Protein AF-0000000084867677 (afdb_homodimer)

Solvent-accessible surface area (backbone atoms only — not comparable to full-atom values): 55746 Å² total; per-residue (Å²): 135,81,72,76,77,72,73,73,74,76,65,70,56,72,62,82,64,66,80,57,93,55,81,63,55,71,48,84,54,81,88,60,44,60,48,58,76,38,67,82,60,41,76,49,71,19,89,86,70,27,40,38,41,33,22,48,20,20,84,72,68,43,42,45,59,56,87,93,37,56,34,38,19,19,32,45,32,73,52,94,52,38,32,35,25,36,43,35,35,44,9,71,48,58,34,42,78,30,32,42,30,41,41,36,40,19,65,58,17,22,41,34,63,64,62,51,45,45,24,43,58,38,92,86,55,44,61,40,72,37,93,48,16,58,29,60,63,17,21,35,36,32,42,20,50,52,66,42,5,46,78,1,16,30,45,81,42,57,13,32,90,60,82,76,42,64,32,91,67,79,43,69,42,24,22,35,65,36,55,69,32,74,78,48,24,37,60,70,48,32,31,55,54,48,46,53,51,53,51,45,50,59,52,32,33,59,76,74,37,64,60,43,49,70,87,49,73,34,40,31,31,43,36,21,22,32,35,5,25,40,41,38,56,52,31,50,52,54,48,47,55,52,35,50,32,30,73,74,63,75,41,89,76,82,60,62,36,79,74,49,49,41,18,39,26,15,50,43,43,44,80,73,27,52,74,34,41,53,43,50,41,45,64,34,52,36,73,44,61,32,53,56,66,69,59,47,50,45,20,53,43,41,37,65,37,80,73,19,21,49,48,26,36,52,51,29,67,62,46,86,71,79,46,73,52,40,15,35,44,16,21,46,18,36,42,42,29,45,52,45,34,47,34,48,46,73,65,56,24,62,29,12,88,47,30,74,67,36,45,50,87,47,69,66,79,72,68,40,52,48,61,36,51,54,32,67,67,48,22,31,34,37,39,38,46,55,48,46,55,37,56,25,22,61,58,40,30,34,30,23,47,59,39,10,45,76,47,41,82,51,70,44,66,68,48,62,44,55,31,39,35,51,60,64,28,14,48,51,49,59,65,60,32,47,41,97,56,38,70,60,38,64,68,21,7,36,24,62,20,40,57,95,87,40,73,46,31,36,25,33,28,32,32,86,26,46,43,70,47,59,59,81,15,55,55,52,36,44,66,57,30,26,68,60,38,34,49,52,51,53,20,57,76,66,42,25,34,74,30,68,52,80,43,69,52,45,80,79,38,57,32,54,65,47,82,63,88,75,81,66,50,77,65,62,76,68,84,67,82,79,77,70,67,70,85,63,73,76,65,62,74,86,113,134,80,73,75,78,73,68,74,72,77,67,73,58,71,62,82,66,66,80,54,94,55,84,64,57,71,48,84,54,81,88,60,43,60,49,58,77,39,66,84,60,41,75,49,70,19,89,85,70,27,41,36,40,33,22,48,22,19,83,70,67,44,41,47,59,56,88,93,37,57,34,39,18,20,32,46,32,75,52,94,54,37,32,36,26,36,43,36,36,44,10,72,47,60,34,42,77,31,32,42,30,43,42,38,41,19,64,59,17,22,42,36,76,64,60,54,26,51,23,42,60,38,93,86,55,45,61,40,71,37,93,48,16,57,29,60,62,17,20,35,38,31,43,21,50,51,68,43,5,48,79,2,18,32,44,81,41,57,12,33,89,62,81,76,43,65,30,90,61,80,46,68,42,23,22,36,65,36,55,68,32,73,77,48,23,35,61,69,49,31,30,56,53,49,46,54,51,53,52,47,49,61,51,32,34,58,76,73,37,65,60,43,47,68,87,49,74,34,39,31,32,43,36,21,22,32,35,6,24,42,41,38,54,52,31,50,50,53,49,47,54,51,34,50,34,30,73,72,62,76,42,88,75,82,59,60,34,79,74,49,49,41,18,40,28,20,51,45,41,44,83,71,27,53,74,33,42,52,42,50,41,45,65,34,52,36,72,44,61,32,53,55,67,69,59,48,51,45,19,55,43,41,38,67,36,81,70,19,22,48,48,26,38,51,50,29,65,60,47,86,70,78,46,73,52,41,14,36,46,16,22,48,18,35,43,40,31,46,52,46,34,48,34,47,46,72,64,54,24,62,29,14,90,47,28,72,67,37,44,49,87,46,69,65,79,71,68,40,52,48,61,36,50,53,32,68,68,49,22,30,34,37,40,38,45,53,46,45,54,36,55,24,22,60,58,40,30,34,30,23,46,58,39,10,46,76,47,41,82,50,68,44,67,70,48,61,44,55,30,39,34,56,58,64,27,16,49,51,48,59,65,61,33,47,40,98,55,38,70,60,40,64,68,21,7,36,24,61,20,40,58,96,87,40,75,47,30,36,26,34,27,33,32,86,24,44,42,67,46,59,60,81,15,54,57,52,36,43,63,58,30,26,69,60,39,35,50,53,51,51,21,57,78,66,42,26,34,74,29,68,51,82,43,70,54,47,81,79,38,59,32,53,67,46,81,64,88,75,81,67,50,74,67,61,76,70,84,66,80,81,75,70,67,72,84,67,73,77,66,60,75,86,111

Nearest PDB structures (foldseek):
  4mws-assembly1_B  TM=7.159E-01  e=2.713E-20  Homo sapiens
  4cia-assembly1_A-2  TM=6.837E-01  e=1.536E-20  Homo sapiens
  1ivy-assembly1_B  TM=6.654E-01  e=2.161E-20  Homo sapiens
  1ivy-assembly1_A  TM=6.475E-01  e=1.729E-18  Homo sapiens
  7kdv-assembly1_B  TM=6.127E-01  e=1.229E-18  Mus musculus

Organism: Botryotinia fuckeliana (strain T4) (NCBI:txid999810)

Radius of gyration: 32.73 Å; Cα contacts (8 Å, |Δi|>4): 2475; chains: 2; bounding box: 66×96×82 Å

Structure (mmCIF, N/CA/C/O backbone):
data_AF-0000000084867677-model_v1
#
loop_
_entity.id
_entity.type
_entity.pdbx_description
1 polymer Carboxypeptidase
#
loop_
_atom_site.group_PDB
_atom_site.id
_atom_site.type_symbol
_atom_site.label_atom_id
_atom_site.label_alt_id
_atom_site.label_comp_id
_atom_site.label_asym_id
_atom_site.label_entity_id
_atom_site.label_seq_id
_atom_site.pdbx_PDB_ins_code
_atom_site.Cartn_x
_atom_site.Cartn_y
_atom_site.Cartn_z
_atom_site.occupancy
_atom_site.B_iso_or_equiv
_atom_site.auth_seq_id
_atom_site.auth_comp_id
_atom_site.auth_asym_id
_atom_site.auth_atom_id
_atom_site.pdbx_PDB_model_num
ATOM 1 N N . MET A 1 1 ? 31.766 4.664 31.859 1 22.45 1 MET A N 1
ATOM 2 C CA . MET A 1 1 ? 31.188 3.32 31.906 1 22.45 1 MET A CA 1
ATOM 3 C C . MET A 1 1 ? 29.953 3.215 31.016 1 22.45 1 MET A C 1
ATOM 5 O O . MET A 1 1 ? 28.922 3.812 31.312 1 22.45 1 MET A O 1
ATOM 9 N N . ILE A 1 2 ? 30.109 3.064 29.719 1 23.67 2 ILE A N 1
ATOM 10 C CA . ILE A 1 2 ? 29.234 3.188 28.547 1 23.67 2 ILE A CA 1
ATOM 11 C C . ILE A 1 2 ? 28.219 2.045 28.547 1 23.67 2 ILE A C 1
ATOM 13 O O . ILE A 1 2 ? 28.594 0.874 28.469 1 23.67 2 ILE A O 1
ATOM 17 N N . SER A 1 3 ? 27.266 2.234 29.375 1 25.58 3 SER A N 1
ATOM 18 C CA . SER A 1 3 ? 26.328 1.135 29.594 1 25.58 3 SER A CA 1
ATOM 19 C C . SER A 1 3 ? 25.859 0.535 28.281 1 25.58 3 SER A C 1
ATOM 21 O O . SER A 1 3 ? 25.609 1.26 27.312 1 25.58 3 SER A O 1
ATOM 23 N N . PRO A 1 4 ? 26.172 -0.71 28.094 1 26.02 4 PRO A N 1
ATOM 24 C CA . PRO A 1 4 ? 25.938 -1.479 26.875 1 26.02 4 PRO A CA 1
ATOM 25 C C . PRO A 1 4 ? 24.469 -1.448 26.422 1 26.02 4 PRO A C 1
ATOM 27 O O . PRO A 1 4 ? 23.562 -1.575 27.25 1 26.02 4 PRO A O 1
ATOM 30 N N . ILE A 1 5 ? 24.172 -0.558 25.516 1 24.33 5 ILE A N 1
ATOM 31 C CA . ILE A 1 5 ? 22.844 -0.471 24.906 1 24.33 5 ILE A CA 1
ATOM 32 C C . ILE A 1 5 ? 22.406 -1.854 24.438 1 24.33 5 ILE A C 1
ATOM 34 O O . ILE A 1 5 ? 23.031 -2.443 23.547 1 24.33 5 ILE A O 1
ATOM 38 N N . THR A 1 6 ? 22 -2.672 25.375 1 23.75 6 THR A N 1
ATOM 39 C CA . THR A 1 6 ? 21.391 -3.959 25.062 1 23.75 6 THR A CA 1
ATOM 40 C C . THR A 1 6 ? 20.406 -3.826 23.906 1 23.75 6 THR A C 1
ATOM 42 O O . THR A 1 6 ? 19.469 -3.023 23.953 1 23.75 6 THR A O 1
ATOM 45 N N . ALA A 1 7 ? 20.844 -4.082 22.781 1 25.53 7 ALA A N 1
ATOM 46 C CA . ALA A 1 7 ? 20.141 -4.227 21.516 1 25.53 7 ALA A CA 1
ATOM 47 C C . ALA A 1 7 ? 18.891 -5.098 21.672 1 25.53 7 ALA A C 1
ATOM 49 O O . ALA A 1 7 ? 19 -6.277 22.031 1 25.53 7 ALA A O 1
ATOM 50 N N . GLY A 1 8 ? 17.844 -4.496 22.125 1 23.5 8 GLY A N 1
ATOM 51 C CA . GLY A 1 8 ? 16.578 -5.195 22.219 1 23.5 8 GLY A CA 1
ATOM 52 C C . GLY A 1 8 ? 16.234 -6 20.984 1 23.5 8 GLY A C 1
ATOM 53 O O . GLY A 1 8 ? 16.484 -5.555 19.859 1 23.5 8 GLY A O 1
ATOM 54 N N . LEU A 1 9 ? 16.172 -7.25 21.109 1 24.72 9 LEU A N 1
ATOM 55 C CA . LEU A 1 9 ? 15.758 -8.352 20.25 1 24.72 9 LEU A CA 1
ATOM 56 C C . LEU A 1 9 ? 14.453 -8.023 19.531 1 24.72 9 LEU A C 1
ATOM 58 O O . LEU A 1 9 ? 13.414 -7.84 20.172 1 24.72 9 LEU A O 1
ATOM 62 N N . ALA A 1 10 ? 14.578 -7.293 18.516 1 27.55 10 ALA A N 1
ATOM 63 C CA . ALA A 1 10 ? 13.32 -7.086 17.812 1 27.55 10 ALA A CA 1
ATOM 64 C C . ALA A 1 10 ? 12.719 -8.414 17.359 1 27.55 10 ALA A C 1
ATOM 66 O O . ALA A 1 10 ? 13.258 -9.062 16.453 1 27.55 10 ALA A O 1
ATOM 67 N N . LEU A 1 11 ? 12.242 -9.281 18.219 1 26.19 11 LEU A N 1
ATOM 68 C CA . LEU A 1 11 ? 11.367 -10.398 17.891 1 26.19 11 LEU A CA 1
ATOM 69 C C . LEU A 1 11 ? 10.32 -10 16.859 1 26.19 11 LEU A C 1
ATOM 71 O O . LEU A 1 11 ? 9.586 -9.031 17.062 1 26.19 11 LEU A O 1
ATOM 75 N N . PHE A 1 12 ? 10.633 -10.25 15.703 1 32.5 12 PHE A N 1
ATOM 76 C CA . PHE A 1 12 ? 9.523 -10.234 14.758 1 32.5 12 PHE A CA 1
ATOM 77 C C . PHE A 1 12 ? 8.297 -10.906 15.359 1 32.5 12 PHE A C 1
ATOM 79 O O . PHE A 1 12 ? 8.297 -12.117 15.602 1 32.5 12 PHE A O 1
ATOM 86 N N . THR A 1 13 ? 7.73 -10.344 16.203 1 30.48 13 THR A N 1
ATOM 87 C CA . THR A 1 13 ? 6.438 -10.867 16.625 1 30.48 13 THR A CA 1
ATOM 88 C C . THR A 1 13 ? 5.562 -11.203 15.422 1 30.48 13 THR A C 1
ATOM 90 O O . THR A 1 13 ? 5.297 -10.336 14.586 1 30.48 13 THR A O 1
ATOM 93 N N . VAL A 1 14 ? 5.703 -12.43 14.805 1 34.5 14 VAL A N 1
ATOM 94 C CA . VAL A 1 14 ? 4.617 -12.953 13.984 1 34.5 14 VAL A CA 1
ATOM 95 C C . VAL A 1 14 ? 3.299 -12.289 14.383 1 34.5 14 VAL A C 1
ATOM 97 O O . VAL A 1 14 ? 2.852 -12.422 15.523 1 34.5 14 VAL A O 1
ATOM 100 N N . VAL A 1 15 ? 3.113 -11.219 13.898 1 33.81 15 VAL A N 1
ATOM 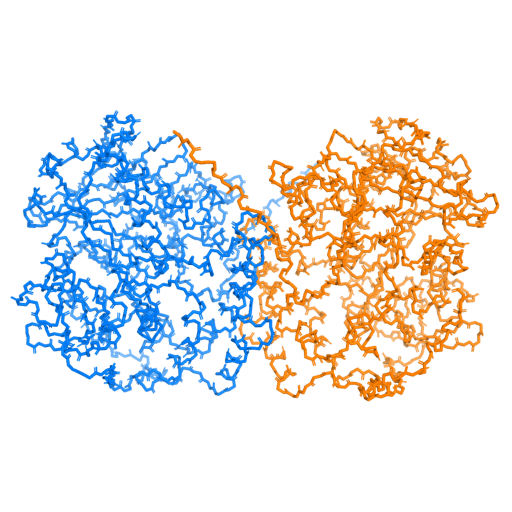101 C CA . VAL A 1 15 ? 1.764 -10.734 14.164 1 33.81 15 VAL A CA 1
ATOM 102 C C . VAL A 1 15 ? 0.749 -11.836 13.867 1 33.81 15 VAL A C 1
ATOM 104 O O . VAL A 1 15 ? 0.463 -12.125 12.703 1 33.81 15 VAL A O 1
ATOM 107 N N . ASN A 1 16 ? 0.725 -12.93 14.539 1 36.28 16 ASN A N 1
ATOM 108 C CA . ASN A 1 16 ? -0.127 -14.117 14.531 1 36.28 16 ASN A CA 1
ATOM 109 C C . ASN A 1 16 ? -1.561 -13.766 14.133 1 36.28 16 ASN A C 1
ATOM 111 O O . ASN A 1 16 ? -2.371 -14.664 13.883 1 36.28 16 ASN A O 1
ATOM 115 N N . GLY A 1 17 ? -1.954 -12.516 13.977 1 36.97 17 GLY A N 1
ATOM 116 C CA . GLY A 1 17 ? -3.381 -12.258 13.844 1 36.97 17 GLY A CA 1
ATOM 117 C C . GLY A 1 17 ? -3.777 -11.789 12.461 1 36.97 17 GLY A C 1
ATOM 118 O O . GLY A 1 17 ? -4.965 -11.633 12.172 1 36.97 17 GLY A O 1
ATOM 119 N N . ALA A 1 18 ? -2.795 -11.352 11.836 1 39.44 18 ALA A N 1
ATOM 120 C CA . ALA A 1 18 ? -3.311 -10.898 10.547 1 39.44 18 ALA A CA 1
ATOM 121 C C . ALA A 1 18 ? -3.635 -12.078 9.641 1 39.44 18 ALA A C 1
ATOM 123 O O . ALA A 1 18 ? -2.748 -12.852 9.281 1 39.44 18 ALA A O 1
ATOM 124 N N . LYS A 1 19 ? -4.824 -12.625 9.742 1 41.31 19 LYS A N 1
ATOM 125 C CA . LYS A 1 19 ? -5.23 -13.719 8.875 1 41.31 19 LYS A CA 1
ATOM 126 C C . LYS A 1 19 ? -4.957 -13.398 7.406 1 41.31 19 LYS A C 1
ATOM 128 O O . LYS A 1 19 ? -5.59 -12.508 6.836 1 41.31 19 LYS A O 1
ATOM 133 N N . ILE A 1 20 ? -3.672 -13.539 7.113 1 42.47 20 ILE A N 1
ATOM 134 C CA . ILE A 1 20 ? -3.316 -13.43 5.703 1 42.47 20 ILE A CA 1
ATOM 135 C C . ILE A 1 20 ? -4.055 -14.492 4.895 1 42.47 20 ILE A C 1
ATOM 137 O O . ILE A 1 20 ? -4.223 -15.625 5.355 1 42.47 20 ILE A O 1
ATOM 141 N N . THR A 1 21 ? -4.84 -14.07 3.934 1 47.28 21 THR A N 1
ATOM 142 C CA . THR A 1 21 ? -5.516 -14.859 2.916 1 47.28 21 THR A CA 1
ATOM 143 C C . THR A 1 21 ? -4.586 -15.938 2.359 1 47.28 21 THR A C 1
ATOM 145 O O . THR A 1 21 ? -5.027 -16.844 1.652 1 47.28 21 THR A O 1
ATOM 148 N N . GLN A 1 22 ? -3.297 -15.703 2.662 1 45.62 22 GLN A N 1
ATOM 149 C CA . GLN A 1 22 ? -2.361 -16.688 2.129 1 45.62 22 GLN A CA 1
ATOM 150 C C . GLN A 1 22 ? -1.714 -17.5 3.248 1 45.62 22 GLN A C 1
ATOM 152 O O . GLN A 1 22 ? -1.268 -16.938 4.25 1 45.62 22 GLN A O 1
ATOM 157 N N . ARG A 1 23 ? -1.901 -18.75 3.15 1 49.53 23 ARG A N 1
ATOM 158 C CA . ARG A 1 23 ? -1.182 -19.609 4.078 1 49.53 23 ARG A CA 1
ATOM 159 C C . ARG A 1 23 ? 0.305 -19.281 4.102 1 49.53 23 ARG A C 1
ATOM 161 O O . ARG A 1 23 ? 0.921 -19.078 3.053 1 49.53 23 ARG A O 1
ATOM 168 N N . ASN A 1 24 ? 0.837 -18.781 5.184 1 50.66 24 ASN A N 1
ATOM 169 C CA . ASN A 1 24 ? 2.27 -18.609 5.402 1 50.66 24 ASN A CA 1
ATOM 170 C C . ASN A 1 24 ? 2.738 -19.359 6.645 1 50.66 24 ASN A C 1
ATOM 172 O O . ASN A 1 24 ? 2.648 -18.844 7.762 1 50.66 24 ASN A O 1
ATOM 176 N N . ILE A 1 25 ? 3.217 -20.656 6.285 1 52.91 25 ILE A N 1
ATOM 177 C CA . ILE A 1 25 ? 3.703 -21.469 7.391 1 52.91 25 ILE A CA 1
ATOM 178 C C . ILE A 1 25 ? 5.195 -21.234 7.598 1 52.91 25 ILE A C 1
ATOM 180 O O . ILE A 1 25 ? 5.992 -21.391 6.668 1 52.91 25 ILE A O 1
ATOM 184 N N . GLN A 1 26 ? 5.578 -20.781 8.828 1 59.66 26 GLN A N 1
ATOM 185 C CA . GLN A 1 26 ? 6.977 -20.578 9.195 1 59.66 26 GLN A CA 1
ATOM 186 C C . GLN A 1 26 ? 7.621 -21.875 9.664 1 59.66 26 GLN A C 1
ATOM 188 O O . GLN A 1 26 ? 7.02 -22.625 10.43 1 59.66 26 GLN A O 1
ATOM 193 N N . ALA A 1 27 ? 8.812 -22.094 9.078 1 74.69 27 ALA A N 1
ATOM 194 C CA . ALA A 1 27 ? 9.555 -23.281 9.5 1 74.69 27 ALA A CA 1
ATOM 195 C C . ALA A 1 27 ? 10.016 -23.156 10.953 1 74.69 27 ALA A C 1
ATOM 197 O O . ALA A 1 27 ? 10.352 -22.062 11.406 1 74.69 27 ALA A O 1
ATOM 198 N N . ASN A 1 28 ? 9.938 -24.297 11.68 1 65.25 28 ASN A N 1
ATOM 199 C CA . ASN A 1 28 ? 10.586 -24.375 12.977 1 65.25 28 ASN A CA 1
ATOM 200 C C . ASN A 1 28 ? 12.078 -24.688 12.844 1 65.25 28 ASN A C 1
ATOM 202 O O . ASN A 1 28 ? 12.445 -25.828 12.547 1 65.25 28 ASN A O 1
ATOM 206 N N . LEU A 1 29 ? 12.945 -23.719 13.078 1 70.06 29 LEU A N 1
ATOM 207 C CA . LEU A 1 29 ? 14.367 -23.906 12.828 1 70.06 29 LEU A CA 1
ATOM 208 C C . LEU A 1 29 ? 15.125 -24.109 14.133 1 70.06 29 LEU A C 1
ATOM 210 O O . LEU A 1 29 ? 16.359 -24.078 14.148 1 70.06 29 LEU A O 1
ATOM 214 N N . GLU A 1 30 ? 14.352 -24.266 15.141 1 64.31 30 GLU A N 1
ATOM 215 C CA . GLU A 1 30 ? 15.023 -24.516 16.406 1 64.31 30 GLU A CA 1
ATOM 216 C C . GLU A 1 30 ? 15.922 -25.75 16.344 1 64.31 30 GLU A C 1
ATOM 218 O O . GLU A 1 30 ? 15.469 -26.828 15.961 1 64.31 30 GLU A O 1
ATOM 223 N N . GLY A 1 31 ? 17.109 -25.547 16.547 1 67.12 31 GLY A N 1
ATOM 224 C CA . GLY A 1 31 ? 18.047 -26.656 16.609 1 67.12 31 GLY A CA 1
ATOM 225 C C . GLY A 1 31 ? 18.656 -27 15.258 1 67.12 31 GLY A C 1
ATOM 226 O O . GLY A 1 31 ? 19.5 -27.891 15.164 1 67.12 31 GLY A O 1
ATOM 227 N N . ARG A 1 32 ? 18.234 -26.375 14.219 1 75.38 32 ARG A N 1
ATOM 228 C CA . ARG A 1 32 ? 18.719 -26.75 12.898 1 75.38 32 ARG A CA 1
ATOM 229 C C . ARG A 1 32 ? 20.047 -26.062 12.586 1 75.38 32 ARG A C 1
ATOM 231 O O . ARG A 1 32 ? 20.891 -26.641 11.891 1 75.38 32 ARG A O 1
ATOM 238 N N . GLY A 1 33 ? 20.312 -24.859 13.047 1 80.69 33 GLY A N 1
ATOM 239 C CA . GLY A 1 33 ? 21.547 -24.125 12.828 1 80.69 33 GLY A CA 1
ATOM 240 C C . GLY A 1 33 ? 21.781 -23.75 11.375 1 80.69 33 GLY A C 1
ATOM 241 O O . GLY A 1 33 ? 20.844 -23.766 10.57 1 80.69 33 GLY A O 1
ATOM 242 N N . VAL A 1 34 ? 22.984 -23.438 11.031 1 88.38 34 VAL A N 1
ATOM 243 C CA . VAL A 1 34 ? 23.406 -23.062 9.688 1 88.38 34 VAL A CA 1
ATOM 244 C C . VAL A 1 34 ? 23.672 -24.312 8.852 1 88.38 34 VAL A C 1
ATOM 246 O O . VAL A 1 34 ? 24.5 -25.141 9.211 1 88.38 34 VAL A O 1
ATOM 249 N N . PRO A 1 35 ? 22.891 -24.469 7.773 1 93.62 35 PRO A N 1
ATOM 250 C CA . PRO A 1 35 ? 23.141 -25.641 6.93 1 93.62 35 PRO A CA 1
ATOM 251 C C . PRO A 1 35 ? 24.578 -25.656 6.383 1 93.62 35 PRO A C 1
ATOM 253 O O . PRO A 1 35 ? 25.125 -24.609 6.031 1 93.62 35 PRO A O 1
ATOM 256 N N . ALA A 1 36 ? 25.125 -26.844 6.309 1 94.12 36 ALA A N 1
ATOM 257 C CA . ALA A 1 36 ? 26.438 -27 5.699 1 94.12 36 ALA A CA 1
ATOM 258 C C . ALA A 1 36 ? 26.375 -26.797 4.191 1 94.12 36 ALA A C 1
ATOM 260 O O . ALA A 1 36 ? 25.328 -26.969 3.578 1 94.12 36 ALA A O 1
ATOM 261 N N . ASN A 1 37 ? 27.547 -26.438 3.668 1 95.56 37 ASN A N 1
ATOM 262 C CA . ASN A 1 37 ? 27.609 -26.453 2.211 1 95.56 37 ASN A CA 1
ATOM 263 C C . ASN A 1 37 ? 27.422 -27.859 1.655 1 95.56 37 ASN A C 1
ATOM 265 O O . ASN A 1 37 ? 27.969 -28.828 2.184 1 95.56 37 ASN A O 1
ATOM 269 N N . ALA A 1 38 ? 26.562 -27.938 0.685 1 97.31 38 ALA A N 1
ATOM 270 C CA . ALA A 1 38 ? 26.328 -29.234 0.065 1 97.31 38 ALA A CA 1
ATOM 271 C C . ALA A 1 38 ? 27.609 -29.797 -0.544 1 97.31 38 ALA A C 1
ATOM 273 O O . ALA A 1 38 ? 28.422 -29.047 -1.107 1 97.31 38 ALA A O 1
ATOM 274 N N . THR A 1 39 ? 27.812 -31.031 -0.474 1 97.62 39 THR A N 1
ATOM 275 C CA . THR A 1 39 ? 28.969 -31.703 -1.064 1 97.62 39 THR A CA 1
ATOM 276 C C . THR A 1 39 ? 28.578 -32.375 -2.387 1 97.62 39 THR A C 1
ATOM 278 O O . THR A 1 39 ? 27.422 -32.75 -2.586 1 97.62 39 THR A O 1
ATOM 281 N N . GLY A 1 40 ? 29.562 -32.5 -3.307 1 97.44 40 GLY A N 1
ATOM 282 C CA . GLY A 1 40 ? 29.328 -33.188 -4.566 1 97.44 40 GLY A CA 1
ATOM 283 C C . GLY A 1 40 ? 28.5 -32.375 -5.547 1 97.44 40 GLY A C 1
ATOM 284 O O . GLY A 1 40 ? 27.859 -32.938 -6.441 1 97.44 40 GLY A O 1
ATOM 285 N N . VAL A 1 41 ? 28.422 -31.125 -5.336 1 98.44 41 VAL A N 1
ATOM 286 C CA . VAL A 1 41 ? 27.688 -30.266 -6.258 1 98.44 41 VAL A CA 1
ATOM 287 C C . VAL A 1 41 ? 28.453 -30.172 -7.582 1 98.44 41 VAL A C 1
ATOM 289 O O . VAL A 1 41 ? 29.656 -29.906 -7.602 1 98.44 41 VAL A O 1
ATOM 292 N N . LYS A 1 42 ? 27.766 -30.438 -8.641 1 98.12 42 LYS A N 1
ATOM 293 C CA . LYS A 1 42 ? 28.344 -30.312 -9.977 1 98.12 42 LYS A CA 1
ATOM 294 C C . LYS A 1 42 ? 28 -28.953 -10.594 1 98.12 42 LYS A C 1
ATOM 296 O O . LYS A 1 42 ? 27.031 -28.312 -10.18 1 98.12 42 LYS A O 1
ATOM 301 N N . THR A 1 43 ? 28.859 -28.578 -11.539 1 97.69 43 THR A N 1
ATOM 302 C CA . THR A 1 43 ? 28.656 -27.297 -12.219 1 97.69 43 THR A CA 1
ATOM 303 C C . THR A 1 43 ? 28.781 -27.469 -13.727 1 97.69 43 THR A C 1
ATOM 305 O O . THR A 1 43 ? 29.609 -28.234 -14.211 1 97.69 43 THR A O 1
ATOM 308 N N . LEU A 1 44 ? 27.969 -26.812 -14.43 1 96.12 44 LEU A N 1
ATOM 309 C CA . LEU A 1 44 ? 28.141 -26.672 -15.867 1 96.12 44 LEU A CA 1
ATOM 310 C C . LEU A 1 44 ? 27.859 -25.25 -16.312 1 96.12 44 LEU A C 1
ATOM 312 O O . LEU A 1 44 ? 27.172 -24.5 -15.625 1 96.12 44 LEU A O 1
ATOM 316 N N . VAL A 1 45 ? 28.469 -24.828 -17.391 1 96.75 45 VAL A N 1
ATOM 317 C CA . VAL A 1 45 ? 28.266 -23.5 -18 1 96.75 45 VAL A CA 1
ATOM 318 C C . VAL A 1 45 ? 27.562 -23.656 -19.344 1 96.75 45 VAL A C 1
ATOM 320 O O . VAL A 1 45 ? 28 -24.406 -20.203 1 96.75 45 VAL A O 1
ATOM 323 N N . THR A 1 46 ? 26.484 -22.969 -19.453 1 94.44 46 THR A N 1
ATOM 324 C CA . THR A 1 46 ? 25.688 -23.047 -20.672 1 94.44 46 THR A CA 1
ATOM 325 C C . THR A 1 46 ? 26.312 -22.203 -21.781 1 94.44 46 THR A C 1
ATOM 327 O O . THR A 1 46 ? 27.219 -21.406 -21.531 1 94.44 46 THR A O 1
ATOM 330 N N . PRO A 1 47 ? 25.875 -22.406 -22.984 1 88.81 47 PRO A N 1
ATOM 331 C CA . PRO A 1 47 ? 26.375 -21.578 -24.094 1 88.81 47 PRO A CA 1
ATOM 332 C C . PRO A 1 47 ? 26.109 -20.094 -23.891 1 88.81 47 PRO A C 1
ATOM 334 O O . PRO A 1 47 ? 26.812 -19.25 -24.453 1 88.81 47 PRO A O 1
ATOM 337 N N . GLN A 1 48 ? 25.141 -19.75 -23.125 1 90.31 48 GLN A N 1
ATOM 338 C CA . GLN A 1 48 ? 24.781 -18.359 -22.828 1 90.31 48 GLN A CA 1
ATOM 339 C C . GLN A 1 48 ? 25.625 -17.812 -21.688 1 90.31 48 GLN A C 1
ATOM 341 O O . GLN A 1 48 ? 25.375 -16.703 -21.203 1 90.31 48 GLN A O 1
ATOM 346 N N . ASN A 1 49 ? 26.562 -18.594 -21.203 1 94.25 49 ASN A N 1
ATOM 347 C CA . ASN A 1 49 ? 27.453 -18.234 -20.109 1 94.25 49 ASN A CA 1
ATOM 348 C C . ASN A 1 49 ? 26.703 -18.125 -18.781 1 94.25 49 ASN A C 1
ATOM 350 O O . ASN A 1 49 ? 26.953 -17.219 -17.984 1 94.25 49 ASN A O 1
ATOM 354 N N . ILE A 1 50 ? 25.75 -19 -18.656 1 96.5 50 ILE A N 1
ATOM 355 C CA . ILE A 1 50 ? 25.016 -19.156 -17.406 1 96.5 50 ILE A CA 1
ATOM 356 C C . ILE A 1 50 ? 25.516 -20.406 -16.672 1 96.5 50 ILE A C 1
ATOM 358 O O . ILE A 1 50 ? 25.734 -21.453 -17.297 1 96.5 50 ILE A O 1
ATOM 362 N N . THR A 1 51 ? 25.734 -20.234 -15.383 1 97.62 51 THR A N 1
ATOM 363 C CA . THR A 1 51 ? 26.203 -21.359 -14.586 1 97.62 51 THR A CA 1
ATOM 364 C C . THR A 1 51 ? 25.047 -22.094 -13.938 1 97.62 51 THR A C 1
ATOM 366 O O . THR A 1 51 ? 24.188 -21.484 -13.312 1 97.62 51 THR A O 1
ATOM 369 N N . LEU A 1 52 ? 25 -23.391 -14.125 1 98.19 52 LEU A N 1
ATOM 370 C CA . LEU A 1 52 ? 24.109 -24.266 -13.367 1 98.19 52 LEU A CA 1
ATOM 371 C C . LEU A 1 52 ? 24.891 -25.047 -12.312 1 98.19 52 LEU A C 1
ATOM 373 O O . LEU A 1 52 ? 25.891 -25.688 -12.625 1 98.19 52 LEU A O 1
ATOM 377 N N . ARG A 1 53 ? 24.516 -24.922 -11.047 1 98.25 53 ARG A N 1
ATOM 378 C CA . ARG A 1 53 ? 24.969 -25.812 -9.977 1 98.25 53 ARG A CA 1
ATOM 379 C C . ARG A 1 53 ? 23.906 -26.859 -9.656 1 98.25 53 ARG A C 1
ATOM 381 O O . ARG A 1 53 ? 22.734 -26.516 -9.469 1 98.25 53 ARG A O 1
ATOM 388 N N . TYR A 1 54 ? 24.359 -28.188 -9.641 1 98.5 54 TYR A N 1
ATOM 389 C CA . TYR A 1 54 ? 23.266 -29.141 -9.5 1 98.5 54 TYR A CA 1
ATOM 390 C C . TYR A 1 54 ? 23.734 -30.406 -8.797 1 98.5 54 TYR A C 1
ATOM 392 O O . TYR A 1 54 ? 24.938 -30.672 -8.719 1 98.5 54 TYR A O 1
ATOM 400 N N . LYS A 1 55 ? 22.781 -31.031 -8.195 1 98.38 55 LYS A N 1
ATOM 401 C CA . LYS A 1 55 ? 22.844 -32.375 -7.656 1 98.38 55 LYS A CA 1
ATOM 402 C C . LYS A 1 55 ? 21.797 -33.281 -8.312 1 98.38 55 LYS A C 1
ATOM 404 O O . LYS A 1 55 ? 21.016 -32.844 -9.156 1 98.38 55 LYS A O 1
ATOM 409 N N . GLU A 1 56 ? 21.891 -34.594 -8.047 1 98 56 GLU A N 1
ATOM 410 C CA . GLU A 1 56 ? 20.922 -35.562 -8.508 1 98 56 GLU A CA 1
ATOM 411 C C . GLU A 1 56 ? 20.219 -36.25 -7.336 1 98 56 GLU A C 1
ATOM 413 O O . GLU A 1 56 ? 20.469 -37.406 -7.039 1 98 56 GLU A O 1
ATOM 418 N N . PRO A 1 57 ? 19.234 -35.594 -6.812 1 97.69 57 PRO A N 1
ATOM 419 C CA . PRO A 1 57 ? 18.625 -36.031 -5.555 1 97.69 57 PRO A CA 1
ATOM 420 C C . PRO A 1 57 ? 18.062 -37.438 -5.648 1 97.69 57 PRO A C 1
ATOM 422 O O . PRO A 1 57 ? 18.125 -38.219 -4.68 1 97.69 57 PRO A O 1
ATOM 425 N N . GLY A 1 58 ? 17.5 -37.781 -6.758 1 97.19 58 GLY A N 1
ATOM 426 C CA . GLY A 1 58 ? 16.938 -39.125 -6.914 1 97.19 58 GLY A CA 1
ATOM 427 C C . GLY A 1 58 ? 17.938 -40.219 -6.641 1 97.19 58 GLY A C 1
ATOM 428 O O . GLY A 1 58 ? 17.578 -41.281 -6.105 1 97.19 58 GLY A O 1
ATOM 429 N N . LYS A 1 59 ? 19.156 -40 -6.957 1 96.5 59 LYS A N 1
ATOM 430 C CA . LYS A 1 59 ? 20.203 -41 -6.777 1 96.5 59 LYS A CA 1
ATOM 431 C C . LYS A 1 59 ? 20.625 -41.125 -5.312 1 96.5 59 LYS A C 1
ATOM 433 O O . LYS A 1 59 ? 21.297 -42.062 -4.918 1 96.5 59 LYS A O 1
ATOM 438 N N . GLU A 1 60 ? 20.156 -40.188 -4.586 1 96.5 60 GLU A N 1
ATOM 439 C CA . GLU A 1 60 ? 20.438 -40.188 -3.152 1 96.5 60 GLU A CA 1
ATOM 440 C C . GLU A 1 60 ? 19.188 -40.531 -2.348 1 96.5 60 GLU A C 1
ATOM 442 O O . GLU A 1 60 ? 19.141 -40.281 -1.141 1 96.5 60 GLU A O 1
ATOM 447 N N . GLY A 1 61 ? 18.156 -40.938 -3.035 1 96.12 61 GLY A N 1
ATOM 448 C CA . GLY A 1 61 ? 16.953 -41.438 -2.375 1 96.12 61 GLY A CA 1
ATOM 449 C C . GLY A 1 61 ? 15.953 -40.344 -2.094 1 96.12 61 GLY A C 1
ATOM 450 O O . GLY A 1 61 ? 15.008 -40.531 -1.33 1 96.12 61 GLY A O 1
ATOM 451 N N . VAL A 1 62 ? 16.125 -39.219 -2.703 1 96.44 62 VAL A N 1
ATOM 452 C CA . VAL A 1 62 ? 15.258 -38.094 -2.406 1 96.44 62 VAL A CA 1
ATOM 453 C C . VAL A 1 62 ? 14.234 -37.906 -3.525 1 96.44 62 VAL A C 1
ATOM 455 O O . VAL A 1 62 ? 14.602 -37.562 -4.66 1 96.44 62 VAL A O 1
ATOM 458 N N . CYS A 1 63 ? 12.945 -38.156 -3.23 1 95.81 63 CYS A N 1
ATOM 459 C CA . CYS A 1 63 ? 11.727 -37.812 -3.975 1 95.81 63 CYS A CA 1
ATOM 460 C C . CYS A 1 63 ? 11.531 -38.781 -5.137 1 95.81 63 CYS A C 1
ATOM 462 O O . CYS A 1 63 ? 10.93 -39.844 -4.965 1 95.81 63 CYS A O 1
ATOM 464 N N . GLU A 1 64 ? 12.172 -38.531 -6.344 1 96.5 64 GLU A N 1
ATOM 465 C CA . GLU A 1 64 ? 11.992 -39.438 -7.488 1 96.5 64 GLU A CA 1
ATOM 466 C C . GLU A 1 64 ? 13.047 -40.531 -7.5 1 96.5 64 GLU A C 1
ATOM 468 O O . GLU A 1 64 ? 14.172 -40.312 -7.961 1 96.5 64 GLU A O 1
ATOM 473 N N . THR A 1 65 ? 12.617 -41.719 -7.121 1 96.19 65 THR A N 1
ATOM 474 C CA . THR A 1 65 ? 13.555 -42.844 -6.98 1 96.19 65 THR A CA 1
ATOM 475 C C . THR A 1 65 ? 13.25 -43.938 -7.992 1 96.19 65 THR A C 1
ATOM 477 O O . THR A 1 65 ? 13.805 -45.031 -7.91 1 96.19 65 THR A O 1
ATOM 480 N N . THR A 1 66 ? 12.352 -43.656 -8.906 1 96.19 66 THR A N 1
ATOM 481 C CA . THR A 1 66 ? 12.062 -44.625 -9.961 1 96.19 66 THR A CA 1
ATOM 482 C C . THR A 1 66 ? 13.328 -44.969 -10.734 1 96.19 66 THR A C 1
ATOM 484 O O . THR A 1 66 ? 14.016 -44.094 -11.242 1 96.19 66 THR A O 1
ATOM 487 N N . PRO A 1 67 ? 13.641 -46.281 -10.844 1 95.25 67 PRO A N 1
ATOM 488 C CA . PRO A 1 67 ? 14.844 -46.656 -11.586 1 95.25 67 PRO A CA 1
ATOM 489 C C . PRO A 1 67 ? 14.844 -46.125 -13.023 1 95.25 67 PRO A C 1
ATOM 491 O O . PRO A 1 67 ? 13.852 -46.281 -13.734 1 95.25 67 PRO A O 1
ATOM 494 N N . GLY A 1 68 ? 15.891 -45.531 -13.391 1 94 68 GLY A N 1
ATOM 495 C CA . GLY A 1 68 ? 16.062 -45.062 -14.75 1 94 68 GLY A CA 1
ATOM 496 C C . GLY A 1 68 ? 15.523 -43.656 -14.961 1 94 68 GLY A C 1
ATOM 497 O O . GLY A 1 68 ? 15.727 -43.031 -16.016 1 94 68 GLY A O 1
ATOM 498 N N . VAL A 1 69 ? 14.789 -43.094 -14.039 1 96.44 69 VAL A N 1
ATOM 499 C CA . VAL A 1 69 ? 14.25 -41.75 -14.125 1 96.44 69 VAL A CA 1
ATOM 500 C C . VAL A 1 69 ? 15.148 -40.781 -13.352 1 96.44 69 VAL A C 1
ATOM 502 O O . VAL A 1 69 ? 15.32 -40.938 -12.141 1 96.44 69 VAL A O 1
ATOM 505 N N . ASN A 1 70 ? 15.711 -39.812 -14.016 1 96.69 70 ASN A N 1
ATOM 506 C CA . ASN A 1 70 ? 16.656 -38.906 -13.383 1 96.69 70 ASN A CA 1
ATOM 507 C C . ASN A 1 70 ? 15.961 -37.625 -12.93 1 96.69 70 ASN A C 1
ATOM 509 O O . ASN A 1 70 ? 14.906 -37.25 -13.445 1 96.69 70 ASN A O 1
ATOM 513 N N . SER A 1 71 ? 16.516 -37 -11.938 1 96.81 71 SER A N 1
ATOM 514 C CA . SER A 1 71 ? 16.109 -35.688 -11.477 1 96.81 71 SER A CA 1
ATOM 515 C C . SER A 1 71 ? 17.328 -34.844 -11.117 1 96.81 71 SER A C 1
ATOM 517 O O . SER A 1 71 ? 18.391 -35.375 -10.781 1 96.81 71 SER A O 1
ATOM 519 N N . TYR A 1 72 ? 17.219 -33.562 -11.211 1 97.69 72 TYR A N 1
ATOM 520 C CA . TYR A 1 72 ? 18.281 -32.594 -10.953 1 97.69 72 TYR A CA 1
ATOM 521 C C . TYR A 1 72 ? 17.766 -31.406 -10.164 1 97.69 72 TYR A C 1
ATOM 523 O O . TYR A 1 72 ? 16.656 -30.922 -10.398 1 97.69 72 TYR A O 1
ATOM 531 N N . SER A 1 73 ? 18.484 -30.984 -9.164 1 97.94 73 SER A N 1
ATOM 532 C CA . SER A 1 73 ? 18.141 -29.797 -8.398 1 97.94 73 SER A CA 1
ATOM 533 C C . SER A 1 73 ? 19.359 -28.938 -8.117 1 97.94 73 SER A C 1
ATOM 535 O O . SER A 1 73 ? 20.484 -29.422 -8.133 1 97.94 73 SER A O 1
ATOM 537 N N . GLY A 1 74 ? 19.109 -27.688 -7.945 1 98.19 74 GLY A N 1
ATOM 538 C CA . GLY A 1 74 ? 20.141 -26.719 -7.617 1 98.19 74 GLY A CA 1
ATOM 539 C C . GLY A 1 74 ? 19.812 -25.297 -8.039 1 98.19 74 GLY A C 1
ATOM 540 O O . GLY A 1 74 ? 18.688 -24.828 -7.809 1 98.19 74 GLY A O 1
ATOM 541 N N . TYR A 1 75 ? 20.828 -24.594 -8.602 1 98.56 75 TYR A N 1
ATOM 542 C CA . TYR A 1 75 ? 20.625 -23.188 -8.875 1 98.56 75 TYR A CA 1
ATOM 543 C C . TYR A 1 75 ? 20.953 -22.844 -10.32 1 98.56 75 TYR A C 1
ATOM 545 O O . TYR A 1 75 ? 21.938 -23.375 -10.875 1 98.56 75 TYR A O 1
ATOM 553 N N . ILE A 1 76 ? 20.188 -22.047 -10.922 1 98.31 76 ILE A N 1
ATOM 554 C CA . ILE A 1 76 ? 20.484 -21.328 -12.141 1 98.31 76 ILE A CA 1
ATOM 555 C C . ILE A 1 76 ? 21.016 -19.938 -11.797 1 98.31 76 ILE A C 1
ATOM 557 O O . ILE A 1 76 ? 20.266 -19.062 -11.359 1 98.31 76 ILE A O 1
ATOM 561 N N . ASP A 1 77 ? 22.297 -19.719 -12.008 1 97.94 77 ASP A N 1
ATOM 562 C CA . ASP A 1 77 ? 22.969 -18.484 -11.648 1 97.94 77 ASP A CA 1
ATOM 563 C C . ASP A 1 77 ? 23.016 -17.516 -12.836 1 97.94 77 ASP A C 1
ATOM 565 O O . ASP A 1 77 ? 23.938 -17.562 -13.648 1 97.94 77 ASP A O 1
ATOM 569 N N . LEU A 1 78 ? 22.094 -16.609 -12.844 1 96.12 78 LEU A N 1
ATOM 570 C CA . LEU A 1 78 ? 22.031 -15.688 -13.969 1 96.12 78 LEU A CA 1
ATOM 571 C C . LEU A 1 78 ? 23.141 -14.641 -13.875 1 96.12 78 LEU A C 1
ATOM 573 O O . LEU A 1 78 ? 23.672 -14.188 -14.898 1 96.12 78 LEU A O 1
ATOM 577 N N . ASP A 1 79 ? 23.422 -14.188 -12.742 1 94.38 79 ASP A N 1
ATOM 578 C CA . ASP A 1 79 ? 24.516 -13.258 -12.445 1 94.38 79 ASP A CA 1
ATOM 579 C C . ASP A 1 79 ? 24.938 -13.359 -10.984 1 94.38 79 ASP A C 1
ATOM 581 O O . ASP A 1 79 ? 24.625 -14.336 -10.305 1 94.38 79 ASP A O 1
ATOM 585 N N . ALA A 1 80 ? 25.703 -12.398 -10.555 1 94.38 80 ALA A N 1
ATOM 586 C CA . ALA A 1 80 ? 26.297 -12.484 -9.227 1 94.38 80 ALA A CA 1
ATOM 587 C C . ALA A 1 80 ? 25.234 -12.359 -8.133 1 94.38 80 ALA A C 1
ATOM 589 O O . ALA A 1 80 ? 25.469 -12.734 -6.984 1 94.38 80 ALA A O 1
ATOM 590 N N . ASN A 1 81 ? 24.031 -11.93 -8.5 1 95.25 81 ASN A N 1
ATOM 591 C CA . ASN A 1 81 ? 23.016 -11.641 -7.484 1 95.25 81 ASN A CA 1
ATOM 592 C C . ASN A 1 81 ? 21.688 -12.305 -7.812 1 95.25 81 ASN A C 1
ATOM 594 O O . ASN A 1 81 ? 20.641 -11.898 -7.297 1 95.25 81 ASN A O 1
ATOM 598 N N . SER A 1 82 ? 21.703 -13.219 -8.703 1 96.81 82 SER A N 1
ATOM 599 C CA . SER A 1 82 ? 20.469 -13.875 -9.125 1 96.81 82 SER A CA 1
ATOM 600 C C . SER A 1 82 ? 20.656 -15.391 -9.219 1 96.81 82 SER A C 1
ATOM 602 O O . SER A 1 82 ? 21.062 -15.898 -10.266 1 96.81 82 SER A O 1
ATOM 604 N N . HIS A 1 83 ? 20.219 -16.094 -8.172 1 98.19 83 HIS A N 1
ATOM 605 C CA . HIS A 1 83 ? 20.328 -17.547 -8.078 1 98.19 83 HIS A CA 1
ATOM 606 C C . HIS A 1 83 ? 18.969 -18.203 -7.883 1 98.19 83 HIS A C 1
ATOM 608 O O . HIS A 1 83 ? 18.453 -18.25 -6.762 1 98.19 83 HIS A O 1
ATOM 614 N N . THR A 1 84 ? 18.391 -18.703 -8.906 1 97.88 84 THR A N 1
ATOM 615 C CA . THR A 1 84 ? 17.062 -19.312 -8.844 1 97.88 84 THR A CA 1
ATOM 616 C C . THR A 1 84 ? 17.172 -20.812 -8.625 1 97.88 84 THR A C 1
ATOM 618 O O . THR A 1 84 ? 17.859 -21.516 -9.375 1 97.88 84 THR A O 1
ATOM 621 N N . PHE A 1 85 ? 16.531 -21.281 -7.578 1 97.75 85 PHE A N 1
ATOM 622 C CA . PHE A 1 85 ? 16.484 -22.703 -7.316 1 97.75 85 PHE A CA 1
ATOM 623 C C . PHE A 1 85 ? 15.555 -23.406 -8.297 1 97.75 85 PHE A C 1
ATOM 625 O O . PHE A 1 85 ? 14.453 -22.938 -8.57 1 97.75 85 PHE A O 1
ATOM 632 N N . PHE A 1 86 ? 16.062 -24.531 -8.852 1 97.38 86 PHE A N 1
ATOM 633 C CA . PHE A 1 86 ? 15.234 -25.344 -9.742 1 97.38 86 PHE A CA 1
ATOM 634 C C . PHE A 1 86 ? 15.234 -26.797 -9.281 1 97.38 86 PHE A C 1
ATOM 636 O O . PHE A 1 86 ? 16.172 -27.25 -8.602 1 97.38 86 PHE A O 1
ATOM 643 N N . TRP A 1 87 ? 14.203 -27.453 -9.547 1 97.12 87 TRP A N 1
ATOM 644 C CA . TRP A 1 87 ? 14.078 -28.906 -9.422 1 97.12 87 TRP A CA 1
ATOM 645 C C . TRP A 1 87 ? 13.43 -29.5 -10.672 1 97.12 87 TRP A C 1
ATOM 647 O O . TRP A 1 87 ? 12.25 -29.25 -10.945 1 97.12 87 TRP A O 1
ATOM 657 N N . PHE A 1 88 ? 14.227 -30.234 -11.438 1 97 88 PHE A N 1
ATOM 658 C CA . PHE A 1 88 ? 13.797 -30.812 -12.703 1 97 88 PHE A CA 1
ATOM 659 C C . PHE A 1 88 ? 13.633 -32.312 -12.586 1 97 88 PHE A C 1
ATOM 661 O O . PHE A 1 88 ? 14.453 -33 -11.953 1 97 88 PHE A O 1
ATOM 668 N N . PHE A 1 89 ? 12.578 -32.844 -13.203 1 96.62 89 PHE A N 1
ATOM 669 C CA . PHE A 1 89 ? 12.305 -34.281 -13.219 1 96.62 89 PHE A CA 1
ATOM 670 C C . PHE A 1 89 ? 12.055 -34.75 -14.641 1 96.62 89 PHE A C 1
ATOM 672 O O . PHE A 1 89 ? 11.227 -34.188 -15.359 1 96.62 89 PHE A O 1
ATOM 679 N N . GLU A 1 90 ? 12.742 -35.844 -15.016 1 96.44 90 GLU A N 1
ATOM 680 C CA . GLU A 1 90 ? 12.414 -36.531 -16.25 1 96.44 90 GLU A CA 1
ATOM 681 C C . GLU A 1 90 ? 11 -37.125 -16.219 1 96.44 90 GLU A C 1
ATOM 683 O O . GLU A 1 90 ? 10.539 -37.562 -15.156 1 96.44 90 GLU A O 1
ATOM 688 N N . ALA A 1 91 ? 10.438 -37.094 -17.391 1 96.5 91 ALA A N 1
ATOM 689 C CA . ALA A 1 91 ? 9.211 -37.875 -17.5 1 96.5 91 ALA A CA 1
ATOM 690 C C . ALA A 1 91 ? 9.484 -39.344 -17.188 1 96.5 91 ALA A C 1
ATOM 692 O O . ALA A 1 91 ? 10.516 -39.875 -17.578 1 96.5 91 ALA A O 1
ATOM 693 N N . ARG A 1 92 ? 8.531 -39.938 -16.484 1 96.38 92 ARG A N 1
ATOM 694 C CA . ARG A 1 92 ? 8.68 -41.344 -16.156 1 96.38 92 ARG A CA 1
ATOM 695 C C . ARG A 1 92 ? 8.578 -42.219 -17.422 1 96.38 92 ARG A C 1
ATOM 697 O O . ARG A 1 92 ? 9.133 -43.312 -17.453 1 96.38 92 ARG A O 1
ATOM 704 N N . ASN A 1 93 ? 7.902 -41.625 -18.375 1 91.94 93 ASN A N 1
ATOM 705 C CA . ASN A 1 93 ? 7.746 -42.344 -19.641 1 91.94 93 ASN A CA 1
ATOM 706 C C . ASN A 1 93 ? 8.328 -41.531 -20.797 1 91.94 93 ASN A C 1
ATOM 708 O O . ASN A 1 93 ? 7.832 -40.469 -21.125 1 91.94 93 ASN A O 1
ATOM 712 N N . ASP A 1 94 ? 9.406 -42.031 -21.5 1 92.44 94 ASP A N 1
ATOM 713 C CA . ASP A 1 94 ? 9.992 -41.5 -22.719 1 92.44 94 ASP A CA 1
ATOM 714 C C . ASP A 1 94 ? 10.43 -40.062 -22.531 1 92.44 94 ASP A C 1
ATOM 716 O O . ASP A 1 94 ? 10.008 -39.156 -23.281 1 92.44 94 ASP A O 1
ATOM 720 N N . PRO A 1 95 ? 11.312 -39.875 -21.562 1 93.75 95 PRO A N 1
ATOM 721 C CA . PRO A 1 95 ? 11.727 -38.469 -21.297 1 93.75 95 PRO A CA 1
ATOM 722 C C . PRO A 1 95 ? 12.32 -37.781 -22.531 1 93.75 95 PRO A C 1
ATOM 724 O O . PRO A 1 95 ? 12.281 -36.562 -22.641 1 93.75 95 PRO A O 1
ATOM 727 N N . ALA A 1 96 ? 12.828 -38.5 -23.484 1 91.19 96 ALA A N 1
ATOM 728 C CA . ALA A 1 96 ? 13.43 -37.938 -24.688 1 91.19 96 ALA A CA 1
ATOM 729 C C . ALA A 1 96 ? 12.398 -37.219 -25.531 1 91.19 96 ALA A C 1
ATOM 731 O O . ALA A 1 96 ? 12.672 -36.125 -26.062 1 91.19 96 ALA A O 1
ATOM 732 N N . ASN A 1 97 ? 11.188 -37.781 -25.625 1 90.88 97 ASN A N 1
ATOM 733 C CA . ASN A 1 97 ? 10.188 -37.219 -26.516 1 90.88 97 ASN A CA 1
ATOM 734 C C . ASN A 1 97 ? 9.062 -36.531 -25.75 1 90.88 97 ASN A C 1
ATOM 736 O O . ASN A 1 97 ? 8.273 -35.781 -26.312 1 90.88 97 ASN A O 1
ATOM 740 N N . ALA A 1 98 ? 9.031 -36.75 -24.438 1 94.88 98 ALA A N 1
ATOM 741 C CA . ALA A 1 98 ? 8.016 -36.062 -23.625 1 94.88 98 ALA A CA 1
ATOM 742 C C . ALA A 1 98 ? 8.219 -34.562 -23.625 1 94.88 98 ALA A C 1
ATOM 744 O O . ALA A 1 98 ? 9.352 -34.062 -23.719 1 94.88 98 ALA A O 1
ATOM 745 N N . PRO A 1 99 ? 7.137 -33.812 -23.609 1 95.5 99 PRO A N 1
ATOM 746 C CA . PRO A 1 99 ? 7.281 -32.344 -23.547 1 95.5 99 PRO A CA 1
ATOM 747 C C . PRO A 1 99 ? 7.941 -31.891 -22.25 1 95.5 99 PRO A C 1
ATOM 749 O O . PRO A 1 99 ? 8.195 -32.688 -21.359 1 95.5 99 PRO A O 1
ATOM 752 N N . VAL A 1 100 ? 8.273 -30.578 -22.203 1 96.19 100 VAL A N 1
ATOM 753 C CA . VAL A 1 100 ? 8.727 -29.922 -20.984 1 96.19 100 VAL A CA 1
ATOM 754 C C . VAL A 1 100 ? 7.617 -29.047 -20.438 1 96.19 100 VAL A C 1
ATOM 756 O O . VAL A 1 100 ? 7.012 -28.266 -21.172 1 96.19 100 VAL A O 1
ATOM 759 N N . THR A 1 101 ? 7.289 -29.203 -19.203 1 96.12 101 THR A N 1
ATOM 760 C CA . THR A 1 101 ? 6.289 -28.391 -18.516 1 96.12 101 THR A CA 1
ATOM 761 C C . THR A 1 101 ? 6.918 -27.625 -17.359 1 96.12 101 THR A C 1
ATOM 763 O O . THR A 1 101 ? 7.594 -28.203 -16.516 1 96.12 101 THR A O 1
ATOM 766 N N . LEU A 1 102 ? 6.734 -26.312 -17.375 1 97 102 LEU A N 1
ATOM 767 C CA . LEU A 1 102 ? 7.039 -25.469 -16.219 1 97 102 LEU A CA 1
ATOM 768 C C . LEU A 1 102 ? 5.832 -25.359 -15.297 1 97 102 LEU A C 1
ATOM 770 O O . LEU A 1 102 ? 4.734 -25.016 -15.75 1 97 102 LEU A O 1
ATOM 774 N N . TRP A 1 103 ? 6.035 -25.719 -14.086 1 95.81 103 TRP A N 1
ATOM 775 C CA . TRP A 1 103 ? 4.988 -25.562 -13.078 1 95.81 103 TRP A CA 1
ATOM 776 C C . TRP A 1 103 ? 5.281 -24.391 -12.156 1 95.81 103 TRP A C 1
ATOM 778 O O . TRP A 1 103 ? 6.371 -24.297 -11.594 1 95.81 103 TRP A O 1
ATOM 788 N N . LEU A 1 104 ? 4.27 -23.531 -11.938 1 94.06 104 LEU A N 1
ATOM 789 C CA . LEU A 1 104 ? 4.387 -22.391 -11.039 1 94.06 104 LEU A CA 1
ATOM 790 C C . LEU A 1 104 ? 3.178 -22.297 -10.117 1 94.06 104 LEU A C 1
ATOM 792 O O . LEU A 1 104 ? 2.041 -22.219 -10.578 1 94.06 104 LEU A O 1
ATOM 796 N N . ASN A 1 105 ? 3.416 -22.281 -8.828 1 89.06 105 ASN A N 1
ATOM 797 C CA . ASN A 1 105 ? 2.361 -21.969 -7.867 1 89.06 105 ASN A CA 1
ATOM 798 C C . ASN A 1 105 ? 2.082 -20.484 -7.801 1 89.06 105 ASN A C 1
ATOM 800 O O . ASN A 1 105 ? 2.41 -19.734 -8.727 1 89.06 105 ASN A O 1
ATOM 804 N N . GLY A 1 106 ? 1.328 -20.156 -6.789 1 87.5 106 GLY A N 1
ATOM 805 C CA . GLY A 1 106 ? 0.874 -18.766 -6.746 1 87.5 106 GLY A CA 1
ATOM 806 C C . GLY A 1 106 ? 1.461 -17.984 -5.59 1 87.5 106 GLY A C 1
ATOM 807 O O . GLY A 1 106 ? 2.676 -18 -5.375 1 87.5 106 GLY A O 1
ATOM 808 N N . GLY A 1 107 ? 0.693 -17.391 -4.953 1 85.75 107 GLY A N 1
ATOM 809 C CA . GLY A 1 107 ? 1.008 -16.453 -3.891 1 85.75 107 GLY A CA 1
ATOM 810 C C . GLY A 1 107 ? 0.442 -15.062 -4.137 1 85.75 107 GLY A C 1
ATOM 811 O O . GLY A 1 107 ? -0.776 -14.875 -4.145 1 85.75 107 GLY A O 1
ATOM 812 N N . PRO A 1 108 ? 1.262 -14.195 -4.594 1 90 108 PRO A N 1
ATOM 813 C CA . PRO A 1 108 ? 2.646 -14.344 -5.047 1 90 108 PRO A CA 1
ATOM 814 C C . PRO A 1 108 ? 3.607 -14.68 -3.908 1 90 108 PRO A C 1
ATOM 816 O O . PRO A 1 108 ? 3.369 -14.297 -2.76 1 90 108 PRO A O 1
ATOM 819 N N . GLY A 1 109 ? 4.539 -15.516 -4.207 1 90.81 109 GLY A N 1
ATOM 820 C CA . GLY A 1 109 ? 5.574 -15.852 -3.242 1 90.81 109 GLY A CA 1
ATOM 821 C C . GLY A 1 109 ? 5.504 -17.297 -2.777 1 90.81 109 GLY A C 1
ATOM 822 O O . GLY A 1 109 ? 6.398 -17.766 -2.076 1 90.81 109 GLY A O 1
ATOM 823 N N . SER A 1 110 ? 4.426 -18 -3.193 1 90.44 110 SER A N 1
ATOM 824 C CA . SER A 1 110 ? 4.32 -19.406 -2.805 1 90.44 110 SER A CA 1
ATOM 825 C C . SER A 1 110 ? 5.293 -20.281 -3.596 1 90.44 110 SER A C 1
ATOM 827 O O . SER A 1 110 ? 5.371 -20.172 -4.82 1 90.44 110 SER A O 1
ATOM 829 N N . ASP A 1 111 ? 5.926 -21.141 -2.875 1 90.69 111 ASP A N 1
ATOM 830 C CA . ASP A 1 111 ? 6.902 -22 -3.529 1 90.69 111 ASP A CA 1
ATOM 831 C C . ASP A 1 111 ? 6.219 -23.141 -4.285 1 90.69 111 ASP A C 1
ATOM 833 O O . ASP A 1 111 ? 5.156 -23.609 -3.871 1 90.69 111 ASP A O 1
ATOM 837 N N . SER A 1 112 ? 6.746 -23.641 -5.438 1 82.69 112 SER A N 1
ATOM 838 C CA . SER A 1 112 ? 6.152 -24.625 -6.344 1 82.69 112 SER A CA 1
ATOM 839 C C . SER A 1 112 ? 6.555 -26.047 -5.965 1 82.69 112 SER A C 1
ATOM 841 O O . SER A 1 112 ? 6.172 -27 -6.637 1 82.69 112 SER A O 1
ATOM 843 N N . MET A 1 113 ? 7.113 -26.469 -5.004 1 72.12 113 MET A N 1
ATOM 844 C CA . MET A 1 113 ? 7.828 -27.734 -4.871 1 72.12 113 MET A CA 1
ATOM 845 C C . MET A 1 113 ? 6.852 -28.891 -4.695 1 72.12 113 MET A C 1
ATOM 847 O O . MET A 1 113 ? 7.086 -29.984 -5.207 1 72.12 113 MET A O 1
ATOM 851 N N . ILE A 1 114 ? 5.703 -28.891 -3.879 1 66.88 114 ILE A N 1
ATOM 852 C CA . ILE A 1 114 ? 5.328 -30.234 -3.471 1 66.88 114 ILE A CA 1
ATOM 853 C C . ILE A 1 114 ? 3.84 -30.453 -3.736 1 66.88 114 ILE A C 1
ATOM 855 O O . ILE A 1 114 ? 3.303 -31.531 -3.434 1 66.88 114 ILE A O 1
ATOM 859 N N . GLU A 1 115 ? 3.23 -29.906 -4.602 1 79.69 115 GLU A N 1
ATOM 860 C CA . GLU A 1 115 ? 1.795 -30.125 -4.762 1 79.69 115 GLU A CA 1
ATOM 861 C C . GLU A 1 115 ? 1.515 -31.25 -5.742 1 79.69 115 GLU A C 1
ATOM 863 O O . GLU A 1 115 ? 0.833 -32.219 -5.398 1 79.69 115 GLU A O 1
ATOM 868 N N . LEU A 1 116 ? 1.929 -31.25 -6.949 1 80.31 116 LEU A N 1
ATOM 869 C CA . LEU A 1 116 ? 1.618 -32.219 -7.992 1 80.31 116 LEU A CA 1
ATOM 870 C C . LEU A 1 116 ? 2.791 -33.156 -8.219 1 80.31 116 LEU A C 1
ATOM 872 O O . LEU A 1 116 ? 2.705 -34.094 -9.039 1 80.31 116 LEU A O 1
ATOM 876 N N . GLY A 1 117 ? 4.105 -33 -7.344 1 74 117 GLY A N 1
ATOM 877 C CA . GLY A 1 117 ? 5.121 -34.031 -7.5 1 74 117 GLY A CA 1
ATOM 878 C C . GLY A 1 117 ? 6.523 -33.469 -7.617 1 74 117 GLY A C 1
ATOM 879 O O . GLY A 1 117 ? 6.746 -32.281 -7.375 1 74 117 GLY A O 1
ATOM 880 N N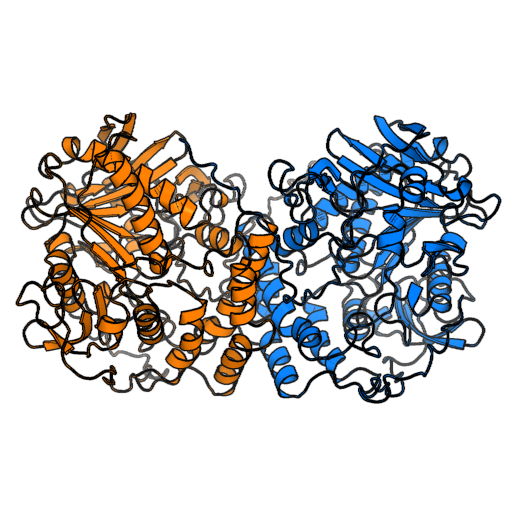 . PRO A 1 118 ? 6.723 -35.219 -7.992 1 91.62 118 PRO A N 1
ATOM 881 C CA . PRO A 1 118 ? 6.703 -36.656 -8.242 1 91.62 118 PRO A CA 1
ATOM 882 C C . PRO A 1 118 ? 6.629 -37.469 -6.961 1 91.62 118 PRO A C 1
ATOM 884 O O . PRO A 1 118 ? 6.426 -38.688 -7.016 1 91.62 118 PRO A O 1
ATOM 887 N N . CYS A 1 119 ? 6.762 -36.688 -5.867 1 94.62 119 CYS A N 1
ATOM 888 C CA . CYS A 1 119 ? 6.688 -37.406 -4.598 1 94.62 119 CYS A CA 1
ATOM 889 C C . CYS A 1 119 ? 5.863 -36.625 -3.582 1 94.62 119 CYS A C 1
ATOM 891 O O . CYS A 1 119 ? 5.527 -35.438 -3.812 1 94.62 119 CYS A O 1
ATOM 893 N N . ASN A 1 120 ? 5.484 -37.281 -2.555 1 93 120 ASN A N 1
ATOM 894 C CA . ASN A 1 120 ? 4.895 -36.688 -1.353 1 93 120 ASN A CA 1
ATOM 895 C C . ASN A 1 120 ? 5.781 -36.906 -0.13 1 93 120 ASN A C 1
ATOM 897 O O . ASN A 1 120 ? 6.512 -37.906 -0.06 1 93 120 ASN A O 1
ATOM 901 N N . VAL A 1 121 ? 5.738 -35.938 0.752 1 93.5 121 VAL A N 1
ATOM 902 C CA . VAL A 1 121 ? 6.48 -36.094 2 1 93.5 121 VAL A CA 1
ATOM 903 C C . VAL A 1 121 ? 5.555 -36.625 3.09 1 93.5 121 VAL A C 1
ATOM 905 O O . VAL A 1 121 ? 4.441 -36.125 3.273 1 93.5 121 VAL A O 1
ATOM 908 N N . THR A 1 122 ? 6.016 -37.594 3.799 1 92.88 122 THR A N 1
ATOM 909 C CA . THR A 1 122 ? 5.211 -38.25 4.836 1 92.88 122 THR A CA 1
ATOM 910 C C . THR A 1 122 ? 5.562 -37.688 6.211 1 92.88 122 THR A C 1
ATOM 912 O O . THR A 1 122 ? 6.504 -36.875 6.344 1 92.88 122 THR A O 1
ATOM 915 N N . ALA A 1 123 ? 4.82 -38.062 7.227 1 92.38 123 ALA A N 1
ATOM 916 C CA . ALA A 1 123 ? 4.953 -37.531 8.586 1 92.38 123 ALA A CA 1
ATOM 917 C C . ALA A 1 123 ? 6.332 -37.844 9.164 1 92.38 123 ALA A C 1
ATOM 919 O O . ALA A 1 123 ? 6.867 -37.094 9.969 1 92.38 123 ALA A O 1
ATOM 920 N N . ASN A 1 124 ? 6.906 -38.969 8.766 1 95.5 124 ASN A N 1
ATOM 921 C CA . ASN A 1 124 ? 8.219 -39.344 9.273 1 95.5 124 ASN A CA 1
ATOM 922 C C . ASN A 1 124 ? 9.344 -38.688 8.469 1 95.5 124 ASN A C 1
ATOM 924 O O . ASN A 1 124 ? 10.5 -39.094 8.578 1 95.5 124 ASN A O 1
ATOM 928 N N . LEU A 1 125 ? 8.992 -37.781 7.57 1 95.38 125 LEU A N 1
ATOM 929 C CA . LEU A 1 125 ? 9.922 -37 6.789 1 95.38 125 LEU A CA 1
ATOM 930 C C . LEU A 1 125 ? 10.703 -37.844 5.809 1 95.38 125 LEU A C 1
ATOM 932 O O . LEU A 1 125 ? 11.93 -37.75 5.719 1 95.38 125 LEU A O 1
ATOM 936 N N . THR A 1 126 ? 9.977 -38.719 5.223 1 94.81 126 THR A N 1
ATOM 937 C CA . THR A 1 126 ? 10.453 -39.438 4.055 1 94.81 126 THR A CA 1
ATOM 938 C C . THR A 1 126 ? 9.562 -39.156 2.844 1 94.81 126 THR A C 1
ATOM 940 O O . THR A 1 126 ? 8.508 -38.531 2.975 1 94.81 126 THR A O 1
ATOM 943 N N . THR A 1 127 ? 10.086 -39.562 1.675 1 95.38 127 THR A N 1
ATOM 944 C CA . THR A 1 127 ? 9.289 -39.344 0.473 1 95.38 127 THR A CA 1
ATOM 945 C C . THR A 1 127 ? 8.719 -40.625 -0.066 1 95.38 127 THR A C 1
ATOM 947 O O . THR A 1 127 ? 9.297 -41.719 0.138 1 95.38 127 THR A O 1
ATOM 950 N N . GLN A 1 128 ? 7.578 -40.469 -0.598 1 94.12 128 GLN A N 1
ATOM 951 C CA . GLN A 1 128 ? 6.938 -41.562 -1.321 1 94.12 128 GLN A CA 1
ATOM 952 C C . GLN A 1 128 ? 6.562 -41.125 -2.738 1 94.12 128 GLN A C 1
ATOM 954 O O . GLN A 1 128 ? 6.133 -40 -2.959 1 94.12 128 GLN A O 1
ATOM 959 N N . LEU A 1 129 ? 6.758 -42.062 -3.693 1 95.31 129 LEU A N 1
ATOM 960 C CA . LEU A 1 129 ? 6.434 -41.781 -5.082 1 95.31 129 LEU A CA 1
ATOM 961 C C . LEU A 1 129 ? 4.953 -41.438 -5.23 1 95.31 129 LEU A C 1
ATOM 963 O O . LEU A 1 129 ? 4.098 -42.094 -4.621 1 95.31 129 LEU A O 1
ATOM 967 N N . ASN A 1 130 ? 4.629 -40.406 -5.953 1 95.62 130 ASN A N 1
ATOM 968 C CA . ASN A 1 130 ? 3.271 -40.031 -6.332 1 95.62 130 ASN A CA 1
ATOM 969 C C . ASN A 1 130 ? 2.879 -40.625 -7.68 1 95.62 130 ASN A C 1
ATOM 971 O O . ASN A 1 130 ? 3.352 -40.188 -8.727 1 95.62 130 ASN A O 1
ATOM 975 N N . PRO A 1 131 ? 2.078 -41.594 -7.637 1 95.38 131 PRO A N 1
ATOM 976 C CA . PRO A 1 131 ? 1.742 -42.25 -8.906 1 95.38 131 PRO A CA 1
ATOM 977 C C . PRO A 1 131 ? 0.9 -41.344 -9.82 1 95.38 131 PRO A C 1
ATOM 979 O O . PRO A 1 131 ? 0.712 -41.688 -10.992 1 95.38 131 PRO A O 1
ATOM 982 N N . TYR A 1 132 ? 0.445 -40.219 -9.367 1 95.5 132 TYR A N 1
ATOM 983 C CA . TYR A 1 132 ? -0.404 -39.344 -10.148 1 95.5 132 TYR A CA 1
ATOM 984 C C . TYR A 1 132 ? 0.322 -38.031 -10.477 1 95.5 132 TYR A C 1
ATOM 986 O O . TYR A 1 132 ? -0.311 -37 -10.656 1 95.5 132 TYR A O 1
ATOM 994 N N . SER A 1 133 ? 1.603 -38.125 -10.508 1 95.31 133 SER A N 1
ATOM 995 C CA . SER A 1 133 ? 2.422 -36.969 -10.836 1 95.31 133 SER A CA 1
ATOM 996 C C . SER A 1 133 ? 2.275 -36.562 -12.297 1 95.31 133 SER A C 1
ATOM 998 O O . SER A 1 133 ? 2.115 -37.438 -13.164 1 95.31 133 SER A O 1
ATOM 1000 N N . PHE A 1 134 ? 2.359 -35.312 -12.578 1 96.19 134 PHE A N 1
ATOM 1001 C CA . PHE A 1 134 ? 2.373 -34.844 -13.961 1 96.19 134 PHE A CA 1
ATOM 1002 C C . PHE A 1 134 ? 3.584 -35.406 -14.711 1 96.19 134 PHE A C 1
ATOM 1004 O O . PHE A 1 134 ? 3.584 -35.469 -15.938 1 96.19 134 PHE A O 1
ATOM 1011 N N . SER A 1 135 ? 4.621 -35.906 -14 1 96.25 135 SER A N 1
ATOM 1012 C CA . SER A 1 135 ? 5.82 -36.469 -14.625 1 96.25 135 SER A CA 1
ATOM 1013 C C . SER A 1 135 ? 5.531 -37.781 -15.328 1 96.25 135 SER A C 1
ATOM 1015 O O . SER A 1 135 ? 6.363 -38.281 -16.094 1 96.25 135 SER A O 1
ATOM 1017 N N . GLU A 1 136 ? 4.352 -38.25 -15.109 1 96.62 136 GLU A N 1
ATOM 1018 C CA . GLU A 1 136 ? 3.93 -39.406 -15.898 1 96.62 136 GLU A CA 1
ATOM 1019 C C . GLU A 1 136 ? 3.893 -39.094 -17.391 1 96.62 136 GLU A C 1
ATOM 1021 O O . GLU A 1 136 ? 4.059 -39.969 -18.219 1 96.62 136 GLU A O 1
ATOM 1026 N N . HIS A 1 137 ? 3.76 -37.781 -17.719 1 96.25 137 HIS A N 1
ATOM 1027 C CA . HIS A 1 137 ? 3.506 -37.469 -19.109 1 96.25 137 HIS A CA 1
ATOM 1028 C C . HIS A 1 137 ? 4.402 -36.312 -19.578 1 96.25 137 HIS A C 1
ATOM 1030 O O . HIS A 1 137 ? 4.402 -35.969 -20.766 1 96.25 137 HIS A O 1
ATOM 1036 N N . SER A 1 138 ? 5.18 -35.781 -18.75 1 96.44 138 SER A N 1
ATOM 1037 C CA . SER A 1 138 ? 5.996 -34.625 -19.125 1 96.44 138 SER A CA 1
ATOM 1038 C C . SER A 1 138 ? 7.277 -34.562 -18.312 1 96.44 138 SER A C 1
ATOM 1040 O O . SER A 1 138 ? 7.32 -35.062 -17.172 1 96.44 138 SER A O 1
ATOM 1042 N N . ASN A 1 139 ? 8.375 -34.094 -18.922 1 96.25 139 ASN A N 1
ATOM 1043 C CA . ASN A 1 139 ? 9.461 -33.531 -18.109 1 96.25 139 ASN A CA 1
ATOM 1044 C C . ASN A 1 139 ? 9.016 -32.312 -17.344 1 96.25 139 ASN A C 1
ATOM 1046 O O . ASN A 1 139 ? 8.352 -31.422 -17.891 1 96.25 139 ASN A O 1
ATOM 1050 N N . LEU A 1 140 ? 9.32 -32.281 -16.062 1 96.12 140 LEU A N 1
ATOM 1051 C CA . LEU A 1 140 ? 8.766 -31.219 -15.227 1 96.12 140 LEU A CA 1
ATOM 1052 C C . LEU A 1 140 ? 9.875 -30.344 -14.656 1 96.12 140 LEU A C 1
ATOM 1054 O O . LEU A 1 140 ? 10.867 -30.844 -14.125 1 96.12 140 LEU A O 1
ATOM 1058 N N . LEU A 1 141 ? 9.688 -29.062 -14.805 1 96.56 141 LEU A N 1
ATOM 1059 C CA . LEU A 1 141 ? 10.57 -28.078 -14.188 1 96.56 141 LEU A CA 1
ATOM 1060 C C . LEU A 1 141 ? 9.828 -27.266 -13.125 1 96.56 141 LEU A C 1
ATOM 1062 O O . LEU A 1 141 ? 8.773 -26.688 -13.406 1 96.56 141 LEU A O 1
ATOM 1066 N N . PHE A 1 142 ? 10.32 -27.297 -11.922 1 96.38 142 PHE A N 1
ATOM 1067 C CA . PHE A 1 142 ? 9.859 -26.438 -10.836 1 96.38 142 PHE A CA 1
ATOM 1068 C C . PHE A 1 142 ? 10.852 -25.312 -10.578 1 96.38 142 PHE A C 1
ATOM 1070 O O . PHE A 1 142 ? 12.062 -25.531 -10.547 1 96.38 142 PHE A O 1
ATOM 1077 N N . LEU A 1 143 ? 10.344 -24.141 -10.406 1 95.94 143 LEU A N 1
ATOM 1078 C CA . LEU A 1 143 ? 11.172 -22.984 -10.086 1 95.94 143 LEU A CA 1
ATOM 1079 C C . LEU A 1 143 ? 10.664 -22.297 -8.82 1 95.94 143 LEU A C 1
ATOM 1081 O O . LEU A 1 143 ? 9.461 -22.109 -8.648 1 95.94 143 LEU A O 1
ATOM 1085 N N . SER A 1 144 ? 11.594 -22.016 -7.93 1 95.25 144 SER A N 1
ATOM 1086 C CA . SER A 1 144 ? 11.266 -21.078 -6.848 1 95.25 144 SER A CA 1
ATOM 1087 C C . SER A 1 144 ? 11.32 -19.641 -7.324 1 95.25 144 SER A C 1
ATOM 1089 O O . SER A 1 144 ? 12.344 -18.969 -7.172 1 95.25 144 SER A O 1
ATOM 1091 N N . GLN A 1 145 ? 10.227 -19.203 -7.84 1 94.12 145 GLN A N 1
ATOM 1092 C CA . GLN A 1 145 ? 10.172 -17.859 -8.438 1 94.12 145 GLN A CA 1
ATOM 1093 C C . GLN A 1 145 ? 9.055 -17.031 -7.82 1 94.12 145 GLN A C 1
ATOM 1095 O O . GLN A 1 145 ? 8.047 -17.578 -7.371 1 94.12 145 GLN A O 1
ATOM 1100 N N . PRO A 1 146 ? 9.312 -15.617 -7.832 1 94.12 146 PRO A N 1
ATOM 1101 C CA . PRO A 1 146 ? 10.516 -14.867 -8.195 1 94.12 146 PRO A CA 1
ATOM 1102 C C . PRO A 1 146 ? 11.625 -14.992 -7.152 1 94.12 146 PRO A C 1
ATOM 1104 O O . PRO A 1 146 ? 11.484 -15.742 -6.184 1 94.12 146 PRO A O 1
ATOM 1107 N N . LEU A 1 147 ? 12.766 -14.352 -7.434 1 94.12 147 LEU A N 1
ATOM 1108 C CA . LEU A 1 147 ? 13.859 -14.398 -6.461 1 94.12 147 LEU A CA 1
ATOM 1109 C C . LEU A 1 147 ? 13.352 -14.062 -5.062 1 94.12 147 LEU A C 1
ATOM 1111 O O . LEU A 1 147 ? 12.57 -13.117 -4.891 1 94.12 147 LEU A O 1
ATOM 1115 N N . GLY A 1 148 ? 13.781 -14.867 -4.098 1 91.88 148 GLY A N 1
ATOM 1116 C CA . GLY A 1 148 ? 13.344 -14.703 -2.723 1 91.88 148 GLY A CA 1
ATOM 1117 C C . GLY A 1 148 ? 12.352 -15.758 -2.279 1 91.88 148 GLY A C 1
ATOM 1118 O O . GLY A 1 148 ? 12.094 -15.914 -1.085 1 91.88 148 GLY A O 1
ATOM 1119 N N . VAL A 1 149 ? 11.844 -16.531 -3.197 1 93.69 149 VAL A N 1
ATOM 1120 C CA . VAL A 1 149 ? 10.93 -17.625 -2.891 1 93.69 149 VAL A CA 1
ATOM 1121 C C . VAL A 1 149 ? 11.711 -18.906 -2.66 1 93.69 149 VAL A C 1
ATOM 1123 O O . VAL A 1 149 ? 12.656 -19.203 -3.396 1 93.69 149 VAL A O 1
ATOM 1126 N N . GLY A 1 150 ? 11.312 -19.609 -1.617 1 93.12 150 GLY A N 1
ATOM 1127 C CA . GLY A 1 150 ? 11.977 -20.859 -1.334 1 93.12 150 GLY A CA 1
ATOM 1128 C C . GLY A 1 150 ? 13.469 -20.719 -1.116 1 93.12 150 GLY A C 1
ATOM 1129 O O . GLY A 1 150 ? 13.906 -19.906 -0.293 1 93.12 150 GLY A O 1
ATOM 1130 N N . PHE A 1 151 ? 14.227 -21.438 -1.938 1 95.56 151 PHE A N 1
ATOM 1131 C CA . PHE A 1 151 ? 15.68 -21.438 -1.799 1 95.56 151 PHE A CA 1
ATOM 1132 C C . PHE A 1 151 ? 16.312 -20.391 -2.715 1 95.56 151 PHE A C 1
ATOM 1134 O O . PHE A 1 151 ? 17.531 -20.234 -2.725 1 95.56 151 PHE A O 1
ATOM 1141 N N . SER A 1 152 ? 15.516 -19.672 -3.549 1 96.38 152 SER A N 1
ATOM 1142 C CA . SER A 1 152 ? 16.078 -18.688 -4.461 1 96.38 152 SER A CA 1
ATOM 1143 C C . SER A 1 152 ? 16.547 -17.453 -3.711 1 96.38 152 SER A C 1
ATOM 1145 O O . SER A 1 152 ? 15.922 -17.016 -2.742 1 96.38 152 SER A O 1
ATOM 1147 N N . TYR A 1 153 ? 17.734 -16.828 -4.207 1 95.75 153 TYR A N 1
ATOM 1148 C CA . TYR A 1 153 ? 18.297 -15.727 -3.432 1 95.75 153 TYR A CA 1
ATOM 1149 C C . TYR A 1 153 ? 19.156 -14.82 -4.316 1 95.75 153 TYR A C 1
ATOM 1151 O O . TYR A 1 153 ? 19.516 -15.188 -5.434 1 95.75 153 TYR A O 1
ATOM 1159 N N . GLY A 1 154 ? 19.25 -13.594 -3.844 1 95.12 154 GLY A N 1
ATOM 1160 C CA . GLY A 1 154 ? 20.266 -12.703 -4.383 1 95.12 154 GLY A CA 1
ATOM 1161 C C . GLY A 1 154 ? 21.625 -12.875 -3.723 1 95.12 154 GLY A C 1
ATOM 1162 O O . GLY A 1 154 ? 22.625 -13.125 -4.398 1 95.12 154 GLY A O 1
ATOM 1163 N N . SER A 1 155 ? 21.562 -12.766 -2.449 1 93.75 155 SER A N 1
ATOM 1164 C CA . SER A 1 155 ? 22.719 -13.086 -1.623 1 93.75 155 SER A CA 1
ATOM 1165 C C . SER A 1 155 ? 22.328 -13.898 -0.397 1 93.75 155 SER A C 1
ATOM 1167 O O . SER A 1 155 ? 21.141 -14.164 -0.183 1 93.75 155 SER A O 1
ATOM 1169 N N . GLU A 1 156 ? 23.375 -14.453 0.27 1 90.75 156 GLU A N 1
ATOM 1170 C CA . GLU A 1 156 ? 23.125 -15.258 1.465 1 90.75 156 GLU A CA 1
ATOM 1171 C C . GLU A 1 156 ? 23.547 -14.508 2.727 1 90.75 156 GLU A C 1
ATOM 1173 O O . GLU A 1 156 ? 24.516 -13.75 2.713 1 90.75 156 GLU A O 1
ATOM 1178 N N . GLY A 1 157 ? 22.719 -14.68 3.727 1 87.88 157 GLY A N 1
ATOM 1179 C CA . GLY A 1 157 ? 23.078 -14.086 5.004 1 87.88 157 GLY A CA 1
ATOM 1180 C C . GLY A 1 157 ? 22.797 -14.992 6.184 1 87.88 157 GLY A C 1
ATOM 1181 O O . GLY A 1 157 ? 21.797 -15.719 6.188 1 87.88 157 GLY A O 1
ATOM 1182 N N . GLU A 1 158 ? 23.719 -14.906 7.148 1 84.75 158 GLU A N 1
ATOM 1183 C CA . GLU A 1 158 ? 23.516 -15.648 8.391 1 84.75 158 GLU A CA 1
ATOM 1184 C C . GLU A 1 158 ? 22.859 -14.773 9.453 1 84.75 158 GLU A C 1
ATOM 1186 O O . GLU A 1 158 ? 23.188 -13.594 9.586 1 84.75 158 GLU A O 1
ATOM 1191 N N . GLY A 1 159 ? 21.812 -15.266 9.961 1 76.19 159 GLY A N 1
ATOM 1192 C CA . GLY A 1 159 ? 21.141 -14.484 10.984 1 76.19 159 GLY A CA 1
ATOM 1193 C C . GLY A 1 159 ? 19.969 -15.219 11.609 1 76.19 159 GLY A C 1
ATOM 1194 O O . GLY A 1 159 ? 19.938 -16.453 11.648 1 76.19 159 GLY A O 1
ATOM 1195 N N . ILE A 1 160 ? 19.188 -14.492 12.398 1 60.69 160 ILE A N 1
ATOM 1196 C CA . ILE A 1 160 ? 18.031 -15.055 13.07 1 60.69 160 ILE A CA 1
ATOM 1197 C C . ILE A 1 160 ? 16.812 -14.992 12.156 1 60.69 160 ILE A C 1
ATOM 1199 O O . ILE A 1 160 ? 16.719 -14.094 11.305 1 60.69 160 ILE A O 1
ATOM 1203 N N . THR A 1 161 ? 15.984 -15.945 12.141 1 54.19 161 THR A N 1
ATOM 1204 C CA . THR A 1 161 ? 14.758 -16.25 11.406 1 54.19 161 THR A CA 1
ATOM 1205 C C . THR A 1 161 ? 13.758 -15.109 11.531 1 54.19 161 THR A C 1
ATOM 1207 O O . THR A 1 161 ? 13.781 -14.352 12.5 1 54.19 161 THR A O 1
ATOM 1210 N N . GLY A 1 162 ? 13.094 -14.516 10.57 1 47.91 162 GLY A N 1
ATOM 1211 C CA . GLY A 1 162 ? 12.117 -13.492 10.227 1 47.91 162 GLY A CA 1
ATOM 1212 C C . GLY A 1 162 ? 12.656 -12.445 9.273 1 47.91 162 GLY A C 1
ATOM 1213 O O . GLY A 1 162 ? 13.648 -12.688 8.586 1 47.91 162 GLY A O 1
ATOM 1214 N N . ALA A 1 163 ? 12.031 -11.273 9.289 1 45.28 163 ALA A N 1
ATOM 1215 C CA . ALA A 1 163 ? 12.711 -10.32 8.406 1 45.28 163 ALA A CA 1
ATOM 1216 C C . ALA A 1 163 ? 14.203 -10.25 8.719 1 45.28 163 ALA A C 1
ATOM 1218 O O . ALA A 1 163 ? 14.594 -10.094 9.883 1 45.28 163 ALA A O 1
ATOM 1219 N N . TYR A 1 164 ? 15.023 -11.094 7.957 1 38.34 164 TYR A N 1
ATOM 1220 C CA . TYR A 1 164 ? 16.469 -11.188 8.18 1 38.34 164 TYR A CA 1
ATOM 1221 C C . TYR A 1 164 ? 16.969 -10.023 9.023 1 38.34 164 TYR A C 1
ATOM 1223 O O . TYR A 1 164 ? 16.859 -8.867 8.617 1 38.34 164 TYR A O 1
ATOM 1231 N N . GLU A 1 165 ? 16.906 -10.117 10.383 1 44.94 165 GLU A N 1
ATOM 1232 C CA . GLU A 1 165 ? 17.734 -9.18 11.141 1 44.94 165 GLU A CA 1
ATOM 1233 C C . GLU A 1 165 ? 19.156 -9.695 11.289 1 44.94 165 GLU A C 1
ATOM 1235 O O . GLU A 1 165 ? 19.375 -10.883 11.555 1 44.94 165 GLU A O 1
ATOM 1240 N N . ASN A 1 166 ? 20.078 -9 10.781 1 42.66 166 ASN A N 1
ATOM 1241 C CA . ASN A 1 166 ? 21.516 -9.289 10.789 1 42.66 166 ASN A CA 1
ATOM 1242 C C . ASN A 1 166 ? 21.953 -9.914 12.109 1 42.66 166 ASN A C 1
ATOM 1244 O O . ASN A 1 166 ? 21.422 -9.578 13.164 1 42.66 166 ASN A O 1
ATOM 1248 N N . ALA A 1 167 ? 22.859 -10.938 12.109 1 45.19 167 ALA A N 1
ATOM 1249 C CA . ALA A 1 167 ? 23.516 -11.758 13.133 1 45.19 167 ALA A CA 1
ATOM 1250 C C . ALA A 1 167 ? 23.906 -10.922 14.344 1 45.19 167 ALA A C 1
ATOM 1252 O O . ALA A 1 167 ? 24 -11.438 15.461 1 45.19 167 ALA A O 1
ATOM 1253 N N . SER A 1 168 ? 24.344 -9.727 14.18 1 44.62 168 SER A N 1
ATOM 1254 C CA . SER A 1 168 ? 24.891 -8.961 15.297 1 44.62 168 SER A CA 1
ATOM 1255 C C . SER A 1 168 ? 23.891 -8.883 16.453 1 44.62 168 SER A C 1
ATOM 1257 O O . SER A 1 168 ? 24.266 -8.578 17.578 1 44.62 168 SER A O 1
ATOM 1259 N N . PHE A 1 169 ? 22.656 -9.164 16.047 1 43.78 169 PHE A N 1
ATOM 1260 C CA . PHE A 1 169 ? 21.688 -8.883 17.125 1 43.78 169 PHE A CA 1
ATOM 1261 C C . PHE A 1 169 ? 21.5 -10.117 18 1 43.78 169 PHE A C 1
ATOM 1263 O O . PHE A 1 169 ? 21.5 -10.016 19.219 1 43.78 169 PHE A O 1
ATOM 1270 N N . ALA A 1 170 ? 20.875 -11.297 17.484 1 48.34 170 ALA A N 1
ATOM 1271 C CA . ALA A 1 170 ? 20.469 -12.344 18.422 1 48.34 170 ALA A CA 1
ATOM 1272 C C . ALA A 1 170 ? 21.172 -13.656 18.109 1 48.34 170 ALA A C 1
ATOM 1274 O O . ALA A 1 170 ? 20.75 -14.727 18.562 1 48.34 170 ALA A O 1
ATOM 1275 N N . GLY A 1 171 ? 22.281 -13.625 17.672 1 58.28 171 GLY A N 1
ATOM 1276 C CA . GLY A 1 171 ? 23.031 -14.844 17.359 1 58.28 171 GLY A CA 1
ATOM 1277 C C . GLY A 1 171 ? 22.562 -15.508 16.078 1 58.28 171 GLY A C 1
ATOM 1278 O O . GLY A 1 171 ? 21.469 -15.227 15.586 1 58.28 171 GLY A O 1
ATOM 1279 N N . VAL A 1 172 ? 23.391 -16.281 15.438 1 62.78 172 VAL A N 1
ATOM 1280 C CA . VAL A 1 172 ? 23.156 -16.891 14.133 1 62.78 172 VAL A CA 1
ATOM 1281 C C . VAL A 1 172 ? 22.297 -18.141 14.297 1 62.78 172 VAL A C 1
ATOM 1283 O O . VAL A 1 172 ? 22.688 -19.078 15.016 1 62.78 172 VAL A O 1
ATOM 1286 N N . GLN A 1 173 ? 21.078 -18.141 13.82 1 73.94 173 GLN A N 1
ATOM 1287 C CA . GLN A 1 173 ? 20.172 -19.281 13.883 1 73.94 173 GLN A CA 1
ATOM 1288 C C . GLN A 1 173 ? 20.109 -20.016 12.547 1 73.94 173 GLN A C 1
ATOM 1290 O O . GLN A 1 173 ? 19.672 -21.156 12.477 1 73.94 173 GLN A O 1
ATOM 1295 N N . GLY A 1 174 ? 20.594 -19.391 11.531 1 87.62 174 GLY A N 1
ATOM 1296 C CA . GLY A 1 174 ? 20.547 -20.031 10.219 1 87.62 174 GLY A CA 1
ATOM 1297 C C . GLY A 1 174 ? 21.094 -19.172 9.109 1 87.62 174 GLY A C 1
ATOM 1298 O O . GLY A 1 174 ? 21.688 -18.109 9.375 1 87.62 174 GLY A O 1
ATOM 1299 N N . ARG A 1 175 ? 21.094 -19.719 7.918 1 91.19 175 ARG A N 1
ATOM 1300 C CA . ARG A 1 175 ? 21.438 -19 6.695 1 91.19 175 ARG A CA 1
ATOM 1301 C C . ARG A 1 175 ? 20.203 -18.781 5.82 1 91.19 175 ARG A C 1
ATOM 1303 O O . ARG A 1 175 ? 19.469 -19.734 5.531 1 91.19 175 ARG A O 1
ATOM 1310 N N . TYR A 1 176 ? 20.062 -17.578 5.441 1 87.81 176 TYR A N 1
ATOM 1311 C CA . TYR A 1 176 ? 18.797 -17.203 4.82 1 87.81 176 TYR A CA 1
ATOM 1312 C C . TYR A 1 176 ? 19.031 -16.484 3.5 1 87.81 176 TYR A C 1
ATOM 1314 O O . TYR A 1 176 ? 20.078 -15.883 3.287 1 87.81 176 TYR A O 1
ATOM 1322 N N . PRO A 1 177 ? 18 -16.625 2.623 1 89.75 177 PRO A N 1
ATOM 1323 C CA . PRO A 1 177 ? 18.078 -15.859 1.375 1 89.75 177 PRO A CA 1
ATOM 1324 C C . PRO A 1 177 ? 17.875 -14.367 1.581 1 89.75 177 PRO A C 1
ATOM 1326 O O . PRO A 1 177 ? 16.984 -13.961 2.33 1 89.75 177 PRO A O 1
ATOM 1329 N N . ILE A 1 178 ? 18.766 -13.57 1.024 1 88.94 178 ILE A N 1
ATOM 1330 C CA . ILE A 1 178 ? 18.594 -12.125 0.959 1 88.94 178 ILE A CA 1
ATOM 1331 C C . ILE A 1 178 ? 18.234 -11.711 -0.464 1 88.94 178 ILE A C 1
ATOM 1333 O O . ILE A 1 178 ? 18.859 -12.156 -1.428 1 88.94 178 ILE A O 1
ATOM 1337 N N . THR A 1 179 ? 17.141 -10.984 -0.548 1 89.31 179 THR A N 1
ATOM 1338 C CA . THR A 1 179 ? 16.703 -10.547 -1.869 1 89.31 179 THR A CA 1
ATOM 1339 C C . THR A 1 179 ? 16.172 -9.125 -1.817 1 89.31 179 THR A C 1
ATOM 1341 O O . THR A 1 179 ? 15.859 -8.609 -0.74 1 89.31 179 THR A O 1
ATOM 1344 N N . ASN A 1 180 ? 16.266 -8.422 -2.957 1 90.38 180 ASN A N 1
ATOM 1345 C CA . ASN A 1 180 ? 15.516 -7.191 -3.18 1 90.38 180 ASN A CA 1
ATOM 1346 C C . ASN A 1 180 ? 14.172 -7.465 -3.861 1 90.38 180 ASN A C 1
ATOM 1348 O O . ASN A 1 180 ? 14.055 -7.32 -5.078 1 90.38 180 ASN A O 1
ATOM 1352 N N . ALA A 1 181 ? 13.195 -7.699 -3.062 1 88.94 181 ALA A N 1
ATOM 1353 C CA . ALA A 1 181 ? 11.914 -8.164 -3.598 1 88.94 181 ALA A CA 1
ATOM 1354 C C . ALA A 1 181 ? 11.258 -7.078 -4.449 1 88.94 181 ALA A C 1
ATOM 1356 O O . ALA A 1 181 ? 10.453 -7.383 -5.336 1 88.94 181 ALA A O 1
ATOM 1357 N N . THR A 1 182 ? 11.609 -5.793 -4.242 1 91.38 182 THR A N 1
ATOM 1358 C CA . THR A 1 182 ? 10.977 -4.703 -4.977 1 91.38 182 THR A CA 1
ATOM 1359 C C . THR A 1 182 ? 11.516 -4.633 -6.406 1 91.38 182 THR A C 1
ATOM 1361 O O . THR A 1 182 ? 10.93 -3.961 -7.258 1 91.38 182 THR A O 1
ATOM 1364 N N . ALA A 1 183 ? 12.562 -5.383 -6.664 1 92.44 183 ALA A N 1
ATOM 1365 C CA . ALA A 1 183 ? 13.117 -5.414 -8.016 1 92.44 183 ALA A CA 1
ATOM 1366 C C . ALA A 1 183 ? 12.273 -6.293 -8.938 1 92.44 183 ALA A C 1
ATOM 1368 O O . ALA A 1 183 ? 12.352 -6.176 -10.156 1 92.44 183 ALA A O 1
ATOM 1369 N N . LEU A 1 184 ? 11.453 -7.203 -8.391 1 95.69 184 LEU A N 1
ATOM 1370 C CA . LEU A 1 184 ? 10.609 -8.133 -9.133 1 95.69 184 LEU A CA 1
ATOM 1371 C C . LEU A 1 184 ? 9.203 -8.18 -8.547 1 95.69 184 LEU A C 1
ATOM 1373 O O . LEU A 1 184 ? 8.672 -9.266 -8.297 1 95.69 184 LEU A O 1
ATOM 1377 N N . ASP A 1 185 ? 8.656 -7.012 -8.336 1 95.81 185 ASP A N 1
ATOM 1378 C CA . ASP A 1 185 ? 7.465 -6.91 -7.504 1 95.81 185 ASP A CA 1
ATOM 1379 C C . ASP A 1 185 ? 6.207 -6.777 -8.359 1 95.81 185 ASP A C 1
ATOM 1381 O O . ASP A 1 185 ? 5.18 -6.289 -7.891 1 95.81 185 ASP A O 1
ATOM 1385 N N . THR A 1 186 ? 6.25 -7.117 -9.656 1 95.81 186 THR A N 1
ATOM 1386 C CA . THR A 1 186 ? 5.086 -7.227 -10.531 1 95.81 186 THR A CA 1
ATOM 1387 C C . THR A 1 186 ? 5.164 -8.492 -11.375 1 95.81 186 THR A C 1
ATOM 1389 O O . THR A 1 186 ? 6.254 -9.008 -11.633 1 95.81 186 THR A O 1
ATOM 1392 N N . THR A 1 187 ? 4.004 -8.93 -11.805 1 96.19 187 THR A N 1
ATOM 1393 C CA . THR A 1 187 ? 3.928 -10.102 -12.664 1 96.19 187 THR A CA 1
ATOM 1394 C C . THR A 1 187 ? 4.746 -9.891 -13.938 1 96.19 187 THR A C 1
ATOM 1396 O O . THR A 1 187 ? 5.441 -10.797 -14.391 1 96.19 187 THR A O 1
ATOM 1399 N N . ASP A 1 188 ? 4.746 -8.695 -14.492 1 94.69 188 ASP A N 1
ATOM 1400 C CA . ASP A 1 188 ? 5.488 -8.406 -15.719 1 94.69 188 ASP A CA 1
ATOM 1401 C C . ASP A 1 188 ? 6.992 -8.516 -15.484 1 94.69 188 ASP A C 1
ATOM 1403 O O . ASP A 1 188 ? 7.715 -9.078 -16.312 1 94.69 188 ASP A O 1
ATOM 1407 N N . LEU A 1 189 ? 7.445 -7.969 -14.414 1 95.69 189 LEU A N 1
ATOM 1408 C CA . LEU A 1 189 ? 8.867 -8.055 -14.102 1 95.69 189 LEU A CA 1
ATOM 1409 C C . LEU A 1 189 ? 9.273 -9.5 -13.828 1 95.69 189 LEU A C 1
ATOM 1411 O O . LEU A 1 189 ? 10.352 -9.93 -14.234 1 95.69 189 LEU A O 1
ATOM 1415 N N . ALA A 1 190 ? 8.414 -10.195 -13.18 1 96.56 190 ALA A N 1
ATOM 1416 C CA . ALA A 1 190 ? 8.68 -11.602 -12.891 1 96.56 190 ALA A CA 1
ATOM 1417 C C . ALA A 1 190 ? 8.719 -12.43 -14.172 1 96.56 190 ALA A C 1
ATOM 1419 O O . ALA A 1 190 ? 9.492 -13.391 -14.281 1 96.56 190 ALA A O 1
ATOM 1420 N N . ALA A 1 191 ? 7.875 -12.07 -15.117 1 96.56 191 ALA A N 1
ATOM 1421 C CA . ALA A 1 191 ? 7.863 -12.766 -16.406 1 96.56 191 ALA A CA 1
ATOM 1422 C C . ALA A 1 191 ? 9.219 -12.656 -17.094 1 96.56 191 ALA A C 1
ATOM 1424 O O . ALA A 1 191 ? 9.742 -13.648 -17.609 1 96.56 191 ALA A O 1
ATOM 1425 N N . VAL A 1 192 ? 9.766 -11.492 -17.062 1 96.94 192 VAL A N 1
ATOM 1426 C CA . VAL A 1 192 ? 11.062 -11.25 -17.688 1 96.94 192 VAL A CA 1
ATOM 1427 C C . VAL A 1 192 ? 12.141 -12.078 -17 1 96.94 192 VAL A C 1
ATOM 1429 O O . VAL A 1 192 ? 12.938 -12.742 -17.656 1 96.94 192 VAL A O 1
ATOM 1432 N N . ALA A 1 193 ? 12.102 -12.047 -15.695 1 96.62 193 ALA A N 1
ATOM 1433 C CA . ALA A 1 193 ? 13.094 -12.797 -14.922 1 96.62 193 ALA A CA 1
ATOM 1434 C C . ALA A 1 193 ? 12.961 -14.297 -15.18 1 96.62 193 ALA A C 1
ATOM 1436 O O . ALA A 1 193 ? 13.961 -14.992 -15.375 1 96.62 193 ALA A O 1
ATOM 1437 N N . ALA A 1 194 ? 11.766 -14.781 -15.195 1 97.38 194 ALA A N 1
ATOM 1438 C CA . ALA A 1 194 ? 11.516 -16.203 -15.383 1 97.38 194 ALA A CA 1
ATOM 1439 C C . ALA A 1 194 ? 11.938 -16.656 -16.781 1 97.38 194 ALA A C 1
ATOM 1441 O O . ALA A 1 194 ? 12.406 -17.781 -16.969 1 97.38 194 ALA A O 1
ATOM 1442 N N . TRP A 1 195 ? 11.758 -15.758 -17.75 1 97.38 195 TRP A N 1
ATOM 1443 C CA . TRP A 1 195 ? 12.195 -16.078 -19.094 1 97.38 195 TRP A CA 1
ATOM 1444 C C . TRP A 1 195 ? 13.695 -16.328 -19.156 1 97.38 195 TRP A C 1
ATOM 1446 O O . TRP A 1 195 ? 14.148 -17.312 -19.734 1 97.38 195 TRP A O 1
ATOM 1456 N N . HIS A 1 196 ? 14.438 -15.5 -18.469 1 96.81 196 HIS A N 1
ATOM 1457 C CA . HIS A 1 196 ? 15.891 -15.656 -18.469 1 96.81 196 HIS A CA 1
ATOM 1458 C C . HIS A 1 196 ? 16.312 -16.922 -17.734 1 96.81 196 HIS A C 1
ATOM 1460 O O . HIS A 1 196 ? 17.25 -17.609 -18.141 1 96.81 196 HIS A O 1
ATOM 1466 N N . VAL A 1 197 ? 15.602 -17.203 -16.719 1 97.44 197 VAL A N 1
ATOM 1467 C CA . VAL A 1 197 ? 15.883 -18.406 -15.953 1 97.44 197 VAL A CA 1
ATOM 1468 C C . VAL A 1 197 ? 15.578 -19.641 -16.812 1 97.44 197 VAL A C 1
ATOM 1470 O O . VAL A 1 197 ? 16.391 -20.562 -16.875 1 97.44 197 VAL A O 1
ATOM 1473 N N . LEU A 1 198 ? 14.422 -19.625 -17.469 1 97.5 198 LEU A N 1
ATOM 1474 C CA . LEU A 1 198 ? 14.016 -20.75 -18.312 1 97.5 198 LEU A CA 1
ATOM 1475 C C . LEU A 1 198 ? 15.008 -20.969 -19.453 1 97.5 198 LEU A C 1
ATOM 1477 O O . LEU A 1 198 ? 15.422 -22.094 -19.703 1 97.5 198 LEU A O 1
ATOM 1481 N N . GLN A 1 199 ? 15.445 -19.906 -20.109 1 96.06 199 GLN A N 1
ATOM 1482 C CA . GLN A 1 199 ? 16.406 -20 -21.203 1 96.06 199 GLN A CA 1
ATOM 1483 C C . GLN A 1 199 ? 17.766 -20.5 -20.719 1 96.06 199 GLN A C 1
ATOM 1485 O O . GLN A 1 199 ? 18.422 -21.281 -21.406 1 96.06 199 GLN A O 1
ATOM 1490 N N . GLY A 1 200 ? 18.141 -20 -19.516 1 95.81 200 GLY A N 1
ATOM 1491 C CA . GLY A 1 200 ? 19.375 -20.5 -18.922 1 95.81 200 GLY A CA 1
ATOM 1492 C C . GLY A 1 200 ? 19.344 -22 -18.641 1 95.81 200 GLY A C 1
ATOM 1493 O O . GLY A 1 200 ? 20.297 -22.719 -18.953 1 95.81 200 GLY A O 1
ATOM 1494 N N . PHE A 1 201 ? 18.312 -22.484 -18.125 1 97.12 201 PHE A N 1
ATOM 1495 C CA . PHE A 1 201 ? 18.141 -23.891 -17.828 1 97.12 201 PHE A CA 1
ATOM 1496 C C . PHE A 1 201 ? 18.172 -24.719 -19.109 1 97.12 201 PHE A C 1
ATOM 1498 O O . PHE A 1 201 ? 18.875 -25.734 -19.188 1 97.12 201 PHE A O 1
ATOM 1505 N N . LEU A 1 202 ? 17.359 -24.281 -20.125 1 95.88 202 LEU A N 1
ATOM 1506 C CA . LEU A 1 202 ? 17.281 -25 -21.391 1 95.88 202 LEU A CA 1
ATOM 1507 C C . LEU A 1 202 ? 18.641 -25.078 -22.078 1 95.88 202 LEU A C 1
ATOM 1509 O O . LEU A 1 202 ? 18.953 -26.078 -22.719 1 95.88 202 LEU A O 1
ATOM 1513 N N . GLY A 1 203 ? 19.391 -24.062 -21.922 1 94 203 GLY A N 1
ATOM 1514 C CA . GLY A 1 203 ? 20.734 -24.062 -22.469 1 94 203 GLY A CA 1
ATOM 1515 C C . GLY A 1 203 ? 21.625 -25.109 -21.859 1 94 203 GLY A C 1
ATOM 1516 O O . GLY A 1 203 ? 22.547 -25.609 -22.516 1 94 203 GLY A O 1
ATOM 1517 N N . GLY A 1 204 ? 21.375 -25.438 -20.625 1 94.88 204 GLY A N 1
ATOM 1518 C CA . GLY A 1 204 ? 22.172 -26.422 -19.922 1 94.88 204 GLY A CA 1
ATOM 1519 C C . GLY A 1 204 ? 21.625 -27.828 -20.016 1 94.88 204 GLY A C 1
ATOM 1520 O O . GLY A 1 204 ? 22.312 -28.797 -19.734 1 94.88 204 GLY A O 1
ATOM 1521 N N . LEU A 1 205 ? 20.422 -27.984 -20.5 1 93.44 205 LEU A N 1
ATOM 1522 C CA . LEU A 1 205 ? 19.688 -29.25 -20.438 1 93.44 205 LEU A CA 1
ATOM 1523 C C . LEU A 1 205 ? 20.391 -30.328 -21.234 1 93.44 205 LEU A C 1
ATOM 1525 O O . LEU A 1 205 ? 20.469 -31.484 -20.797 1 93.44 205 LEU A O 1
ATOM 1529 N N . PRO A 1 206 ? 21.047 -30.031 -22.438 1 91.38 206 PRO A N 1
ATOM 1530 C CA . PRO A 1 206 ? 21.75 -31.078 -23.188 1 91.38 206 PRO A CA 1
ATOM 1531 C C . PRO A 1 206 ? 22.922 -31.688 -22.406 1 91.38 206 PRO A C 1
ATOM 1533 O O . PRO A 1 206 ? 23.219 -32.875 -22.578 1 91.38 206 PRO A O 1
ATOM 1536 N N . GLN A 1 207 ? 23.531 -30.891 -21.594 1 91.19 207 GLN A N 1
ATOM 1537 C CA . GLN A 1 207 ? 24.625 -31.375 -20.781 1 91.19 207 GLN A CA 1
ATOM 1538 C C . GLN A 1 207 ? 24.109 -32.031 -19.5 1 91.19 207 GLN A C 1
ATOM 1540 O O . GLN A 1 207 ? 24.641 -33.031 -19.047 1 91.19 207 GLN A O 1
ATOM 1545 N N . LEU A 1 208 ? 23.078 -31.422 -18.984 1 93.31 208 LEU A N 1
ATOM 1546 C CA . LEU A 1 208 ? 22.5 -31.875 -17.719 1 93.31 208 LEU A CA 1
ATOM 1547 C C . LEU A 1 208 ? 21.844 -33.25 -17.891 1 93.31 208 LEU A C 1
ATOM 1549 O O . LEU A 1 208 ? 22.016 -34.125 -17.062 1 93.31 208 LEU A O 1
ATOM 1553 N N . ASP A 1 209 ? 21.109 -33.375 -18.922 1 92.19 209 ASP A N 1
ATOM 1554 C CA . ASP A 1 209 ? 20.344 -34.594 -19.234 1 92.19 209 ASP A CA 1
ATOM 1555 C C . ASP A 1 209 ? 20.281 -34.812 -20.734 1 92.19 209 ASP A C 1
ATOM 1557 O O . ASP A 1 209 ? 19.281 -34.469 -21.391 1 92.19 209 ASP A O 1
ATOM 1561 N N . PRO A 1 210 ? 21.203 -35.531 -21.25 1 87.62 210 PRO A N 1
ATOM 1562 C CA . PRO A 1 210 ? 21.266 -35.781 -22.688 1 87.62 210 PRO A CA 1
ATOM 1563 C C . PRO A 1 210 ? 20.062 -36.594 -23.203 1 87.62 210 PRO A C 1
ATOM 1565 O O . PRO A 1 210 ? 19.797 -36.594 -24.406 1 87.62 210 PRO A O 1
ATOM 1568 N N . ALA A 1 211 ? 19.391 -37.156 -22.266 1 85.62 211 ALA A N 1
ATOM 1569 C CA . ALA A 1 211 ? 18.234 -37.938 -22.672 1 85.62 211 ALA A CA 1
ATOM 1570 C C . ALA A 1 211 ? 17.094 -37.031 -23.125 1 85.62 211 ALA A C 1
ATOM 1572 O O . ALA A 1 211 ? 16.266 -37.438 -23.953 1 85.62 211 ALA A O 1
ATOM 1573 N N . VAL A 1 212 ? 17.016 -35.875 -22.531 1 84.38 212 VAL A N 1
ATOM 1574 C CA . VAL A 1 212 ? 15.969 -34.938 -22.906 1 84.38 212 VAL A CA 1
ATOM 1575 C C . VAL A 1 212 ? 16.375 -34.188 -24.172 1 84.38 212 VAL A C 1
ATOM 1577 O O . VAL A 1 212 ? 17.281 -33.344 -24.141 1 84.38 212 VAL A O 1
ATOM 1580 N N . ASN A 1 213 ? 15.984 -34.562 -25.219 1 72.75 213 ASN A N 1
ATOM 1581 C CA . ASN A 1 213 ? 16.375 -34.125 -26.547 1 72.75 213 ASN A CA 1
ATOM 1582 C C . ASN A 1 213 ? 15.828 -32.75 -26.875 1 72.75 213 ASN A C 1
ATOM 1584 O O . ASN A 1 213 ? 14.609 -32.562 -26.969 1 72.75 213 ASN A O 1
ATOM 1588 N N . LEU A 1 214 ? 16.703 -31.75 -26.953 1 75.81 214 LEU A N 1
ATOM 1589 C CA . LEU A 1 214 ? 16.297 -30.422 -27.375 1 75.81 214 LEU A CA 1
ATOM 1590 C C . LEU A 1 214 ? 16.594 -30.172 -28.844 1 75.81 214 LEU A C 1
ATOM 1592 O O . LEU A 1 214 ? 16.531 -29.047 -29.312 1 75.81 214 LEU A O 1
ATOM 1596 N N . THR A 1 215 ? 17.094 -31.203 -29.453 1 64.5 215 THR A N 1
ATOM 1597 C CA . THR A 1 215 ? 17.516 -31.062 -30.844 1 64.5 215 THR A CA 1
ATOM 1598 C C . THR A 1 215 ? 16.344 -30.719 -31.75 1 64.5 215 THR A C 1
ATOM 1600 O O . THR A 1 215 ? 16.531 -30.094 -32.812 1 64.5 215 THR A O 1
ATOM 1603 N N . THR A 1 216 ? 15.227 -31.203 -31.391 1 67.06 216 THR A N 1
ATOM 1604 C CA . THR A 1 216 ? 14.008 -30.812 -32.094 1 67.06 216 THR A CA 1
ATOM 1605 C C . THR A 1 216 ? 13.203 -29.828 -31.25 1 67.06 216 THR A C 1
ATOM 1607 O O . THR A 1 216 ? 13.484 -29.641 -30.062 1 67.06 216 THR A O 1
ATOM 1610 N N . LYS A 1 217 ? 12.391 -29.094 -31.953 1 77.5 217 LYS A N 1
ATOM 1611 C CA . LYS A 1 217 ? 11.531 -28.188 -31.219 1 77.5 217 LYS A CA 1
ATOM 1612 C C . LYS A 1 217 ? 10.797 -28.906 -30.078 1 77.5 217 LYS A C 1
ATOM 1614 O O . LYS A 1 217 ? 10.023 -29.828 -30.328 1 77.5 217 LYS A O 1
ATOM 1619 N N . LYS A 1 218 ? 11.281 -28.609 -28.953 1 88.44 218 LYS A N 1
ATOM 1620 C CA . LYS A 1 218 ? 10.688 -29.234 -27.766 1 88.44 218 LYS A CA 1
ATOM 1621 C C . LYS A 1 218 ? 9.352 -28.578 -27.422 1 88.44 218 LYS A C 1
ATOM 1623 O O . LYS A 1 218 ? 9.25 -27.344 -27.359 1 88.44 218 LYS A O 1
ATOM 1628 N N . GLU A 1 219 ? 8.344 -29.484 -27.312 1 94.31 219 GLU A N 1
ATOM 1629 C CA . GLU A 1 219 ? 7.035 -28.984 -26.891 1 94.31 219 GLU A CA 1
ATOM 1630 C C . GLU A 1 219 ? 7.098 -28.422 -25.469 1 94.31 219 GLU A C 1
ATOM 1632 O O . GLU A 1 219 ? 7.699 -29.031 -24.578 1 94.31 219 GLU A O 1
ATOM 1637 N N . PHE A 1 220 ? 6.469 -27.219 -25.312 1 96.12 220 PHE A N 1
ATOM 1638 C CA . PHE A 1 220 ? 6.523 -26.516 -24.031 1 96.12 220 PHE A CA 1
ATOM 1639 C C . PHE A 1 220 ? 5.117 -26.25 -23.5 1 96.12 220 PHE A C 1
ATOM 1641 O O . PHE A 1 220 ? 4.234 -25.844 -24.25 1 96.12 220 PHE A O 1
ATOM 1648 N N . ASN A 1 221 ? 4.93 -26.547 -22.234 1 96.19 221 ASN A N 1
ATOM 1649 C CA . ASN A 1 221 ? 3.695 -26.25 -21.516 1 96.19 221 ASN A CA 1
ATOM 1650 C C . ASN A 1 221 ? 3.965 -25.422 -20.266 1 96.19 221 ASN A C 1
ATOM 1652 O O . ASN A 1 221 ? 4.969 -25.625 -19.578 1 96.19 221 ASN A O 1
ATOM 1656 N N . LEU A 1 222 ? 3.086 -24.453 -19.984 1 96.62 222 LEU A N 1
ATOM 1657 C CA . LEU A 1 222 ? 3.092 -23.703 -18.734 1 96.62 222 LEU A CA 1
ATOM 1658 C C . LEU A 1 222 ? 1.829 -23.984 -17.938 1 96.62 222 LEU A C 1
ATOM 1660 O O . LEU A 1 222 ? 0.718 -23.734 -18.406 1 96.62 222 LEU A O 1
ATOM 1664 N N . TRP A 1 223 ? 1.996 -24.531 -16.812 1 95.25 223 TRP A N 1
ATOM 1665 C CA . TRP A 1 223 ? 0.875 -24.781 -15.922 1 95.25 223 TRP A CA 1
ATOM 1666 C C . TRP A 1 223 ? 1.072 -24.078 -14.586 1 95.25 223 TRP A C 1
ATOM 1668 O O . TRP A 1 223 ? 2.186 -24.031 -14.055 1 95.25 223 TRP A O 1
ATOM 1678 N N . THR A 1 224 ? 0.011 -23.469 -14.109 1 94.31 224 THR A N 1
ATOM 1679 C CA . THR A 1 224 ? 0.081 -22.609 -12.938 1 94.31 224 THR A CA 1
ATOM 1680 C C . THR A 1 224 ? -1.139 -22.812 -12.039 1 94.31 224 THR A C 1
ATOM 1682 O O . THR A 1 224 ? -2.096 -23.484 -12.43 1 94.31 224 THR A O 1
ATOM 1685 N N . GLU A 1 225 ? -1.084 -22.234 -10.828 1 91.19 225 GLU A N 1
ATOM 1686 C CA . GLU A 1 225 ? -2.186 -22.312 -9.875 1 91.19 225 GLU A CA 1
ATOM 1687 C C . GLU A 1 225 ? -2.285 -21.047 -9.039 1 91.19 225 GLU A C 1
ATOM 1689 O O . GLU A 1 225 ? -1.291 -20.344 -8.844 1 91.19 225 GLU A O 1
ATOM 1694 N N . SER A 1 226 ? -3.494 -20.703 -8.555 1 9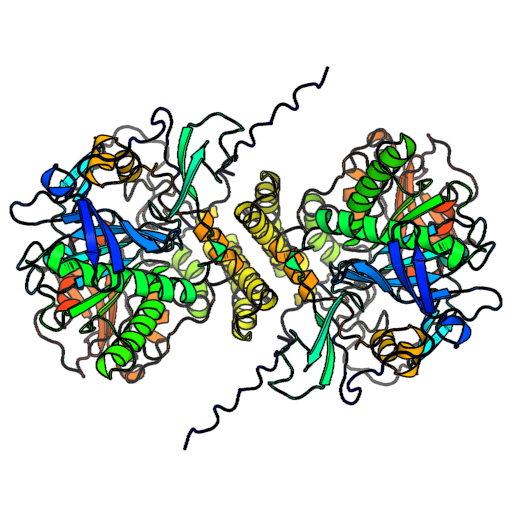1.19 226 SER A N 1
ATOM 1695 C CA . SER A 1 226 ? -3.727 -19.594 -7.641 1 91.19 226 SER A CA 1
ATOM 1696 C C . SER A 1 226 ? -3.303 -18.266 -8.266 1 91.19 226 SER A C 1
ATOM 1698 O O . SER A 1 226 ? -3.758 -17.906 -9.352 1 91.19 226 SER A O 1
ATOM 1700 N N . TYR A 1 227 ? -2.287 -17.547 -7.629 1 91.5 227 TYR A N 1
ATOM 1701 C CA . TYR A 1 227 ? -1.777 -16.328 -8.242 1 91.5 227 TYR A CA 1
ATOM 1702 C C . TYR A 1 227 ? -1.16 -16.609 -9.609 1 91.5 227 TYR A C 1
ATOM 1704 O O . TYR A 1 227 ? -0.91 -15.695 -10.391 1 91.5 227 TYR A O 1
ATOM 1712 N N . GLY A 1 228 ? -1.028 -17.922 -9.852 1 92.5 228 GLY A N 1
ATOM 1713 C CA . GLY A 1 228 ? -0.667 -18.344 -11.188 1 92.5 228 GLY A CA 1
ATOM 1714 C C . GLY A 1 228 ? -1.614 -17.828 -12.258 1 92.5 228 GLY A C 1
ATOM 1715 O O . GLY A 1 228 ? -1.269 -17.797 -13.438 1 92.5 228 GLY A O 1
ATOM 1716 N N . GLY A 1 229 ? -2.775 -17.422 -11.82 1 91.5 229 GLY A N 1
ATOM 1717 C CA . GLY A 1 229 ? -3.682 -16.766 -12.75 1 91.5 229 GLY A CA 1
ATOM 1718 C C . GLY A 1 229 ? -3.129 -15.461 -13.297 1 91.5 229 GLY A C 1
ATOM 1719 O O . GLY A 1 229 ? -3.486 -15.047 -14.398 1 91.5 229 GLY A O 1
ATOM 1720 N N . HIS A 1 230 ? -2.311 -14.852 -12.508 1 92.94 230 HIS A N 1
ATOM 1721 C CA . HIS A 1 230 ? -1.562 -13.703 -13.016 1 92.94 230 HIS A CA 1
ATOM 1722 C C . HIS A 1 230 ? -0.316 -14.156 -13.773 1 92.94 230 HIS A C 1
ATOM 1724 O O . HIS A 1 230 ? -0.062 -13.695 -14.883 1 92.94 230 HIS A O 1
ATOM 1730 N N . TYR A 1 231 ? 0.399 -15.047 -13.227 1 94.25 231 TYR A N 1
ATOM 1731 C CA . TYR A 1 231 ? 1.649 -15.508 -13.82 1 94.25 231 TYR A CA 1
ATOM 1732 C C . TYR A 1 231 ? 1.402 -16.156 -15.18 1 94.25 231 TYR A C 1
ATOM 1734 O O . TYR A 1 231 ? 2.059 -15.82 -16.172 1 94.25 231 TYR A O 1
ATOM 1742 N N . GLY A 1 232 ? 0.482 -17.109 -15.164 1 93.81 232 GLY A N 1
ATOM 1743 C CA . GLY A 1 232 ? 0.275 -17.938 -16.328 1 93.81 232 GLY A CA 1
ATOM 1744 C C . GLY A 1 232 ? 0.118 -17.156 -17.609 1 93.81 232 GLY A C 1
ATOM 1745 O O . GLY A 1 232 ? 0.98 -17.203 -18.5 1 93.81 232 GLY A O 1
ATOM 1746 N N . PRO A 1 233 ? -0.945 -16.375 -17.672 1 92.12 233 PRO A N 1
ATOM 1747 C CA . PRO A 1 233 ? -1.175 -15.617 -18.906 1 92.12 233 PRO A CA 1
ATOM 1748 C C . PRO A 1 233 ? -0.047 -14.641 -19.219 1 92.12 233 PRO A C 1
ATOM 1750 O O . PRO A 1 233 ? 0.39 -14.539 -20.375 1 92.12 233 PRO A O 1
ATOM 1753 N N . ALA A 1 234 ? 0.456 -13.992 -18.234 1 93.5 234 ALA A N 1
ATOM 1754 C CA . ALA A 1 234 ? 1.493 -12.992 -18.469 1 93.5 234 ALA A CA 1
ATOM 1755 C C . ALA A 1 234 ? 2.801 -13.641 -18.906 1 93.5 234 ALA A C 1
ATOM 1757 O O . ALA A 1 234 ? 3.455 -13.172 -19.828 1 93.5 234 ALA A O 1
ATOM 1758 N N . PHE A 1 235 ? 3.141 -14.664 -18.219 1 95.75 235 PHE A N 1
ATOM 1759 C CA . PHE A 1 235 ? 4.371 -15.367 -18.578 1 95.75 235 PHE A CA 1
ATOM 1760 C C . PHE A 1 235 ? 4.258 -16 -19.953 1 95.75 235 PHE A C 1
ATOM 1762 O O . PHE A 1 235 ? 5.164 -15.875 -20.781 1 95.75 235 PHE A O 1
ATOM 1769 N N . TYR A 1 236 ? 3.188 -16.672 -20.156 1 94.88 236 TYR A N 1
ATOM 1770 C CA . TYR A 1 236 ? 3.002 -17.359 -21.422 1 94.88 236 TYR A CA 1
ATOM 1771 C C . TYR A 1 236 ? 3.109 -16.391 -22.594 1 94.88 236 TYR A C 1
ATOM 1773 O O . TYR A 1 236 ? 3.783 -16.672 -23.594 1 94.88 236 TYR A O 1
ATOM 1781 N N . LYS A 1 237 ? 2.439 -15.266 -22.469 1 93.31 237 LYS A N 1
ATOM 1782 C CA . LYS A 1 237 ? 2.49 -14.258 -23.531 1 93.31 237 LYS A CA 1
ATOM 1783 C C . LYS A 1 237 ? 3.908 -13.727 -23.719 1 93.31 237 LYS A C 1
ATOM 1785 O O . LYS A 1 237 ? 4.395 -13.625 -24.844 1 93.31 237 LYS A O 1
ATOM 1790 N N . TYR A 1 238 ? 4.531 -13.375 -22.688 1 95.12 238 TYR A N 1
ATOM 1791 C CA . TYR A 1 238 ? 5.891 -12.852 -22.766 1 95.12 238 TYR A CA 1
ATOM 1792 C C . TYR A 1 238 ? 6.832 -13.875 -23.391 1 95.12 238 TYR A C 1
ATOM 1794 O O . TYR A 1 238 ? 7.621 -13.547 -24.281 1 95.12 238 TYR A O 1
ATOM 1802 N N . PHE A 1 239 ? 6.734 -15.133 -22.922 1 97.12 239 PHE A N 1
ATOM 1803 C CA . PHE A 1 239 ? 7.574 -16.203 -23.438 1 97.12 239 PHE A CA 1
ATOM 1804 C C . PHE A 1 239 ? 7.305 -16.438 -24.922 1 97.12 239 PHE A C 1
ATOM 1806 O O . PHE A 1 239 ? 8.234 -16.641 -25.703 1 97.12 239 PHE A O 1
ATOM 1813 N N . TYR A 1 240 ? 6.082 -16.438 -25.25 1 95.38 240 TYR A N 1
ATOM 1814 C CA . TYR A 1 240 ? 5.695 -16.656 -26.625 1 95.38 240 TYR A CA 1
ATOM 1815 C C . TYR A 1 240 ? 6.258 -15.578 -27.547 1 95.38 240 TYR A C 1
ATOM 1817 O O . TYR A 1 240 ? 6.797 -15.875 -28.609 1 95.38 240 TYR A O 1
ATOM 1825 N N . ASP A 1 241 ? 6.074 -14.336 -27.109 1 95.62 241 ASP A N 1
ATOM 1826 C CA . ASP A 1 241 ? 6.582 -13.219 -27.906 1 95.62 241 ASP A CA 1
ATOM 1827 C C . ASP A 1 241 ? 8.094 -13.32 -28.078 1 95.62 241 ASP A C 1
ATOM 1829 O O . ASP A 1 241 ? 8.609 -13.125 -29.188 1 95.62 241 ASP A O 1
ATOM 1833 N N . ARG A 1 242 ? 8.773 -13.633 -27.062 1 96.75 242 ARG A N 1
ATOM 1834 C CA . ARG A 1 242 ? 10.219 -13.805 -27.156 1 96.75 242 ARG A CA 1
ATOM 1835 C C . ARG A 1 242 ? 10.57 -15 -28.031 1 96.75 242 ARG A C 1
ATOM 1837 O O . ARG A 1 242 ? 11.539 -14.953 -28.797 1 96.75 242 ARG A O 1
ATOM 1844 N N . ASN A 1 243 ? 9.82 -16.047 -27.906 1 95.75 243 ASN A N 1
ATOM 1845 C CA . ASN A 1 243 ? 10 -17.25 -28.719 1 95.75 243 ASN A CA 1
ATOM 1846 C C . ASN A 1 243 ? 9.852 -16.922 -30.203 1 95.75 243 ASN A C 1
ATOM 1848 O O . ASN A 1 243 ? 10.586 -17.469 -31.031 1 95.75 243 ASN A O 1
ATOM 1852 N N . GLN A 1 244 ? 8.898 -16.094 -30.547 1 96.31 244 GLN A N 1
ATOM 1853 C CA . GLN A 1 244 ? 8.727 -15.664 -31.938 1 96.31 244 GLN A CA 1
ATOM 1854 C C . GLN A 1 244 ? 9.922 -14.852 -32.406 1 96.31 244 GLN A C 1
ATOM 1856 O O . GLN A 1 244 ? 10.344 -14.969 -33.562 1 96.31 244 GLN A O 1
ATOM 1861 N N . GLU A 1 245 ? 10.43 -14.07 -31.531 1 97.38 245 GLU A N 1
ATOM 1862 C CA . GLU A 1 245 ? 11.617 -13.289 -31.875 1 97.38 245 GLU A CA 1
ATOM 1863 C C . GLU A 1 245 ? 12.82 -14.203 -32.125 1 97.38 245 GLU A C 1
ATOM 1865 O O . GLU A 1 245 ? 13.664 -13.898 -32.969 1 97.38 245 GLU A O 1
ATOM 1870 N N . ILE A 1 246 ? 12.898 -15.258 -31.406 1 95.69 246 ILE A N 1
ATOM 1871 C CA . ILE A 1 246 ? 13.945 -16.25 -31.656 1 95.69 246 ILE A CA 1
ATOM 1872 C C . ILE A 1 246 ? 13.734 -16.906 -33.031 1 95.69 246 ILE A C 1
ATOM 1874 O O . ILE A 1 246 ? 14.672 -17.031 -33.812 1 95.69 246 ILE A O 1
ATOM 1878 N N . ALA A 1 247 ? 12.555 -17.312 -33.312 1 95.19 247 ALA A N 1
ATOM 1879 C CA . ALA A 1 247 ? 12.203 -18 -34.562 1 95.19 247 ALA A CA 1
ATOM 1880 C C . ALA A 1 247 ? 12.539 -17.141 -35.781 1 95.19 247 ALA A C 1
ATOM 1882 O O . ALA A 1 247 ? 12.961 -17.672 -36.812 1 95.19 247 ALA A O 1
ATOM 1883 N N . ASN A 1 248 ? 12.359 -15.852 -35.688 1 97.06 248 ASN A N 1
ATOM 1884 C CA . ASN A 1 248 ? 12.586 -14.984 -36.812 1 97.06 248 ASN A CA 1
ATOM 1885 C C . ASN A 1 248 ? 14 -14.406 -36.812 1 97.06 248 ASN A C 1
ATOM 1887 O O . ASN A 1 248 ? 14.344 -13.586 -37.688 1 97.06 248 ASN A O 1
ATOM 1891 N N . GLY A 1 249 ? 14.82 -14.719 -35.844 1 96 249 GLY A N 1
ATOM 1892 C CA . GLY A 1 249 ? 16.234 -14.383 -35.844 1 96 249 GLY A CA 1
ATOM 1893 C C . GLY A 1 249 ? 16.531 -13.055 -35.188 1 96 249 GLY A C 1
ATOM 1894 O O . GLY A 1 249 ? 17.672 -12.602 -35.156 1 96 249 GLY A O 1
ATOM 1895 N N . THR A 1 250 ? 15.531 -12.414 -34.562 1 97 250 THR A N 1
ATOM 1896 C CA . THR A 1 250 ? 15.695 -11.117 -33.906 1 97 250 THR A CA 1
ATOM 1897 C C . THR A 1 250 ? 16.578 -11.234 -32.688 1 97 250 THR A C 1
ATOM 1899 O O . THR A 1 250 ? 17.359 -10.328 -32.375 1 97 250 THR A O 1
ATOM 1902 N N . ILE A 1 251 ? 16.359 -12.289 -31.875 1 95.62 251 ILE A N 1
ATOM 1903 C CA . ILE A 1 251 ? 17.188 -12.523 -30.688 1 95.62 251 ILE A CA 1
ATOM 1904 C C . ILE A 1 251 ? 17.688 -13.961 -30.688 1 95.62 251 ILE A C 1
ATOM 1906 O O . ILE A 1 251 ? 17.141 -14.812 -31.406 1 95.62 251 ILE A O 1
ATOM 1910 N N . ALA A 1 252 ? 18.828 -14.18 -29.984 1 94.25 252 ALA A N 1
ATOM 1911 C CA . ALA A 1 252 ? 19.344 -15.539 -29.812 1 94.25 252 ALA A CA 1
ATOM 1912 C C . ALA A 1 252 ? 18.625 -16.25 -28.672 1 94.25 252 ALA A C 1
ATOM 1914 O O . ALA A 1 252 ? 18.125 -15.602 -27.734 1 94.25 252 ALA A O 1
ATOM 1915 N N . GLY A 1 253 ? 18.5 -17.578 -28.812 1 93.56 253 GLY A N 1
ATOM 1916 C CA . GLY A 1 253 ? 17.906 -18.391 -27.75 1 93.56 253 GLY A CA 1
ATOM 1917 C C . GLY A 1 253 ? 17.453 -19.75 -28.219 1 93.56 253 GLY A C 1
ATOM 1918 O O . GLY A 1 253 ? 17.734 -20.156 -29.359 1 93.56 253 GLY A O 1
ATOM 1919 N N . ILE A 1 254 ? 16.844 -20.438 -27.328 1 94.19 254 ILE A N 1
ATOM 1920 C CA . ILE A 1 254 ? 16.312 -21.766 -27.625 1 94.19 254 ILE A CA 1
ATOM 1921 C C . ILE A 1 254 ? 14.8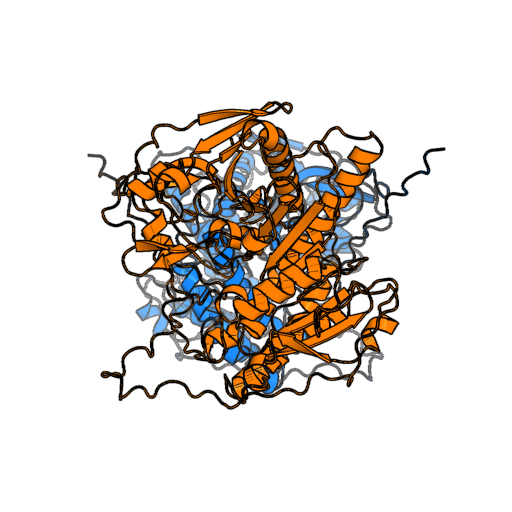28 -21.672 -27.938 1 94.19 254 ILE A C 1
ATOM 1923 O O . ILE A 1 254 ? 14.031 -21.266 -27.094 1 94.19 254 ILE A O 1
ATOM 1927 N N . HIS A 1 255 ? 14.508 -22.047 -29.141 1 94.62 255 HIS A N 1
ATOM 1928 C CA . HIS A 1 255 ? 13.125 -22.016 -29.609 1 94.62 255 HIS A CA 1
ATOM 1929 C C . HIS A 1 255 ? 12.336 -23.188 -29.062 1 94.62 255 HIS A C 1
ATOM 1931 O O . HIS A 1 255 ? 12.828 -24.328 -29.047 1 94.62 255 HIS A O 1
ATOM 1937 N N . LEU A 1 256 ? 11.172 -22.922 -28.562 1 94.81 256 LEU A N 1
ATOM 1938 C CA . LEU A 1 256 ? 10.273 -23.953 -28.047 1 94.81 256 LEU A CA 1
ATOM 1939 C C . LEU A 1 256 ? 8.992 -24.016 -28.875 1 94.81 256 LEU A C 1
ATOM 1941 O O . LEU A 1 256 ? 8.625 -23.047 -29.547 1 94.81 256 LEU A O 1
ATOM 1945 N N . ASP A 1 257 ? 8.391 -25.188 -28.875 1 95.06 257 ASP A N 1
ATOM 1946 C CA . ASP A 1 257 ? 7.07 -25.359 -29.469 1 95.06 257 ASP A CA 1
ATOM 1947 C C . ASP A 1 257 ? 5.969 -25.234 -28.422 1 95.06 257 ASP A C 1
ATOM 1949 O O . ASP A 1 257 ? 5.633 -26.203 -27.75 1 95.06 257 ASP A O 1
ATOM 1953 N N . PHE A 1 258 ? 5.363 -24.062 -28.344 1 95.06 258 PHE A N 1
ATOM 1954 C CA . PHE A 1 258 ? 4.359 -23.797 -27.312 1 95.06 258 PHE A CA 1
ATOM 1955 C C . PHE A 1 258 ? 3.094 -24.594 -27.562 1 95.06 258 PHE A C 1
ATOM 1957 O O . PHE A 1 258 ? 2.566 -24.609 -28.688 1 95.06 258 PHE A O 1
ATOM 1964 N N . ASN A 1 259 ? 2.623 -25.203 -26.516 1 94.25 259 ASN A N 1
ATOM 1965 C CA . ASN A 1 259 ? 1.491 -26.109 -26.672 1 94.25 259 ASN A CA 1
ATOM 1966 C C . ASN A 1 259 ? 0.332 -25.719 -25.75 1 94.25 259 ASN A C 1
ATOM 1968 O O . ASN A 1 259 ? -0.748 -25.359 -26.234 1 94.25 259 ASN A O 1
ATOM 1972 N N . THR A 1 260 ? 0.57 -25.719 -24.391 1 95.12 260 THR A N 1
ATOM 1973 C CA . THR A 1 260 ? -0.596 -25.516 -23.531 1 95.12 260 THR A CA 1
ATOM 1974 C C . THR A 1 260 ? -0.272 -24.547 -22.406 1 95.12 260 THR A C 1
ATOM 1976 O O . THR A 1 260 ? 0.869 -24.484 -21.938 1 95.12 260 THR A O 1
ATOM 1979 N N . LEU A 1 261 ? -1.259 -23.781 -22 1 95 261 LEU A N 1
ATOM 1980 C CA . LEU A 1 261 ? -1.315 -23.016 -20.75 1 95 261 LEU A CA 1
ATOM 1981 C C . LEU A 1 261 ? -2.43 -23.547 -19.859 1 95 261 LEU A C 1
ATOM 1983 O O . LEU A 1 261 ? -3.592 -23.594 -20.266 1 95 261 LEU A O 1
ATOM 1987 N N . GLY A 1 262 ? -2.064 -24.047 -18.719 1 94 262 GLY A N 1
ATOM 1988 C CA . GLY A 1 262 ? -3.023 -24.453 -17.703 1 94 262 GLY A CA 1
ATOM 1989 C C . GLY A 1 262 ? -3.01 -23.562 -16.484 1 94 262 GLY A C 1
ATOM 1990 O O . GLY A 1 262 ? -1.943 -23.234 -15.961 1 94 262 GLY A O 1
ATOM 1991 N N . VAL A 1 263 ? -4.188 -23.109 -16.016 1 93.06 263 VAL A N 1
ATOM 1992 C CA . VAL A 1 263 ? -4.312 -22.281 -14.82 1 93.06 263 VAL A CA 1
ATOM 1993 C C . VAL A 1 263 ? -5.32 -22.922 -13.859 1 93.06 263 VAL A C 1
ATOM 1995 O O . VAL A 1 263 ? -6.52 -22.953 -14.141 1 93.06 263 VAL A O 1
ATOM 1998 N N . GLY A 1 264 ? -4.832 -23.406 -12.781 1 91.56 264 GLY A N 1
ATOM 1999 C CA . GLY A 1 264 ? -5.695 -23.984 -11.766 1 91.56 264 GLY A CA 1
ATOM 2000 C C . GLY A 1 264 ? -6.121 -23 -10.695 1 91.56 264 GLY A C 1
ATOM 2001 O O . GLY A 1 264 ? -5.277 -22.422 -10.008 1 91.56 264 GLY A O 1
ATOM 2002 N N . ASN A 1 265 ? -7.371 -22.828 -10.5 1 90.56 265 ASN A N 1
ATOM 2003 C CA . ASN A 1 265 ? -7.926 -21.953 -9.477 1 90.56 265 ASN A CA 1
ATOM 2004 C C . ASN A 1 265 ? -7.176 -20.625 -9.43 1 90.56 265 ASN A C 1
ATOM 2006 O O . ASN A 1 265 ? -6.75 -20.188 -8.359 1 90.56 265 ASN A O 1
ATOM 2010 N N . GLY A 1 266 ? -7.043 -20.062 -10.586 1 90.75 266 GLY A N 1
ATOM 2011 C CA . GLY A 1 266 ? -6.195 -18.891 -10.758 1 90.75 266 GLY A CA 1
ATOM 2012 C C . GLY A 1 266 ? -6.891 -17.594 -10.391 1 90.75 266 GLY A C 1
ATOM 2013 O O . GLY A 1 266 ? -8.086 -17.422 -10.633 1 90.75 266 GLY A O 1
ATOM 2014 N N . ILE A 1 267 ? -6.164 -16.672 -9.797 1 90.75 267 ILE A N 1
ATOM 2015 C CA . ILE A 1 267 ? -6.578 -15.273 -9.727 1 90.75 267 ILE A CA 1
ATOM 2016 C C . ILE A 1 267 ? -6.172 -14.547 -11 1 90.75 267 ILE A C 1
ATOM 2018 O O . ILE A 1 267 ? -5 -14.203 -11.188 1 90.75 267 ILE A O 1
ATOM 2022 N N . ILE A 1 268 ? -7.164 -14.273 -11.812 1 90.88 268 ILE A N 1
ATOM 2023 C CA . ILE A 1 268 ? -6.848 -13.773 -13.141 1 90.88 268 ILE A CA 1
ATOM 2024 C C . ILE A 1 268 ? -7.262 -12.305 -13.25 1 90.88 268 ILE A C 1
ATOM 2026 O O . ILE A 1 268 ? -6.492 -11.469 -13.742 1 90.88 268 ILE A O 1
ATOM 2030 N N . ASP A 1 269 ? -8.445 -11.992 -12.836 1 92.38 269 ASP A N 1
ATOM 2031 C CA . ASP A 1 269 ? -8.992 -10.641 -12.883 1 92.38 269 ASP A CA 1
ATOM 2032 C C . ASP A 1 269 ? -9.93 -10.391 -11.703 1 92.38 269 ASP A C 1
ATOM 2034 O O . ASP A 1 269 ? -11.078 -10.828 -11.703 1 92.38 269 ASP A O 1
ATOM 2038 N N . GLU A 1 270 ? -9.477 -9.609 -10.852 1 93.81 270 GLU A N 1
ATOM 2039 C CA . GLU A 1 270 ? -10.195 -9.398 -9.602 1 93.81 270 GLU A CA 1
ATOM 2040 C C . GLU A 1 270 ? -11.516 -8.672 -9.836 1 93.81 270 GLU A C 1
ATOM 2042 O O . GLU A 1 270 ? -12.492 -8.891 -9.109 1 93.81 270 GLU A O 1
ATOM 2047 N N . TYR A 1 271 ? -11.586 -7.785 -10.836 1 94.69 271 TYR A N 1
ATOM 2048 C CA . TYR A 1 271 ? -12.836 -7.082 -11.109 1 94.69 271 TYR A CA 1
ATOM 2049 C C . TYR A 1 271 ? -13.945 -8.062 -11.445 1 94.69 271 TYR A C 1
ATOM 2051 O O . TYR A 1 271 ? -15.102 -7.852 -11.062 1 94.69 271 TYR A O 1
ATOM 2059 N N . ILE A 1 272 ? -13.641 -9.125 -12.117 1 93.31 272 ILE A N 1
ATOM 2060 C CA . ILE A 1 272 ? -14.617 -10.133 -12.539 1 93.31 272 ILE A CA 1
ATOM 2061 C C . ILE A 1 272 ? -14.852 -11.133 -11.406 1 93.31 272 ILE A C 1
ATOM 2063 O O . ILE A 1 272 ? -15.977 -11.586 -11.195 1 93.31 272 ILE A O 1
ATOM 2067 N N . GLN A 1 273 ? -13.844 -11.43 -10.633 1 93.31 273 GLN A N 1
ATOM 2068 C CA . GLN A 1 273 ? -13.914 -12.57 -9.727 1 93.31 273 GLN A CA 1
ATOM 2069 C C . GLN A 1 273 ? -14.383 -12.148 -8.336 1 93.31 273 GLN A C 1
ATOM 2071 O O . GLN A 1 273 ? -15.016 -12.922 -7.625 1 93.31 273 GLN A O 1
ATOM 2076 N N . ALA A 1 274 ? -14.18 -10.891 -7.91 1 94.75 274 ALA A N 1
ATOM 2077 C CA . ALA A 1 274 ? -14.477 -10.445 -6.555 1 94.75 274 ALA A CA 1
ATOM 2078 C C . ALA A 1 274 ? -15.953 -10.625 -6.227 1 94.75 274 ALA A C 1
ATOM 2080 O O . ALA A 1 274 ? -16.312 -11.031 -5.117 1 94.75 274 ALA A O 1
ATOM 2081 N N . PRO A 1 275 ? -16.859 -10.383 -7.184 1 96.06 275 PRO A N 1
ATOM 2082 C CA . PRO A 1 275 ? -18.281 -10.531 -6.879 1 96.06 275 PRO A CA 1
ATOM 2083 C C . PRO A 1 275 ? -18.641 -11.953 -6.453 1 96.06 275 PRO A C 1
ATOM 2085 O O . PRO A 1 275 ? -19.688 -12.156 -5.824 1 96.06 275 PRO A O 1
ATOM 2088 N N . PHE A 1 276 ? -17.812 -12.883 -6.707 1 94.12 276 PHE A N 1
ATOM 2089 C CA . PHE A 1 276 ? -18.188 -14.273 -6.477 1 94.12 276 PHE A CA 1
ATOM 2090 C C . PHE A 1 276 ? -17.641 -14.773 -5.141 1 94.12 276 PHE A C 1
ATOM 2092 O O . PHE A 1 276 ? -18.016 -15.852 -4.676 1 94.12 276 PHE A O 1
ATOM 2099 N N . TYR A 1 277 ? -16.766 -13.992 -4.488 1 93.75 277 TYR A N 1
ATOM 2100 C CA . TYR A 1 277 ? -16.25 -14.414 -3.193 1 93.75 277 TYR A CA 1
ATOM 2101 C C . TYR A 1 277 ? -17.359 -14.539 -2.166 1 93.75 277 TYR A C 1
ATOM 2103 O O . TYR A 1 277 ? -17.516 -15.586 -1.529 1 93.75 277 TYR A O 1
ATOM 2111 N N . PRO A 1 278 ? -18.234 -13.492 -2.023 1 95.69 278 PRO A N 1
ATOM 2112 C CA . PRO A 1 278 ? -19.328 -13.68 -1.06 1 95.69 278 PRO A CA 1
ATOM 2113 C C . PRO A 1 278 ? -20.312 -14.758 -1.483 1 95.69 278 PRO A C 1
ATOM 2115 O O . PRO A 1 278 ? -20.859 -15.469 -0.634 1 95.69 278 PRO A O 1
ATOM 2118 N N . GLU A 1 279 ? -20.562 -14.914 -2.779 1 94.25 279 GLU A N 1
ATOM 2119 C CA . GLU A 1 279 ? -21.484 -15.945 -3.27 1 94.25 279 GLU A CA 1
ATOM 2120 C C . GLU A 1 279 ? -20.953 -17.344 -2.963 1 94.25 279 GLU A C 1
ATOM 2122 O O . GLU A 1 279 ? -21.719 -18.219 -2.529 1 94.25 279 GLU A O 1
ATOM 2127 N N . PHE A 1 280 ? -19.688 -17.547 -3.195 1 92.38 280 PHE A N 1
ATOM 2128 C CA . PHE A 1 280 ? -19.094 -18.859 -2.9 1 92.38 280 PHE A CA 1
ATOM 2129 C C . PHE A 1 280 ? -19.141 -19.141 -1.404 1 92.38 280 PHE A C 1
ATOM 2131 O O . PHE A 1 280 ? -19.328 -20.281 -0.991 1 92.38 280 PHE A O 1
ATOM 2138 N N . ALA A 1 281 ? -18.969 -18.109 -0.61 1 92.44 281 ALA A N 1
ATOM 2139 C CA . ALA A 1 281 ? -18.938 -18.281 0.841 1 92.44 281 ALA A CA 1
ATOM 2140 C C . ALA A 1 281 ? -20.297 -18.703 1.369 1 92.44 281 ALA A C 1
ATOM 2142 O O . ALA A 1 281 ? -20.391 -19.438 2.359 1 92.44 281 ALA A O 1
ATOM 2143 N N . VAL A 1 282 ? -21.359 -18.297 0.689 1 93.81 282 VAL A N 1
ATOM 2144 C CA . VAL A 1 282 ? -22.672 -18.5 1.312 1 93.81 282 VAL A CA 1
ATOM 2145 C C . VAL A 1 282 ? -23.562 -19.312 0.386 1 93.81 282 VAL A C 1
ATOM 2147 O O . VAL A 1 282 ? -24.469 -20.016 0.848 1 93.81 282 VAL A O 1
ATOM 2150 N N . ASN A 1 283 ? -23.359 -19.266 -0.911 1 91.44 283 ASN A N 1
ATOM 2151 C CA . ASN A 1 283 ? -24.234 -19.906 -1.88 1 91.44 283 ASN A CA 1
ATOM 2152 C C . ASN A 1 283 ? -23.516 -20.969 -2.689 1 91.44 283 ASN A C 1
ATOM 2154 O O . ASN A 1 283 ? -23.844 -21.203 -3.852 1 91.44 283 ASN A O 1
ATOM 2158 N N . ASN A 1 284 ? -22.469 -21.547 -2.098 1 89.62 284 ASN A N 1
ATOM 2159 C CA . ASN A 1 284 ? -21.734 -22.609 -2.783 1 89.62 284 ASN A CA 1
ATOM 2160 C C . ASN A 1 284 ? -22.625 -23.828 -3.014 1 89.62 284 ASN A C 1
ATOM 2162 O O . ASN A 1 284 ? -23.781 -23.859 -2.6 1 89.62 284 ASN A O 1
ATOM 2166 N N . THR A 1 285 ? -22.047 -24.797 -3.656 1 89.31 285 THR A N 1
ATOM 2167 C CA . THR A 1 285 ? -22.812 -25.969 -4.078 1 89.31 285 THR A CA 1
ATOM 2168 C C . THR A 1 285 ? -22.719 -27.078 -3.039 1 89.31 285 THR A C 1
ATOM 2170 O O . THR A 1 285 ? -23.156 -28.203 -3.287 1 89.31 285 THR A O 1
ATOM 2173 N N . TYR A 1 286 ? -22.047 -26.781 -1.934 1 88.94 286 TYR A N 1
ATOM 2174 C CA . TYR A 1 286 ? -21.922 -27.75 -0.85 1 88.94 286 TYR A CA 1
ATOM 2175 C C . TYR A 1 286 ? -22.969 -27.484 0.234 1 88.94 286 TYR A C 1
ATOM 2177 O O . TYR A 1 286 ? -23.031 -28.219 1.232 1 88.94 286 TYR A O 1
ATOM 2185 N N . GLY A 1 287 ? -23.812 -26.484 0.074 1 89.12 287 GLY A N 1
ATOM 2186 C CA . GLY A 1 287 ? -24.812 -26.109 1.066 1 89.12 287 GLY A CA 1
ATOM 2187 C C . GLY A 1 287 ? -24.219 -25.469 2.299 1 89.12 287 GLY A C 1
ATOM 2188 O O . GLY A 1 287 ? -24.828 -25.469 3.371 1 89.12 287 GLY A O 1
ATOM 2189 N N . ILE A 1 288 ? -23.016 -25.016 2.146 1 90.56 288 ILE A N 1
ATOM 2190 C CA . ILE A 1 288 ? -22.312 -24.406 3.27 1 90.56 288 ILE A CA 1
ATOM 2191 C C . ILE A 1 288 ? -22.578 -22.906 3.285 1 90.56 288 ILE A C 1
ATOM 2193 O O . ILE A 1 288 ? -22.406 -22.219 2.27 1 90.56 288 ILE A O 1
ATOM 2197 N N . LYS A 1 289 ? -23.094 -22.438 4.414 1 94.19 289 LYS A N 1
ATOM 2198 C CA . LYS A 1 289 ? -23.172 -21 4.68 1 94.19 289 LYS A CA 1
ATOM 2199 C C . LYS A 1 289 ? -22.078 -20.562 5.656 1 94.19 289 LYS A C 1
ATOM 2201 O O . LYS A 1 289 ? -22.281 -20.609 6.875 1 94.19 289 LYS A O 1
ATOM 2206 N N . ALA A 1 290 ? -20.984 -20.125 5.109 1 92.31 290 ALA A N 1
ATOM 2207 C CA . ALA A 1 290 ? -19.781 -19.906 5.883 1 92.31 290 ALA A CA 1
ATOM 2208 C C . ALA A 1 290 ? -19.953 -18.75 6.863 1 92.31 290 ALA A C 1
ATOM 2210 O O . ALA A 1 290 ? -19.297 -18.719 7.906 1 92.31 290 ALA A O 1
ATOM 2211 N N . TYR A 1 291 ? -20.75 -17.719 6.586 1 95.19 291 TYR A N 1
ATOM 2212 C CA . TYR A 1 291 ? -21 -16.625 7.516 1 95.19 291 TYR A CA 1
ATOM 2213 C C . TYR A 1 291 ? -22.406 -16.078 7.371 1 95.19 291 TYR A C 1
ATOM 2215 O O . TYR A 1 291 ? -23.109 -16.406 6.402 1 95.19 291 TYR A O 1
ATOM 2223 N N . ASN A 1 292 ? -22.906 -15.328 8.398 1 97.06 292 ASN A N 1
ATOM 2224 C CA . ASN A 1 292 ? -24.281 -14.891 8.484 1 97.06 292 ASN A CA 1
ATOM 2225 C C . ASN A 1 292 ? -24.562 -13.727 7.539 1 97.06 292 ASN A C 1
ATOM 2227 O O . ASN A 1 292 ? -23.672 -13.289 6.809 1 97.06 292 ASN A O 1
ATOM 2231 N N . ASP A 1 293 ? -25.797 -13.266 7.617 1 97.06 293 ASP A N 1
ATOM 2232 C CA . ASP A 1 293 ? -26.266 -12.242 6.684 1 97.06 293 ASP A CA 1
ATOM 2233 C C . ASP A 1 293 ? -25.578 -10.906 6.934 1 97.06 293 ASP A C 1
ATOM 2235 O O . ASP A 1 293 ? -25.359 -10.125 6 1 97.06 293 ASP A O 1
ATOM 2239 N N . THR A 1 294 ? -25.219 -10.609 8.164 1 96.81 294 THR A N 1
ATOM 2240 C CA . THR A 1 294 ? -24.531 -9.367 8.484 1 96.81 294 THR A CA 1
ATOM 2241 C C . THR A 1 294 ? -23.203 -9.281 7.727 1 96.81 294 THR A C 1
ATOM 2243 O O . THR A 1 294 ? -22.922 -8.281 7.062 1 96.81 294 THR A O 1
ATOM 2246 N N . VAL A 1 295 ? -22.453 -10.367 7.785 1 97.69 295 VAL A N 1
ATOM 2247 C CA . VAL A 1 295 ? -21.156 -10.406 7.125 1 97.69 295 VAL A CA 1
ATOM 2248 C C . VAL A 1 295 ? -21.344 -10.438 5.613 1 97.69 295 VAL A C 1
ATOM 2250 O O . VAL A 1 295 ? -20.609 -9.766 4.879 1 97.69 295 VAL A O 1
ATOM 2253 N N . TYR A 1 296 ? -22.359 -11.203 5.133 1 97.81 296 TYR A N 1
ATOM 2254 C CA . TYR A 1 296 ? -22.641 -11.273 3.703 1 97.81 296 TYR A CA 1
ATOM 2255 C C . TYR A 1 296 ? -22.984 -9.891 3.15 1 97.81 296 TYR A C 1
ATOM 2257 O O . TYR A 1 296 ? -22.453 -9.477 2.121 1 97.81 296 TYR A O 1
ATOM 2265 N N . ASN A 1 297 ? -23.859 -9.195 3.861 1 97.81 297 ASN A N 1
ATOM 2266 C CA . ASN A 1 297 ? -24.297 -7.871 3.422 1 97.81 297 ASN A CA 1
ATOM 2267 C C . ASN A 1 297 ? -23.141 -6.863 3.486 1 97.81 297 ASN A C 1
ATOM 2269 O O . ASN A 1 297 ? -23.047 -5.969 2.646 1 97.81 297 ASN A O 1
ATOM 2273 N N . PHE A 1 298 ? -22.328 -7.004 4.473 1 98.19 298 PHE A N 1
ATOM 2274 C CA . PHE A 1 298 ? -21.125 -6.168 4.578 1 98.19 298 PHE A CA 1
ATOM 2275 C C . PHE A 1 298 ? -20.234 -6.34 3.354 1 98.19 298 PHE A C 1
ATOM 2277 O O . PHE A 1 298 ? -19.828 -5.355 2.734 1 98.19 298 PHE A O 1
ATOM 2284 N N . ALA A 1 299 ? -19.922 -7.59 2.982 1 98.12 299 ALA A N 1
ATOM 2285 C CA . ALA A 1 299 ? -19.047 -7.883 1.851 1 98.12 299 ALA A CA 1
ATOM 2286 C C . ALA A 1 299 ? -19.656 -7.375 0.544 1 98.12 299 ALA A C 1
ATOM 2288 O O . ALA A 1 299 ? -18.953 -6.777 -0.279 1 98.12 299 ALA A O 1
ATOM 2289 N N . LYS A 1 300 ? -20.953 -7.582 0.363 1 98.44 300 LYS A N 1
ATOM 2290 C CA . LYS A 1 300 ? -21.641 -7.137 -0.849 1 98.44 300 LYS A CA 1
ATOM 2291 C C . LYS A 1 300 ? -21.641 -5.617 -0.954 1 98.44 300 LYS A C 1
ATOM 2293 O O . LYS A 1 300 ? -21.516 -5.062 -2.049 1 98.44 300 LYS A O 1
ATOM 2298 N N . PHE A 1 301 ? -21.828 -4.973 0.175 1 98.38 301 PHE A N 1
ATOM 2299 C CA . PHE A 1 301 ? -21.797 -3.514 0.184 1 98.38 301 PHE A CA 1
ATOM 2300 C C . PHE A 1 301 ? -20.406 -3 -0.16 1 98.38 301 PHE A C 1
ATOM 2302 O O . PHE A 1 301 ? -20.25 -2.135 -1.023 1 98.38 301 PHE A O 1
ATOM 2309 N N . ALA A 1 302 ? -19.391 -3.525 0.494 1 98.38 302 ALA A N 1
ATOM 2310 C CA . ALA A 1 302 ? -18 -3.117 0.235 1 98.38 302 ALA A CA 1
ATOM 2311 C C . ALA A 1 302 ? -17.641 -3.324 -1.232 1 98.38 302 ALA A C 1
ATOM 2313 O O . ALA A 1 302 ? -16.875 -2.547 -1.801 1 98.38 302 ALA A O 1
ATOM 2314 N N . LEU A 1 303 ? -18.203 -4.363 -1.803 1 98.38 303 LEU A N 1
ATOM 2315 C CA . LEU A 1 303 ? -17.953 -4.707 -3.199 1 98.38 303 LEU A CA 1
ATOM 2316 C C . LEU A 1 303 ? -18.484 -3.625 -4.129 1 98.38 303 LEU A C 1
ATOM 2318 O O . LEU A 1 303 ? -17.812 -3.221 -5.074 1 98.38 303 LEU A O 1
ATOM 2322 N N . ASN A 1 304 ? -19.672 -3.119 -3.791 1 98 304 ASN A N 1
ATOM 2323 C CA . ASN A 1 304 ? -20.438 -2.377 -4.789 1 98 304 ASN A CA 1
ATOM 2324 C C . ASN A 1 304 ? -20.547 -0.9 -4.422 1 98 304 ASN A C 1
ATOM 2326 O O . ASN A 1 304 ? -20.922 -0.077 -5.258 1 98 304 ASN A O 1
ATOM 2330 N N . MET A 1 305 ? -20.25 -0.502 -3.195 1 97.06 305 MET A N 1
ATOM 2331 C CA . MET A 1 305 ? -20.469 0.877 -2.764 1 97.06 305 MET A CA 1
ATOM 2332 C C . MET A 1 305 ? -19.594 1.839 -3.57 1 97.06 305 MET A C 1
ATOM 2334 O O . MET A 1 305 ? -18.656 1.417 -4.246 1 97.06 305 MET A O 1
ATOM 2338 N N . GLY A 1 306 ? -20.094 3.146 -3.541 1 95 306 GLY A N 1
ATOM 2339 C CA . GLY A 1 306 ? -19.203 4.152 -4.102 1 95 306 GLY A CA 1
ATOM 2340 C C . GLY A 1 306 ? -17.812 4.121 -3.506 1 95 306 GLY A C 1
ATOM 2341 O O . GLY A 1 306 ? -17.656 4.051 -2.285 1 95 306 GLY A O 1
ATOM 2342 N N . ASN A 1 307 ? -16.797 4.137 -4.402 1 94.94 307 ASN A N 1
ATOM 2343 C CA . ASN A 1 307 ? -15.398 4.062 -3.994 1 94.94 307 ASN A CA 1
ATOM 2344 C C . ASN A 1 307 ? -15.086 2.742 -3.293 1 94.94 307 ASN A C 1
ATOM 2346 O O . ASN A 1 307 ? -14.148 2.662 -2.504 1 94.94 307 ASN A O 1
ATOM 2350 N N . GLY A 1 308 ? -15.961 1.737 -3.475 1 97.5 308 GLY A N 1
ATOM 2351 C CA . GLY A 1 308 ? -15.695 0.405 -2.955 1 97.5 308 GLY A CA 1
ATOM 2352 C C . GLY A 1 308 ? -14.734 -0.394 -3.816 1 97.5 308 GLY A C 1
ATOM 2353 O O . GLY A 1 308 ? -13.961 0.179 -4.586 1 97.5 308 GLY A O 1
ATOM 2354 N N . CYS A 1 309 ? -14.781 -1.72 -3.646 1 97.88 309 CYS A N 1
ATOM 2355 C CA . CYS A 1 309 ? -13.828 -2.627 -4.281 1 97.88 309 CYS A CA 1
ATOM 2356 C C . CYS A 1 309 ? -13.836 -2.451 -5.797 1 97.88 309 CYS A C 1
ATOM 2358 O O . CYS A 1 309 ? -12.812 -2.119 -6.391 1 97.88 309 CYS A O 1
ATOM 2360 N N . LEU A 1 310 ? -14.961 -2.561 -6.461 1 98.12 310 LEU A N 1
ATOM 2361 C CA . LEU A 1 310 ? -15.023 -2.521 -7.918 1 98.12 310 LEU A CA 1
ATOM 2362 C C . LEU A 1 310 ? -14.688 -1.13 -8.445 1 98.12 310 LEU A C 1
ATOM 2364 O O . LEU A 1 310 ? -13.984 -0.993 -9.445 1 98.12 310 LEU A O 1
ATOM 2368 N N . ASP A 1 311 ? -15.156 -0.059 -7.766 1 96.94 311 ASP A N 1
ATOM 2369 C CA . ASP A 1 311 ? -14.812 1.305 -8.156 1 96.94 311 ASP A CA 1
ATOM 2370 C C . ASP A 1 311 ? -13.305 1.53 -8.109 1 96.94 311 ASP A C 1
ATOM 2372 O O . ASP A 1 311 ? -12.727 2.1 -9.039 1 96.94 311 ASP A O 1
ATOM 2376 N N . GLN A 1 312 ? -12.68 1.117 -7.066 1 96.62 312 GLN A N 1
ATOM 2377 C CA . GLN A 1 312 ? -11.25 1.366 -6.902 1 96.62 312 GLN A CA 1
ATOM 2378 C C . GLN A 1 312 ? -10.43 0.559 -7.902 1 96.62 312 GLN A C 1
ATOM 2380 O O . GLN A 1 312 ? -9.391 1.021 -8.375 1 96.62 312 GLN A O 1
ATOM 2385 N N . ILE A 1 313 ? -10.875 -0.694 -8.188 1 96.88 313 ILE A N 1
ATOM 2386 C CA . ILE A 1 313 ? -10.211 -1.418 -9.273 1 96.88 313 ILE A CA 1
ATOM 2387 C C . ILE A 1 313 ? -10.328 -0.624 -10.57 1 96.88 313 ILE A C 1
ATOM 2389 O O . ILE A 1 313 ? -9.375 -0.548 -11.344 1 96.88 313 ILE A O 1
ATOM 2393 N N . GLY A 1 314 ? -11.539 -0.065 -10.82 1 95.19 314 GLY A N 1
ATOM 2394 C CA . GLY A 1 314 ? -11.703 0.798 -11.977 1 95.19 314 GLY A CA 1
ATOM 2395 C C . GLY A 1 314 ? -10.727 1.957 -12.008 1 95.19 314 GLY A C 1
ATOM 2396 O O . GLY A 1 314 ? -10.172 2.283 -13.055 1 95.19 314 GLY A O 1
ATOM 2397 N N . PHE A 1 315 ? -10.461 2.625 -10.859 1 93.44 315 PHE A N 1
ATOM 2398 C CA . PHE A 1 315 ? -9.5 3.715 -10.766 1 93.44 315 PHE A CA 1
ATOM 2399 C C . PHE A 1 315 ? -8.094 3.23 -11.125 1 93.44 315 PHE A C 1
ATOM 2401 O O . PHE A 1 315 ? -7.359 3.918 -11.836 1 93.44 315 PHE A O 1
ATOM 2408 N N . CYS A 1 316 ? -7.734 2.092 -10.609 1 94.38 316 CYS A N 1
ATOM 2409 C CA . CYS A 1 316 ? -6.438 1.507 -10.938 1 94.38 316 CYS A CA 1
ATOM 2410 C C . CYS A 1 316 ? -6.305 1.275 -12.438 1 94.38 316 CYS A C 1
ATOM 2412 O O . CYS A 1 316 ? -5.301 1.661 -13.039 1 94.38 316 CYS A O 1
ATOM 2414 N N . ARG A 1 317 ? -7.301 0.712 -13.031 1 92.56 317 ARG A N 1
ATOM 2415 C CA . ARG A 1 317 ? -7.273 0.343 -14.445 1 92.56 317 ARG A CA 1
ATOM 2416 C C . ARG A 1 317 ? -7.211 1.581 -15.336 1 92.56 317 ARG A C 1
ATOM 2418 O O . ARG A 1 317 ? -6.816 1.497 -16.5 1 92.56 317 ARG A O 1
ATOM 2425 N N . ALA A 1 318 ? -7.617 2.654 -14.82 1 91 318 ALA A N 1
ATOM 2426 C CA . ALA A 1 318 ? -7.602 3.902 -15.578 1 91 318 ALA A CA 1
ATOM 2427 C C . ALA A 1 318 ? -6.211 4.527 -15.578 1 91 318 ALA A C 1
ATOM 2429 O O . ALA A 1 318 ? -5.953 5.477 -16.328 1 91 318 ALA A O 1
ATOM 2430 N N . THR A 1 319 ? -5.285 3.943 -14.828 1 88.25 319 THR A N 1
ATOM 2431 C CA . THR A 1 319 ? -3.924 4.461 -14.789 1 88.25 319 THR A CA 1
ATOM 2432 C C . THR A 1 319 ? -3.047 3.756 -15.82 1 88.25 319 THR A C 1
ATOM 2434 O O . THR A 1 319 ? -3.5 2.834 -16.5 1 88.25 319 THR A O 1
ATOM 2437 N N . ASN A 1 320 ? -1.691 4.168 -15.898 1 86.31 320 ASN A N 1
ATOM 2438 C CA . ASN A 1 320 ? -0.733 3.504 -16.781 1 86.31 320 ASN A CA 1
ATOM 2439 C C . ASN A 1 320 ? 0.109 2.484 -16.016 1 86.31 320 ASN A C 1
ATOM 2441 O O . ASN A 1 320 ? 0.921 1.775 -16.609 1 86.31 320 ASN A O 1
ATOM 2445 N N . LEU A 1 321 ? -0.017 2.371 -14.758 1 88.44 321 LEU A N 1
ATOM 2446 C CA . LEU A 1 321 ? 0.626 1.385 -13.891 1 88.44 321 LEU A CA 1
ATOM 2447 C C . LEU A 1 321 ? 2.143 1.55 -13.914 1 88.44 321 LEU A C 1
ATOM 2449 O O . LEU A 1 321 ? 2.879 0.575 -13.75 1 88.44 321 LEU A O 1
ATOM 2453 N N . THR A 1 322 ? 2.648 2.795 -14.094 1 86 322 THR A N 1
ATOM 2454 C CA . THR A 1 322 ? 4.078 2.975 -14.328 1 86 322 THR A CA 1
ATOM 2455 C C . THR A 1 322 ? 4.715 3.771 -13.195 1 86 322 THR A C 1
ATOM 2457 O O . THR A 1 322 ? 5.938 3.74 -13.023 1 86 322 THR A O 1
ATOM 2460 N N . THR A 1 323 ? 3.908 4.543 -12.461 1 87.69 323 THR A N 1
ATOM 2461 C CA . THR A 1 323 ? 4.465 5.41 -11.43 1 87.69 323 THR A CA 1
ATOM 2462 C C . THR A 1 323 ? 4.09 4.906 -10.039 1 87.69 323 THR A C 1
ATOM 2464 O O . THR A 1 323 ? 3.156 4.117 -9.891 1 87.69 323 THR A O 1
ATOM 2467 N N . ALA A 1 324 ? 4.824 5.402 -9.07 1 88.38 324 ALA A N 1
ATOM 2468 C CA . ALA A 1 324 ? 4.555 5.043 -7.68 1 88.38 324 ALA A CA 1
ATOM 2469 C C . ALA A 1 324 ? 3.156 5.48 -7.258 1 88.38 324 ALA A C 1
ATOM 2471 O O . ALA A 1 324 ? 2.492 4.797 -6.477 1 88.38 324 ALA A O 1
ATOM 2472 N N . VAL A 1 325 ? 2.676 6.605 -7.762 1 89.62 325 VAL A N 1
ATOM 2473 C CA . VAL A 1 325 ? 1.341 7.109 -7.461 1 89.62 325 VAL A CA 1
ATOM 2474 C C . VAL A 1 325 ? 0.288 6.141 -7.996 1 89.62 325 VAL A C 1
ATOM 2476 O O . VAL A 1 325 ? -0.657 5.789 -7.285 1 89.62 325 VAL A O 1
ATOM 2479 N N . GLU A 1 326 ? 0.485 5.738 -9.195 1 91.56 326 GLU A N 1
ATOM 2480 C CA . GLU A 1 326 ? -0.46 4.824 -9.828 1 91.56 326 GLU A CA 1
ATOM 2481 C C . GLU A 1 326 ? -0.479 3.471 -9.125 1 91.56 326 GLU A C 1
ATOM 2483 O O . GLU A 1 326 ? -1.542 2.875 -8.945 1 91.56 326 GLU A O 1
ATOM 2488 N N . GLN A 1 327 ? 0.685 3.039 -8.719 1 94.38 327 GLN A N 1
ATOM 2489 C CA . GLN A 1 327 ? 0.769 1.787 -7.973 1 94.38 327 GLN A CA 1
ATOM 2490 C C . GLN A 1 327 ? 0.072 1.903 -6.621 1 94.38 327 GLN A C 1
ATOM 2492 O O . GLN A 1 327 ? -0.58 0.96 -6.168 1 94.38 327 GLN A O 1
ATOM 2497 N N . ALA A 1 328 ? 0.208 3.059 -5.996 1 95 328 ALA A N 1
ATOM 2498 C CA . ALA A 1 328 ? -0.463 3.273 -4.715 1 95 328 ALA A CA 1
ATOM 2499 C C . ALA A 1 328 ? -1.979 3.211 -4.875 1 95 328 ALA A C 1
ATOM 2501 O O . ALA A 1 328 ? -2.682 2.697 -4 1 95 328 ALA A O 1
ATOM 2502 N N . ILE A 1 329 ? -2.49 3.762 -5.98 1 94.81 329 ILE A N 1
ATOM 2503 C CA . ILE A 1 329 ? -3.914 3.699 -6.293 1 94.81 329 ILE A CA 1
ATOM 2504 C C . ILE A 1 329 ? -4.348 2.24 -6.422 1 94.81 329 ILE A C 1
ATOM 2506 O O . ILE A 1 329 ? -5.391 1.848 -5.891 1 94.81 329 ILE A O 1
ATOM 2510 N N . CYS A 1 330 ? -3.531 1.432 -7.039 1 97 330 CYS A N 1
ATOM 2511 C CA . CYS A 1 330 ? -3.844 0.018 -7.223 1 97 330 CYS A CA 1
ATOM 2512 C C . CYS A 1 330 ? -3.727 -0.74 -5.902 1 97 330 CYS A C 1
ATOM 2514 O O . CYS A 1 330 ? -4.496 -1.669 -5.648 1 97 330 CYS A O 1
ATOM 2516 N N . THR A 1 331 ? -2.734 -0.365 -5.062 1 97.62 331 THR A N 1
ATOM 2517 C CA . THR A 1 331 ? -2.586 -0.968 -3.744 1 97.62 331 THR A CA 1
ATOM 2518 C C . THR A 1 331 ? -3.848 -0.763 -2.912 1 97.62 331 THR A C 1
ATOM 2520 O O . THR A 1 331 ? -4.316 -1.688 -2.244 1 97.62 331 THR A O 1
ATOM 2523 N N . GLU A 1 332 ? -4.359 0.454 -2.969 1 97.06 332 GLU A N 1
ATOM 2524 C CA . GLU A 1 332 ? -5.586 0.753 -2.236 1 97.06 332 GLU A CA 1
ATOM 2525 C C . GLU A 1 332 ? -6.742 -0.119 -2.715 1 97.06 332 GLU A C 1
ATOM 2527 O O . GLU A 1 332 ? -7.5 -0.654 -1.904 1 97.06 332 GLU A O 1
ATOM 2532 N N . ALA A 1 333 ? -6.855 -0.3 -4.02 1 97.62 333 ALA A N 1
ATOM 2533 C CA . ALA A 1 333 ? -7.898 -1.136 -4.609 1 97.62 333 ALA A CA 1
ATOM 2534 C C . ALA A 1 333 ? -7.754 -2.588 -4.164 1 97.62 333 ALA A C 1
ATOM 2536 O O . ALA A 1 333 ? -8.734 -3.225 -3.771 1 97.62 333 ALA A O 1
ATOM 2537 N N . GLU A 1 334 ? -6.555 -3.047 -4.215 1 96.75 334 GLU A N 1
ATOM 2538 C CA . GLU A 1 334 ? -6.281 -4.422 -3.801 1 96.75 334 GLU A CA 1
ATOM 2539 C C . GLU A 1 334 ? -6.66 -4.641 -2.34 1 96.75 334 GLU A C 1
ATOM 2541 O O . GLU A 1 334 ? -7.336 -5.617 -2.01 1 96.75 334 GLU A O 1
ATOM 2546 N N . ASN A 1 335 ? -6.254 -3.738 -1.529 1 97.12 335 ASN A N 1
ATOM 2547 C CA . ASN A 1 335 ? -6.414 -3.922 -0.091 1 97.12 335 ASN A CA 1
ATOM 2548 C C . ASN A 1 335 ? -7.883 -3.902 0.316 1 97.12 335 ASN A C 1
ATOM 2550 O O . ASN A 1 335 ? -8.312 -4.711 1.141 1 97.12 335 ASN A O 1
ATOM 2554 N N . ILE A 1 336 ? -8.672 -3.01 -0.229 1 97.56 336 ILE A N 1
ATOM 2555 C CA . ILE A 1 336 ? -10.07 -2.973 0.179 1 97.56 336 ILE A CA 1
ATOM 2556 C C . ILE A 1 336 ? -10.773 -4.25 -0.278 1 97.56 336 ILE A C 1
ATOM 2558 O O . ILE A 1 336 ? -11.617 -4.789 0.44 1 97.56 336 ILE A O 1
ATOM 2562 N N . CYS A 1 337 ? -10.484 -4.738 -1.473 1 97.06 337 CYS A N 1
ATOM 2563 C CA . CYS A 1 337 ? -11.125 -5.949 -1.982 1 97.06 337 CYS A CA 1
ATOM 2564 C C . CYS A 1 337 ? -10.734 -7.164 -1.148 1 97.06 337 CYS A C 1
ATOM 2566 O O . CYS A 1 337 ? -11.602 -7.953 -0.756 1 97.06 337 CYS A O 1
ATOM 2568 N N . ARG A 1 338 ? -9.461 -7.273 -0.86 1 95.31 338 ARG A N 1
ATOM 2569 C CA . ARG A 1 338 ? -8.977 -8.438 -0.127 1 95.31 338 ARG A CA 1
ATOM 2570 C C . ARG A 1 338 ? -9.453 -8.406 1.322 1 95.31 338 ARG A C 1
ATOM 2572 O O . ARG A 1 338 ? -9.789 -9.453 1.892 1 95.31 338 ARG A O 1
ATOM 2579 N N . ASP A 1 339 ? -9.547 -7.262 1.918 1 95.75 339 ASP A N 1
ATOM 2580 C CA . ASP A 1 339 ? -9.867 -7.164 3.338 1 95.75 339 ASP A CA 1
ATOM 2581 C C . ASP A 1 339 ? -11.375 -7.301 3.566 1 95.75 339 ASP A C 1
ATOM 2583 O O . ASP A 1 339 ? -11.805 -7.957 4.52 1 95.75 339 ASP A O 1
ATOM 2587 N N . THR A 1 340 ? -12.18 -6.66 2.664 1 97.62 340 THR A N 1
ATOM 2588 C CA . THR A 1 340 ? -13.578 -6.465 3.039 1 97.62 340 THR A CA 1
ATOM 2589 C C . THR A 1 340 ? -14.492 -7.359 2.209 1 97.62 340 THR A C 1
ATOM 2591 O O . THR A 1 340 ? -15.664 -7.547 2.549 1 97.62 340 THR A O 1
ATOM 2594 N N . VAL A 1 341 ? -13.984 -7.898 1.083 1 97 341 VAL A N 1
ATOM 2595 C CA . VAL A 1 341 ? -14.82 -8.742 0.236 1 97 341 VAL A CA 1
ATOM 2596 C C . VAL A 1 341 ? -14.367 -10.195 0.354 1 97 341 VAL A C 1
ATOM 2598 O O . VAL A 1 341 ? -15.172 -11.078 0.687 1 97 341 VAL A O 1
ATOM 2601 N N . GLU A 1 342 ? -13.109 -10.422 0.241 1 94.25 342 GLU A N 1
ATOM 2602 C CA . GLU A 1 342 ? -12.57 -11.781 0.287 1 94.25 342 GLU A CA 1
ATOM 2603 C C . GLU A 1 342 ? -12.25 -12.195 1.719 1 94.25 342 GLU A C 1
ATOM 2605 O O . GLU A 1 342 ? -12.602 -13.297 2.145 1 94.25 342 GLU A O 1
ATOM 2610 N N . GLY A 1 343 ? -11.617 -11.359 2.455 1 92.81 343 GLY A N 1
ATOM 2611 C CA .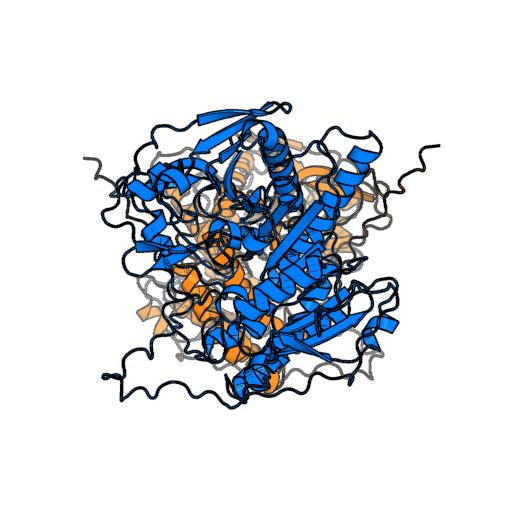 GLY A 1 343 ? -10.992 -11.68 3.727 1 92.81 343 GLY A CA 1
ATOM 2612 C C . GLY A 1 343 ? -11.992 -12.023 4.812 1 92.81 343 GLY A C 1
ATOM 2613 O O . GLY A 1 343 ? -11.656 -12.719 5.777 1 92.81 343 GLY A O 1
ATOM 2614 N N . VAL A 1 344 ? -13.234 -11.602 4.691 1 94.75 344 VAL A N 1
ATOM 2615 C CA . VAL A 1 344 ? -14.219 -11.852 5.734 1 94.75 344 VAL A CA 1
ATOM 2616 C C . VAL A 1 344 ? -14.531 -13.344 5.801 1 94.75 344 VAL A C 1
ATOM 2618 O O . VAL A 1 344 ? -14.945 -13.852 6.848 1 94.75 344 VAL A O 1
ATOM 2621 N N . PHE A 1 345 ? -14.297 -14.109 4.695 1 92.94 345 PHE A N 1
ATOM 2622 C CA . PHE A 1 345 ? -14.43 -15.562 4.723 1 92.94 345 PHE A CA 1
ATOM 2623 C C . PHE A 1 345 ? -13.453 -16.172 5.727 1 92.94 345 PHE A C 1
ATOM 2625 O O . PHE A 1 345 ? -13.82 -17.062 6.496 1 92.94 345 PHE A O 1
ATOM 2632 N N . TYR A 1 346 ? -12.273 -15.68 5.734 1 89.5 346 TYR A N 1
ATOM 2633 C CA . TYR A 1 346 ? -11.234 -16.234 6.602 1 89.5 346 TYR A CA 1
ATOM 2634 C C . TYR A 1 346 ? -11.461 -15.82 8.055 1 89.5 346 TYR A C 1
ATOM 2636 O O . TYR A 1 346 ? -11.094 -16.547 8.977 1 89.5 346 TYR A O 1
ATOM 2644 N N . THR A 1 347 ? -12.07 -14.695 8.234 1 91.25 347 THR A N 1
ATOM 2645 C CA . THR A 1 347 ? -12.297 -14.164 9.578 1 91.25 347 THR A CA 1
ATOM 2646 C C . THR A 1 347 ? -13.508 -14.82 10.227 1 91.25 347 THR A C 1
ATOM 2648 O O . THR A 1 347 ? -13.508 -15.094 11.422 1 91.25 347 THR A O 1
ATOM 2651 N N . TYR A 1 348 ? -14.516 -15.117 9.43 1 93.62 348 TYR A N 1
ATOM 2652 C CA . TYR A 1 348 ? -15.781 -15.508 10.047 1 93.62 348 TYR A CA 1
ATOM 2653 C C . TYR A 1 348 ? -16.234 -16.875 9.547 1 93.62 348 TYR A C 1
ATOM 2655 O O . TYR A 1 348 ? -17.141 -17.484 10.125 1 93.62 348 TYR A O 1
ATOM 2663 N N . GLY A 1 349 ? -15.711 -17.406 8.461 1 90.44 349 GLY A N 1
ATOM 2664 C CA . GLY A 1 349 ? -16.219 -18.609 7.805 1 90.44 349 GLY A CA 1
ATOM 2665 C C . GLY A 1 349 ? -15.961 -19.875 8.586 1 90.44 349 GLY A C 1
ATOM 2666 O O . GLY A 1 349 ? -16.688 -20.859 8.445 1 90.44 349 GLY A O 1
ATOM 2667 N N . GLU A 1 350 ? -14.906 -19.891 9.359 1 89.31 350 GLU A N 1
ATOM 2668 C CA . GLU A 1 350 ? -14.508 -21.031 10.164 1 89.31 350 GLU A CA 1
ATOM 2669 C C . GLU A 1 350 ? -14.219 -22.25 9.281 1 89.31 350 GLU A C 1
ATOM 2671 O O . GLU A 1 350 ? -14.336 -23.391 9.727 1 89.31 350 GLU A O 1
ATOM 2676 N N . ARG A 1 351 ? -14.039 -22.062 7.988 1 89.44 351 ARG A N 1
ATOM 2677 C CA . ARG A 1 351 ? -13.781 -23.109 7.008 1 89.44 351 ARG A CA 1
ATOM 2678 C C . ARG A 1 351 ? -12.359 -23.016 6.465 1 89.44 351 ARG A C 1
ATOM 2680 O O . ARG A 1 351 ? -11.695 -21.984 6.621 1 89.44 351 ARG A O 1
ATOM 2687 N N . GLY A 1 352 ? -11.938 -24.125 5.898 1 86 352 GLY A N 1
ATOM 2688 C CA . GLY A 1 352 ? -10.594 -24.188 5.352 1 86 352 GLY A CA 1
ATOM 2689 C C . GLY A 1 352 ? -10.406 -23.281 4.141 1 86 352 GLY A C 1
ATOM 2690 O O . GLY A 1 352 ? -11.297 -23.188 3.291 1 86 352 GLY A O 1
ATOM 2691 N N . ALA A 1 353 ? -9.289 -22.672 4.109 1 83.69 353 ALA A N 1
ATOM 2692 C CA . ALA A 1 353 ? -8.969 -21.75 3.02 1 83.69 353 ALA A CA 1
ATOM 2693 C C . ALA A 1 353 ? -8.844 -22.5 1.692 1 83.69 353 ALA A C 1
ATOM 2695 O O . ALA A 1 353 ? -9.18 -21.953 0.637 1 83.69 353 ALA A O 1
ATOM 2696 N N . TYR A 1 354 ? -8.398 -23.766 1.743 1 86.06 354 TYR A N 1
ATOM 2697 C CA . TYR A 1 354 ? -8.125 -24.5 0.509 1 86.06 354 TYR A CA 1
ATOM 2698 C C . TYR A 1 354 ? -9.273 -25.438 0.168 1 86.06 354 TYR A C 1
ATOM 2700 O O . TYR A 1 354 ? -9.375 -25.922 -0.96 1 86.06 354 TYR A O 1
ATOM 2708 N N . ASP A 1 355 ? -10.125 -25.656 1.116 1 87.75 355 ASP A N 1
ATOM 2709 C CA . ASP A 1 355 ? -11.32 -26.469 0.896 1 87.75 355 ASP A CA 1
ATOM 2710 C C . ASP A 1 355 ? -12.43 -26.078 1.872 1 87.75 355 ASP A C 1
ATOM 2712 O O . ASP A 1 355 ? -12.352 -26.391 3.062 1 87.75 355 ASP A O 1
ATOM 2716 N N . ILE A 1 356 ? -13.453 -25.438 1.366 1 89.31 356 ILE A N 1
ATOM 2717 C CA . ILE A 1 356 ? -14.539 -24.891 2.18 1 89.31 356 ILE A CA 1
ATOM 2718 C C . ILE A 1 356 ? -15.203 -26.016 2.971 1 89.31 356 ILE A C 1
ATOM 2720 O O . ILE A 1 356 ? -15.859 -25.766 3.984 1 89.31 356 ILE A O 1
ATOM 2724 N N . ARG A 1 357 ? -15.008 -27.312 2.596 1 91.12 357 ARG A N 1
ATOM 2725 C CA . ARG A 1 357 ? -15.602 -28.453 3.289 1 91.12 357 ARG A CA 1
ATOM 2726 C C . ARG A 1 357 ? -14.844 -28.766 4.574 1 91.12 357 ARG A C 1
ATOM 2728 O O . ARG A 1 357 ? -15.336 -29.5 5.43 1 91.12 357 ARG A O 1
ATOM 2735 N N . HIS A 1 358 ? -13.648 -28.188 4.676 1 88.44 358 HIS A N 1
ATOM 2736 C CA . HIS A 1 358 ? -12.773 -28.5 5.805 1 88.44 358 HIS A CA 1
ATOM 2737 C C . HIS A 1 358 ? -12.836 -27.406 6.863 1 88.44 358 HIS A C 1
ATOM 2739 O O . HIS A 1 358 ? -13.305 -26.297 6.59 1 88.44 358 HIS A O 1
ATOM 2745 N N . PRO A 1 359 ? -12.312 -27.828 8.109 1 88.5 359 PRO A N 1
ATOM 2746 C CA . PRO A 1 359 ? -12.266 -26.797 9.156 1 88.5 359 PRO A CA 1
ATOM 2747 C C . PRO A 1 359 ? -11.188 -25.75 8.898 1 88.5 359 PRO A C 1
ATOM 2749 O O . PRO A 1 359 ? -10.336 -25.922 8.023 1 88.5 359 PRO A O 1
ATOM 2752 N N . TYR A 1 360 ? -11.328 -24.703 9.672 1 84.62 360 TYR A N 1
ATOM 2753 C CA . TYR A 1 360 ? -10.375 -23.594 9.555 1 84.62 360 TYR A CA 1
ATOM 2754 C C . TYR A 1 360 ? -8.945 -24.094 9.695 1 84.62 360 TYR A C 1
ATOM 2756 O O . TYR A 1 360 ? -8.07 -23.734 8.906 1 84.62 360 TYR A O 1
ATOM 2764 N N . ASP A 1 361 ? -8.68 -24.859 10.75 1 84.06 361 ASP A N 1
ATOM 2765 C CA . ASP A 1 361 ? -7.371 -25.484 10.922 1 84.06 361 ASP A CA 1
ATOM 2766 C C . ASP A 1 361 ? -7.258 -26.75 10.062 1 84.06 361 ASP A C 1
ATOM 2768 O O . ASP A 1 361 ? -7.168 -27.859 10.594 1 84.06 361 ASP A O 1
ATOM 2772 N N . ASP A 1 362 ? -7.188 -26.562 8.805 1 81.31 362 ASP A N 1
ATOM 2773 C CA . ASP A 1 362 ? -7.195 -27.641 7.832 1 81.31 362 ASP A CA 1
ATOM 2774 C C . ASP A 1 362 ? -5.855 -28.375 7.805 1 81.31 362 ASP A C 1
ATOM 2776 O O . ASP A 1 362 ? -4.828 -27.781 7.473 1 81.31 362 ASP A O 1
ATOM 2780 N N . PRO A 1 363 ? -5.848 -29.562 8.102 1 81.44 363 PRO A N 1
ATOM 2781 C CA . PRO A 1 363 ? -4.59 -30.312 8.094 1 81.44 363 PRO A CA 1
ATOM 2782 C C . PRO A 1 363 ? -4.129 -30.672 6.68 1 81.44 363 PRO A C 1
ATOM 2784 O O . PRO A 1 363 ? -3.035 -31.219 6.5 1 81.44 363 PRO A O 1
ATOM 2787 N N . THR A 1 364 ? -4.953 -30.359 5.73 1 81.88 364 THR A N 1
ATOM 2788 C CA . THR A 1 364 ? -4.633 -30.75 4.359 1 81.88 364 THR A CA 1
ATOM 2789 C C . THR A 1 364 ? -4.469 -29.516 3.473 1 81.88 364 THR A C 1
ATOM 2791 O O . THR A 1 364 ? -5.184 -28.531 3.641 1 81.88 364 THR A O 1
ATOM 2794 N N . PRO A 1 365 ? -3.568 -29.562 2.531 1 84 365 PRO A N 1
ATOM 2795 C CA . PRO A 1 365 ? -2.518 -30.578 2.424 1 84 365 PRO A CA 1
ATOM 2796 C C . PRO A 1 365 ? -1.508 -30.5 3.568 1 84 365 PRO A C 1
ATOM 2798 O O . PRO A 1 365 ? -1.302 -29.438 4.148 1 84 365 PRO A O 1
ATOM 2801 N N . PRO A 1 366 ? -0.895 -31.656 3.912 1 86.69 366 PRO A N 1
ATOM 2802 C CA . PRO A 1 366 ? 0.093 -31.609 4.992 1 86.69 366 PRO A CA 1
ATOM 2803 C C . PRO A 1 366 ? 1.293 -30.719 4.652 1 86.69 366 PRO A C 1
ATOM 2805 O O . PRO A 1 366 ? 1.619 -30.547 3.479 1 86.69 366 PRO A O 1
ATOM 2808 N N . THR A 1 367 ? 1.96 -30.234 5.707 1 87.12 367 THR A N 1
ATOM 2809 C CA . THR A 1 367 ? 3.061 -29.312 5.496 1 87.12 367 THR A CA 1
ATOM 2810 C C . THR A 1 367 ? 4.391 -29.938 5.898 1 87.12 367 THR A C 1
ATOM 2812 O O . THR A 1 367 ? 5.348 -29.234 6.227 1 87.12 367 THR A O 1
ATOM 2815 N N . TYR A 1 368 ? 4.527 -31.219 5.871 1 90.12 368 TYR A N 1
ATOM 2816 C CA . TYR A 1 368 ? 5.719 -31.953 6.285 1 90.12 368 TYR A CA 1
ATOM 2817 C C . TYR A 1 368 ? 6.922 -31.562 5.438 1 90.12 368 TYR A C 1
ATOM 2819 O O . TYR A 1 368 ? 8.062 -31.688 5.883 1 90.12 368 TYR A O 1
ATOM 2827 N N . PHE A 1 369 ? 6.641 -31.141 4.27 1 91.81 369 PHE A N 1
ATOM 2828 C CA . PHE A 1 369 ? 7.727 -30.828 3.348 1 91.81 369 PHE A CA 1
ATOM 2829 C C . PHE A 1 369 ? 8.594 -29.703 3.885 1 91.81 369 PHE A C 1
ATOM 2831 O O . PHE A 1 369 ? 9.789 -29.625 3.576 1 91.81 369 PHE A O 1
ATOM 2838 N N . ILE A 1 370 ? 8.086 -28.812 4.699 1 91.12 370 ILE A N 1
ATOM 2839 C CA . ILE A 1 370 ? 8.844 -27.703 5.258 1 91.12 370 ILE A CA 1
ATOM 2840 C C . ILE A 1 370 ? 9.977 -28.234 6.141 1 91.12 370 ILE A C 1
ATOM 2842 O O . ILE A 1 370 ? 11.125 -27.812 6.008 1 91.12 370 ILE A O 1
ATOM 2846 N N . ASP A 1 371 ? 9.656 -29.172 7.027 1 91.62 371 ASP A N 1
ATOM 2847 C CA . ASP A 1 371 ? 10.664 -29.812 7.867 1 91.62 371 ASP A CA 1
ATOM 2848 C C . ASP A 1 371 ? 11.602 -30.688 7.035 1 91.62 371 ASP A C 1
ATOM 2850 O O . ASP A 1 371 ? 12.812 -30.719 7.285 1 91.62 371 ASP A O 1
ATOM 2854 N N . TYR A 1 372 ? 11.062 -31.391 6.102 1 94.12 372 TYR A N 1
ATOM 2855 C CA . TYR A 1 372 ? 11.828 -32.281 5.242 1 94.12 372 TYR A CA 1
ATOM 2856 C C . TYR A 1 372 ? 12.922 -31.516 4.5 1 94.12 372 TYR A C 1
ATOM 2858 O O . TYR A 1 372 ? 14.055 -31.984 4.402 1 94.12 372 TYR A O 1
ATOM 2866 N N . LEU A 1 373 ? 12.594 -30.328 4.02 1 94.88 373 LEU A N 1
ATOM 2867 C CA . LEU A 1 373 ? 13.523 -29.516 3.236 1 94.88 373 LEU A CA 1
ATOM 2868 C C . LEU A 1 373 ? 14.594 -28.906 4.129 1 94.88 373 LEU A C 1
ATOM 2870 O O . LEU A 1 373 ? 15.594 -28.375 3.631 1 94.88 373 LEU A O 1
ATOM 2874 N N . ASN A 1 374 ? 14.43 -29.047 5.422 1 94.19 374 ASN A N 1
ATOM 2875 C CA . ASN A 1 374 ? 15.422 -28.5 6.348 1 94.19 374 ASN A CA 1
ATOM 2876 C C . ASN A 1 374 ? 16.281 -29.609 6.949 1 94.19 374 ASN A C 1
ATOM 2878 O O . ASN A 1 374 ? 17.125 -29.344 7.812 1 94.19 374 ASN A O 1
ATOM 2882 N N . LEU A 1 375 ? 16.062 -30.812 6.523 1 95.12 375 LEU A N 1
ATOM 2883 C CA . LEU A 1 375 ? 16.984 -31.875 6.906 1 95.12 375 LEU A CA 1
ATOM 2884 C C . LEU A 1 375 ? 18.328 -31.703 6.215 1 95.12 375 LEU A C 1
ATOM 2886 O O . LEU A 1 375 ? 18.391 -31.406 5.02 1 95.12 375 LEU A O 1
ATOM 2890 N N . ALA A 1 376 ? 19.375 -32 6.984 1 95.75 376 ALA A N 1
ATOM 2891 C CA . ALA A 1 376 ? 20.719 -31.859 6.441 1 95.75 376 ALA A CA 1
ATOM 2892 C C . ALA A 1 376 ? 20.922 -32.75 5.23 1 95.75 376 ALA A C 1
ATOM 2894 O O . ALA A 1 376 ? 21.531 -32.344 4.238 1 95.75 376 ALA A O 1
ATOM 2895 N N . SER A 1 377 ? 20.469 -33.938 5.336 1 96.69 377 SER A N 1
ATOM 2896 C CA . SER A 1 377 ? 20.625 -34.906 4.242 1 96.69 377 SER A CA 1
ATOM 2897 C C . SER A 1 377 ? 19.891 -34.438 2.992 1 96.69 377 SER A C 1
ATOM 2899 O O . SER A 1 377 ? 20.406 -34.562 1.88 1 96.69 377 SER A O 1
ATOM 2901 N N . THR A 1 378 ? 18.656 -33.938 3.209 1 96.88 378 THR A N 1
ATOM 2902 C CA . THR A 1 378 ? 17.859 -33.438 2.084 1 96.88 378 THR A CA 1
ATOM 2903 C C . THR A 1 378 ? 18.516 -32.219 1.453 1 96.88 378 THR A C 1
ATOM 2905 O O . THR A 1 378 ? 18.609 -32.125 0.228 1 96.88 378 THR A O 1
ATOM 2908 N N . GLN A 1 379 ? 18.984 -31.297 2.291 1 97.44 379 GLN A N 1
ATOM 2909 C CA . GLN A 1 379 ? 19.656 -30.109 1.791 1 97.44 379 GLN A CA 1
ATOM 2910 C C . GLN A 1 379 ? 20.922 -30.469 1.001 1 97.44 379 GLN A C 1
ATOM 2912 O O . GLN A 1 379 ? 21.172 -29.906 -0.064 1 97.44 379 GLN A O 1
ATOM 2917 N N . ASN A 1 380 ? 21.656 -31.406 1.527 1 98.12 380 ASN A N 1
ATOM 2918 C CA . ASN A 1 380 ? 22.812 -31.875 0.791 1 98.12 380 ASN A CA 1
ATOM 2919 C C . ASN A 1 380 ? 22.422 -32.469 -0.559 1 98.12 380 ASN A C 1
ATOM 2921 O O . ASN A 1 380 ? 23.062 -32.188 -1.575 1 98.12 380 ASN A O 1
ATOM 2925 N N . ALA A 1 381 ? 21.406 -33.25 -0.564 1 98.31 381 ALA A N 1
ATOM 2926 C CA . ALA A 1 381 ? 20.969 -33.938 -1.786 1 98.31 381 ALA A CA 1
ATOM 2927 C C . ALA A 1 381 ? 20.469 -32.906 -2.814 1 98.31 381 ALA A C 1
ATOM 2929 O O . ALA A 1 381 ? 20.625 -33.125 -4.02 1 98.31 381 ALA A O 1
ATOM 2930 N N . LEU A 1 382 ? 19.875 -31.812 -2.354 1 97.94 382 LEU A N 1
ATOM 2931 C CA . LEU A 1 382 ? 19.297 -30.812 -3.234 1 97.94 382 LEU A CA 1
ATOM 2932 C C . LEU A 1 382 ? 20.359 -29.828 -3.715 1 97.94 382 LEU A C 1
ATOM 2934 O O . LEU A 1 382 ? 20.125 -29.062 -4.66 1 97.94 382 LEU A O 1
ATOM 2938 N N . GLY A 1 383 ? 21.5 -29.812 -3.066 1 98.25 383 GLY A N 1
ATOM 2939 C CA . GLY A 1 383 ? 22.562 -28.875 -3.418 1 98.25 383 GLY A CA 1
ATOM 2940 C C . GLY A 1 383 ? 22.344 -27.484 -2.877 1 98.25 383 GLY A C 1
ATOM 2941 O O . GLY A 1 383 ? 22.703 -26.5 -3.525 1 98.25 383 GLY A O 1
ATOM 2942 N N . VAL A 1 384 ? 21.688 -27.391 -1.727 1 97.69 384 VAL A N 1
ATOM 2943 C CA . VAL A 1 384 ? 21.391 -26.078 -1.14 1 97.69 384 VAL A CA 1
ATOM 2944 C C . VAL A 1 384 ? 22.094 -25.953 0.213 1 97.69 384 VAL A C 1
ATOM 2946 O O . VAL A 1 384 ? 22.438 -26.969 0.834 1 97.69 384 VAL A O 1
ATOM 2949 N N . ASN A 1 385 ? 22.375 -24.719 0.638 1 96.06 385 ASN A N 1
ATOM 2950 C CA . ASN A 1 385 ? 22.969 -24.453 1.945 1 96.06 385 ASN A CA 1
ATOM 2951 C C . ASN A 1 385 ? 22.203 -23.375 2.703 1 96.06 385 ASN A C 1
ATOM 2953 O O . ASN A 1 385 ? 22.797 -22.609 3.473 1 96.06 385 ASN A O 1
ATOM 2957 N N . LEU A 1 386 ? 20.969 -23.25 2.346 1 94.38 386 LEU A N 1
ATOM 2958 C CA . LEU A 1 386 ? 20.062 -22.312 2.998 1 94.38 386 LEU A CA 1
ATOM 2959 C C . LEU A 1 386 ? 19 -23.047 3.816 1 94.38 386 LEU A C 1
ATOM 2961 O O . LEU A 1 386 ? 18.609 -24.156 3.469 1 94.38 386 LEU A O 1
ATOM 2965 N N . ASN A 1 387 ? 18.594 -22.375 4.848 1 92.31 387 ASN A N 1
ATOM 2966 C CA . ASN A 1 387 ? 17.391 -22.828 5.531 1 92.31 387 ASN A CA 1
ATOM 2967 C C . ASN A 1 387 ? 16.125 -22.531 4.711 1 92.31 387 ASN A C 1
ATOM 2969 O O . ASN A 1 387 ? 16.031 -21.484 4.074 1 92.31 387 ASN A O 1
ATOM 2973 N N . TYR A 1 388 ? 15.273 -23.531 4.684 1 92 388 TYR A N 1
ATOM 2974 C CA . TYR A 1 388 ? 13.945 -23.297 4.141 1 92 388 TYR A CA 1
ATOM 2975 C C . TYR A 1 388 ? 13.039 -22.625 5.176 1 92 388 TYR A C 1
ATOM 2977 O O . TYR A 1 388 ? 12.539 -23.297 6.082 1 92 388 TYR A O 1
ATOM 2985 N N . THR A 1 389 ? 12.688 -21.406 5.023 1 83.25 389 THR A N 1
ATOM 2986 C CA . THR A 1 389 ? 12.148 -20.594 6.113 1 83.25 389 THR A CA 1
ATOM 2987 C C . THR A 1 389 ? 10.625 -20.578 6.07 1 83.25 389 THR A C 1
ATOM 2989 O O . THR A 1 389 ? 9.969 -20.531 7.117 1 83.25 389 THR A O 1
ATOM 2992 N N . GLU A 1 390 ? 10.07 -20.547 4.906 1 84.81 390 GLU A N 1
ATOM 2993 C CA . GLU A 1 390 ? 8.625 -20.422 4.742 1 84.81 390 GLU A CA 1
ATOM 2994 C C . GLU A 1 390 ? 8.172 -20.984 3.396 1 84.81 390 GLU A C 1
ATOM 2996 O O . GLU A 1 390 ? 8.922 -20.953 2.42 1 84.81 390 GLU A O 1
ATOM 3001 N N . ASP A 1 391 ? 6.938 -21.453 3.416 1 87.06 391 ASP A N 1
ATOM 3002 C CA . ASP A 1 391 ? 6.406 -22.016 2.18 1 87.06 391 ASP A CA 1
ATOM 3003 C C . ASP A 1 391 ? 5.934 -20.922 1.23 1 87.06 391 ASP A C 1
ATOM 3005 O O . ASP A 1 391 ? 5.75 -21.156 0.035 1 87.06 391 ASP A O 1
ATOM 3009 N N . SER A 1 392 ? 5.734 -19.766 1.752 1 89.44 392 SER A N 1
ATOM 3010 C CA . SER A 1 392 ? 5.383 -18.578 0.983 1 89.44 392 SER A CA 1
ATOM 3011 C C . SER A 1 392 ? 6.137 -17.359 1.489 1 89.44 392 SER A C 1
ATOM 3013 O O . SER A 1 392 ? 6.008 -16.984 2.656 1 89.44 392 SER A O 1
ATOM 3015 N N . SER A 1 393 ? 6.867 -16.781 0.596 1 90.56 393 SER A N 1
ATOM 3016 C CA . SER A 1 393 ? 7.707 -15.641 0.975 1 90.56 393 SER A CA 1
ATOM 3017 C C . SER A 1 393 ? 6.867 -14.422 1.319 1 90.56 393 SER A C 1
ATOM 3019 O O . SER A 1 393 ? 6.199 -13.852 0.45 1 90.56 393 SER A O 1
ATOM 3021 N N . ALA A 1 394 ? 6.973 -13.977 2.549 1 88.75 394 ALA A N 1
ATOM 3022 C CA . ALA A 1 394 ? 6.273 -12.766 2.965 1 88.75 394 ALA A CA 1
ATOM 3023 C C . ALA A 1 394 ? 6.824 -11.539 2.242 1 88.75 394 ALA A C 1
ATOM 3025 O O . ALA A 1 394 ? 6.066 -10.641 1.855 1 88.75 394 ALA A O 1
ATOM 3026 N N . GLU A 1 395 ? 8.141 -11.516 2.068 1 90.38 395 GLU A N 1
ATOM 3027 C CA . GLU A 1 395 ? 8.789 -10.383 1.417 1 90.38 395 GLU A CA 1
ATOM 3028 C C . GLU A 1 395 ? 8.273 -10.195 -0.009 1 90.38 395 GLU A C 1
ATOM 3030 O O . GLU A 1 395 ? 7.977 -9.078 -0.429 1 90.38 395 GLU A O 1
ATOM 3035 N N . VAL A 1 396 ? 8.164 -11.305 -0.694 1 93.38 396 VAL A N 1
ATOM 3036 C CA . VAL A 1 396 ? 7.68 -11.25 -2.068 1 93.38 396 VAL A CA 1
ATOM 3037 C C . VAL A 1 396 ? 6.199 -10.875 -2.076 1 93.38 396 VAL A C 1
ATOM 3039 O O . VAL A 1 396 ? 5.766 -10.047 -2.873 1 93.38 396 VAL A O 1
ATOM 3042 N N . TYR A 1 397 ? 5.453 -11.453 -1.187 1 93.69 397 TYR A N 1
ATOM 3043 C CA . TYR A 1 397 ? 4.02 -11.188 -1.107 1 93.69 397 TYR A CA 1
ATOM 3044 C C . TYR A 1 397 ? 3.75 -9.703 -0.919 1 93.69 397 TYR A C 1
ATOM 3046 O O . TYR A 1 397 ? 2.971 -9.109 -1.668 1 93.69 397 TYR A O 1
ATOM 3054 N N . TYR A 1 398 ? 4.391 -9.117 0.024 1 93.75 398 TYR A N 1
ATOM 3055 C CA . TYR A 1 398 ? 4.102 -7.727 0.367 1 93.75 398 TYR A CA 1
ATOM 3056 C C . TYR A 1 398 ? 4.691 -6.773 -0.667 1 93.75 398 TYR A C 1
ATOM 3058 O O . TYR A 1 398 ? 4.152 -5.691 -0.902 1 93.75 398 TYR A O 1
ATOM 3066 N N . ALA A 1 399 ? 5.824 -7.164 -1.274 1 95.25 399 ALA A N 1
ATOM 3067 C CA . ALA A 1 399 ? 6.332 -6.355 -2.381 1 95.25 399 ALA A CA 1
ATOM 3068 C C . ALA A 1 399 ? 5.301 -6.254 -3.502 1 95.25 399 ALA A C 1
ATOM 3070 O O . ALA A 1 399 ? 5.09 -5.176 -4.062 1 95.25 399 ALA A O 1
ATOM 3071 N N . PHE A 1 400 ? 4.637 -7.418 -3.826 1 96 400 PHE A N 1
ATOM 3072 C CA . PHE A 1 400 ? 3.588 -7.418 -4.836 1 96 400 PHE A CA 1
ATOM 3073 C C . PHE A 1 400 ? 2.377 -6.621 -4.359 1 96 400 PHE A C 1
ATOM 3075 O O . PHE A 1 400 ? 1.729 -5.938 -5.152 1 96 400 PHE A O 1
ATOM 3082 N N . GLN A 1 401 ? 2.047 -6.715 -3.111 1 95.25 401 GLN A N 1
ATOM 3083 C CA . GLN A 1 401 ? 0.942 -5.938 -2.562 1 95.25 401 GLN A CA 1
ATOM 3084 C C . GLN A 1 401 ? 1.165 -4.441 -2.775 1 95.25 401 GLN A C 1
ATOM 3086 O O . GLN A 1 401 ? 0.241 -3.719 -3.156 1 95.25 401 GLN A O 1
ATOM 3091 N N . GLN A 1 402 ? 2.4 -4.023 -2.639 1 96.38 402 GLN A N 1
ATOM 3092 C CA . GLN A 1 402 ? 2.717 -2.598 -2.643 1 96.38 402 GLN A CA 1
ATOM 3093 C C . GLN A 1 402 ? 2.691 -2.033 -4.059 1 96.38 402 GLN A C 1
ATOM 3095 O O . GLN A 1 402 ? 2.691 -0.814 -4.25 1 96.38 402 GLN A O 1
ATOM 3100 N N . THR A 1 403 ? 2.613 -2.867 -5.035 1 96.94 403 THR A N 1
ATOM 3101 C CA . THR A 1 403 ? 2.43 -2.385 -6.398 1 96.94 403 THR A CA 1
ATOM 3102 C C . THR A 1 403 ? 0.974 -2.527 -6.832 1 96.94 403 THR A C 1
ATOM 3104 O O . THR A 1 403 ? 0.562 -1.955 -7.844 1 96.94 403 THR A O 1
ATOM 3107 N N . GLY A 1 404 ? 0.228 -3.273 -6.055 1 96.81 404 GLY A N 1
ATOM 3108 C CA . GLY A 1 404 ? -1.164 -3.514 -6.402 1 96.81 404 GLY A CA 1
ATOM 3109 C C . GLY A 1 404 ? -1.33 -4.457 -7.578 1 96.81 404 GLY A C 1
ATOM 3110 O O . GLY A 1 404 ? -2.383 -4.48 -8.219 1 96.81 404 GLY A O 1
ATOM 3111 N N . ASP A 1 405 ? -0.348 -5.277 -7.852 1 96 405 ASP A N 1
ATOM 3112 C CA . ASP A 1 405 ? -0.336 -6.156 -9.016 1 96 405 ASP A CA 1
ATOM 3113 C C . ASP A 1 405 ? -1.56 -7.07 -9.031 1 96 405 ASP A C 1
ATOM 3115 O O . ASP A 1 405 ? -2.078 -7.41 -10.094 1 96 405 ASP A O 1
ATOM 3119 N N . PHE A 1 406 ? -2.094 -7.387 -7.883 1 93.5 406 PHE A N 1
ATOM 3120 C CA . PHE A 1 406 ? -3.211 -8.297 -7.68 1 93.5 406 PHE A CA 1
ATOM 3121 C C . PHE A 1 406 ? -4.422 -7.859 -8.492 1 93.5 406 PHE A C 1
ATOM 3123 O O . PHE A 1 406 ? -5.219 -8.695 -8.93 1 93.5 406 PHE A O 1
ATOM 3130 N N . VAL A 1 407 ? -4.551 -6.555 -8.75 1 96.12 407 VAL A N 1
ATOM 3131 C CA . VAL A 1 407 ? -5.773 -6.086 -9.391 1 96.12 407 VAL A CA 1
ATOM 3132 C C . VAL A 1 407 ? -5.449 -5.547 -10.781 1 96.12 407 VAL A C 1
ATOM 3134 O O . VAL A 1 407 ? -6.285 -4.891 -11.414 1 96.12 407 VAL A O 1
ATOM 3137 N N . TYR A 1 408 ? -4.219 -5.754 -11.273 1 93.69 408 TYR A N 1
ATOM 3138 C CA . TYR A 1 408 ? -3.887 -5.367 -12.641 1 93.69 408 TYR A CA 1
ATOM 3139 C C . TYR A 1 408 ? -4.762 -6.105 -13.648 1 93.69 408 TYR A C 1
ATOM 3141 O O . TYR A 1 408 ? -5.18 -7.238 -13.398 1 93.69 408 TYR A O 1
ATOM 3149 N N . PRO A 1 409 ? -5.125 -5.363 -14.719 1 85.81 409 PRO A N 1
ATOM 3150 C CA . PRO A 1 409 ? -5.957 -6.031 -15.727 1 85.81 409 PRO A CA 1
ATOM 3151 C C . PRO A 1 409 ? -5.188 -7.086 -16.516 1 85.81 409 PRO A C 1
ATOM 3153 O O . PRO A 1 409 ? -4.109 -6.805 -17.047 1 85.81 409 PRO A O 1
ATOM 3156 N N . SER A 1 410 ? -4.871 -8.094 -15.953 1 66.88 410 SER A N 1
ATOM 3157 C CA . SER A 1 410 ? -4.148 -9.125 -16.688 1 66.88 410 SER A CA 1
ATOM 3158 C C . SER A 1 410 ? -4.914 -9.555 -17.938 1 66.88 410 SER A C 1
ATOM 3160 O O . SER A 1 410 ? -6.129 -9.375 -18.016 1 66.88 410 SER A O 1
ATOM 3162 N N . PHE A 1 411 ? -4.145 -10.016 -19.094 1 59.16 411 PHE A N 1
ATOM 3163 C CA . PHE A 1 411 ? -4.402 -10.078 -20.531 1 59.16 411 PHE A CA 1
ATOM 3164 C C . PHE A 1 411 ? -5.5 -11.086 -20.828 1 59.16 411 PHE A C 1
ATOM 3166 O O . PHE A 1 411 ? -5.254 -12.297 -20.844 1 59.16 411 PHE A O 1
ATOM 3173 N N . LEU A 1 412 ? -6.707 -10.719 -20.438 1 58.34 412 LEU A N 1
ATOM 3174 C CA . LEU A 1 412 ? -7.73 -11.562 -21.047 1 58.34 412 LEU A CA 1
ATOM 3175 C C . LEU A 1 412 ? -7.711 -11.43 -22.578 1 58.34 412 LEU A C 1
ATOM 3177 O O . LEU A 1 412 ? -8.477 -12.102 -23.266 1 58.34 412 LEU A O 1
ATOM 3181 N N . GLU A 1 413 ? -6.703 -10.641 -23.031 1 52.25 413 GLU A N 1
ATOM 3182 C CA . GLU A 1 413 ? -6.73 -10.562 -24.484 1 52.25 413 GLU A CA 1
ATOM 3183 C C . GLU A 1 413 ? -5.93 -11.695 -25.109 1 52.25 413 GLU A C 1
ATOM 3185 O O . GLU A 1 413 ? -4.789 -11.953 -24.719 1 52.25 413 GLU A O 1
ATOM 3190 N N . ASP A 1 414 ? -6.492 -12.539 -25.906 1 47.88 414 ASP A N 1
ATOM 3191 C CA . ASP A 1 414 ? -5.973 -13.562 -26.797 1 47.88 414 ASP A CA 1
ATOM 3192 C C . ASP A 1 414 ? -5.586 -14.828 -26.031 1 47.88 414 ASP A C 1
ATOM 3194 O O . ASP A 1 414 ? -4.664 -15.539 -26.422 1 47.88 414 ASP A O 1
ATOM 3198 N N . LEU A 1 415 ? -6.215 -14.945 -24.828 1 49.34 415 LEU A N 1
ATOM 3199 C CA . LEU A 1 415 ? -5.918 -16.172 -24.094 1 49.34 415 LEU A CA 1
ATOM 3200 C C . LEU A 1 415 ? -6.832 -17.312 -24.547 1 49.34 415 LEU A C 1
ATOM 3202 O O . LEU A 1 415 ? -8.055 -17.219 -24.422 1 49.34 415 LEU A O 1
ATOM 3206 N N . GLU A 1 416 ? -6.316 -18.203 -25.344 1 43.88 416 GLU A N 1
ATOM 3207 C CA . GLU A 1 416 ? -7.059 -19.359 -25.812 1 43.88 416 GLU A CA 1
ATOM 3208 C C . GLU A 1 416 ? -7.043 -20.484 -24.766 1 43.88 416 GLU A C 1
ATOM 3210 O O . GLU A 1 416 ? -7.703 -21.516 -24.938 1 43.88 416 GLU A O 1
ATOM 3215 N N . TYR A 1 417 ? -6.277 -20.297 -23.578 1 42.75 417 TYR A N 1
ATOM 3216 C CA . TYR A 1 417 ? -6.188 -21.469 -22.703 1 42.75 417 TYR A CA 1
ATOM 3217 C C . TYR A 1 417 ? -6.234 -21.047 -21.234 1 42.75 417 TYR A C 1
ATOM 3219 O O . TYR A 1 417 ? -5.324 -20.375 -20.75 1 42.75 417 TYR A O 1
ATOM 3227 N N . LEU A 1 418 ? -7.488 -20.891 -20.625 1 45.09 418 LEU A N 1
ATOM 3228 C CA . LEU A 1 418 ? -7.508 -20.438 -19.234 1 45.09 418 LEU A CA 1
ATOM 3229 C C . LEU A 1 418 ? -8.32 -21.375 -18.359 1 45.09 418 LEU A C 1
ATOM 3231 O O . LEU A 1 418 ? -9.383 -21.859 -18.781 1 45.09 418 LEU A O 1
ATOM 3235 N N . LEU A 1 419 ? -7.738 -22.016 -17.156 1 41.47 419 LEU A N 1
ATOM 3236 C CA . LEU A 1 419 ? -8.469 -22.719 -16.109 1 41.47 419 LEU A CA 1
ATOM 3237 C C . LEU A 1 419 ? -8.516 -21.875 -14.828 1 41.47 419 LEU A C 1
ATOM 3239 O O . LEU A 1 419 ? -7.512 -21.281 -14.445 1 41.47 419 LEU A O 1
ATOM 3243 N N . ALA A 1 420 ? -9.672 -21.344 -14.078 1 41.56 420 ALA A N 1
ATOM 3244 C CA . ALA A 1 420 ? -9.805 -20.312 -13.055 1 41.56 420 ALA A CA 1
ATOM 3245 C C . ALA A 1 420 ? -10.148 -20.922 -11.703 1 41.56 420 ALA A C 1
ATOM 3247 O O . ALA A 1 420 ? -10.672 -22.047 -11.633 1 41.56 420 ALA A O 1
ATOM 3248 N N . ASN A 1 421 ? -9.914 -20.375 -10.25 1 47.72 421 ASN A N 1
ATOM 3249 C CA . ASN A 1 421 ? -9.859 -20.656 -8.82 1 47.72 421 ASN A CA 1
ATOM 3250 C C . ASN A 1 421 ? -11.211 -21.141 -8.289 1 47.72 421 ASN A C 1
ATOM 3252 O O . ASN A 1 421 ? -11.312 -22.25 -7.758 1 47.72 421 ASN A O 1
ATOM 3256 N N . ASP A 1 422 ? -12.094 -20.5 -7.559 1 59.66 422 ASP A N 1
ATOM 3257 C CA . ASP A 1 422 ? -13.508 -20.734 -7.305 1 59.66 422 ASP A CA 1
ATOM 3258 C C . ASP A 1 422 ? -14.289 -20.859 -8.609 1 59.66 422 ASP A C 1
ATOM 3260 O O . ASP A 1 422 ? -14.18 -20 -9.484 1 59.66 422 ASP A O 1
ATOM 3264 N N . TRP A 1 423 ? -14.82 -22.125 -8.469 1 78.69 423 TRP A N 1
ATOM 3265 C CA . TRP A 1 423 ? -15.289 -22.422 -9.82 1 78.69 423 TRP A CA 1
ATOM 3266 C C . TRP A 1 423 ? -16.281 -21.359 -10.297 1 78.69 423 TRP A C 1
ATOM 3268 O O . TRP A 1 423 ? -16.391 -21.109 -11.5 1 78.69 423 TRP A O 1
ATOM 3278 N N . PHE A 1 424 ? -16.859 -20.516 -9.258 1 85.25 424 PHE A N 1
ATOM 3279 C CA . PHE A 1 424 ? -17.734 -19.422 -9.695 1 85.25 424 PHE A CA 1
ATOM 3280 C C . PHE A 1 424 ? -16.938 -18.375 -10.453 1 85.25 424 PHE A C 1
ATOM 3282 O O . PHE A 1 424 ? -17.281 -18.047 -11.602 1 85.25 424 PHE A O 1
ATOM 3289 N N . GLY A 1 425 ? -15.906 -17.906 -9.781 1 87.56 425 GLY A N 1
ATOM 3290 C CA . GLY A 1 425 ? -15.055 -16.906 -10.406 1 87.56 425 GLY A CA 1
ATOM 3291 C C . GLY A 1 425 ? -14.344 -17.406 -11.648 1 87.56 425 GLY A C 1
ATOM 3292 O O . GLY A 1 425 ? -14.164 -16.672 -12.617 1 87.56 425 GLY A O 1
ATOM 3293 N N . GLY A 1 426 ? -13.922 -18.703 -11.578 1 88.5 426 GLY A N 1
ATOM 3294 C CA . GLY A 1 426 ? -13.273 -19.297 -12.734 1 88.5 426 GLY A CA 1
ATOM 3295 C C . GLY A 1 426 ? -14.172 -19.359 -13.953 1 88.5 426 GLY A C 1
ATOM 3296 O O . GLY A 1 426 ? -13.742 -19.078 -15.07 1 88.5 426 GLY A O 1
ATOM 3297 N N . GLU A 1 427 ? -15.414 -19.75 -13.695 1 90.44 427 GLU A N 1
ATOM 3298 C CA . GLU A 1 427 ? -16.375 -19.781 -14.797 1 90.44 427 GLU A CA 1
ATOM 3299 C C . GLU A 1 427 ? -16.594 -18.391 -15.375 1 90.44 427 GLU A C 1
ATOM 3301 O O . GLU A 1 427 ? -16.641 -18.219 -16.594 1 90.44 427 GLU A O 1
ATOM 3306 N N . ALA A 1 428 ? -16.766 -17.453 -14.492 1 90.69 428 ALA A N 1
ATOM 3307 C CA . ALA A 1 428 ? -16.969 -16.078 -14.938 1 90.69 428 ALA A CA 1
ATOM 3308 C C . ALA A 1 428 ? -15.812 -15.602 -15.805 1 90.69 428 ALA A C 1
ATOM 3310 O O . ALA A 1 428 ? -16.016 -14.938 -16.812 1 90.69 428 ALA A O 1
ATOM 3311 N N . ILE A 1 429 ? -14.586 -15.891 -15.422 1 90.69 429 ILE A N 1
ATOM 3312 C CA . ILE A 1 429 ? -13.391 -15.531 -16.172 1 90.69 429 ILE A CA 1
ATOM 3313 C C . ILE A 1 429 ? -13.414 -16.219 -17.547 1 90.69 429 ILE A C 1
ATOM 3315 O O . ILE A 1 429 ? -13.102 -15.586 -18.562 1 90.69 429 ILE A O 1
ATOM 3319 N N . SER A 1 430 ? -13.719 -17.5 -17.562 1 91.31 430 SER A N 1
ATOM 3320 C CA . SER A 1 430 ? -13.742 -18.25 -18.812 1 91.31 430 SER A CA 1
ATOM 3321 C C . SER A 1 430 ? -14.727 -17.641 -19.812 1 91.31 430 SER A C 1
ATOM 3323 O O . SER A 1 430 ? -14.453 -17.609 -21.016 1 91.31 430 SER A O 1
ATOM 3325 N N . LEU A 1 431 ? -15.828 -17.156 -19.297 1 91.75 431 LEU A N 1
ATOM 3326 C CA . LEU A 1 431 ? -16.859 -16.578 -20.156 1 91.75 431 LEU A CA 1
ATOM 3327 C C . LEU A 1 431 ? -16.484 -15.148 -20.547 1 91.75 431 LEU A C 1
ATOM 3329 O O . LEU A 1 431 ? -16.969 -14.641 -21.562 1 91.75 431 LEU A O 1
ATOM 3333 N N . ALA A 1 432 ? -15.617 -14.547 -19.766 1 88.81 432 ALA A N 1
ATOM 3334 C CA . ALA A 1 432 ? -15.211 -13.172 -20.031 1 88.81 432 ALA A CA 1
ATOM 3335 C C . ALA A 1 432 ? -14 -13.125 -20.969 1 88.81 432 ALA A C 1
ATOM 3337 O O . ALA A 1 432 ? -13.672 -12.07 -21.5 1 88.81 432 ALA A O 1
ATOM 3338 N N . ALA A 1 433 ? -13.328 -14.258 -21.156 1 86.44 433 ALA A N 1
ATOM 3339 C CA . ALA A 1 433 ? -12.156 -14.289 -22.031 1 86.44 433 ALA A CA 1
ATOM 3340 C C . ALA A 1 433 ? -12.5 -13.758 -23.422 1 86.44 433 ALA A C 1
ATOM 3342 O O . ALA A 1 433 ? -13.523 -14.125 -24 1 86.44 433 ALA A O 1
ATOM 3343 N N . ASN A 1 434 ? -11.688 -12.781 -23.812 1 84 434 ASN A N 1
ATOM 3344 C CA . ASN A 1 434 ? -11.883 -12.195 -25.141 1 84 434 ASN A CA 1
ATOM 3345 C C . ASN A 1 434 ? -10.953 -12.82 -26.172 1 84 434 ASN A C 1
ATOM 3347 O O . ASN A 1 434 ? -9.781 -12.461 -26.25 1 84 434 ASN A O 1
ATOM 3351 N N . TYR A 1 435 ? -11.445 -13.75 -26.906 1 85.62 435 TYR A N 1
ATOM 3352 C CA . TYR A 1 435 ? -10.695 -14.398 -27.969 1 85.62 435 TYR A CA 1
ATOM 3353 C C . TYR A 1 435 ? -11.602 -14.711 -29.156 1 85.62 435 TYR A C 1
ATOM 3355 O O . TYR A 1 435 ? -12.805 -14.43 -29.125 1 85.62 435 TYR A O 1
ATOM 3363 N N . THR A 1 436 ? -11.172 -15.188 -30.25 1 87.38 436 THR A N 1
ATOM 3364 C CA . THR A 1 436 ? -11.828 -15.305 -31.562 1 87.38 436 THR A CA 1
ATOM 3365 C C . THR A 1 436 ? -13.133 -16.078 -31.438 1 87.38 436 THR A C 1
ATOM 3367 O O . THR A 1 436 ? -14.102 -15.797 -32.125 1 87.38 436 THR A O 1
ATOM 3370 N N . HIS A 1 437 ? -13.211 -17.125 -30.516 1 92.38 437 HIS A N 1
ATOM 3371 C CA . HIS A 1 437 ? -14.367 -18.016 -30.469 1 92.38 437 HIS A CA 1
ATOM 3372 C C . HIS A 1 437 ? -15.109 -17.875 -29.141 1 92.38 437 HIS A C 1
ATOM 3374 O O . HIS A 1 437 ? -15.695 -18.844 -28.656 1 92.38 437 HIS A O 1
ATOM 3380 N N . SER A 1 438 ? -15.062 -16.672 -28.594 1 92.25 438 SER A N 1
ATOM 3381 C CA . SER A 1 438 ? -15.688 -16.422 -27.297 1 92.25 438 SER A CA 1
ATOM 3382 C C . SER A 1 438 ? -17.172 -16.75 -27.328 1 92.25 438 SER A C 1
ATOM 3384 O O . SER A 1 438 ? -17.719 -17.312 -26.375 1 92.25 438 SER A O 1
ATOM 3386 N N . ALA A 1 439 ? -17.906 -16.328 -28.406 1 94.69 439 ALA A N 1
ATOM 3387 C CA . ALA A 1 439 ? -19.344 -16.578 -28.516 1 94.69 439 ALA A CA 1
ATOM 3388 C C . ALA A 1 439 ? -19.625 -18.078 -28.609 1 94.69 439 ALA A C 1
ATOM 3390 O O . ALA A 1 439 ? -20.578 -18.562 -27.984 1 94.69 439 ALA A O 1
ATOM 3391 N N . GLU A 1 440 ? -18.844 -18.797 -29.391 1 95.75 440 GLU A N 1
ATOM 3392 C CA . GLU A 1 440 ? -19.016 -20.25 -29.531 1 95.75 440 GLU A CA 1
ATOM 3393 C C . GLU A 1 440 ? -18.734 -20.969 -28.219 1 95.75 440 GLU A C 1
ATOM 3395 O O . GLU A 1 440 ? -19.453 -21.906 -27.859 1 95.75 440 GLU A O 1
ATOM 3400 N N . PHE A 1 441 ? -17.766 -20.531 -27.531 1 94.44 441 PHE A N 1
ATOM 3401 C CA . PHE A 1 441 ? -17.453 -21.125 -26.234 1 94.44 441 PHE A CA 1
ATOM 3402 C C . PHE A 1 441 ? -18.609 -20.922 -25.266 1 94.44 441 PHE A C 1
ATOM 3404 O O . PHE A 1 441 ? -19 -21.859 -24.547 1 94.44 441 PHE A O 1
ATOM 3411 N N . ALA A 1 442 ? -19.125 -19.672 -25.219 1 94.38 442 ALA A N 1
ATOM 3412 C CA . ALA A 1 442 ? -20.219 -19.359 -24.297 1 94.38 442 ALA A CA 1
ATOM 3413 C C . ALA A 1 442 ? -21.453 -20.188 -24.625 1 94.38 442 ALA A C 1
ATOM 3415 O O . ALA A 1 442 ? -22.25 -20.516 -23.734 1 94.38 442 ALA A O 1
ATOM 3416 N N . ALA A 1 443 ? -21.594 -20.578 -25.844 1 96.06 443 ALA A N 1
ATOM 3417 C CA . ALA A 1 443 ? -22.766 -21.328 -26.281 1 96.06 443 ALA A CA 1
ATOM 3418 C C . ALA A 1 443 ? -22.578 -22.828 -26.047 1 96.06 443 ALA A C 1
ATOM 3420 O O . ALA A 1 443 ? -23.531 -23.594 -26.078 1 96.06 443 ALA A O 1
ATOM 3421 N N . ALA A 1 444 ? -21.312 -23.297 -25.859 1 95.88 444 ALA A N 1
ATOM 3422 C CA . ALA A 1 444 ? -21.047 -24.703 -25.594 1 95.88 444 ALA A CA 1
ATOM 3423 C C . ALA A 1 444 ? -21.641 -25.141 -24.266 1 95.88 444 ALA A C 1
ATOM 3425 O O . ALA A 1 444 ? -21.844 -24.312 -23.375 1 95.88 444 ALA A O 1
ATOM 3426 N N . GLY A 1 445 ? -22.047 -26.422 -24.141 1 94.81 445 GLY A N 1
ATOM 3427 C CA . GLY A 1 445 ? -22.609 -26.938 -22.906 1 94.81 445 GLY A CA 1
ATOM 3428 C C . GLY A 1 445 ? -21.578 -27.594 -22.016 1 94.81 445 GLY A C 1
ATOM 3429 O O . GLY A 1 445 ? -20.422 -27.766 -22.391 1 94.81 445 GLY A O 1
ATOM 3430 N N . TYR A 1 446 ? -22 -27.906 -20.781 1 95.25 446 TYR A N 1
ATOM 3431 C CA . TYR A 1 446 ? -21.172 -28.672 -19.859 1 95.25 446 TYR A CA 1
ATOM 3432 C C . TYR A 1 446 ? -21.359 -30.172 -20.062 1 95.25 446 TYR A C 1
ATOM 3434 O O . TYR A 1 446 ? -22.484 -30.672 -20.016 1 95.25 446 TYR A O 1
ATOM 3442 N N . ALA A 1 447 ? -20.266 -30.875 -20.359 1 96.19 447 ALA A N 1
ATOM 3443 C CA . ALA A 1 447 ? -20.25 -32.344 -20.438 1 96.19 447 ALA A CA 1
ATOM 3444 C C . ALA A 1 447 ? -19.594 -32.938 -19.203 1 96.19 447 ALA A C 1
ATOM 3446 O O . ALA A 1 447 ? -18.672 -32.344 -18.625 1 96.19 447 ALA A O 1
ATOM 3447 N N . PRO A 1 448 ? -20.062 -34.125 -18.781 1 96.06 448 PRO A N 1
ATOM 3448 C CA . PRO A 1 448 ? -19.422 -34.781 -17.641 1 96.06 448 PRO A CA 1
ATOM 3449 C C . PRO A 1 448 ? -17.953 -35.094 -17.922 1 96.06 448 PRO A C 1
ATOM 3451 O O . PRO A 1 448 ? -17.609 -35.562 -19.016 1 96.06 448 PRO A O 1
ATOM 3454 N N . PHE A 1 449 ? -17.109 -34.781 -16.984 1 96.5 449 PHE A N 1
ATOM 3455 C CA . PHE A 1 449 ? -15.719 -35.219 -17.016 1 96.5 449 PHE A CA 1
ATOM 3456 C C . PHE A 1 449 ? -15.578 -36.625 -16.406 1 96.5 449 PHE A C 1
ATOM 3458 O O . PHE A 1 449 ? -15.594 -36.781 -15.18 1 96.5 449 PHE A O 1
ATOM 3465 N N . ILE A 1 450 ? -15.375 -37.594 -17.281 1 97.75 450 ILE A N 1
ATOM 3466 C CA . ILE A 1 450 ? -15.398 -39 -16.875 1 97.75 450 ILE A CA 1
ATOM 3467 C C . ILE A 1 450 ? -13.992 -39.594 -16.984 1 97.75 450 ILE A C 1
ATOM 3469 O O . ILE A 1 450 ? -13.352 -39.5 -18.031 1 97.75 450 ILE A O 1
ATOM 3473 N N . VAL A 1 451 ? -13.5 -40.125 -15.906 1 97.56 451 VAL A N 1
ATOM 3474 C CA . VAL A 1 451 ? -12.242 -40.875 -15.859 1 97.56 451 VAL A CA 1
ATOM 3475 C C . VAL A 1 451 ? -12.484 -42.281 -15.383 1 97.56 451 VAL A C 1
ATOM 3477 O O . VAL A 1 451 ? -12.945 -42.5 -14.258 1 97.56 451 VAL A O 1
ATOM 3480 N N . ASP A 1 452 ? -12.211 -43.281 -16.25 1 95.94 452 ASP A N 1
ATOM 3481 C CA . ASP A 1 452 ? -12.391 -44.719 -15.953 1 95.94 452 ASP A CA 1
ATOM 3482 C C . ASP A 1 452 ? -13.797 -44.969 -15.422 1 95.94 452 ASP A C 1
ATOM 3484 O O . ASP A 1 452 ? -13.969 -45.625 -14.391 1 95.94 452 ASP A O 1
ATOM 3488 N N . GLY A 1 453 ? -14.711 -44.375 -15.961 1 96.44 453 GLY A N 1
ATOM 3489 C CA . GLY A 1 453 ? -16.109 -44.625 -15.664 1 96.44 453 GLY A CA 1
ATOM 3490 C C . GLY A 1 453 ? -16.641 -43.781 -14.523 1 96.44 453 GLY A C 1
ATOM 3491 O O . GLY A 1 453 ? -17.844 -43.812 -14.234 1 96.44 453 GLY A O 1
ATOM 3492 N N . THR A 1 454 ? -15.82 -43.062 -13.898 1 97.06 454 THR A N 1
ATOM 3493 C CA . THR A 1 454 ? -16.234 -42.25 -12.766 1 97.06 454 THR A CA 1
ATOM 3494 C C . THR A 1 454 ? -16.297 -40.75 -13.172 1 97.06 454 THR A C 1
ATOM 3496 O O . THR A 1 454 ? -15.375 -40.25 -13.812 1 97.06 454 THR A O 1
ATOM 3499 N N . GLU A 1 455 ? -17.375 -40.062 -12.836 1 95.69 455 GLU A N 1
ATOM 3500 C CA . GLU A 1 455 ? -17.5 -38.625 -13.086 1 95.69 455 GLU A CA 1
ATOM 3501 C C . GLU A 1 455 ? -16.797 -37.812 -12.008 1 95.69 455 GLU A C 1
ATOM 3503 O O . GLU A 1 455 ? -17.125 -37.938 -10.82 1 95.69 455 GLU A O 1
ATOM 3508 N N . TYR A 1 456 ? -15.836 -37.031 -12.445 1 95.31 456 TYR A N 1
ATOM 3509 C CA . TYR A 1 456 ? -15.055 -36.25 -11.508 1 95.31 456 TYR A CA 1
ATOM 3510 C C . TYR A 1 456 ? -15.43 -34.781 -11.602 1 95.31 456 TYR A C 1
ATOM 3512 O O . TYR A 1 456 ? -15.039 -33.969 -10.75 1 95.31 456 TYR A O 1
ATOM 3520 N N . GLY A 1 457 ? -16.188 -34.406 -12.617 1 94.88 457 GLY A N 1
ATOM 3521 C CA . GLY A 1 457 ? -16.531 -33.031 -12.828 1 94.88 457 GLY A CA 1
ATOM 3522 C C . GLY A 1 457 ? -17.312 -32.781 -14.109 1 94.88 457 GLY A C 1
ATOM 3523 O O . GLY A 1 457 ? -17.938 -33.688 -14.641 1 94.88 457 GLY A O 1
ATOM 3524 N N . GLU A 1 458 ? -17.359 -31.516 -14.523 1 94.31 458 GLU A N 1
ATOM 3525 C CA . GLU A 1 458 ? -18 -31.078 -15.766 1 94.31 458 GLU A CA 1
ATOM 3526 C C . GLU A 1 458 ? -17.141 -30.062 -16.516 1 94.31 458 GLU A C 1
ATOM 3528 O O . GLU A 1 458 ? -16.469 -29.234 -15.898 1 94.31 458 GLU A O 1
ATOM 3533 N N . VAL A 1 459 ? -17.188 -30.188 -17.828 1 95.06 459 VAL A N 1
ATOM 3534 C CA . VAL A 1 459 ? -16.297 -29.344 -18.641 1 95.06 459 VAL A CA 1
ATOM 3535 C C . VAL A 1 459 ? -17.094 -28.641 -19.734 1 95.06 459 VAL A C 1
ATOM 3537 O O . VAL A 1 459 ? -18.016 -29.234 -20.312 1 95.06 459 VAL A O 1
ATOM 3540 N N . ARG A 1 460 ? -16.906 -27.344 -19.828 1 94.5 460 ARG A N 1
ATOM 3541 C CA . ARG A 1 460 ? -17.25 -26.578 -21.031 1 94.5 460 ARG A CA 1
ATOM 3542 C C . ARG A 1 460 ? -16.031 -26.406 -21.938 1 94.5 460 ARG A C 1
ATOM 3544 O O . ARG A 1 460 ? -14.992 -25.922 -21.5 1 94.5 460 ARG A O 1
ATOM 3551 N N . GLN A 1 461 ? -16.172 -26.875 -23.219 1 94.88 461 GLN A N 1
ATOM 3552 C CA . GLN A 1 461 ? -15.016 -26.844 -24.109 1 94.88 461 GLN A CA 1
ATOM 3553 C C . GLN A 1 461 ? -15.43 -26.438 -25.516 1 94.88 461 GLN A C 1
ATOM 3555 O O . GLN A 1 461 ? -16.484 -26.859 -26.016 1 94.88 461 GLN A O 1
ATOM 3560 N N . TYR A 1 462 ? -14.711 -25.547 -26.078 1 94.69 462 TYR A N 1
ATOM 3561 C CA . TYR A 1 462 ? -14.758 -25.25 -27.516 1 94.69 462 TYR A CA 1
ATOM 3562 C C . TYR A 1 462 ? -13.359 -25.266 -28.109 1 94.69 462 TYR A C 1
ATOM 3564 O O . TYR A 1 462 ? -12.523 -24.422 -27.766 1 94.69 462 TYR A O 1
ATOM 3572 N N . GLY A 1 463 ? -13.156 -26.219 -29.031 1 93.25 463 GLY A N 1
ATOM 3573 C CA . GLY A 1 463 ? -11.797 -26.391 -29.531 1 93.25 463 GLY A CA 1
ATOM 3574 C C . GLY A 1 463 ? -10.789 -26.672 -28.438 1 93.25 463 GLY A C 1
ATOM 3575 O O . GLY A 1 463 ? -10.992 -27.562 -27.609 1 93.25 463 GLY A O 1
ATOM 3576 N N . ASN A 1 464 ? -9.711 -25.906 -28.453 1 90.75 464 ASN A N 1
ATOM 3577 C CA . ASN A 1 464 ? -8.625 -26.172 -27.516 1 90.75 464 ASN A CA 1
ATOM 3578 C C . ASN A 1 464 ? -8.773 -25.328 -26.234 1 90.75 464 ASN A C 1
ATOM 3580 O O . ASN A 1 464 ? -7.895 -25.344 -25.375 1 90.75 464 ASN A O 1
ATOM 3584 N N . PHE A 1 465 ? -9.891 -24.578 -26.109 1 92.81 465 PHE A N 1
ATOM 3585 C CA . PHE A 1 465 ? -10.172 -23.812 -24.891 1 92.81 465 PHE A CA 1
ATOM 3586 C C . PHE A 1 465 ? -11.211 -24.531 -24.047 1 92.81 465 PHE A C 1
ATOM 3588 O O . PHE A 1 465 ? -12.258 -24.938 -24.547 1 92.81 465 PHE A O 1
ATOM 3595 N N . SER A 1 466 ? -10.883 -24.719 -22.781 1 93.62 466 SER A N 1
ATOM 3596 C CA . SER A 1 466 ? -11.82 -25.422 -21.922 1 93.62 466 SER A CA 1
ATOM 3597 C C . SER A 1 466 ? -11.836 -24.828 -20.516 1 93.62 466 SER A C 1
ATOM 3599 O O . SER A 1 466 ? -10.852 -24.234 -20.078 1 93.62 466 SER A O 1
ATOM 3601 N N . PHE A 1 467 ? -12.977 -24.859 -19.859 1 93.75 467 PHE A N 1
ATOM 3602 C CA . PHE A 1 467 ? -13.172 -24.641 -18.422 1 93.75 467 PHE A CA 1
ATOM 3603 C C . PHE A 1 467 ? -13.688 -25.906 -17.75 1 93.75 467 PHE A C 1
ATOM 3605 O O . PHE A 1 467 ? -14.766 -26.406 -18.078 1 93.75 467 PHE A O 1
ATOM 3612 N N . LEU A 1 468 ? -12.859 -26.391 -16.844 1 94.75 468 LEU A N 1
ATOM 3613 C CA . LEU A 1 468 ? -13.203 -27.641 -16.156 1 94.75 468 LEU A CA 1
ATOM 3614 C C . LEU A 1 468 ? -13.461 -27.391 -14.68 1 94.75 468 LEU A C 1
ATOM 3616 O O . LEU A 1 468 ? -12.602 -26.859 -13.977 1 94.75 468 LEU A O 1
ATOM 3620 N N . ARG A 1 469 ? -14.633 -27.703 -14.25 1 93.06 469 ARG A N 1
ATOM 3621 C CA . ARG A 1 469 ? -14.961 -27.781 -12.828 1 93.06 469 ARG A CA 1
ATOM 3622 C C . ARG A 1 469 ? -14.75 -29.203 -12.297 1 93.06 469 ARG A C 1
ATOM 3624 O O . ARG A 1 469 ? -15.398 -30.141 -12.766 1 93.06 469 ARG A O 1
ATOM 3631 N N . ILE A 1 470 ? -13.836 -29.391 -11.391 1 93.81 470 ILE A N 1
ATOM 3632 C CA . ILE A 1 470 ? -13.617 -30.688 -10.75 1 93.81 470 ILE A CA 1
ATOM 3633 C C . ILE A 1 470 ? -14.227 -30.672 -9.352 1 93.81 470 ILE A C 1
ATOM 3635 O O . ILE A 1 470 ? -13.953 -29.781 -8.555 1 93.81 470 ILE A O 1
ATOM 3639 N N . TYR A 1 471 ? -15.016 -31.688 -9.102 1 90.44 471 TYR A N 1
ATOM 3640 C CA . TYR A 1 471 ? -15.711 -31.781 -7.824 1 90.44 471 TYR A CA 1
ATOM 3641 C C . TYR A 1 471 ? -14.742 -32.094 -6.691 1 90.44 471 TYR A C 1
ATOM 3643 O O . TYR A 1 471 ? -13.758 -32.812 -6.895 1 90.44 471 TYR A O 1
ATOM 3651 N N . GLU A 1 472 ? -15 -31.516 -5.512 1 90 472 GLU A N 1
ATOM 3652 C CA . GLU A 1 472 ? -14.312 -31.844 -4.27 1 90 472 GLU A CA 1
ATOM 3653 C C . GLU A 1 472 ? -12.797 -31.719 -4.418 1 90 472 GLU A C 1
ATOM 3655 O O . GLU A 1 472 ? -12.039 -32.562 -3.926 1 90 472 GLU A O 1
ATOM 3660 N N . ALA A 1 473 ? -12.414 -30.703 -5.164 1 90.31 473 ALA A N 1
ATOM 3661 C CA . ALA A 1 473 ? -11 -30.609 -5.512 1 90.31 473 ALA A CA 1
ATOM 3662 C C . ALA A 1 473 ? -10.305 -29.516 -4.707 1 90.31 473 ALA A C 1
ATOM 3664 O O . ALA A 1 473 ? -9.094 -29.328 -4.824 1 90.31 473 ALA A O 1
ATOM 3665 N N . GLY A 1 474 ? -11.016 -28.812 -3.875 1 88.12 474 GLY A N 1
ATOM 3666 C CA . GLY A 1 474 ? -10.375 -27.734 -3.141 1 88.12 474 GLY A CA 1
ATOM 3667 C C . GLY A 1 474 ? -9.555 -26.812 -4.023 1 88.12 474 GLY A C 1
ATOM 3668 O O . GLY A 1 474 ? -9.852 -26.656 -5.211 1 88.12 474 GLY A O 1
ATOM 3669 N N . HIS A 1 475 ? -8.602 -26.109 -3.383 1 87.75 475 HIS A N 1
ATOM 3670 C CA . HIS A 1 475 ? -7.77 -25.125 -4.082 1 87.75 475 HIS A CA 1
ATOM 3671 C C . HIS A 1 475 ? -6.637 -25.812 -4.836 1 87.75 475 HIS A C 1
ATOM 3673 O O . HIS A 1 475 ? -6.207 -25.344 -5.891 1 87.75 475 HIS A O 1
ATOM 3679 N N . GLU A 1 476 ? -6.148 -26.906 -4.273 1 89.12 476 GLU A N 1
ATOM 3680 C CA . GLU A 1 476 ? -5.031 -27.641 -4.863 1 89.12 476 GLU A CA 1
ATOM 3681 C C . GLU A 1 476 ? -5.5 -28.953 -5.488 1 89.12 476 GLU A C 1
ATOM 3683 O O . GLU A 1 476 ? -5.312 -30.031 -4.906 1 89.12 476 GLU A O 1
ATOM 3688 N N . VAL A 1 477 ? -5.879 -28.922 -6.699 1 91.31 477 VAL A N 1
ATOM 3689 C CA . VAL A 1 477 ? -6.566 -30.016 -7.395 1 91.31 477 VAL A CA 1
ATOM 3690 C C . VAL A 1 477 ? -5.672 -31.25 -7.43 1 91.31 477 VAL A C 1
ATOM 3692 O O . VAL A 1 477 ? -6.125 -32.375 -7.148 1 91.31 477 VAL A O 1
ATOM 3695 N N . PRO A 1 478 ? -4.371 -31.094 -7.703 1 92.62 478 PRO A N 1
ATOM 3696 C CA . PRO A 1 478 ? -3.555 -32.312 -7.77 1 92.62 478 PRO A CA 1
ATOM 3697 C C . PRO A 1 478 ? -3.482 -33.031 -6.434 1 92.62 478 PRO A C 1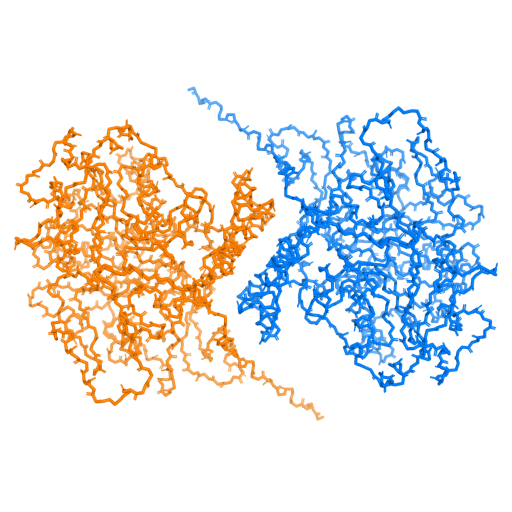
ATOM 3699 O O . PRO A 1 478 ? -3.309 -34.281 -6.41 1 92.62 478 PRO A O 1
ATOM 3702 N N . TYR A 1 479 ? -3.611 -32.281 -5.387 1 89.5 479 TYR A N 1
ATOM 3703 C CA . TYR A 1 479 ? -3.607 -32.938 -4.082 1 89.5 479 TYR A CA 1
ATOM 3704 C C . TYR A 1 479 ? -4.961 -33.594 -3.785 1 89.5 479 TYR A C 1
ATOM 3706 O O . TYR A 1 479 ? -5.031 -34.75 -3.377 1 89.5 479 TYR A O 1
ATOM 3714 N N . TYR A 1 480 ? -6.082 -32.875 -4.012 1 89.5 480 TYR A N 1
ATOM 3715 C CA . TYR A 1 480 ? -7.402 -33.312 -3.555 1 89.5 480 TYR A CA 1
ATOM 3716 C C . TYR A 1 480 ? -8.023 -34.312 -4.527 1 89.5 480 TYR A C 1
ATOM 3718 O O . TYR A 1 480 ? -8.836 -35.156 -4.133 1 89.5 480 TYR A O 1
ATOM 3726 N N . GLN A 1 481 ? -7.707 -34.156 -5.797 1 93.31 481 GLN A N 1
ATOM 3727 C CA . GLN A 1 481 ? -8.203 -35.062 -6.84 1 93.31 481 GLN A CA 1
ATOM 3728 C C . GLN A 1 481 ? -7.086 -35.438 -7.809 1 93.31 481 GLN A C 1
ATOM 3730 O O . GLN A 1 481 ? -7.125 -35.094 -8.984 1 93.31 481 GLN A O 1
ATOM 3735 N N . PRO A 1 482 ? -6.137 -36.281 -7.316 1 94.5 482 PRO A N 1
ATOM 3736 C CA . PRO A 1 482 ? -4.938 -36.562 -8.102 1 94.5 482 PRO A CA 1
ATOM 3737 C C . PRO A 1 482 ? -5.25 -37.312 -9.406 1 94.5 482 PRO A C 1
ATOM 3739 O O . PRO A 1 482 ? -4.645 -37.031 -10.438 1 94.5 482 PRO A O 1
ATOM 3742 N N . VAL A 1 483 ? -6.27 -38.219 -9.359 1 96.75 483 VAL A N 1
ATOM 3743 C CA . VAL A 1 483 ? -6.621 -38.969 -10.555 1 96.75 483 VAL A CA 1
ATOM 3744 C C . VAL A 1 483 ? -7.172 -38.031 -11.625 1 96.75 483 VAL A C 1
ATOM 3746 O O . VAL A 1 483 ? -6.738 -38.094 -12.781 1 96.75 483 VAL A O 1
ATOM 3749 N N . ALA A 1 484 ? -8.117 -37.25 -11.234 1 95.5 484 ALA A N 1
ATOM 3750 C CA . ALA A 1 484 ? -8.742 -36.281 -12.156 1 95.5 484 ALA A CA 1
ATOM 3751 C C . ALA A 1 484 ? -7.719 -35.281 -12.68 1 95.5 484 ALA A C 1
ATOM 3753 O O . ALA A 1 484 ? -7.738 -34.938 -13.859 1 95.5 484 ALA A O 1
ATOM 3754 N N . SER A 1 485 ? -6.867 -34.875 -11.766 1 95.31 485 SER A N 1
ATOM 3755 C CA . SER A 1 485 ? -5.855 -33.875 -12.117 1 95.31 485 SER A CA 1
ATOM 3756 C C . SER A 1 485 ? -4.918 -34.406 -13.195 1 95.31 485 SER A C 1
ATOM 3758 O O . SER A 1 485 ? -4.676 -33.719 -14.203 1 95.31 485 SER A O 1
ATOM 3760 N N . LEU A 1 486 ? -4.328 -35.562 -13.055 1 96.44 486 LEU A N 1
ATOM 3761 C CA . LEU A 1 486 ? -3.393 -36.156 -14.016 1 96.44 486 LEU A CA 1
ATOM 3762 C C . LEU A 1 486 ? -4.07 -36.375 -15.359 1 96.44 486 LEU A C 1
ATOM 3764 O O . LEU A 1 486 ? -3.475 -36.156 -16.406 1 96.44 486 LEU A O 1
ATOM 3768 N N . GLU A 1 487 ? -5.297 -36.875 -15.297 1 97 487 GLU A N 1
ATOM 3769 C CA . GLU A 1 487 ? -6 -37.156 -16.547 1 97 487 GLU A CA 1
ATOM 3770 C C . GLU A 1 487 ? -6.305 -35.844 -17.297 1 97 487 GLU A C 1
ATOM 3772 O O . GLU A 1 487 ? -6.199 -35.812 -18.531 1 97 487 GLU A O 1
ATOM 3777 N N . PHE A 1 488 ? -6.785 -34.844 -16.609 1 96.38 488 PHE A N 1
ATOM 3778 C CA . PHE A 1 488 ? -7.008 -33.531 -17.219 1 96.38 488 PHE A CA 1
ATOM 3779 C C . PHE A 1 488 ? -5.738 -33.031 -17.906 1 96.38 488 PHE A C 1
ATOM 3781 O O . PHE A 1 488 ? -5.789 -32.562 -19.047 1 96.38 488 PHE A O 1
ATOM 3788 N N . PHE A 1 489 ? -4.613 -33.125 -17.219 1 95.81 489 PHE A N 1
ATOM 3789 C CA . PHE A 1 489 ? -3.311 -32.75 -17.75 1 95.81 489 PHE A CA 1
ATOM 3790 C C . PHE A 1 489 ? -2.977 -33.5 -19.016 1 95.81 489 PHE A C 1
ATOM 3792 O O . PHE A 1 489 ? -2.645 -32.906 -20.047 1 95.81 489 PHE A O 1
ATOM 3799 N N . ARG A 1 490 ? -3.08 -34.781 -18.969 1 96.69 490 ARG A N 1
ATOM 3800 C CA . ARG A 1 490 ? -2.766 -35.625 -20.109 1 96.69 490 ARG A CA 1
ATOM 3801 C C . ARG A 1 490 ? -3.629 -35.281 -21.312 1 96.69 490 ARG A C 1
ATOM 3803 O O . ARG A 1 490 ? -3.119 -35.125 -22.422 1 96.69 490 ARG A O 1
ATOM 3810 N N . ARG A 1 491 ? -4.945 -35.188 -21.062 1 97 491 ARG A N 1
ATOM 3811 C CA . ARG A 1 491 ? -5.859 -34.906 -22.156 1 97 491 ARG A CA 1
ATOM 3812 C C . ARG A 1 491 ? -5.566 -33.531 -22.781 1 97 491 ARG A C 1
ATOM 3814 O O . ARG A 1 491 ? -5.684 -33.375 -24 1 97 491 ARG A O 1
ATOM 3821 N N . THR A 1 492 ? -5.262 -32.594 -22 1 95.81 492 THR A N 1
ATOM 3822 C CA . THR A 1 492 ? -4.93 -31.266 -22.5 1 95.81 492 THR A CA 1
ATOM 3823 C C . THR A 1 492 ? -3.658 -31.297 -23.344 1 95.81 492 THR A C 1
ATOM 3825 O O . THR A 1 492 ? -3.607 -30.719 -24.422 1 95.81 492 THR A O 1
ATOM 3828 N N . LEU A 1 493 ? -2.576 -31.984 -22.859 1 95.25 493 LEU A N 1
ATOM 3829 C CA . LEU A 1 493 ? -1.309 -32.062 -23.578 1 95.25 493 LEU A CA 1
ATOM 3830 C C . LEU A 1 493 ? -1.502 -32.688 -24.953 1 95.25 493 LEU A C 1
ATOM 3832 O O . LEU A 1 493 ? -0.847 -32.312 -25.922 1 95.25 493 LEU A O 1
ATOM 3836 N N . LEU A 1 494 ? -2.408 -33.625 -25.016 1 95 494 LEU A N 1
ATOM 3837 C CA . LEU A 1 494 ? -2.566 -34.406 -26.234 1 95 494 LEU A CA 1
ATOM 3838 C C . LEU A 1 494 ? -3.678 -33.844 -27.109 1 95 494 LEU A C 1
ATOM 3840 O O . LEU A 1 494 ? -4.043 -34.438 -28.125 1 95 494 LEU A O 1
ATOM 3844 N N . ASP A 1 495 ? -4.285 -32.781 -26.688 1 94.38 495 ASP A N 1
ATOM 3845 C CA . ASP A 1 495 ? -5.355 -32.094 -27.422 1 94.38 495 ASP A CA 1
ATOM 3846 C C . ASP A 1 495 ? -6.57 -33.031 -27.578 1 94.38 495 ASP A C 1
ATOM 3848 O O . ASP A 1 495 ? -7.141 -33.125 -28.656 1 94.38 495 ASP A O 1
ATOM 3852 N N . LEU A 1 496 ? -6.871 -33.688 -26.516 1 96.38 496 LEU A N 1
ATOM 3853 C CA . LEU A 1 496 ? -8.047 -34.531 -26.5 1 96.38 496 LEU A CA 1
ATOM 3854 C C . LEU A 1 496 ? -9.258 -33.781 -25.938 1 96.38 496 LEU A C 1
ATOM 3856 O O . LEU A 1 496 ? -9.109 -32.75 -25.281 1 96.38 496 LEU A O 1
ATOM 3860 N N . ASP A 1 497 ? -10.469 -34.344 -26.328 1 96 497 ASP A N 1
ATOM 3861 C CA . ASP A 1 497 ? -11.633 -33.844 -25.625 1 96 497 ASP A CA 1
ATOM 3862 C C . ASP A 1 497 ? -11.508 -34.062 -24.125 1 96 497 ASP A C 1
ATOM 3864 O O . ASP A 1 497 ? -11.125 -35.156 -23.688 1 96 497 ASP A O 1
ATOM 3868 N N . ILE A 1 498 ? -11.828 -33.094 -23.344 1 96.81 498 ILE A N 1
ATOM 3869 C CA . ILE A 1 498 ? -11.578 -33.156 -21.906 1 96.81 498 ILE A CA 1
ATOM 3870 C C . ILE A 1 498 ? -12.617 -34.062 -21.234 1 96.81 498 ILE A C 1
ATOM 3872 O O . ILE A 1 498 ? -12.32 -34.719 -20.25 1 96.81 498 ILE A O 1
ATOM 3876 N N . ALA A 1 499 ? -13.82 -34.156 -21.75 1 96.56 499 ALA A N 1
ATOM 3877 C CA . ALA A 1 499 ? -14.93 -34.875 -21.125 1 96.56 499 ALA A CA 1
ATOM 3878 C C . ALA A 1 499 ? -14.633 -36.375 -21.016 1 96.56 499 ALA A C 1
ATOM 3880 O O . ALA A 1 499 ? -14.711 -36.938 -19.922 1 96.56 499 ALA A O 1
ATOM 3881 N N . GLU A 1 500 ? -14.164 -36.969 -22.156 1 96.38 500 GLU A N 1
ATOM 3882 C CA . GLU A 1 500 ? -13.977 -38.406 -22.172 1 96.38 500 GLU A CA 1
ATOM 3883 C C . GLU A 1 500 ? -12.531 -38.781 -22.5 1 96.38 500 GLU A C 1
ATOM 3885 O O . GLU A 1 500 ? -12.094 -39.906 -22.234 1 96.38 500 GLU A O 1
ATOM 3890 N N . GLY A 1 501 ? -11.812 -37.906 -23.125 1 96.44 501 GLY A N 1
ATOM 3891 C CA . GLY A 1 501 ? -10.422 -38.125 -23.453 1 96.44 501 GLY A CA 1
ATOM 3892 C C . GLY A 1 501 ? -10.234 -39.156 -24.562 1 96.44 501 GLY A C 1
ATOM 3893 O O . GLY A 1 501 ? -9.203 -39.844 -24.625 1 96.44 501 GLY A O 1
ATOM 3894 N N . LYS A 1 502 ? -11.156 -39.312 -25.469 1 93.12 502 LYS A N 1
ATOM 3895 C CA . LYS A 1 502 ? -11.125 -40.438 -26.422 1 93.12 502 LYS A CA 1
ATOM 3896 C C . LYS A 1 502 ? -10.703 -39.969 -27.812 1 93.12 502 LYS A C 1
ATOM 3898 O O . LYS A 1 502 ? -10.234 -40.75 -28.625 1 93.12 502 LYS A O 1
ATOM 3903 N N . ALA A 1 503 ? -10.875 -38.719 -28.078 1 93.12 503 ALA A N 1
ATOM 3904 C CA . ALA A 1 503 ? -10.586 -38.25 -29.438 1 93.12 503 ALA A CA 1
ATOM 3905 C C . ALA A 1 503 ? -9.891 -36.875 -29.406 1 93.12 503 ALA A C 1
ATOM 3907 O O . ALA A 1 503 ? -10.148 -36.062 -28.516 1 93.12 503 ALA A O 1
ATOM 3908 N N . ARG A 1 504 ? -9.07 -36.719 -30.375 1 95.06 504 ARG A N 1
ATOM 3909 C CA . ARG A 1 504 ? -8.484 -35.406 -30.562 1 95.06 504 ARG A CA 1
ATOM 3910 C C . ARG A 1 504 ? -9.555 -34.375 -30.938 1 95.06 504 ARG A C 1
ATOM 3912 O O . ARG A 1 504 ? -10.477 -34.688 -31.703 1 95.06 504 ARG A O 1
ATOM 3919 N N . VAL A 1 505 ? -9.391 -33.25 -30.438 1 91.12 505 VAL A N 1
ATOM 3920 C CA . VAL A 1 505 ? -10.43 -32.219 -30.609 1 91.12 505 VAL A CA 1
ATOM 3921 C C . VAL A 1 505 ? -10.242 -31.5 -31.938 1 91.12 505 VAL A C 1
ATOM 3923 O O . VAL A 1 505 ? -9.125 -31.094 -32.281 1 91.12 505 VAL A O 1
ATOM 3926 N N . ALA A 1 506 ? -11.32 -31.438 -32.688 1 90.06 506 ALA A N 1
ATOM 3927 C CA . ALA A 1 506 ? -11.352 -30.547 -33.844 1 90.06 506 ALA A CA 1
ATOM 3928 C C . ALA A 1 506 ? -11.445 -29.078 -33.406 1 90.06 506 ALA A C 1
ATOM 3930 O O . ALA A 1 506 ? -11.859 -28.797 -32.281 1 90.06 506 ALA A O 1
ATOM 3931 N N . SER A 1 507 ? -11.133 -28.234 -34.344 1 90 507 SER A N 1
ATOM 3932 C CA . SER A 1 507 ? -11.117 -26.812 -34.031 1 90 507 SER A CA 1
ATOM 3933 C C . SER A 1 507 ? -12.523 -26.312 -33.719 1 90 507 SER A C 1
ATOM 3935 O O . SER A 1 507 ? -12.688 -25.344 -32.969 1 90 507 SER A O 1
ATOM 3937 N N . ASN A 1 508 ? -13.508 -27 -34.219 1 93.06 508 ASN A N 1
ATOM 3938 C CA . ASN A 1 508 ? -14.875 -26.562 -34 1 93.06 508 ASN A CA 1
ATOM 3939 C C . ASN A 1 508 ? -15.625 -27.5 -33.062 1 93.06 508 ASN A C 1
ATOM 3941 O O . ASN A 1 508 ? -16.859 -27.516 -33.031 1 93.06 508 ASN A O 1
ATOM 3945 N N . TYR A 1 509 ? -14.812 -28.281 -32.406 1 95.06 509 TYR A N 1
ATOM 3946 C CA . TYR A 1 509 ? -15.438 -29.125 -31.375 1 95.06 509 TYR A CA 1
ATOM 3947 C C . TYR A 1 509 ? -16.141 -28.281 -30.328 1 95.06 509 TYR A C 1
ATOM 3949 O O . TYR A 1 509 ? -15.617 -27.266 -29.891 1 95.06 509 TYR A O 1
ATOM 3957 N N . SER A 1 510 ? -17.391 -28.656 -29.953 1 95.75 510 SER A N 1
ATOM 3958 C CA . SER A 1 510 ? -18.188 -28.031 -28.891 1 95.75 510 SER A CA 1
ATOM 3959 C C . SER A 1 510 ? -18.734 -29.078 -27.938 1 95.75 510 SER A C 1
ATOM 3961 O O . SER A 1 510 ? -19.422 -30.016 -28.344 1 95.75 510 SER A O 1
ATOM 3963 N N . SER A 1 511 ? -18.391 -28.922 -26.703 1 95.31 511 SER A N 1
ATOM 3964 C CA . SER A 1 511 ? -18.891 -29.891 -25.734 1 95.31 511 SER A CA 1
ATOM 3965 C C . SER A 1 511 ? -20.406 -29.859 -25.656 1 95.31 511 SER A C 1
ATOM 3967 O O . SER A 1 511 ? -21.016 -28.781 -25.688 1 95.31 511 SER A O 1
ATOM 3969 N N . PRO A 1 512 ? -20.969 -31.047 -25.594 1 93.06 512 PRO A N 1
ATOM 3970 C CA . PRO A 1 512 ? -22.422 -31.094 -25.453 1 93.06 512 PRO A CA 1
ATOM 3971 C C . PRO A 1 512 ? -22.891 -30.859 -24.016 1 93.06 512 PRO A C 1
ATOM 3973 O O . PRO A 1 512 ? -22.062 -30.766 -23.094 1 93.06 512 PRO A O 1
ATOM 3976 N N . GLY A 1 513 ? -24.203 -30.734 -23.875 1 92.19 513 GLY A N 1
ATOM 3977 C CA . GLY A 1 513 ? -24.781 -30.594 -22.547 1 92.19 513 GLY A CA 1
ATOM 3978 C C . GLY A 1 513 ? -25.516 -29.281 -22.375 1 92.19 513 GLY A C 1
ATOM 3979 O O . GLY A 1 513 ? -25.938 -28.656 -23.344 1 92.19 513 GLY A O 1
ATOM 3980 N N . ILE A 1 514 ? -25.75 -28.938 -21.078 1 86.44 514 ILE A N 1
ATOM 3981 C CA . ILE A 1 514 ? -26.531 -27.75 -20.797 1 86.44 514 ILE A CA 1
ATOM 3982 C C . ILE A 1 514 ? -25.609 -26.578 -20.453 1 86.44 514 ILE A C 1
ATOM 3984 O O . ILE A 1 514 ? -24.438 -26.781 -20.141 1 86.44 514 ILE A O 1
ATOM 3988 N N . ALA A 1 515 ? -26.156 -25.438 -20.453 1 84.5 515 ALA A N 1
ATOM 3989 C CA . ALA A 1 515 ? -25.391 -24.203 -20.375 1 84.5 515 ALA A CA 1
ATOM 3990 C C . ALA A 1 515 ? -24.844 -23.969 -18.969 1 84.5 515 ALA A C 1
ATOM 3992 O O . ALA A 1 515 ? -23.828 -23.281 -18.797 1 84.5 515 ALA A O 1
ATOM 3993 N N . SER A 1 516 ? -25.469 -24.578 -17.984 1 84.56 516 SER A N 1
ATOM 3994 C CA . SER A 1 516 ? -25.094 -24.312 -16.609 1 84.56 516 SER A CA 1
ATOM 3995 C C . SER A 1 516 ? -24.531 -25.547 -15.922 1 84.56 516 SER A C 1
ATOM 3997 O O . SER A 1 516 ? -25 -26.656 -16.172 1 84.56 516 SER A O 1
ATOM 3999 N N . ALA A 1 517 ? -23.5 -25.297 -15.164 1 80.62 517 ALA A N 1
ATOM 4000 C CA . ALA A 1 517 ? -23.016 -26.375 -14.289 1 80.62 517 ALA A CA 1
ATOM 4001 C C . ALA A 1 517 ? -23.922 -26.531 -13.07 1 80.62 517 ALA A C 1
ATOM 4003 O O . ALA A 1 517 ? -24.016 -25.641 -12.227 1 80.62 517 ALA A O 1
ATOM 4004 N N . THR A 1 518 ? -24.625 -27.641 -12.867 1 76.56 518 THR A N 1
ATOM 4005 C CA . THR A 1 518 ? -25.703 -27.734 -11.891 1 76.56 518 THR A CA 1
ATOM 4006 C C . THR A 1 518 ? -25.344 -28.719 -10.773 1 76.56 518 THR A C 1
ATOM 4008 O O . THR A 1 518 ? -26.109 -28.891 -9.836 1 76.56 518 THR A O 1
ATOM 4011 N N . HIS A 1 519 ? -24.188 -29.328 -10.883 1 81.38 519 HIS A N 1
ATOM 4012 C CA . HIS A 1 519 ? -23.844 -30.344 -9.898 1 81.38 519 HIS A CA 1
ATOM 4013 C C . HIS A 1 519 ? -23.781 -29.766 -8.5 1 81.38 519 HIS A C 1
ATOM 4015 O O . HIS A 1 519 ? -23.234 -28.672 -8.305 1 81.38 519 HIS A O 1
ATOM 4021 N N . THR A 1 520 ? -24.422 -30.375 -7.539 1 82 520 THR A N 1
ATOM 4022 C CA . THR A 1 520 ? -24.344 -30.031 -6.121 1 82 520 THR A CA 1
ATOM 4023 C C . THR A 1 520 ? -23.797 -31.203 -5.316 1 82 520 THR A C 1
ATOM 4025 O O . THR A 1 520 ? -23.844 -32.344 -5.762 1 82 520 THR A O 1
ATOM 4028 N N . GLU A 1 521 ? -23.109 -30.953 -4.309 1 80.62 521 GLU A N 1
ATOM 4029 C CA . GLU A 1 521 ? -22.609 -31.953 -3.365 1 80.62 521 GLU A CA 1
ATOM 4030 C C . GLU A 1 521 ? -23.359 -31.875 -2.037 1 80.62 521 GLU A C 1
ATOM 4032 O O . GLU A 1 521 ? -23.891 -30.828 -1.678 1 80.62 521 GLU A O 1
ATOM 4037 N N . PRO A 1 522 ? -23.438 -33.031 -1.365 1 72.31 522 PRO A N 1
ATOM 4038 C CA . PRO A 1 522 ? -24.031 -33 -0.031 1 72.31 522 PRO A CA 1
ATOM 4039 C C . PRO A 1 522 ? -23.297 -32.062 0.924 1 72.31 522 PRO A C 1
ATOM 4041 O O . PRO A 1 522 ? -22.078 -31.875 0.796 1 72.31 522 PRO A O 1
ATOM 4044 N N . PHE A 1 523 ? -24.062 -31.578 1.837 1 75.19 523 PHE A N 1
ATOM 4045 C CA . PHE A 1 523 ? -23.531 -30.719 2.877 1 75.19 523 PHE A CA 1
ATOM 4046 C C . PHE A 1 523 ? -22.469 -31.438 3.699 1 75.19 523 PHE A C 1
ATOM 4048 O O . PHE A 1 523 ? -22.656 -32.594 4.07 1 75.19 523 PHE A O 1
ATOM 4055 N N . VAL A 1 524 ? -21.359 -30.922 3.836 1 74.56 524 VAL A N 1
ATOM 4056 C CA . VAL A 1 524 ? -20.312 -31.469 4.684 1 74.56 524 VAL A CA 1
ATOM 4057 C C . VAL A 1 524 ? -20.281 -30.719 6.016 1 74.56 524 VAL A C 1
ATOM 4059 O O . VAL A 1 524 ? -19.844 -29.562 6.078 1 74.56 524 VAL A O 1
ATOM 4062 N N . ALA A 1 525 ? -20.625 -31.312 7.164 1 72.88 525 ALA A N 1
ATOM 4063 C CA . ALA A 1 525 ? -20.625 -30.719 8.5 1 72.88 525 ALA A CA 1
ATOM 4064 C C . ALA A 1 525 ? -19.219 -30.688 9.094 1 72.88 525 ALA A C 1
ATOM 4066 O O . ALA A 1 525 ? -18.406 -31.562 8.812 1 72.88 525 ALA A O 1
ATOM 4067 N N . LEU A 1 526 ? -18.891 -29.641 9.867 1 76.94 526 LEU A N 1
ATOM 4068 C CA . LEU A 1 526 ? -17.641 -29.625 10.609 1 76.94 526 LEU A CA 1
ATOM 4069 C C . LEU A 1 526 ? -17.688 -30.609 11.781 1 76.94 526 LEU A C 1
ATOM 4071 O O . LEU A 1 526 ? -18.766 -30.859 12.336 1 76.94 526 LEU A O 1
ATOM 4075 N N . PRO A 1 527 ? -16.562 -31.234 12.141 1 63.47 527 PRO A N 1
ATOM 4076 C CA . PRO A 1 527 ? -16.562 -32.125 13.305 1 63.47 527 PRO A CA 1
ATOM 4077 C C . PRO A 1 527 ? -16.969 -31.406 14.594 1 63.47 527 PRO A C 1
ATOM 4079 O O . PRO A 1 527 ? -16.672 -30.219 14.758 1 63.47 527 PRO A O 1
ATOM 4082 N N . SER A 1 528 ? -18.125 -31.812 15.414 1 59.25 528 SER A N 1
ATOM 4083 C CA . SER A 1 528 ? -18.531 -31.266 16.703 1 59.25 528 SER A CA 1
ATOM 4084 C C . SER A 1 528 ? -17.359 -31.172 17.672 1 59.25 528 SER A C 1
ATOM 4086 O O . SER A 1 528 ? -16.422 -31.984 17.594 1 59.25 528 SER A O 1
ATOM 4088 N N . SER A 1 529 ? -17.203 -30.094 18.375 1 47.56 529 SER A N 1
ATOM 4089 C CA . SER A 1 529 ? -16.094 -29.875 19.312 1 47.56 529 SER A CA 1
ATOM 4090 C C . SER A 1 529 ? -15.977 -31.031 20.297 1 47.56 529 SER A C 1
ATOM 4092 O O . SER A 1 529 ? -14.961 -31.156 20.984 1 47.56 529 SER A O 1
ATOM 4094 N N . THR A 1 530 ? -17.094 -31.719 20.938 1 39.81 530 THR A N 1
ATOM 4095 C CA . THR A 1 530 ? -16.875 -32.656 22.031 1 39.81 530 THR A CA 1
ATOM 4096 C C . THR A 1 530 ? -15.945 -33.781 21.578 1 39.81 530 THR A C 1
ATOM 4098 O O . THR A 1 530 ? -15.273 -34.406 22.406 1 39.81 530 THR A O 1
ATOM 4101 N N . SER A 1 531 ? -16.438 -34.688 20.656 1 33.38 531 SER A N 1
ATOM 4102 C CA . SER A 1 531 ? -15.773 -35.969 20.406 1 33.38 531 SER A CA 1
ATOM 4103 C C . SER A 1 531 ? -14.367 -35.75 19.844 1 33.38 531 SER A C 1
ATOM 4105 O O . SER A 1 531 ? -14.164 -35.781 18.625 1 33.38 531 SER A O 1
ATOM 4107 N N . ALA A 1 532 ? -13.641 -34.875 20.375 1 35.62 532 ALA A N 1
ATOM 4108 C CA . ALA A 1 532 ? -12.211 -34.812 20.094 1 35.62 532 ALA A CA 1
ATOM 4109 C C . ALA A 1 532 ? -11.57 -36.188 20.25 1 35.62 532 ALA A C 1
ATOM 4111 O O . ALA A 1 532 ? -10.344 -36.312 20.266 1 35.62 532 ALA A O 1
ATOM 4112 N N . SER A 1 533 ? -12.5 -37.156 20.938 1 27.53 533 SER A N 1
ATOM 4113 C CA . SER A 1 533 ? -11.68 -38.375 21.125 1 27.53 533 SER A CA 1
ATOM 4114 C C . SER A 1 533 ? -11.18 -38.906 19.781 1 27.53 533 SER A C 1
ATOM 4116 O O . SER A 1 533 ? -9.969 -39.062 19.594 1 27.53 533 SER A O 1
ATOM 4118 N N . GLY A 1 534 ? -11.375 -40.375 19.656 1 27.8 534 GLY A N 1
ATOM 4119 C CA . GLY A 1 534 ? -10.641 -41.438 19.031 1 27.8 534 GLY A CA 1
ATOM 4120 C C . GLY A 1 534 ? -10.836 -41.5 17.531 1 27.8 534 GLY A C 1
ATOM 4121 O O . GLY A 1 534 ? -10.461 -42.5 16.875 1 27.8 534 GLY A O 1
ATOM 4122 N N . THR A 1 535 ? -11.961 -40.938 17.062 1 26.7 535 THR A N 1
ATOM 4123 C CA . THR A 1 535 ? -12.008 -41.531 15.742 1 26.7 535 THR A CA 1
ATOM 4124 C C . THR A 1 535 ? -10.797 -41.094 14.914 1 26.7 535 THR A C 1
ATOM 4126 O O . THR A 1 535 ? -10.578 -39.906 14.719 1 26.7 535 THR A O 1
ATOM 4129 N N . ALA A 1 536 ? -9.844 -41.938 15 1 28.25 536 ALA A N 1
ATOM 4130 C CA . ALA A 1 536 ? -8.711 -42.062 14.086 1 28.25 536 ALA A CA 1
ATOM 4131 C C . ALA A 1 536 ? -9.094 -41.625 12.672 1 28.25 536 ALA A C 1
ATOM 4133 O O . ALA A 1 536 ? -10.219 -41.906 12.227 1 28.25 536 ALA A O 1
ATOM 4134 N N . ALA A 1 537 ? -8.305 -40.812 12.141 1 27.55 537 ALA A N 1
ATOM 4135 C CA . ALA A 1 537 ? -8.125 -40.438 10.742 1 27.55 537 ALA A CA 1
ATOM 4136 C C . ALA A 1 537 ? -8.57 -41.531 9.797 1 27.55 537 ALA A C 1
ATOM 4138 O O . ALA A 1 537 ? -8.031 -42.656 9.836 1 27.55 537 ALA A O 1
ATOM 4139 N N . ALA A 1 538 ? -9.844 -41.719 9.68 1 28.08 538 ALA A N 1
ATOM 4140 C CA . ALA A 1 538 ? -10 -42.531 8.477 1 28.08 538 ALA A CA 1
ATOM 4141 C C . ALA A 1 538 ? -8.914 -42.219 7.453 1 28.08 538 ALA A C 1
ATOM 4143 O O . ALA A 1 538 ? -8.727 -41.062 7.078 1 28.08 538 ALA A O 1
ATOM 4144 N N . GLY A 1 539 ? -7.891 -43 7.543 1 26.25 539 GLY A N 1
ATOM 4145 C CA . GLY A 1 539 ? -6.707 -43.062 6.703 1 26.25 539 GLY A CA 1
ATOM 4146 C C . GLY A 1 539 ? -6.977 -42.688 5.258 1 26.25 539 GLY A C 1
ATOM 4147 O O . GLY A 1 539 ? -7.863 -43.281 4.621 1 26.25 539 GLY A O 1
ATOM 4148 N N . LEU A 1 540 ? -7.133 -41.406 5.062 1 30.02 540 LEU A N 1
ATOM 4149 C CA . LEU A 1 540 ? -6.961 -41.219 3.629 1 30.02 540 LEU A CA 1
ATOM 4150 C C . LEU A 1 540 ? -6.008 -42.25 3.043 1 30.02 540 LEU A C 1
ATOM 4152 O O . LEU A 1 540 ? -5.027 -42.625 3.686 1 30.02 540 LEU A O 1
ATOM 4156 N N . PRO A 1 541 ? -6.625 -43.156 2.26 1 26.47 541 PRO A N 1
ATOM 4157 C CA . PRO A 1 541 ? -5.656 -44.156 1.821 1 26.47 541 PRO A CA 1
ATOM 4158 C C . PRO A 1 541 ? -4.258 -43.594 1.612 1 26.47 541 PRO A C 1
ATOM 4160 O O . PRO A 1 541 ? -4.117 -42.406 1.302 1 26.47 541 PRO A O 1
ATOM 4163 N N . ASN A 1 542 ? -3.342 -44 2.533 1 26.12 542 ASN A N 1
ATOM 4164 C CA . ASN A 1 542 ? -1.895 -43.875 2.395 1 26.12 542 ASN A CA 1
ATOM 4165 C C . ASN A 1 542 ? -1.466 -43.938 0.931 1 26.12 542 ASN A C 1
ATOM 4167 O O . ASN A 1 542 ? -0.521 -44.625 0.578 1 26.12 542 ASN A O 1
ATOM 4171 N N . TRP A 1 543 ? -2.322 -43.5 -0.024 1 21.92 543 TRP A N 1
ATOM 4172 C CA . TRP A 1 543 ? -1.467 -43.5 -1.206 1 21.92 543 TRP A CA 1
ATOM 4173 C C . TRP A 1 543 ? -0.447 -42.344 -1.119 1 21.92 543 TRP A C 1
ATOM 4175 O O . TRP A 1 543 ? -0.725 -41.312 -0.541 1 21.92 543 TRP A O 1
ATOM 4185 N N . MET B 1 1 ? 10.68 1.988 -43.594 1 21.52 1 MET B N 1
ATOM 4186 C CA . MET B 1 1 ? 9.719 3.033 -43.25 1 21.52 1 MET B CA 1
ATOM 4187 C C . MET B 1 1 ? 9.188 2.848 -41.844 1 21.52 1 MET B C 1
ATOM 4189 O O . MET B 1 1 ? 8.445 1.902 -41.594 1 21.52 1 MET B O 1
ATOM 4193 N N . ILE B 1 2 ? 9.93 3.232 -40.812 1 23.03 2 ILE B N 1
ATOM 4194 C CA . ILE B 1 2 ? 9.859 3.012 -39.375 1 23.03 2 ILE B CA 1
ATOM 4195 C C . ILE B 1 2 ? 8.656 3.75 -38.812 1 23.03 2 ILE B C 1
ATOM 4197 O O . ILE B 1 2 ? 8.578 4.977 -38.875 1 23.03 2 ILE B O 1
ATOM 4201 N N . SER B 1 3 ? 7.547 3.098 -39.062 1 24.86 3 SER B N 1
ATOM 4202 C CA . SER B 1 3 ? 6.328 3.812 -38.688 1 24.86 3 SER B CA 1
ATOM 4203 C C . SER B 1 3 ? 6.441 4.414 -37.281 1 24.86 3 SER B C 1
ATOM 4205 O O . SER B 1 3 ? 7 3.793 -36.375 1 24.86 3 SER B O 1
ATOM 4207 N N . PRO B 1 4 ? 6.344 5.695 -37.25 1 25.25 4 PRO B N 1
ATOM 4208 C CA . PRO B 1 4 ? 6.539 6.516 -36.062 1 25.25 4 PRO B CA 1
ATOM 4209 C C . PRO B 1 4 ? 5.637 6.086 -34.906 1 25.25 4 PRO B C 1
ATOM 4211 O O . PRO B 1 4 ? 4.465 5.773 -35.094 1 25.25 4 PRO B O 1
ATOM 4214 N N . ILE B 1 5 ? 6.188 5.309 -34.031 1 23.77 5 ILE B N 1
ATOM 4215 C CA . ILE B 1 5 ? 5.523 4.902 -32.781 1 23.77 5 ILE B CA 1
ATOM 4216 C C . ILE B 1 5 ? 4.934 6.129 -32.094 1 23.77 5 ILE B C 1
ATOM 4218 O O . ILE B 1 5 ? 5.672 7.027 -31.672 1 23.77 5 ILE B O 1
ATOM 4222 N N . THR B 1 6 ? 3.846 6.609 -32.625 1 24.02 6 THR B N 1
ATOM 4223 C CA . THR B 1 6 ? 3.082 7.699 -32.031 1 24.02 6 THR B CA 1
ATOM 4224 C C . THR B 1 6 ? 2.934 7.488 -30.531 1 24.02 6 THR B C 1
ATOM 4226 O O . THR B 1 6 ? 2.477 6.434 -30.078 1 24.02 6 THR B O 1
ATOM 4229 N N . ALA B 1 7 ? 3.717 8.133 -29.781 1 27.61 7 ALA B N 1
ATOM 4230 C CA . ALA B 1 7 ? 3.725 8.297 -28.328 1 27.61 7 ALA B CA 1
ATOM 4231 C C . ALA B 1 7 ? 2.336 8.656 -27.812 1 27.61 7 ALA B C 1
ATOM 4233 O O . ALA B 1 7 ? 1.796 9.711 -28.141 1 27.61 7 ALA B O 1
ATOM 4234 N N . GLY B 1 8 ? 1.496 7.688 -27.75 1 22.94 8 GLY B N 1
ATOM 4235 C CA . GLY B 1 8 ? 0.208 7.941 -27.125 1 22.94 8 GLY B CA 1
ATOM 4236 C C . GLY B 1 8 ? 0.321 8.703 -25.812 1 22.94 8 GLY B C 1
ATOM 4237 O O . GLY B 1 8 ? 1.221 8.445 -25.016 1 22.94 8 GLY B O 1
ATOM 4238 N N . LEU B 1 9 ? -0.17 9.852 -25.812 1 24.12 9 LEU B N 1
ATOM 4239 C CA . LEU B 1 9 ? -0.393 10.844 -24.766 1 24.12 9 LEU B CA 1
ATOM 4240 C C . LEU B 1 9 ? -0.987 10.203 -23.516 1 24.12 9 LEU B C 1
ATOM 4242 O O . LEU B 1 9 ? -2.092 9.656 -23.562 1 24.12 9 LEU B O 1
ATOM 4246 N N . ALA B 1 10 ? -0.174 9.68 -22.75 1 27.8 10 ALA B N 1
ATOM 4247 C CA . ALA B 1 10 ? -0.785 9.188 -21.531 1 27.8 10 ALA B CA 1
ATOM 4248 C C . ALA B 1 10 ? -1.451 10.32 -20.75 1 27.8 10 ALA B C 1
ATOM 4250 O O . ALA B 1 10 ? -0.77 11.172 -20.172 1 27.8 10 ALA B O 1
ATOM 4251 N N . LEU B 1 11 ? -2.529 10.922 -21.234 1 25.69 11 LEU B N 1
ATOM 4252 C CA . LEU B 1 11 ? -3.408 11.75 -20.422 1 25.69 11 LEU B CA 1
ATOM 4253 C C . LEU B 1 11 ? -3.633 11.125 -19.047 1 25.69 11 LEU B C 1
ATOM 4255 O O . LEU B 1 11 ? -4.094 9.984 -18.953 1 25.69 11 LEU B O 1
ATOM 4259 N N . PHE B 1 12 ? -2.854 11.508 -18.188 1 31.42 12 PHE B N 1
ATOM 4260 C CA . PHE B 1 12 ? -3.291 11.227 -16.828 1 31.42 12 PHE B CA 1
ATOM 4261 C C . PHE B 1 12 ? -4.777 11.523 -16.672 1 31.42 12 PHE B C 1
ATOM 4263 O O . PHE B 1 12 ? -5.195 12.68 -16.734 1 31.42 12 PHE B O 1
ATOM 4270 N N . THR B 1 13 ? -5.543 10.828 -17.188 1 30.05 13 THR B N 1
ATOM 4271 C CA . THR B 1 13 ? -6.949 10.953 -16.812 1 30.05 13 THR B CA 1
ATOM 4272 C C . THR B 1 13 ? -7.094 11.055 -15.297 1 30.05 13 THR B C 1
ATOM 4274 O O . THR B 1 13 ? -6.641 10.18 -14.562 1 30.05 13 THR B O 1
ATOM 4277 N N . VAL B 1 14 ? -6.988 12.289 -14.68 1 34.22 14 VAL B N 1
ATOM 4278 C CA . VAL B 1 14 ? -7.562 12.5 -13.352 1 34.22 14 VAL B CA 1
ATOM 4279 C C . VAL B 1 14 ? -8.633 11.445 -13.086 1 34.22 14 VAL B C 1
ATOM 4281 O O . VAL B 1 14 ? -9.633 11.367 -13.805 1 34.22 14 VAL B O 1
ATOM 4284 N N . VAL B 1 15 ? -8.203 10.438 -12.711 1 33.69 15 VAL B N 1
ATOM 4285 C CA . VAL B 1 15 ? -9.297 9.57 -12.273 1 33.69 15 VAL B CA 1
ATOM 4286 C C . VAL B 1 15 ? -10.258 10.359 -11.383 1 33.69 15 VAL B C 1
ATOM 4288 O O . VAL B 1 15 ? -9.969 10.609 -10.211 1 33.69 15 VAL B O 1
ATOM 4291 N N . ASN B 1 16 ? -10.914 11.391 -11.828 1 36.62 16 ASN B N 1
ATOM 4292 C CA . ASN B 1 16 ? -11.93 12.273 -11.273 1 36.62 16 ASN B CA 1
ATOM 4293 C C . ASN B 1 16 ? -12.766 11.57 -10.211 1 36.62 16 ASN B C 1
ATOM 4295 O O . ASN B 1 16 ? -13.531 12.211 -9.484 1 36.62 16 ASN B O 1
ATOM 4299 N N . GLY B 1 17 ? -12.648 10.266 -10.008 1 36.44 17 GLY B N 1
ATOM 4300 C CA . GLY B 1 17 ? -13.648 9.656 -9.133 1 36.44 17 GLY B CA 1
ATOM 4301 C C . GLY B 1 17 ? -13.086 9.227 -7.793 1 36.44 17 GLY B C 1
ATOM 4302 O O . GLY B 1 17 ? -13.82 8.734 -6.938 1 36.44 17 GLY B O 1
ATOM 4303 N N . ALA B 1 18 ? -11.852 9.164 -7.766 1 38.53 18 ALA B N 1
ATOM 4304 C CA . ALA B 1 18 ? -11.469 8.68 -6.441 1 38.53 18 ALA B CA 1
ATOM 4305 C C . ALA B 1 18 ? -11.594 9.789 -5.395 1 38.53 18 ALA B C 1
ATOM 4307 O O . ALA B 1 18 ? -10.914 10.812 -5.48 1 38.53 18 ALA B O 1
ATOM 4308 N N . LYS B 1 19 ? -12.766 9.938 -4.863 1 42.12 19 LYS B N 1
ATOM 4309 C CA . LYS B 1 19 ? -12.961 10.906 -3.787 1 42.12 19 LYS B CA 1
ATOM 4310 C C . LYS B 1 19 ? -11.883 10.758 -2.717 1 42.12 19 LYS B C 1
ATOM 4312 O O . LYS B 1 19 ? -11.805 9.734 -2.041 1 42.12 19 LYS B O 1
ATOM 4317 N N . ILE B 1 20 ? -10.758 11.32 -3.16 1 42.38 20 ILE B N 1
ATOM 4318 C CA . ILE B 1 20 ? -9.703 11.375 -2.154 1 42.38 20 ILE B CA 1
ATOM 4319 C C . ILE B 1 20 ? -10.156 12.227 -0.976 1 42.38 20 ILE B C 1
ATOM 4321 O O . ILE B 1 20 ? -10.859 13.227 -1.16 1 42.38 20 ILE B O 1
ATOM 4325 N N . THR B 1 21 ? -10.156 11.688 0.193 1 47 21 THR B N 1
ATOM 4326 C CA . THR B 1 21 ? -10.367 12.336 1.481 1 47 21 THR B CA 1
ATOM 4327 C C . THR B 1 21 ? -9.633 13.672 1.542 1 47 21 THR B C 1
ATOM 4329 O O . THR B 1 21 ? -9.883 14.484 2.436 1 47 21 THR B O 1
ATOM 4332 N N . GLN B 1 22 ? -8.688 13.781 0.599 1 46.38 22 GLN B N 1
ATOM 4333 C CA . GLN B 1 22 ? -7.934 15.031 0.636 1 46.38 22 GLN B CA 1
ATOM 4334 C C . GLN B 1 22 ? -8.234 15.891 -0.587 1 46.38 22 GLN B C 1
ATOM 4336 O O . GLN B 1 22 ? -8.227 15.398 -1.717 1 46.38 22 GLN B O 1
ATOM 4341 N N . ARG B 1 23 ? -8.703 17.047 -0.293 1 50.19 23 ARG B N 1
ATOM 4342 C CA . ARG B 1 23 ? -8.867 18 -1.382 1 50.19 23 ARG B CA 1
ATOM 4343 C C . ARG B 1 23 ? -7.598 18.109 -2.217 1 50.19 23 ARG B C 1
ATOM 4345 O O . ARG B 1 23 ? -6.496 18.188 -1.67 1 50.19 23 ARG B O 1
ATOM 4352 N N . ASN B 1 24 ? -7.598 17.719 -3.443 1 51.12 24 ASN B N 1
ATOM 4353 C CA . ASN B 1 24 ? -6.52 17.953 -4.398 1 51.12 24 ASN B CA 1
ATOM 4354 C C . ASN B 1 24 ? -7.023 18.688 -5.637 1 51.12 24 ASN B C 1
ATOM 4356 O O . ASN B 1 24 ? -7.539 18.078 -6.566 1 51.12 24 ASN B O 1
ATOM 4360 N N . ILE B 1 25 ? -6.828 20.094 -5.477 1 53.34 25 ILE B N 1
ATOM 4361 C CA . ILE B 1 25 ? -7.262 20.906 -6.602 1 53.34 25 ILE B CA 1
ATOM 4362 C C . ILE B 1 25 ? -6.109 21.094 -7.582 1 53.34 25 ILE B C 1
ATOM 4364 O O . ILE B 1 25 ? -5.031 21.562 -7.207 1 53.34 25 ILE B O 1
ATOM 4368 N N . GLN B 1 26 ? -6.332 20.672 -8.867 1 60.81 26 GLN B N 1
ATOM 4369 C CA . GLN B 1 26 ? -5.348 20.844 -9.93 1 60.81 26 GLN B CA 1
ATOM 4370 C C . GLN B 1 26 ? -5.457 22.234 -10.562 1 60.81 26 GLN B C 1
ATOM 4372 O O . GLN B 1 26 ? -6.562 22.703 -10.836 1 60.81 26 GLN B O 1
ATOM 4377 N N . ALA B 1 27 ? -4.273 22.844 -10.68 1 74.94 27 ALA B N 1
ATOM 4378 C CA . ALA B 1 27 ? -4.25 24.156 -11.32 1 74.94 27 ALA B CA 1
ATOM 4379 C C . ALA B 1 27 ? -4.605 24.047 -12.805 1 74.94 27 ALA B C 1
ATOM 4381 O O . ALA B 1 27 ? -4.246 23.062 -13.461 1 74.94 27 ALA B O 1
ATOM 4382 N N . ASN B 1 28 ? -5.379 25.031 -13.281 1 66.62 28 ASN B N 1
ATOM 4383 C CA . ASN B 1 28 ? -5.562 25.188 -14.719 1 66.62 28 ASN B CA 1
ATOM 4384 C C . ASN B 1 28 ? -4.395 25.938 -15.352 1 66.62 28 ASN B C 1
ATOM 4386 O O . ASN B 1 28 ? -4.281 27.156 -15.203 1 66.62 28 ASN B O 1
ATOM 4390 N N . LEU B 1 29 ? -3.541 25.266 -16.078 1 70.56 29 LEU B N 1
ATOM 4391 C CA . LEU B 1 29 ? -2.324 25.875 -16.594 1 70.56 29 LEU B CA 1
ATOM 4392 C C . LEU B 1 29 ? -2.453 26.172 -18.094 1 70.56 29 LEU B C 1
ATOM 4394 O O . LEU B 1 29 ? -1.467 26.516 -18.75 1 70.56 29 LEU B O 1
ATOM 4398 N N . GLU B 1 30 ? -3.648 26.016 -18.516 1 65.56 30 GLU B N 1
ATOM 4399 C CA . GLU B 1 30 ? -3.85 26.328 -19.922 1 65.56 30 GLU B CA 1
ATOM 4400 C C . GLU B 1 30 ? -3.455 27.766 -20.234 1 65.56 30 GLU B C 1
ATOM 4402 O O . GLU B 1 30 ? -3.949 28.703 -19.594 1 65.56 30 GLU B O 1
ATOM 4407 N N . GLY B 1 31 ? -2.555 27.891 -21.047 1 68.06 31 GLY B N 1
ATOM 4408 C CA . GLY B 1 31 ? -2.164 29.219 -21.5 1 68.06 31 GLY B CA 1
ATOM 4409 C C . GLY B 1 31 ? -1.085 29.844 -20.656 1 68.06 31 GLY B C 1
ATOM 4410 O O . GLY B 1 31 ? -0.626 30.953 -20.938 1 68.06 31 GLY B O 1
ATOM 4411 N N . ARG B 1 32 ? -0.675 29.203 -19.609 1 76.62 32 ARG B N 1
ATOM 4412 C CA . ARG B 1 32 ? 0.292 29.828 -18.703 1 76.62 32 ARG B CA 1
ATOM 4413 C C . ARG B 1 32 ? 1.718 29.609 -19.203 1 76.62 32 ARG B C 1
ATOM 4415 O O . ARG B 1 32 ? 2.582 30.469 -19.016 1 76.62 32 ARG B O 1
ATOM 4422 N N . GLY B 1 33 ? 2.027 28.484 -19.828 1 80.94 33 GLY B N 1
ATOM 4423 C CA . GLY B 1 33 ? 3.348 28.172 -20.359 1 80.94 33 GLY B CA 1
ATOM 4424 C C . GLY B 1 33 ? 4.402 28.016 -19.297 1 80.94 33 GLY B C 1
ATOM 4425 O O . GLY B 1 33 ? 4.078 27.844 -18.109 1 80.94 33 GLY B O 1
ATOM 4426 N N . VAL B 1 34 ? 5.633 28.078 -19.656 1 88.38 34 VAL B N 1
ATOM 4427 C CA . VAL B 1 34 ? 6.789 27.969 -18.781 1 88.38 34 VAL B CA 1
ATOM 4428 C C . VAL B 1 34 ? 7.066 29.297 -18.094 1 88.38 34 VAL B C 1
ATOM 4430 O O . VAL B 1 34 ? 7.297 30.312 -18.766 1 88.38 34 VAL B O 1
ATOM 4433 N N . PRO B 1 35 ? 6.953 29.328 -16.766 1 93.75 35 PRO B N 1
ATOM 4434 C CA . PRO B 1 35 ? 7.262 30.594 -16.094 1 93.75 35 PRO B CA 1
ATOM 4435 C C . PRO B 1 35 ? 8.68 31.094 -16.375 1 93.75 35 PRO B C 1
ATOM 4437 O O . PRO B 1 35 ? 9.609 30.281 -16.453 1 93.75 35 PRO B O 1
ATOM 4440 N N . ALA B 1 36 ? 8.82 32.375 -16.5 1 94.12 36 ALA B N 1
ATOM 4441 C CA . ALA B 1 36 ? 10.148 32.969 -16.656 1 94.12 36 ALA B CA 1
ATOM 4442 C C . ALA B 1 36 ? 10.945 32.875 -15.359 1 94.12 36 ALA B C 1
ATOM 4444 O O . ALA B 1 36 ? 10.375 32.812 -14.273 1 94.12 36 ALA B O 1
ATOM 4445 N N . ASN B 1 37 ? 12.266 32.938 -15.555 1 95.62 37 ASN B N 1
ATOM 4446 C CA . ASN B 1 37 ? 13.078 33.094 -14.352 1 95.62 37 ASN B CA 1
ATOM 4447 C C . ASN B 1 37 ? 12.805 34.406 -13.664 1 95.62 37 ASN B C 1
ATOM 4449 O O . ASN B 1 37 ? 12.695 35.438 -14.32 1 95.62 37 ASN B O 1
ATOM 4453 N N . ALA B 1 38 ? 12.609 34.312 -12.391 1 97.38 38 ALA B N 1
ATOM 4454 C CA . ALA B 1 38 ? 12.367 35.562 -11.633 1 97.38 38 ALA B CA 1
ATOM 4455 C C . ALA B 1 38 ? 13.555 36.5 -11.742 1 97.38 38 ALA B C 1
ATOM 4457 O O . ALA B 1 38 ? 14.711 36.062 -11.758 1 97.38 38 ALA B O 1
ATOM 4458 N N . THR B 1 39 ? 13.312 37.75 -11.805 1 97.56 39 THR B N 1
ATOM 4459 C CA . THR B 1 39 ? 14.344 38.781 -11.852 1 97.56 39 THR B CA 1
ATOM 4460 C C . THR B 1 39 ? 14.539 39.406 -10.477 1 97.56 39 THR B C 1
ATOM 4462 O O . THR B 1 39 ? 13.617 39.438 -9.664 1 97.56 39 THR B O 1
ATOM 4465 N N . GLY B 1 40 ? 15.766 39.906 -10.203 1 97.44 40 GLY B N 1
ATOM 4466 C CA . GLY B 1 40 ? 16.047 40.625 -8.953 1 97.44 40 GLY B CA 1
ATOM 4467 C C . GLY B 1 40 ? 16.125 39.688 -7.758 1 97.44 40 GLY B C 1
ATOM 4468 O O . GLY B 1 40 ? 15.93 40.125 -6.617 1 97.44 40 GLY B O 1
ATOM 4469 N N . VAL B 1 41 ? 16.328 38.438 -7.992 1 98.44 41 VAL B N 1
ATOM 4470 C CA . VAL B 1 41 ? 16.484 37.5 -6.906 1 98.44 41 VAL B CA 1
ATOM 4471 C C . VAL B 1 41 ? 17.812 37.75 -6.188 1 98.44 41 VAL B C 1
ATOM 4473 O O . VAL B 1 41 ? 18.859 37.844 -6.828 1 98.44 41 VAL B O 1
ATOM 4476 N N . LYS B 1 42 ? 17.75 37.875 -4.906 1 98.19 42 LYS B N 1
ATOM 4477 C CA . LYS B 1 42 ? 18.938 38.031 -4.086 1 98.19 42 LYS B CA 1
ATOM 4478 C C . LYS B 1 42 ? 19.391 36.719 -3.498 1 98.19 42 LYS B C 1
ATOM 4480 O O . LYS B 1 42 ? 18.594 35.781 -3.398 1 98.19 42 LYS B O 1
ATOM 4485 N N . THR B 1 43 ? 20.688 36.688 -3.178 1 97.69 43 THR B N 1
ATOM 4486 C CA . THR B 1 43 ? 21.25 35.469 -2.607 1 97.69 43 THR B CA 1
ATOM 4487 C C . THR B 1 43 ? 22.094 35.781 -1.377 1 97.69 43 THR B C 1
ATOM 4489 O O . THR B 1 43 ? 22.781 36.812 -1.333 1 97.69 43 THR B O 1
ATOM 4492 N N . LEU B 1 44 ? 22.016 35 -0.418 1 96.25 44 LEU B N 1
ATOM 4493 C CA . LEU B 1 44 ? 22.938 35.031 0.707 1 96.25 44 LEU B CA 1
ATOM 4494 C C . LEU B 1 44 ? 23.375 33.625 1.114 1 96.25 44 LEU B C 1
ATOM 4496 O O . LEU B 1 44 ? 22.672 32.656 0.815 1 96.25 44 LEU B O 1
ATOM 4500 N N . VAL B 1 45 ? 24.531 33.5 1.676 1 96.75 45 VAL B N 1
ATOM 4501 C CA . VAL B 1 45 ? 25.078 32.25 2.174 1 96.75 45 VAL B CA 1
ATOM 4502 C C . VAL B 1 45 ? 25.172 32.281 3.697 1 96.75 45 VAL B C 1
ATOM 4504 O O . VAL B 1 45 ? 25.75 33.219 4.262 1 96.75 45 VAL B O 1
ATOM 4507 N N . THR B 1 46 ? 24.562 31.328 4.301 1 94.5 46 THR B N 1
ATOM 4508 C CA . THR B 1 46 ? 24.547 31.281 5.762 1 94.5 46 THR B CA 1
ATOM 4509 C C . THR B 1 46 ? 25.875 30.766 6.305 1 94.5 46 THR B C 1
ATOM 4511 O O . THR B 1 46 ? 26.703 30.25 5.547 1 94.5 46 THR B O 1
ATOM 4514 N N . PRO B 1 47 ? 26.125 30.922 7.566 1 88.94 47 PRO B N 1
ATOM 4515 C CA . PRO B 1 47 ? 27.344 30.391 8.172 1 88.94 47 PRO B CA 1
ATOM 4516 C C . PRO B 1 47 ? 27.469 28.875 8.008 1 88.94 47 PRO B C 1
ATOM 4518 O O . PRO B 1 47 ? 28.578 28.344 8.047 1 88.94 47 PRO B O 1
ATOM 4521 N N . GLN B 1 48 ? 26.375 28.203 7.836 1 90.56 48 GLN B N 1
ATOM 4522 C CA . GLN B 1 48 ? 26.359 26.75 7.66 1 90.56 48 GLN B CA 1
ATOM 4523 C C . GLN B 1 48 ? 26.594 26.375 6.199 1 90.56 48 GLN B C 1
ATOM 4525 O O . GLN B 1 48 ? 26.469 25.203 5.828 1 90.56 48 GLN B O 1
ATOM 4530 N N . ASN B 1 49 ? 26.844 27.359 5.363 1 94.31 49 ASN B N 1
ATOM 4531 C CA . ASN B 1 49 ? 27.094 27.188 3.936 1 94.31 49 ASN B CA 1
ATOM 4532 C C . ASN B 1 49 ? 25.844 26.75 3.191 1 94.31 49 ASN B C 1
ATOM 4534 O O . ASN B 1 49 ? 25.891 25.891 2.312 1 94.31 49 ASN B O 1
ATOM 4538 N N . ILE B 1 50 ? 24.734 27.297 3.67 1 96.56 50 ILE B N 1
ATOM 4539 C CA . ILE B 1 50 ? 23.453 27.109 3.002 1 96.56 50 ILE B CA 1
ATOM 4540 C C . ILE B 1 50 ? 23.094 28.375 2.225 1 96.56 50 ILE B C 1
ATOM 4542 O O . ILE B 1 50 ? 23.281 29.5 2.719 1 96.56 50 ILE B O 1
ATOM 4546 N N . THR B 1 51 ? 22.656 28.172 1.008 1 97.69 51 THR B N 1
ATOM 4547 C CA . THR B 1 51 ? 22.281 29.312 0.178 1 97.69 51 THR B CA 1
ATOM 4548 C C . THR B 1 51 ? 20.797 29.609 0.303 1 97.69 51 THR B C 1
ATOM 4550 O O . THR B 1 51 ? 19.969 28.719 0.174 1 97.69 51 THR B O 1
ATOM 4553 N N . LEU B 1 52 ? 20.484 30.844 0.591 1 98.19 52 LEU B N 1
ATOM 4554 C CA . LEU B 1 52 ? 19.109 31.344 0.493 1 98.19 52 LEU B CA 1
ATOM 4555 C C . LEU B 1 52 ? 18.953 32.219 -0.736 1 98.19 52 LEU B C 1
ATOM 4557 O O . LEU B 1 52 ? 19.719 33.156 -0.942 1 98.19 52 LEU B O 1
ATOM 4561 N N . ARG B 1 53 ? 18.031 31.891 -1.625 1 98.19 53 ARG B N 1
ATOM 4562 C CA . ARG B 1 53 ? 17.562 32.781 -2.689 1 98.19 53 ARG B CA 1
ATOM 4563 C C . ARG B 1 53 ? 16.234 33.438 -2.312 1 98.19 53 ARG B C 1
ATOM 4565 O O . ARG B 1 53 ? 15.297 32.75 -1.885 1 98.19 53 ARG B O 1
ATOM 4572 N N . TYR B 1 54 ? 16.203 34.812 -2.453 1 98.5 54 TYR B N 1
ATOM 4573 C CA . TYR B 1 54 ? 14.977 35.406 -1.915 1 98.5 54 TYR B CA 1
ATOM 4574 C C . TYR B 1 54 ? 14.609 36.688 -2.652 1 98.5 54 TYR B C 1
ATOM 4576 O O . TYR B 1 54 ? 15.445 37.281 -3.33 1 98.5 54 TYR B O 1
ATOM 4584 N N . LYS B 1 55 ? 13.352 36.969 -2.605 1 98.44 55 LYS B N 1
ATOM 4585 C CA . LYS B 1 55 ? 12.711 38.219 -2.982 1 98.44 55 LYS B CA 1
ATOM 4586 C C . LYS B 1 55 ? 11.961 38.812 -1.804 1 98.44 55 LYS B C 1
ATOM 4588 O O . LYS B 1 55 ? 11.922 38.25 -0.719 1 98.44 55 LYS B O 1
ATOM 4593 N N . GLU B 1 56 ? 11.508 40.062 -1.965 1 98 56 GLU B N 1
ATOM 4594 C CA . GLU B 1 56 ? 10.68 40.781 -0.983 1 98 56 GLU B CA 1
ATOM 4595 C C . GLU B 1 56 ? 9.305 41.094 -1.555 1 98 56 GLU B C 1
ATOM 4597 O O . GLU B 1 56 ? 9.016 42.25 -1.842 1 98 56 GLU B O 1
ATOM 4602 N N . PRO B 1 57 ? 8.445 40.125 -1.535 1 97.69 57 PRO B N 1
ATOM 4603 C CA . PRO B 1 57 ? 7.168 40.281 -2.244 1 97.69 57 PRO B CA 1
ATOM 4604 C C . PRO B 1 57 ? 6.348 41.469 -1.749 1 97.69 57 PRO B C 1
ATOM 4606 O O . PRO B 1 57 ? 5.664 42.125 -2.541 1 97.69 57 PRO B O 1
ATOM 4609 N N . GLY B 1 58 ? 6.387 41.719 -0.495 1 97.19 58 GLY B N 1
ATOM 4610 C CA . GLY B 1 58 ? 5.629 42.844 0.044 1 97.19 58 GLY B CA 1
ATOM 4611 C C . GLY B 1 58 ? 5.957 44.156 -0.623 1 97.19 58 GLY B C 1
ATOM 4612 O O . GLY B 1 58 ? 5.078 45 -0.799 1 97.19 58 GLY B O 1
ATOM 4613 N N . LYS B 1 59 ? 7.16 44.344 -1.005 1 96.5 59 LYS B N 1
ATOM 4614 C CA . LYS B 1 59 ? 7.617 45.562 -1.632 1 96.5 59 LYS B CA 1
ATOM 4615 C C . LYS B 1 59 ? 7.141 45.656 -3.078 1 96.5 59 LYS B C 1
ATOM 4617 O O . LYS B 1 59 ? 7.195 46.75 -3.686 1 96.5 59 LYS B O 1
ATOM 4622 N N . GLU B 1 60 ? 6.656 44.594 -3.533 1 96.56 60 GLU B N 1
ATOM 4623 C CA . GLU B 1 60 ? 6.121 44.562 -4.891 1 96.56 60 GLU B CA 1
ATOM 4624 C C . GLU B 1 60 ? 4.602 44.438 -4.883 1 96.56 60 GLU B C 1
ATOM 4626 O O . GLU B 1 60 ? 3.994 44.094 -5.898 1 96.56 60 GLU B O 1
ATOM 4631 N N . GLY B 1 61 ? 4.027 44.594 -3.732 1 96.19 61 GLY B N 1
ATOM 4632 C CA . GLY B 1 61 ? 2.576 44.656 -3.611 1 96.19 61 GLY B CA 1
ATOM 4633 C C . GLY B 1 61 ? 1.949 43.281 -3.412 1 96.19 61 GLY B C 1
ATOM 4634 O O . GLY B 1 61 ? 0.732 43.125 -3.535 1 96.19 61 GLY B O 1
ATOM 4635 N N . VAL B 1 62 ? 2.725 42.344 -3.076 1 96.44 62 VAL B N 1
ATOM 4636 C CA . VAL B 1 62 ? 2.221 40.969 -2.975 1 96.44 62 VAL B CA 1
ATOM 4637 C C . VAL B 1 62 ? 2.043 40.594 -1.506 1 96.44 62 VAL B C 1
ATOM 4639 O O . VAL B 1 62 ? 3.021 40.5 -0.762 1 96.44 62 VAL B O 1
ATOM 4642 N N . CYS B 1 63 ? 0.776 40.406 -1.052 1 95.88 63 CYS B N 1
ATOM 4643 C CA . CYS B 1 63 ? 0.294 39.812 0.19 1 95.88 63 CYS B CA 1
ATOM 4644 C C . CYS B 1 63 ? 0.459 40.781 1.357 1 95.88 63 CYS B C 1
ATOM 4646 O O . CYS B 1 63 ? -0.417 41.594 1.614 1 95.88 63 CYS B O 1
ATOM 4648 N N . GLU B 1 64 ? 1.681 40.844 2.029 1 96.5 64 GLU B N 1
ATOM 4649 C CA . GLU B 1 64 ? 1.877 41.719 3.166 1 96.5 64 GLU B CA 1
ATOM 4650 C C . GLU B 1 64 ? 2.406 43.094 2.715 1 96.5 64 GLU B C 1
ATOM 4652 O O . GLU B 1 64 ? 3.607 43.25 2.49 1 96.5 64 GLU B O 1
ATOM 4657 N N . THR B 1 65 ? 1.517 44.062 2.725 1 96.31 65 THR B N 1
ATOM 4658 C CA . THR B 1 65 ? 1.863 45.375 2.203 1 96.31 65 THR B CA 1
ATOM 4659 C C . THR B 1 65 ? 1.828 46.438 3.312 1 96.31 65 THR B C 1
ATOM 4661 O O . THR B 1 65 ? 1.916 47.625 3.045 1 96.31 65 THR B O 1
ATOM 4664 N N . THR B 1 66 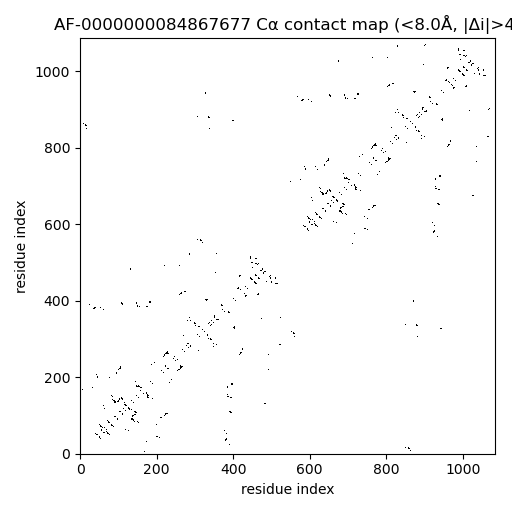? 1.677 45.969 4.539 1 96.25 66 THR B N 1
ATOM 4665 C CA . THR B 1 66 ? 1.708 46.906 5.66 1 96.25 66 THR B CA 1
ATOM 4666 C C . THR B 1 66 ? 3.021 47.688 5.684 1 96.25 66 THR B C 1
ATOM 4668 O O . THR B 1 66 ? 4.102 47.094 5.684 1 96.25 66 THR B O 1
ATOM 4671 N N . PRO B 1 67 ? 2.951 49.031 5.711 1 95.31 67 PRO B N 1
ATOM 4672 C CA . PRO B 1 67 ? 4.191 49.812 5.738 1 95.31 67 PRO B CA 1
ATOM 4673 C C . PRO B 1 67 ? 5.094 49.438 6.91 1 95.31 67 PRO B C 1
ATOM 4675 O O . PRO B 1 67 ? 4.633 49.375 8.055 1 95.31 67 PRO B O 1
ATOM 4678 N N . GLY B 1 68 ? 6.316 49.219 6.625 1 93.94 68 GLY B N 1
ATOM 4679 C CA . GLY B 1 68 ? 7.301 48.906 7.652 1 93.94 68 GLY B CA 1
ATOM 4680 C C . GLY B 1 68 ? 7.395 47.438 7.992 1 93.94 68 GLY B C 1
ATOM 4681 O O . GLY B 1 68 ? 8.289 47.031 8.727 1 93.94 68 GLY B O 1
ATOM 4682 N N . VAL B 1 69 ? 6.488 46.625 7.551 1 96.5 69 VAL B N 1
ATOM 4683 C CA . VAL B 1 69 ? 6.504 45.188 7.789 1 96.5 69 VAL B CA 1
ATOM 4684 C C . VAL B 1 69 ? 7.094 44.469 6.578 1 96.5 69 VAL B C 1
ATOM 4686 O O . VAL B 1 69 ? 6.551 44.531 5.477 1 96.5 69 VAL B O 1
ATOM 4689 N N . ASN B 1 70 ? 8.172 43.781 6.773 1 96.75 70 ASN B N 1
ATOM 4690 C CA . ASN B 1 70 ? 8.859 43.125 5.664 1 96.75 70 ASN B CA 1
ATOM 4691 C C . ASN B 1 70 ? 8.453 41.656 5.535 1 96.75 70 ASN B C 1
ATOM 4693 O O . ASN B 1 70 ? 7.984 41.031 6.504 1 96.75 70 ASN B O 1
ATOM 4697 N N . SER B 1 71 ? 8.547 41.125 4.355 1 96.88 71 SER B N 1
ATOM 4698 C CA . SER B 1 71 ? 8.383 39.719 4.059 1 96.88 71 SER B CA 1
ATOM 4699 C C . SER B 1 71 ? 9.414 39.25 3.045 1 96.88 71 SER B C 1
ATOM 4701 O O . SER B 1 71 ? 9.93 40.031 2.252 1 96.88 71 SER B O 1
ATOM 4703 N N . TYR B 1 72 ? 9.742 38 3.084 1 97.75 72 TYR B N 1
ATOM 4704 C CA . TYR B 1 72 ? 10.742 37.375 2.225 1 97.75 72 TYR B CA 1
ATOM 4705 C C . TYR B 1 72 ? 10.258 36 1.724 1 97.75 72 TYR B C 1
ATOM 4707 O O . TYR B 1 72 ? 9.633 35.25 2.471 1 97.75 72 TYR B O 1
ATOM 4715 N N . SER B 1 73 ? 10.445 35.719 0.463 1 97.94 73 SER B N 1
ATOM 4716 C CA . SER B 1 73 ? 10.109 34.438 -0.099 1 97.94 73 SER B CA 1
ATOM 4717 C C . SER B 1 73 ? 11.188 33.938 -1.056 1 97.94 73 SER B C 1
ATOM 4719 O O . SER B 1 73 ? 11.953 34.75 -1.595 1 97.94 73 SER B O 1
ATOM 4721 N N . GLY B 1 74 ? 11.258 32.688 -1.168 1 98.19 74 GLY B N 1
ATOM 4722 C CA . GLY B 1 74 ? 12.203 32.031 -2.074 1 98.19 74 GLY B CA 1
ATOM 4723 C C . GLY B 1 74 ? 12.57 30.625 -1.651 1 98.19 74 GLY B C 1
ATOM 4724 O O . GLY B 1 74 ? 11.695 29.828 -1.296 1 98.19 74 GLY B O 1
ATOM 4725 N N . TYR B 1 75 ? 13.891 30.297 -1.784 1 98.56 75 TYR B N 1
ATOM 4726 C CA . TYR B 1 75 ? 14.281 28.906 -1.563 1 98.56 75 TYR B CA 1
ATOM 4727 C C . TYR B 1 75 ? 15.414 28.812 -0.544 1 98.56 75 TYR B C 1
ATOM 4729 O O . TYR B 1 75 ? 16.328 29.641 -0.538 1 98.56 75 TYR B O 1
ATOM 4737 N N . ILE B 1 76 ? 15.336 27.875 0.305 1 98.31 76 ILE B N 1
ATOM 4738 C CA . ILE B 1 76 ? 16.438 27.375 1.115 1 98.31 76 ILE B CA 1
ATOM 4739 C C . ILE B 1 76 ? 17.094 26.188 0.421 1 98.31 76 ILE B C 1
ATOM 4741 O O . ILE B 1 76 ? 16.516 25.094 0.367 1 98.31 76 ILE B O 1
ATOM 4745 N N . ASP B 1 77 ? 18.281 26.375 -0.087 1 97.94 77 ASP B N 1
ATOM 4746 C CA . ASP B 1 77 ? 19 25.359 -0.852 1 97.94 77 ASP B CA 1
ATOM 4747 C C . ASP B 1 77 ? 19.938 24.562 0.045 1 97.94 77 ASP B C 1
ATOM 4749 O O . ASP B 1 77 ? 21.094 24.953 0.254 1 97.94 77 ASP B O 1
ATOM 4753 N N . LEU B 1 78 ? 19.484 23.438 0.46 1 96.12 78 LEU B N 1
ATOM 4754 C CA . LEU B 1 78 ? 20.281 22.625 1.371 1 96.12 78 LEU B CA 1
ATOM 4755 C C . LEU B 1 78 ? 21.438 21.953 0.626 1 96.12 78 LEU B C 1
ATOM 4757 O O . LEU B 1 78 ? 22.516 21.766 1.182 1 96.12 78 LEU B O 1
ATOM 4761 N N . ASP B 1 79 ? 21.203 21.5 -0.525 1 94.31 79 ASP B N 1
ATOM 4762 C CA . ASP B 1 79 ? 22.188 20.906 -1.426 1 94.31 79 ASP B CA 1
ATOM 4763 C C . ASP B 1 79 ? 21.719 21 -2.877 1 94.31 79 ASP B C 1
ATOM 4765 O O . ASP B 1 79 ? 20.828 21.781 -3.207 1 94.31 79 ASP B O 1
ATOM 4769 N N . ALA B 1 80 ? 22.391 20.25 -3.715 1 94.38 80 ALA B N 1
ATOM 4770 C CA . ALA B 1 80 ? 22.141 20.406 -5.148 1 94.38 80 ALA B CA 1
ATOM 4771 C C . ALA B 1 80 ? 20.766 19.875 -5.523 1 94.38 80 ALA B C 1
ATOM 4773 O O . ALA B 1 80 ? 20.25 20.188 -6.594 1 94.38 80 ALA B O 1
ATOM 4774 N N . ASN B 1 81 ? 20.094 19.141 -4.613 1 95.12 81 ASN B N 1
ATOM 4775 C CA . ASN B 1 81 ? 18.844 18.484 -4.965 1 95.12 81 ASN B CA 1
ATOM 4776 C C . ASN B 1 81 ? 17.766 18.766 -3.932 1 95.12 81 ASN B C 1
ATOM 4778 O O . ASN B 1 81 ? 16.781 18.016 -3.848 1 95.12 81 ASN B O 1
ATOM 4782 N N . SER B 1 82 ? 17.969 19.719 -3.115 1 96.81 82 SER B N 1
ATOM 4783 C CA . SER B 1 82 ? 17.016 20.016 -2.057 1 96.81 82 SER B CA 1
ATOM 4784 C C . SER B 1 82 ? 16.766 21.516 -1.944 1 96.81 82 SER B C 1
ATOM 4786 O O . SER B 1 82 ? 17.5 22.219 -1.237 1 96.81 82 SER B O 1
ATOM 4788 N N . HIS B 1 83 ? 15.672 21.984 -2.551 1 98.19 83 HIS B N 1
ATOM 4789 C CA . HIS B 1 83 ? 15.289 23.391 -2.574 1 98.19 83 HIS B CA 1
ATOM 4790 C C . HIS B 1 83 ? 13.906 23.594 -1.965 1 98.19 83 HIS B C 1
ATOM 4792 O O . HIS B 1 83 ? 12.891 23.406 -2.639 1 98.19 83 HIS B O 1
ATOM 4798 N N . THR B 1 84 ? 13.836 23.984 -0.746 1 97.88 84 THR B N 1
ATOM 4799 C CA . THR B 1 84 ? 12.57 24.172 -0.049 1 97.88 84 THR B CA 1
ATOM 4800 C C . THR B 1 84 ? 12.094 25.609 -0.164 1 97.88 84 THR B C 1
ATOM 4802 O O . THR B 1 84 ? 12.828 26.547 0.171 1 97.88 84 THR B O 1
ATOM 4805 N N . PHE B 1 85 ? 10.898 25.781 -0.67 1 97.75 85 PHE B N 1
ATOM 4806 C CA . PHE B 1 85 ? 10.297 27.109 -0.751 1 97.75 85 PHE B CA 1
ATOM 4807 C C . PHE B 1 85 ? 9.867 27.578 0.627 1 97.75 85 PHE B C 1
ATOM 4809 O O . PHE B 1 85 ? 9.266 26.828 1.396 1 97.75 85 PHE B O 1
ATOM 4816 N N . PHE B 1 86 ? 10.219 28.844 0.928 1 97.38 86 PHE B N 1
ATOM 4817 C CA . PHE B 1 86 ? 9.789 29.469 2.176 1 97.38 86 PHE B CA 1
ATOM 4818 C C . PHE B 1 86 ? 9.125 30.812 1.912 1 97.38 86 PHE B C 1
ATOM 4820 O O . PHE B 1 86 ? 9.383 31.438 0.885 1 97.38 86 PHE B O 1
ATOM 4827 N N . TRP B 1 87 ? 8.242 31.156 2.73 1 97.12 87 TRP B N 1
ATOM 4828 C CA . TRP B 1 87 ? 7.656 32.469 2.816 1 97.12 87 TRP B CA 1
ATOM 4829 C C . TRP B 1 87 ? 7.613 32.969 4.262 1 97.12 87 TRP B C 1
ATOM 4831 O O . TRP B 1 87 ? 6.891 32.406 5.09 1 97.12 87 TRP B O 1
ATOM 4841 N N . PHE B 1 88 ? 8.445 33.969 4.566 1 97 88 PHE B N 1
ATOM 4842 C CA . PHE B 1 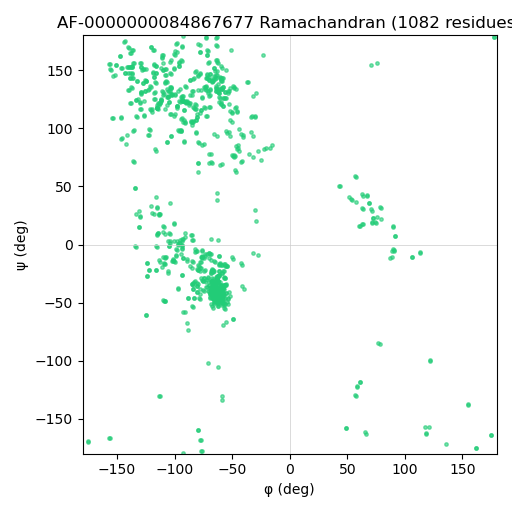88 ? 8.602 34.5 5.914 1 97 88 PHE B CA 1
ATOM 4843 C C . PHE B 1 88 ? 7.969 35.875 6.023 1 97 88 PHE B C 1
ATOM 4845 O O . PHE B 1 88 ? 8.094 36.688 5.113 1 97 88 PHE B O 1
ATOM 4852 N N . PHE B 1 89 ? 7.289 36.125 7.129 1 96.62 89 PHE B N 1
ATOM 4853 C CA . PHE B 1 89 ? 6.656 37.406 7.406 1 96.62 89 PHE B CA 1
ATOM 4854 C C . PHE B 1 89 ? 7.062 37.906 8.781 1 96.62 89 PHE B C 1
ATOM 4856 O O . PHE B 1 89 ? 6.938 37.188 9.781 1 96.62 89 PHE B O 1
ATOM 4863 N N . GLU B 1 90 ? 7.488 39.188 8.844 1 96.44 90 GLU B N 1
ATOM 4864 C CA . GLU B 1 90 ? 7.68 39.875 10.125 1 96.44 90 GLU B CA 1
ATOM 4865 C C . GLU B 1 90 ? 6.355 40 10.875 1 96.44 90 GLU B C 1
ATOM 4867 O O . GLU B 1 90 ? 5.305 40.188 10.266 1 96.44 90 GLU B O 1
ATOM 4872 N N . ALA B 1 91 ? 6.527 39.906 12.156 1 96.56 91 ALA B N 1
ATOM 4873 C CA . ALA B 1 91 ? 5.375 40.312 12.961 1 96.56 91 ALA B CA 1
ATOM 4874 C C . ALA B 1 91 ? 4.996 41.75 12.68 1 96.56 91 ALA B C 1
ATOM 4876 O O . ALA B 1 91 ? 5.867 42.625 12.508 1 96.56 91 ALA B O 1
ATOM 4877 N N . ARG B 1 92 ? 3.701 42 12.641 1 96.44 92 ARG B N 1
ATOM 4878 C CA . ARG B 1 92 ? 3.227 43.375 12.406 1 96.44 92 ARG B CA 1
ATOM 4879 C C . ARG B 1 92 ? 3.549 44.281 13.586 1 96.44 92 ARG B C 1
ATOM 4881 O O . ARG B 1 92 ? 3.688 45.469 13.43 1 96.44 92 ARG B O 1
ATOM 4888 N N . ASN B 1 93 ? 3.678 43.594 14.703 1 91.88 93 ASN B N 1
ATOM 4889 C CA . ASN B 1 93 ? 4.008 44.312 15.914 1 91.88 93 ASN B CA 1
ATOM 4890 C C . ASN B 1 93 ? 5.316 43.844 16.531 1 91.88 93 ASN B C 1
ATOM 4892 O O . ASN B 1 93 ? 5.406 42.688 16.984 1 91.88 93 ASN B O 1
ATOM 4896 N N . ASP B 1 94 ? 6.406 44.688 16.594 1 92.31 94 ASP B N 1
ATOM 4897 C CA . ASP B 1 94 ? 7.672 44.469 17.266 1 92.31 94 ASP B CA 1
ATOM 4898 C C . ASP B 1 94 ? 8.352 43.188 16.766 1 92.31 94 ASP B C 1
ATOM 4900 O O . ASP B 1 94 ? 8.656 42.281 17.547 1 92.31 94 ASP B O 1
ATOM 4904 N N . PRO B 1 95 ? 8.609 43.156 15.461 1 93.75 95 PRO B N 1
ATOM 4905 C CA . PRO B 1 95 ? 9.203 41.938 14.914 1 93.75 95 PRO B CA 1
ATOM 4906 C C . PRO B 1 95 ? 10.523 41.594 15.586 1 93.75 95 PRO B C 1
ATOM 4908 O O . PRO B 1 95 ? 10.906 40.406 15.594 1 93.75 95 PRO B O 1
ATOM 4911 N N . ALA B 1 96 ? 11.219 42.5 16.188 1 91.12 96 ALA B N 1
ATOM 4912 C CA . ALA B 1 96 ? 12.5 42.25 16.844 1 91.12 96 ALA B CA 1
ATOM 4913 C C . ALA B 1 96 ? 12.328 41.312 18.047 1 91.12 96 ALA B C 1
ATOM 4915 O O . ALA B 1 96 ? 13.141 40.406 18.25 1 91.12 96 ALA B O 1
ATOM 4916 N N . ASN B 1 97 ? 11.242 41.5 18.797 1 90.69 97 ASN B N 1
ATOM 4917 C CA . ASN B 1 97 ? 11.078 40.75 20.031 1 90.69 97 ASN B CA 1
ATOM 4918 C C . ASN B 1 97 ? 9.969 39.719 19.906 1 90.69 97 ASN B C 1
ATOM 4920 O O . ASN B 1 97 ? 9.867 38.812 20.75 1 90.69 97 ASN B O 1
ATOM 4924 N N . ALA B 1 98 ? 9.188 39.781 18.844 1 94.88 98 ALA B N 1
ATOM 4925 C CA . ALA B 1 98 ? 8.156 38.781 18.641 1 94.88 98 ALA B CA 1
ATOM 4926 C C . ALA B 1 98 ? 8.766 37.406 18.406 1 94.88 98 ALA B C 1
ATOM 4928 O O . ALA B 1 98 ? 9.859 37.281 17.859 1 94.88 98 ALA B O 1
ATOM 4929 N N . PRO B 1 99 ? 8.117 36.375 18.891 1 95.44 99 PRO B N 1
ATOM 4930 C CA . PRO B 1 99 ? 8.625 35 18.641 1 95.44 99 PRO B CA 1
ATOM 4931 C C . PRO B 1 99 ? 8.609 34.656 17.156 1 95.44 99 PRO B C 1
ATOM 4933 O O . PRO B 1 99 ? 8.109 35.406 16.328 1 95.44 99 PRO B O 1
ATOM 4936 N N . VAL B 1 100 ? 9.227 33.5 16.844 1 96.19 100 VAL B N 1
ATOM 4937 C CA . VAL B 1 100 ? 9.148 32.906 15.516 1 96.19 100 VAL B CA 1
ATOM 4938 C C . VAL B 1 100 ? 8.234 31.688 15.547 1 96.19 100 VAL B C 1
ATOM 4940 O O . VAL B 1 100 ? 8.367 30.828 16.422 1 96.19 100 VAL B O 1
ATOM 4943 N N . THR B 1 101 ? 7.277 31.641 14.695 1 96.19 101 THR B N 1
ATOM 4944 C CA . THR B 1 101 ? 6.363 30.516 14.578 1 96.19 101 THR B CA 1
ATOM 4945 C C . THR B 1 101 ? 6.484 29.859 13.203 1 96.19 101 THR B C 1
ATOM 4947 O O . THR B 1 101 ? 6.406 30.547 12.18 1 96.19 101 THR B O 1
ATOM 4950 N N . LEU B 1 102 ? 6.73 28.562 13.203 1 97 102 LEU B N 1
ATOM 4951 C CA . LEU B 1 102 ? 6.613 27.75 12 1 97 102 LEU B CA 1
ATOM 4952 C C . LEU B 1 102 ? 5.195 27.203 11.844 1 97 102 LEU B C 1
ATOM 4954 O O . LEU B 1 102 ? 4.66 26.594 12.773 1 97 102 LEU B O 1
ATOM 4958 N N . TRP B 1 103 ? 4.613 27.516 10.742 1 95.81 103 TRP B N 1
ATOM 4959 C CA . TRP B 1 103 ? 3.293 26.969 10.43 1 95.81 103 TRP B CA 1
ATOM 4960 C C . TRP B 1 103 ? 3.391 25.859 9.398 1 95.81 103 TRP B C 1
ATOM 4962 O O . TRP B 1 103 ? 3.996 26.031 8.336 1 95.81 103 TRP B O 1
ATOM 4972 N N . LEU B 1 104 ? 2.719 24.719 9.672 1 94.06 104 LEU B N 1
ATOM 4973 C CA . LEU B 1 104 ? 2.676 23.594 8.75 1 94.06 104 LEU B CA 1
ATOM 4974 C C . LEU B 1 104 ? 1.249 23.062 8.594 1 94.06 104 LEU B C 1
ATOM 4976 O O . LEU B 1 104 ? 0.61 22.703 9.586 1 94.06 104 LEU B O 1
ATOM 4980 N N . ASN B 1 105 ? 0.774 23.016 7.371 1 89.12 105 ASN B N 1
ATOM 4981 C CA . ASN B 1 105 ? -0.483 22.328 7.09 1 89.12 105 ASN B CA 1
ATOM 4982 C C . ASN B 1 105 ? -0.301 20.812 7.062 1 89.12 105 ASN B C 1
ATOM 4984 O O . ASN B 1 105 ? 0.656 20.281 7.633 1 89.12 105 ASN B O 1
ATOM 4988 N N . GLY B 1 106 ? -1.335 20.188 6.574 1 87.56 106 GLY B N 1
ATOM 4989 C CA . GLY B 1 106 ? -1.315 18.734 6.66 1 87.56 106 GLY B CA 1
ATOM 4990 C C . GLY B 1 106 ? -1.219 18.062 5.305 1 87.56 106 GLY B C 1
ATOM 4991 O O . GLY B 1 106 ? -0.354 18.406 4.496 1 87.56 106 GLY B O 1
ATOM 4992 N N . GLY B 1 107 ? -1.999 17.219 5.102 1 85.5 107 GLY B N 1
ATOM 4993 C CA . GLY B 1 107 ? -2.025 16.328 3.953 1 85.5 107 GLY B CA 1
ATOM 4994 C C . GLY B 1 107 ? -1.951 14.859 4.332 1 85.5 107 GLY B C 1
ATOM 4995 O O . GLY B 1 107 ? -2.877 14.328 4.949 1 85.5 107 GLY B O 1
ATOM 4996 N N . PRO B 1 108 ? -0.814 14.305 4.234 1 90.12 108 PRO B N 1
ATOM 4997 C CA . PRO B 1 108 ? 0.491 14.883 3.902 1 90.12 108 PRO B CA 1
ATOM 4998 C C . PRO B 1 108 ? 0.562 15.391 2.463 1 90.12 108 PRO B C 1
ATOM 5000 O O . PRO B 1 108 ? -0.119 14.859 1.583 1 90.12 108 PRO B O 1
ATOM 5003 N N . GLY B 1 109 ? 1.222 16.484 2.293 1 90.81 109 GLY B N 1
ATOM 5004 C CA . GLY B 1 109 ? 1.44 17.031 0.963 1 90.81 109 GLY B CA 1
ATOM 5005 C C . GLY B 1 109 ? 0.718 18.344 0.729 1 90.81 109 GLY B C 1
ATOM 5006 O O . GLY B 1 109 ? 0.921 19 -0.297 1 90.81 109 GLY B O 1
ATOM 5007 N N . SER B 1 110 ? -0.127 18.75 1.706 1 90.5 110 SER B N 1
ATOM 5008 C CA . SER B 1 110 ? -0.828 20.016 1.553 1 90.5 110 SER B CA 1
ATOM 5009 C C . SER B 1 110 ? 0.109 21.188 1.788 1 90.5 110 SER B C 1
ATOM 5011 O O . SER B 1 110 ? 0.836 21.234 2.783 1 90.5 110 SER B O 1
ATOM 5013 N N . ASP B 1 111 ? -0.007 22.141 0.92 1 90.62 111 ASP B N 1
ATOM 5014 C CA . ASP B 1 111 ? 0.867 23.297 1.035 1 90.62 111 ASP B CA 1
ATOM 5015 C C . ASP B 1 111 ? 0.379 24.25 2.131 1 90.62 111 ASP B C 1
ATOM 5017 O O . ASP B 1 111 ? -0.824 24.359 2.371 1 90.62 111 ASP B O 1
ATOM 5021 N N . SER B 1 112 ? 1.252 24.984 2.861 1 82.38 112 SER B N 1
ATOM 5022 C CA . SER B 1 112 ? 0.964 25.812 4.027 1 82.38 112 SER B CA 1
ATOM 5023 C C . SER B 1 112 ? 0.646 27.234 3.619 1 82.38 112 SER B C 1
ATOM 5025 O O . SER B 1 112 ? 0.389 28.094 4.473 1 82.38 112 SER B O 1
ATOM 5027 N N . MET B 1 113 ? 0.497 27.75 2.568 1 71.81 113 MET B N 1
ATOM 5028 C CA . MET B 1 113 ? 0.624 29.156 2.195 1 71.81 113 MET B CA 1
ATOM 5029 C C . MET B 1 113 ? -0.605 29.953 2.629 1 71.81 113 MET B C 1
ATOM 5031 O O . MET B 1 113 ? -0.494 31.109 3.018 1 71.81 113 MET B O 1
ATOM 5035 N N . ILE B 1 114 ? -1.932 29.531 2.596 1 66.88 114 ILE B N 1
ATOM 5036 C CA . ILE B 1 114 ? -2.848 30.656 2.545 1 66.88 114 ILE B CA 1
ATOM 5037 C C . ILE B 1 114 ? -3.973 30.469 3.559 1 66.88 114 ILE B C 1
ATOM 5039 O O . ILE B 1 114 ? -4.879 31.297 3.66 1 66.88 114 ILE B O 1
ATOM 5043 N N . GLU B 1 115 ? -3.861 29.812 4.555 1 79.5 115 GLU B N 1
ATOM 5044 C CA . GLU B 1 115 ? -4.992 29.609 5.457 1 79.5 115 GLU B CA 1
ATOM 5045 C C . GLU B 1 115 ? -5.039 30.688 6.535 1 79.5 115 GLU B C 1
ATOM 5047 O O . GLU B 1 115 ? -6.047 31.375 6.684 1 79.5 115 GLU B O 1
ATOM 5052 N N . LEU B 1 116 ? -4.109 30.906 7.328 1 80.69 116 LEU B N 1
ATOM 5053 C CA . LEU B 1 116 ? -4.086 31.844 8.445 1 80.69 116 LEU B CA 1
ATOM 5054 C C . LEU B 1 116 ? -3.271 33.094 8.094 1 80.69 116 LEU B C 1
ATOM 5056 O O . LEU B 1 116 ? -3.012 33.906 8.961 1 80.69 116 LEU B O 1
ATOM 5060 N N . GLY B 1 117 ? -3.35 33.562 6.754 1 56.81 117 GLY B N 1
ATOM 5061 C CA . GLY B 1 117 ? -2.562 34.594 6.059 1 56.81 117 GLY B CA 1
ATOM 5062 C C . GLY B 1 117 ? -1.942 35.594 6.992 1 56.81 117 GLY B C 1
ATOM 5063 O O . GLY B 1 117 ? -0.853 36.125 6.727 1 56.81 117 GLY B O 1
ATOM 5064 N N . PRO B 1 118 ? -0.831 36.25 6.047 1 91.62 118 PRO B N 1
ATOM 5065 C CA . PRO B 1 118 ? -1.133 37.625 6.391 1 91.62 118 PRO B CA 1
ATOM 5066 C C . PRO B 1 118 ? -2.107 38.281 5.414 1 91.62 118 PRO B C 1
ATOM 5068 O O . PRO B 1 118 ? -2.592 39.406 5.664 1 91.62 118 PRO B O 1
ATOM 5071 N N . CYS B 1 119 ? -2.344 37.469 4.32 1 94.69 119 CYS B N 1
ATOM 5072 C CA . CYS B 1 119 ? -3.279 38 3.34 1 94.69 119 CYS B CA 1
ATOM 5073 C C . CYS B 1 119 ? -4.238 36.938 2.846 1 94.69 119 CYS B C 1
ATOM 5075 O O . CYS B 1 119 ? -4.043 35.75 3.123 1 94.69 119 CYS B O 1
ATOM 5077 N N . ASN B 1 120 ? -5.273 37.344 2.223 1 93.12 120 ASN B N 1
ATOM 5078 C CA . ASN B 1 120 ? -6.199 36.531 1.462 1 93.12 120 ASN B CA 1
ATOM 5079 C C . ASN B 1 120 ? -6.195 36.906 -0.019 1 93.12 120 ASN B C 1
ATOM 5081 O O . ASN B 1 120 ? -5.938 38.031 -0.379 1 93.12 120 ASN B O 1
ATOM 5085 N N . VAL B 1 121 ? -6.422 35.875 -0.824 1 93.56 121 VAL B N 1
ATOM 5086 C CA . VAL B 1 121 ? -6.527 36.125 -2.258 1 93.56 121 VAL B CA 1
ATOM 5087 C C . VAL B 1 121 ? -8 36.25 -2.648 1 93.56 121 VAL B C 1
ATOM 5089 O O . VAL B 1 121 ? -8.828 35.438 -2.264 1 93.56 121 VAL B O 1
ATOM 5092 N N . THR B 1 122 ? -8.281 37.281 -3.402 1 92.94 122 THR B N 1
ATOM 5093 C CA . THR B 1 122 ? -9.656 37.531 -3.807 1 92.94 122 THR B CA 1
ATOM 5094 C C . THR B 1 122 ? -9.93 37 -5.199 1 92.94 122 THR B C 1
ATOM 5096 O O . THR B 1 122 ? -9.016 36.5 -5.875 1 92.94 122 THR B O 1
ATOM 5099 N N . ALA B 1 123 ? -11.172 37.031 -5.641 1 92.44 123 ALA B N 1
ATOM 5100 C CA . ALA B 1 123 ? -11.625 36.469 -6.902 1 92.44 123 ALA B CA 1
ATOM 5101 C C . ALA B 1 123 ? -10.922 37.125 -8.094 1 92.44 123 ALA B C 1
ATOM 5103 O O . ALA B 1 123 ? -10.695 36.469 -9.117 1 92.44 123 ALA B O 1
ATOM 5104 N N . ASN B 1 124 ? -10.586 38.375 -7.969 1 95.62 124 ASN B N 1
ATOM 5105 C CA . ASN B 1 124 ? -9.914 39.062 -9.062 1 95.62 124 ASN B CA 1
ATOM 5106 C C . ASN B 1 124 ? -8.406 38.844 -9.016 1 95.62 124 ASN B C 1
ATOM 5108 O O . ASN B 1 124 ? -7.656 39.562 -9.688 1 95.62 124 ASN B O 1
ATOM 5112 N N . LEU B 1 125 ? -7.945 37.969 -8.156 1 95.44 125 LEU B N 1
ATOM 5113 C CA . LEU B 1 125 ? -6.555 37.562 -8.047 1 95.44 125 LEU B CA 1
ATOM 5114 C C . LEU B 1 125 ? -5.676 38.688 -7.555 1 95.44 125 LEU B C 1
ATOM 5116 O O . LEU B 1 125 ? -4.621 38.969 -8.133 1 95.44 125 LEU B O 1
ATOM 5120 N N . THR B 1 126 ? -6.199 39.344 -6.609 1 95 126 THR B N 1
ATOM 5121 C CA . THR B 1 126 ? -5.426 40.281 -5.805 1 95 126 THR B CA 1
ATOM 5122 C C . THR B 1 126 ? -5.406 39.844 -4.34 1 95 126 THR B C 1
ATOM 5124 O O . THR B 1 126 ? -6.137 38.938 -3.945 1 95 126 THR B O 1
ATOM 5127 N N . THR B 1 127 ? -4.5 40.5 -3.59 1 95.44 127 THR B N 1
ATOM 5128 C CA . THR B 1 127 ? -4.43 40.156 -2.178 1 95.44 127 THR B CA 1
ATOM 5129 C C . THR B 1 127 ? -4.988 41.281 -1.309 1 95.44 127 THR B C 1
ATOM 5131 O O . THR B 1 127 ? -4.949 42.438 -1.698 1 95.44 127 THR B O 1
ATOM 5134 N N . GLN B 1 128 ? -5.57 40.812 -0.278 1 94.19 128 GLN B N 1
ATOM 5135 C CA . GLN B 1 128 ? -6.023 41.75 0.763 1 94.19 128 GLN B CA 1
ATOM 5136 C C . GLN B 1 128 ? -5.457 41.344 2.125 1 94.19 128 GLN B C 1
ATOM 5138 O O . GLN B 1 128 ? -5.359 40.156 2.443 1 94.19 128 GLN B O 1
ATOM 5143 N N . LEU B 1 129 ? -5.07 42.375 2.926 1 95.38 129 LEU B N 1
ATOM 5144 C CA . LEU B 1 129 ? -4.512 42.125 4.246 1 95.38 129 LEU B CA 1
ATOM 5145 C C . LEU B 1 129 ? -5.52 41.375 5.121 1 95.38 129 LEU B C 1
ATOM 5147 O O . LEU B 1 129 ? -6.711 41.688 5.102 1 95.38 129 LEU B O 1
ATOM 5151 N N . ASN B 1 130 ? -5.102 40.375 5.816 1 95.75 130 ASN B N 1
ATOM 5152 C CA . ASN B 1 130 ? -5.875 39.656 6.82 1 95.75 130 ASN B CA 1
ATOM 5153 C C . ASN B 1 130 ? -5.656 40.25 8.219 1 95.75 130 ASN B C 1
ATOM 5155 O O . ASN B 1 130 ? -4.602 40.031 8.82 1 95.75 130 ASN B O 1
ATOM 5159 N N . PRO B 1 131 ? -6.598 40.906 8.68 1 95.44 131 PRO B N 1
ATOM 5160 C CA . PRO B 1 131 ? -6.387 41.531 9.984 1 95.44 131 PRO B CA 1
ATOM 5161 C C . PRO B 1 131 ? -6.32 40.531 11.125 1 95.44 131 PRO B C 1
ATOM 5163 O O . PRO B 1 131 ? -5.941 40.875 12.242 1 95.44 131 PRO B O 1
ATOM 5166 N N . TYR B 1 132 ? -6.59 39.281 10.883 1 95.5 132 TYR B N 1
ATOM 5167 C CA . TYR B 1 132 ? -6.598 38.25 11.922 1 95.5 132 TYR B CA 1
ATOM 5168 C C . TYR B 1 132 ? -5.469 37.25 11.703 1 95.5 132 TYR B C 1
ATOM 5170 O O . TYR B 1 132 ? -5.57 36.094 12.102 1 95.5 132 TYR B O 1
ATOM 5178 N N . SER B 1 133 ? -4.453 37.688 11.07 1 95.44 133 SER B N 1
ATOM 5179 C CA . SER B 1 133 ? -3.287 36.875 10.82 1 95.44 133 SER B CA 1
ATOM 5180 C C . SER B 1 133 ? -2.52 36.594 12.109 1 95.44 133 SER B C 1
ATOM 5182 O O . SER B 1 133 ? -2.447 37.438 12.992 1 95.44 133 SER B O 1
ATOM 5184 N N . PHE B 1 134 ? -1.931 35.438 12.188 1 96.25 134 PHE B N 1
ATOM 5185 C CA . PHE B 1 134 ? -1.055 35.094 13.312 1 96.25 134 PHE B CA 1
ATOM 5186 C C . PHE B 1 134 ? 0.142 36.062 13.352 1 96.25 134 PHE B C 1
ATOM 5188 O O . PHE B 1 134 ? 0.772 36.219 14.398 1 96.25 134 PHE B O 1
ATOM 5195 N N . SER B 1 135 ? 0.438 36.812 12.25 1 96.31 135 SER B N 1
ATOM 5196 C CA . SER B 1 135 ? 1.569 37.719 12.195 1 96.31 135 SER B CA 1
ATOM 5197 C C . SER B 1 135 ? 1.317 38.938 13.055 1 96.31 135 SER B C 1
ATOM 5199 O O . SER B 1 135 ? 2.234 39.75 13.305 1 96.31 135 SER B O 1
ATOM 5201 N N . GLU B 1 136 ? 0.126 39.031 13.523 1 96.69 136 GLU B N 1
ATOM 5202 C CA . GLU B 1 136 ? -0.142 40.094 14.508 1 96.69 136 GLU B CA 1
ATOM 5203 C C . GLU B 1 136 ? 0.704 39.906 15.766 1 96.69 136 GLU B C 1
ATOM 5205 O O . GLU B 1 136 ? 1.013 40.875 16.469 1 96.69 136 GLU B O 1
ATOM 5210 N N . HIS B 1 137 ? 1.157 38.656 16.016 1 96.19 137 HIS B N 1
ATOM 5211 C CA . HIS B 1 137 ? 1.782 38.375 17.297 1 96.19 137 HIS B CA 1
ATOM 5212 C C . HIS B 1 137 ? 3.08 37.594 17.141 1 96.19 137 HIS B C 1
ATOM 5214 O O . HIS B 1 137 ? 3.803 37.375 18.109 1 96.19 137 HIS B O 1
ATOM 5220 N N . SER B 1 138 ? 3.436 37.25 15.969 1 96.44 138 SER B N 1
ATOM 5221 C CA . SER B 1 138 ? 4.625 36.406 15.766 1 96.44 138 SER B CA 1
ATOM 5222 C C . SER B 1 138 ? 5.23 36.656 14.391 1 96.44 138 SER B C 1
ATOM 5224 O O . SER B 1 138 ? 4.523 37.031 13.453 1 96.44 138 SER B O 1
ATOM 5226 N N . ASN B 1 139 ? 6.574 36.594 14.289 1 96.25 139 ASN B N 1
ATOM 5227 C CA . ASN B 1 139 ? 7.176 36.312 12.984 1 96.25 139 ASN B CA 1
ATOM 5228 C C . ASN B 1 139 ? 6.77 34.938 12.461 1 96.25 139 ASN B C 1
ATOM 5230 O O . ASN B 1 139 ? 6.77 33.969 13.219 1 96.25 139 ASN B O 1
ATOM 5234 N N . LEU B 1 140 ? 6.363 34.875 11.227 1 96.19 140 LEU B N 1
ATOM 5235 C CA . LEU B 1 140 ? 5.785 33.656 10.719 1 96.19 140 LEU B CA 1
ATOM 5236 C C . LEU B 1 140 ? 6.629 33.094 9.578 1 96.19 140 LEU B C 1
ATOM 5238 O O . LEU B 1 140 ? 6.996 33.812 8.648 1 96.19 140 LEU B O 1
ATOM 5242 N N . LEU B 1 141 ? 6.934 31.812 9.695 1 96.56 141 LEU B N 1
ATOM 5243 C CA . LEU B 1 141 ? 7.609 31.078 8.633 1 96.56 141 LEU B CA 1
ATOM 5244 C C . LEU B 1 141 ? 6.695 30 8.055 1 96.56 141 LEU B C 1
ATOM 5246 O O . LEU B 1 141 ? 6.168 29.172 8.789 1 96.56 141 LEU B O 1
ATOM 5250 N N . PHE B 1 142 ? 6.441 30.078 6.77 1 96.38 142 PHE B N 1
ATOM 5251 C CA . PHE B 1 142 ? 5.758 29.031 6.016 1 96.38 142 PHE B CA 1
ATOM 5252 C C . PHE B 1 142 ? 6.746 28.219 5.184 1 96.38 142 PHE B C 1
ATOM 5254 O O . PHE B 1 142 ? 7.637 28.797 4.543 1 96.38 142 PHE B O 1
ATOM 5261 N N . LEU B 1 143 ? 6.586 26.953 5.211 1 95.94 143 LEU B N 1
ATOM 5262 C CA . LEU B 1 143 ? 7.414 26.062 4.41 1 95.94 143 LEU B CA 1
ATOM 5263 C C . LEU B 1 143 ? 6.555 25.141 3.543 1 95.94 143 LEU B C 1
ATOM 5265 O O . LEU B 1 143 ? 5.551 24.594 4.012 1 95.94 143 LEU B O 1
ATOM 5269 N N . SER B 1 144 ? 6.918 25.062 2.277 1 95.31 144 SER B N 1
ATOM 5270 C CA . SER B 1 144 ? 6.363 23.984 1.458 1 95.31 144 SER B CA 1
ATOM 5271 C C . SER B 1 144 ? 7.086 22.672 1.715 1 95.31 144 SER B C 1
ATOM 5273 O O . SER B 1 144 ? 8.023 22.312 0.996 1 95.31 144 SER B O 1
ATOM 5275 N N . GLN B 1 145 ? 6.602 21.969 2.684 1 94.06 145 GLN B N 1
ATOM 5276 C CA . GLN B 1 145 ? 7.262 20.734 3.107 1 94.06 145 GLN B CA 1
ATOM 5277 C C . GLN B 1 145 ? 6.285 19.562 3.107 1 94.06 145 GLN B C 1
ATOM 5279 O O . GLN B 1 145 ? 5.086 19.75 3.311 1 94.06 145 GLN B O 1
ATOM 5284 N N . PRO B 1 146 ? 6.902 18.297 2.869 1 94.19 146 PRO B N 1
ATOM 5285 C CA . PRO B 1 146 ? 8.281 17.969 2.484 1 94.19 146 PRO B CA 1
ATOM 5286 C C . PRO B 1 146 ? 8.586 18.312 1.03 1 94.19 146 PRO B C 1
ATOM 5288 O O . PRO B 1 146 ? 7.742 18.906 0.342 1 94.19 146 PRO B O 1
ATOM 5291 N N . LEU B 1 147 ? 9.844 18.078 0.62 1 94.19 147 LEU B N 1
ATOM 5292 C CA . LEU B 1 147 ? 10.195 18.344 -0.769 1 94.19 147 LEU B CA 1
ATOM 5293 C C . LEU B 1 147 ? 9.156 17.766 -1.72 1 94.19 147 LEU B C 1
ATOM 5295 O O . LEU B 1 147 ? 8.719 16.625 -1.538 1 94.19 147 LEU B O 1
ATOM 5299 N N . GLY B 1 148 ? 8.75 18.562 -2.699 1 91.88 148 GLY B N 1
ATOM 5300 C CA . GLY B 1 148 ? 7.73 18.156 -3.65 1 91.88 148 GLY B CA 1
ATOM 5301 C C . GLY B 1 148 ? 6.395 18.828 -3.416 1 91.88 148 GLY B C 1
ATOM 5302 O O . GLY B 1 148 ? 5.512 18.797 -4.277 1 91.88 148 GLY B O 1
ATOM 5303 N N . VAL B 1 149 ? 6.242 19.5 -2.314 1 93.81 149 VAL B N 1
ATOM 5304 C CA . VAL B 1 149 ? 5.027 20.25 -2.002 1 93.81 149 VAL B CA 1
ATOM 5305 C C . VAL B 1 149 ? 5.156 21.688 -2.502 1 93.81 149 VAL B C 1
ATOM 5307 O O . VAL B 1 149 ? 6.211 22.297 -2.35 1 93.81 149 VAL B O 1
ATOM 5310 N N . GLY B 1 150 ? 4.086 22.141 -3.109 1 93.12 150 GLY B N 1
ATOM 5311 C CA . GLY B 1 150 ? 4.098 23.516 -3.59 1 93.12 150 GLY B CA 1
ATOM 5312 C C . GLY B 1 150 ? 5.219 23.781 -4.574 1 93.12 150 GLY B C 1
ATOM 5313 O O . GLY B 1 150 ? 5.367 23.078 -5.566 1 93.12 150 GLY B O 1
ATOM 5314 N N . PHE B 1 151 ? 6.051 24.766 -4.215 1 95.56 151 PHE B N 1
ATOM 5315 C CA . PHE B 1 151 ? 7.137 25.188 -5.094 1 95.56 151 PHE B CA 1
ATOM 5316 C C . PHE B 1 151 ? 8.43 24.453 -4.742 1 95.56 151 PHE B C 1
ATOM 5318 O O . PHE B 1 151 ? 9.461 24.672 -5.387 1 95.56 151 PHE B O 1
ATOM 5325 N N . SER B 1 152 ? 8.445 23.609 -3.68 1 96.44 152 SER B N 1
ATOM 5326 C CA . SER B 1 152 ? 9.664 22.906 -3.287 1 96.44 152 SER B CA 1
ATOM 5327 C C . SER B 1 152 ? 10.016 21.812 -4.277 1 96.44 152 SER B C 1
ATOM 5329 O O . SER B 1 152 ? 9.133 21.141 -4.805 1 96.44 152 SER B O 1
ATOM 5331 N N . TYR B 1 153 ? 11.398 21.609 -4.535 1 95.88 153 TYR B N 1
ATOM 5332 C CA . TYR B 1 153 ? 11.766 20.656 -5.582 1 95.88 153 TYR B CA 1
ATOM 5333 C C . TYR B 1 153 ? 13.172 20.125 -5.359 1 95.88 153 TYR B C 1
ATOM 5335 O O . TYR B 1 153 ? 13.938 20.672 -4.574 1 95.88 153 TYR B O 1
ATOM 5343 N N . GLY B 1 154 ? 13.367 18.938 -5.918 1 95.19 154 GLY B N 1
ATOM 5344 C CA . GLY B 1 154 ? 14.727 18.438 -6.07 1 95.19 154 GLY B CA 1
ATOM 5345 C C . GLY B 1 154 ? 15.406 18.938 -7.328 1 95.19 154 GLY B C 1
ATOM 5346 O O . GLY B 1 154 ? 16.5 19.516 -7.266 1 95.19 154 GLY B O 1
ATOM 5347 N N . SER B 1 155 ? 14.719 18.719 -8.383 1 93.81 155 SER B N 1
ATOM 5348 C CA . SER B 1 155 ? 15.117 19.281 -9.672 1 93.81 155 SER B CA 1
ATOM 5349 C C . SER B 1 155 ? 13.914 19.844 -10.43 1 93.81 155 SER B C 1
ATOM 5351 O O . SER B 1 155 ? 12.781 19.734 -9.961 1 93.81 155 SER B O 1
ATOM 5353 N N . GLU B 1 156 ? 14.242 20.609 -11.484 1 90.75 156 GLU B N 1
ATOM 5354 C CA . GLU B 1 156 ? 13.188 21.203 -12.305 1 90.75 156 GLU B CA 1
ATOM 5355 C C . GLU B 1 156 ? 13.078 20.5 -13.656 1 90.75 156 GLU B C 1
ATOM 5357 O O . GLU B 1 156 ? 14.086 20.062 -14.219 1 90.75 156 GLU B O 1
ATOM 5362 N N . GLY B 1 157 ? 11.844 20.328 -14.062 1 87.88 157 GLY B N 1
ATOM 5363 C CA . GLY B 1 157 ? 11.641 19.766 -15.383 1 87.88 157 GLY B CA 1
ATOM 5364 C C . GLY B 1 157 ? 10.523 20.438 -16.156 1 87.88 157 GLY B C 1
ATOM 5365 O O . GLY B 1 157 ? 9.516 20.844 -15.578 1 87.88 157 GLY B O 1
ATOM 5366 N N . GLU B 1 158 ? 10.797 20.547 -17.469 1 84.88 158 GLU B N 1
ATOM 5367 C CA . GLU B 1 158 ? 9.766 21.078 -18.359 1 84.88 158 GLU B CA 1
ATOM 5368 C C . GLU B 1 158 ? 8.938 19.953 -18.984 1 84.88 158 GLU B C 1
ATOM 5370 O O . GLU B 1 158 ? 9.484 18.922 -19.375 1 84.88 158 GLU B O 1
ATOM 5375 N N . GLY B 1 159 ? 7.695 20.062 -18.828 1 76.19 159 GLY B N 1
ATOM 5376 C CA . GLY B 1 159 ? 6.855 19.031 -19.422 1 76.19 159 GLY B CA 1
ATOM 5377 C C . GLY B 1 159 ? 5.371 19.312 -19.266 1 76.19 159 GLY B C 1
ATOM 5378 O O . GLY B 1 159 ? 4.961 20.469 -19.172 1 76.19 159 GLY B O 1
ATOM 5379 N N . ILE B 1 160 ? 4.547 18.328 -19.578 1 60.25 160 ILE B N 1
ATOM 5380 C CA . ILE B 1 160 ? 3.098 18.453 -19.5 1 60.25 160 ILE B CA 1
ATOM 5381 C C . ILE B 1 160 ? 2.629 18.125 -18.094 1 60.25 160 ILE B C 1
ATOM 5383 O O . ILE B 1 160 ? 3.264 17.344 -17.391 1 60.25 160 ILE B O 1
ATOM 5387 N N . THR B 1 161 ? 1.691 18.781 -17.578 1 53.41 161 THR B N 1
ATOM 5388 C CA . THR B 1 161 ? 1.019 18.797 -16.281 1 53.41 161 THR B CA 1
ATOM 5389 C C . THR B 1 161 ? 0.553 17.391 -15.898 1 53.41 161 THR B C 1
ATOM 5391 O O . THR B 1 161 ? 0.32 16.547 -16.766 1 53.41 161 THR B O 1
ATOM 5394 N N . GLY B 1 162 ? 0.696 16.828 -14.75 1 48.03 162 GLY B N 1
ATOM 5395 C CA . GLY B 1 162 ? 0.396 15.609 -14.008 1 48.03 162 GLY B CA 1
ATOM 5396 C C . GLY B 1 162 ? 1.639 14.859 -13.562 1 48.03 162 GLY B C 1
ATOM 5397 O O . GLY B 1 162 ? 2.738 15.414 -13.555 1 48.03 162 GLY B O 1
ATOM 5398 N N . ALA B 1 163 ? 1.473 13.594 -13.336 1 45.34 163 ALA B N 1
ATOM 5399 C CA . ALA B 1 163 ? 2.744 12.945 -13.023 1 45.34 163 ALA B CA 1
ATOM 5400 C C . ALA B 1 163 ? 3.787 13.25 -14.102 1 45.34 163 ALA B C 1
ATOM 5402 O O . ALA B 1 163 ? 3.508 13.133 -15.297 1 45.34 163 ALA B O 1
ATOM 5403 N N . TYR B 1 164 ? 4.637 14.281 -13.812 1 38.81 164 TYR B N 1
ATOM 5404 C CA . TYR B 1 164 ? 5.637 14.758 -14.758 1 38.81 164 TYR B CA 1
ATOM 5405 C C . TYR B 1 164 ? 5.883 13.727 -15.852 1 38.81 164 TYR B C 1
ATOM 5407 O O . TYR B 1 164 ? 6.312 12.602 -15.57 1 38.81 164 TYR B O 1
ATOM 5415 N N . GLU B 1 165 ? 5.062 13.672 -16.922 1 44.94 165 GLU B N 1
ATOM 5416 C CA . GLU B 1 165 ? 5.562 12.953 -18.078 1 44.94 165 GLU B CA 1
ATOM 5417 C C . GLU B 1 165 ? 6.484 13.828 -18.922 1 44.94 165 GLU B C 1
ATOM 5419 O O . GLU B 1 165 ? 6.199 15.008 -19.141 1 44.94 165 GLU B O 1
ATOM 5424 N N . ASN B 1 166 ? 7.672 13.461 -19.016 1 41.5 166 ASN B N 1
ATOM 5425 C CA . ASN B 1 166 ? 8.727 14.133 -19.766 1 41.5 166 ASN B CA 1
ATOM 5426 C C . ASN B 1 166 ? 8.195 14.734 -21.062 1 41.5 166 ASN B C 1
ATOM 5428 O O . ASN B 1 166 ? 7.301 14.164 -21.688 1 41.5 166 ASN B O 1
ATOM 5432 N N . ALA B 1 167 ? 8.641 15.961 -21.469 1 44.38 167 ALA B N 1
ATOM 5433 C CA . ALA B 1 167 ? 8.375 16.844 -22.609 1 44.38 167 ALA B CA 1
ATOM 5434 C C . ALA B 1 167 ? 8.289 16.047 -23.906 1 44.38 167 ALA B C 1
ATOM 5436 O O . ALA B 1 167 ? 7.703 16.516 -24.891 1 44.38 167 ALA B O 1
ATOM 5437 N N . SER B 1 168 ? 9.047 15.031 -24.078 1 44.06 168 SER B N 1
ATOM 5438 C CA . SER B 1 168 ? 9.102 14.398 -25.391 1 44.06 168 SER B CA 1
ATOM 5439 C C . SER B 1 168 ? 7.711 14.008 -25.875 1 44.06 168 SER B C 1
ATOM 5441 O O . SER B 1 168 ? 7.516 13.734 -27.062 1 44.06 168 SER B O 1
ATOM 5443 N N . PHE B 1 169 ? 6.82 13.961 -24.875 1 43 169 PHE B N 1
ATOM 5444 C CA . PHE B 1 169 ? 5.559 13.398 -25.344 1 43 169 PHE B CA 1
ATOM 5445 C C . PHE B 1 169 ? 4.652 14.492 -25.906 1 43 169 PHE B C 1
ATOM 5447 O O . PHE B 1 169 ? 4.082 14.344 -26.984 1 43 169 PHE B O 1
ATOM 5454 N N . ALA B 1 170 ? 3.986 15.422 -25.031 1 47.28 170 ALA B N 1
ATOM 5455 C CA . ALA B 1 170 ? 2.924 16.266 -25.578 1 47.28 170 ALA B CA 1
ATOM 5456 C C . ALA B 1 170 ? 3.314 17.75 -25.516 1 47.28 170 ALA B C 1
ATOM 5458 O O . ALA B 1 170 ? 2.463 18.625 -25.656 1 47.28 170 ALA B O 1
ATOM 5459 N N . GLY B 1 171 ? 4.422 18.047 -25.781 1 57.75 171 GLY B N 1
ATOM 5460 C CA . GLY B 1 171 ? 4.863 19.422 -25.781 1 57.75 171 GLY B CA 1
ATOM 5461 C C . GLY B 1 171 ? 4.957 20.031 -24.391 1 57.75 171 GLY B C 1
ATOM 5462 O O . GLY B 1 171 ? 4.359 19.516 -23.453 1 57.75 171 GLY B O 1
ATOM 5463 N N . VAL B 1 172 ? 5.773 21 -24.219 1 62.94 172 VAL B N 1
ATOM 5464 C CA . VAL B 1 172 ? 6.098 21.609 -22.922 1 62.94 172 VAL B CA 1
ATOM 5465 C C . VAL B 1 172 ? 4.973 22.547 -22.5 1 62.94 172 VAL B C 1
ATOM 5467 O O . VAL B 1 172 ? 4.641 23.484 -23.234 1 62.94 172 VAL B O 1
ATOM 5470 N N . GLN B 1 173 ? 4.238 22.266 -21.469 1 73.69 173 GLN B N 1
ATOM 5471 C CA . GLN B 1 173 ? 3.139 23.078 -20.953 1 73.69 173 GLN B CA 1
ATOM 5472 C C . GLN B 1 173 ? 3.57 23.859 -19.719 1 73.69 173 GLN B C 1
ATOM 5474 O O . GLN B 1 173 ? 2.922 24.844 -19.344 1 73.69 173 GLN B O 1
ATOM 5479 N N . GLY B 1 174 ? 4.664 23.5 -19.172 1 87.69 174 GLY B N 1
ATOM 5480 C CA . GLY B 1 174 ? 5.117 24.203 -17.984 1 87.69 174 GLY B CA 1
ATOM 5481 C C . GLY B 1 174 ? 6.398 23.641 -17.406 1 87.69 174 GLY B C 1
ATOM 5482 O O . GLY B 1 174 ? 7.039 22.781 -18.016 1 87.69 174 GLY B O 1
ATOM 5483 N N . ARG B 1 175 ? 6.852 24.281 -16.344 1 91.19 175 ARG B N 1
ATOM 5484 C CA . ARG B 1 175 ? 7.98 23.812 -15.539 1 91.19 175 ARG B CA 1
ATOM 5485 C C . ARG B 1 175 ? 7.52 23.328 -14.172 1 91.19 175 ARG B C 1
ATOM 5487 O O . ARG B 1 175 ? 6.801 24.031 -13.469 1 91.19 175 ARG B O 1
ATOM 5494 N N . TYR B 1 176 ? 7.957 22.156 -13.883 1 87.81 176 TYR B N 1
ATOM 5495 C CA . TYR B 1 176 ? 7.379 21.484 -12.719 1 87.81 176 TYR B CA 1
ATOM 5496 C C . TYR B 1 176 ? 8.469 20.969 -11.789 1 87.81 176 TYR B C 1
ATOM 5498 O O . TYR B 1 176 ? 9.602 20.734 -12.211 1 87.81 176 TYR B O 1
ATOM 5506 N N . PRO B 1 177 ? 8.07 20.891 -10.484 1 90 177 PRO B N 1
ATOM 5507 C CA . PRO B 1 177 ? 9.023 20.297 -9.539 1 90 177 PRO B CA 1
ATOM 5508 C C . PRO B 1 177 ? 9.188 18.797 -9.734 1 90 177 PRO B C 1
ATOM 5510 O O . PRO B 1 177 ? 8.203 18.078 -9.938 1 90 177 PRO B O 1
ATOM 5513 N N . ILE B 1 178 ? 10.43 18.344 -9.789 1 89.12 178 ILE B N 1
ATOM 5514 C CA . ILE B 1 178 ? 10.758 16.922 -9.766 1 89.12 178 ILE B CA 1
ATOM 5515 C C . ILE B 1 178 ? 11.328 16.547 -8.398 1 89.12 178 ILE B C 1
ATOM 5517 O O . ILE B 1 178 ? 12.203 17.25 -7.875 1 89.12 178 ILE B O 1
ATOM 5521 N N . THR B 1 179 ? 10.727 15.547 -7.82 1 89.5 179 THR B N 1
ATOM 5522 C CA . THR B 1 179 ? 11.195 15.125 -6.508 1 89.5 179 THR B CA 1
ATOM 5523 C C . THR B 1 179 ? 11.156 13.609 -6.383 1 89.5 179 THR B C 1
ATOM 5525 O O . THR B 1 179 ? 10.477 12.93 -7.164 1 89.5 179 THR B O 1
ATOM 5528 N N . ASN B 1 180 ? 12.031 13.062 -5.527 1 90.56 180 ASN B N 1
ATOM 5529 C CA . ASN B 1 180 ? 11.914 11.695 -5.051 1 90.56 180 ASN B CA 1
ATOM 5530 C C . ASN B 1 180 ? 11.117 11.617 -3.748 1 90.56 180 ASN B C 1
ATOM 5532 O O . ASN B 1 180 ? 11.695 11.555 -2.664 1 90.56 180 ASN B O 1
ATOM 5536 N N . ALA B 1 181 ? 9.836 11.5 -3.891 1 89.44 181 ALA B N 1
ATOM 5537 C CA . ALA B 1 181 ? 8.961 11.609 -2.73 1 89.44 181 ALA B CA 1
ATOM 5538 C C . ALA B 1 181 ? 9.195 10.461 -1.754 1 89.44 181 ALA B C 1
ATOM 5540 O O . ALA B 1 181 ? 8.938 10.586 -0.555 1 89.44 181 ALA B O 1
ATOM 5541 N N . THR B 1 182 ? 9.742 9.32 -2.223 1 91.56 182 THR B N 1
ATOM 5542 C CA . THR B 1 182 ? 9.945 8.156 -1.365 1 91.56 182 THR B CA 1
ATOM 5543 C C . THR B 1 182 ? 11.148 8.367 -0.447 1 91.56 182 THR B C 1
ATOM 5545 O O . THR B 1 182 ? 11.328 7.625 0.522 1 91.56 182 THR B O 1
ATOM 5548 N N . ALA B 1 183 ? 11.906 9.406 -0.712 1 92.56 183 ALA B N 1
ATOM 5549 C CA . ALA B 1 183 ? 13.047 9.711 0.147 1 92.56 183 ALA B CA 1
ATOM 5550 C C . ALA B 1 183 ? 12.594 10.375 1.442 1 92.56 183 ALA B C 1
ATOM 5552 O O . ALA B 1 183 ? 13.336 10.398 2.428 1 92.56 183 ALA B O 1
ATOM 5553 N N . LEU B 1 184 ? 11.391 10.961 1.49 1 95.75 184 LEU B N 1
ATOM 5554 C CA . LEU B 1 184 ? 10.836 11.664 2.643 1 95.75 184 LEU B CA 1
ATOM 5555 C C . LEU B 1 184 ? 9.391 11.25 2.889 1 95.75 184 LEU B C 1
ATOM 5557 O O . LEU B 1 184 ? 8.516 12.102 3.057 1 95.75 184 LEU B O 1
ATOM 5561 N N . ASP B 1 185 ? 9.188 9.961 2.895 1 95.88 185 ASP B N 1
ATOM 5562 C CA . ASP B 1 185 ? 7.824 9.445 2.807 1 95.88 185 ASP B CA 1
ATOM 5563 C C . ASP B 1 185 ? 7.305 9.023 4.18 1 95.88 185 ASP B C 1
ATOM 5565 O O . ASP B 1 185 ? 6.375 8.219 4.281 1 95.88 185 ASP B O 1
ATOM 5569 N N . THR B 1 186 ? 7.91 9.477 5.285 1 96 186 THR B N 1
ATOM 5570 C CA . THR B 1 186 ? 7.41 9.312 6.645 1 96 186 THR B CA 1
ATOM 5571 C C . THR B 1 186 ? 7.547 10.609 7.43 1 96 186 THR B C 1
ATOM 5573 O O . THR B 1 186 ? 8.398 11.445 7.113 1 96 186 THR B O 1
ATOM 5576 N N . THR B 1 187 ? 6.723 10.727 8.445 1 96.19 187 THR B N 1
ATOM 5577 C CA . THR B 1 187 ? 6.77 11.891 9.312 1 96.19 187 THR B CA 1
ATOM 5578 C C . THR B 1 187 ? 8.156 12.039 9.945 1 96.19 187 THR B C 1
ATOM 5580 O O . THR B 1 187 ? 8.68 13.148 10.039 1 96.19 187 THR B O 1
ATOM 5583 N N . ASP B 1 188 ? 8.797 10.945 10.305 1 94.69 188 ASP B N 1
ATOM 5584 C CA . ASP B 1 188 ? 10.109 11 10.93 1 94.69 188 ASP B CA 1
ATOM 5585 C C . ASP B 1 188 ? 11.164 11.516 9.945 1 94.69 188 ASP B C 1
ATOM 5587 O O . ASP B 1 188 ? 12.008 12.336 10.32 1 94.69 188 ASP B O 1
ATOM 5591 N N . LEU B 1 189 ? 11.125 11.039 8.758 1 95.88 189 LEU B N 1
ATOM 5592 C CA . LEU B 1 189 ? 12.07 11.508 7.754 1 95.88 189 LEU B CA 1
ATOM 5593 C C . LEU B 1 189 ? 11.828 12.984 7.43 1 95.88 189 LEU B C 1
ATOM 5595 O O . LEU B 1 189 ? 12.781 13.742 7.246 1 95.88 189 LEU B O 1
ATOM 5599 N N . ALA B 1 190 ? 10.586 13.336 7.395 1 96.62 190 ALA B N 1
ATOM 5600 C CA . ALA B 1 190 ? 10.242 14.734 7.129 1 96.62 190 ALA B CA 1
ATOM 5601 C C . ALA B 1 190 ? 10.703 15.641 8.266 1 96.62 190 ALA B C 1
ATOM 5603 O O . ALA B 1 190 ? 11.094 16.781 8.031 1 96.62 190 ALA B O 1
ATOM 5604 N N . ALA B 1 191 ? 10.633 15.141 9.484 1 96.5 191 ALA B N 1
ATOM 5605 C CA . ALA B 1 191 ? 11.094 15.914 10.633 1 96.5 191 ALA B CA 1
ATOM 5606 C C . ALA B 1 191 ? 12.578 16.266 10.5 1 96.5 191 ALA B C 1
ATOM 5608 O O . ALA B 1 191 ? 12.977 17.406 10.758 1 96.5 191 ALA B O 1
ATOM 5609 N N . VAL B 1 192 ? 13.336 15.305 10.086 1 96.94 192 VAL B N 1
ATOM 5610 C CA . VAL B 1 192 ? 14.766 15.508 9.914 1 96.94 192 VAL B CA 1
ATOM 5611 C C . VAL B 1 192 ? 15.016 16.562 8.836 1 96.94 192 VAL B C 1
ATOM 5613 O O . VAL B 1 192 ? 15.812 17.484 9.023 1 96.94 192 VAL B O 1
ATOM 5616 N N . ALA B 1 193 ? 14.32 16.406 7.75 1 96.56 193 ALA B N 1
ATOM 5617 C CA . ALA B 1 193 ? 14.484 17.344 6.641 1 96.56 193 ALA B CA 1
ATOM 5618 C C . ALA B 1 193 ? 14.07 18.75 7.055 1 96.56 193 ALA B C 1
ATOM 5620 O O . ALA B 1 193 ? 14.773 19.719 6.754 1 96.56 193 ALA B O 1
ATOM 5621 N N . ALA B 1 194 ? 12.984 18.859 7.73 1 97.25 194 ALA B N 1
ATOM 5622 C CA . ALA B 1 194 ? 12.469 20.172 8.148 1 97.25 194 ALA B CA 1
ATOM 5623 C C . ALA B 1 194 ? 13.406 20.844 9.148 1 97.25 194 ALA B C 1
ATOM 5625 O O . ALA B 1 194 ? 13.539 22.062 9.148 1 97.25 194 ALA B O 1
ATOM 5626 N N . TRP B 1 195 ? 14.031 20.031 9.977 1 97.38 195 TRP B N 1
ATOM 5627 C CA . TRP B 1 195 ? 14.992 20.578 10.93 1 97.38 195 TRP B CA 1
ATOM 5628 C C . TRP B 1 195 ? 16.141 21.25 10.195 1 97.38 195 TRP B C 1
ATOM 5630 O O . TRP B 1 195 ? 16.531 22.375 10.547 1 97.38 195 TRP B O 1
ATOM 5640 N N . HIS B 1 196 ? 16.641 20.625 9.172 1 96.81 196 HIS B N 1
ATOM 5641 C CA . HIS B 1 196 ? 17.75 21.188 8.422 1 96.81 196 HIS B CA 1
ATOM 5642 C C . HIS B 1 196 ? 17.328 22.453 7.68 1 96.81 196 HIS B C 1
ATOM 5644 O O . HIS B 1 196 ? 18.094 23.422 7.598 1 96.81 196 HIS B O 1
ATOM 5650 N N . VAL B 1 197 ? 16.141 22.422 7.215 1 97.44 197 VAL B N 1
ATOM 5651 C CA . VAL B 1 197 ? 15.617 23.578 6.52 1 97.44 197 VAL B CA 1
ATOM 5652 C C . VAL B 1 197 ? 15.453 24.75 7.504 1 97.44 197 VAL B C 1
ATOM 5654 O O . VAL B 1 197 ? 15.859 25.875 7.211 1 97.44 197 VAL B O 1
ATOM 5657 N N . LEU B 1 198 ? 14.883 24.453 8.672 1 97.44 198 LEU B N 1
ATOM 5658 C CA . LEU B 1 198 ? 14.672 25.469 9.695 1 97.44 198 LEU B CA 1
ATOM 5659 C C . LEU B 1 198 ? 15.992 26.078 10.148 1 97.44 198 LEU B C 1
ATOM 5661 O O . LEU B 1 198 ? 16.125 27.297 10.25 1 97.44 198 LEU B O 1
ATOM 5665 N N . GLN B 1 199 ? 17 25.266 10.391 1 96 199 GLN B N 1
ATOM 5666 C CA . GLN B 1 199 ? 18.312 25.734 10.836 1 96 199 GLN B CA 1
ATOM 5667 C C . GLN B 1 199 ? 19 26.547 9.75 1 96 199 GLN B C 1
ATOM 5669 O O . GLN B 1 199 ? 19.656 27.562 10.047 1 96 199 GLN B O 1
ATOM 5674 N N . GLY B 1 200 ? 18.828 26.078 8.477 1 95.75 200 GLY B N 1
ATOM 5675 C CA . GLY B 1 200 ? 19.344 26.875 7.375 1 95.75 200 GLY B CA 1
ATOM 5676 C C . GLY B 1 200 ? 18.734 28.25 7.285 1 95.75 200 GLY B C 1
ATOM 5677 O O . GLY B 1 200 ? 19.453 29.25 7.102 1 95.75 200 GLY B O 1
ATOM 5678 N N . PHE B 1 201 ? 17.5 28.359 7.422 1 97.06 201 PHE B N 1
ATOM 5679 C CA . PHE B 1 201 ? 16.797 29.641 7.379 1 97.06 201 PHE B CA 1
ATOM 5680 C C . PHE B 1 201 ? 17.25 30.547 8.516 1 97.06 201 PHE B C 1
ATOM 5682 O O . PHE B 1 201 ? 17.547 31.719 8.289 1 97.06 201 PHE B O 1
ATOM 5689 N N . LEU B 1 202 ? 17.266 29.984 9.773 1 95.81 202 LEU B N 1
ATOM 5690 C CA . LEU B 1 202 ? 17.641 30.75 10.945 1 95.81 202 LEU B CA 1
ATOM 5691 C C . LEU B 1 202 ? 19.062 31.297 10.812 1 95.81 202 LEU B C 1
ATOM 5693 O O . LEU B 1 202 ? 19.359 32.406 11.273 1 95.81 202 LEU B O 1
ATOM 5697 N N . GLY B 1 203 ? 19.891 30.516 10.203 1 93.94 203 GLY B N 1
ATOM 5698 C CA . GLY B 1 203 ? 21.25 30.969 9.969 1 93.94 203 GLY B CA 1
ATOM 5699 C C . GLY B 1 203 ? 21.328 32.188 9.062 1 93.94 203 GLY B C 1
ATOM 5700 O O . GLY B 1 203 ? 22.25 33 9.188 1 93.94 203 GLY B O 1
ATOM 5701 N N . GLY B 1 204 ? 20.391 32.312 8.188 1 94.75 204 GLY B N 1
ATOM 5702 C CA . GLY B 1 204 ? 20.375 33.406 7.25 1 94.75 204 GLY B CA 1
ATOM 5703 C C . GLY B 1 204 ? 19.562 34.594 7.738 1 94.75 204 GLY B C 1
ATOM 5704 O O . GLY B 1 204 ? 19.688 35.719 7.203 1 94.75 204 GLY B O 1
ATOM 5705 N N . LEU B 1 205 ? 18.797 34.438 8.797 1 93.31 205 LEU B N 1
ATOM 5706 C CA . LEU B 1 205 ? 17.812 35.406 9.227 1 93.31 205 LEU B CA 1
ATOM 5707 C C . LEU B 1 205 ? 18.469 36.719 9.625 1 93.31 205 LEU B C 1
ATOM 5709 O O . LEU B 1 205 ? 17.969 37.812 9.312 1 93.31 205 LEU B O 1
ATOM 5713 N N . PRO B 1 206 ? 19.719 36.75 10.258 1 91.38 206 PRO B N 1
ATOM 5714 C CA . PRO B 1 206 ? 20.359 38 10.617 1 91.38 206 PRO B CA 1
ATOM 5715 C C . PRO B 1 206 ? 20.703 38.875 9.398 1 91.38 206 PRO B C 1
ATOM 5717 O O . PRO B 1 206 ? 20.703 40.094 9.469 1 91.38 206 PRO B O 1
ATOM 5720 N N . GLN B 1 207 ? 21 38.188 8.328 1 91.06 207 GLN B N 1
ATOM 5721 C CA . GLN B 1 207 ? 21.312 38.906 7.094 1 91.06 207 GLN B CA 1
ATOM 5722 C C . GLN B 1 207 ? 20.031 39.281 6.332 1 91.06 207 GLN B C 1
ATOM 5724 O O . GLN B 1 207 ? 19.922 40.344 5.758 1 91.06 207 GLN B O 1
ATOM 5729 N N . LEU B 1 208 ? 19.125 38.344 6.387 1 93.12 208 LEU B N 1
ATOM 5730 C CA . LEU B 1 208 ? 17.859 38.5 5.664 1 93.12 208 LEU B CA 1
ATOM 5731 C C . LEU B 1 208 ? 17.031 39.625 6.27 1 93.12 208 LEU B C 1
ATOM 5733 O O . LEU B 1 208 ? 16.469 40.438 5.543 1 93.12 208 LEU B O 1
ATOM 5737 N N . ASP B 1 209 ? 16.953 39.625 7.551 1 91.94 209 ASP B N 1
ATOM 5738 C CA . ASP B 1 209 ? 16.141 40.594 8.305 1 91.94 209 ASP B CA 1
ATOM 5739 C C . ASP B 1 209 ? 16.797 40.938 9.641 1 91.94 209 ASP B C 1
ATOM 5741 O O . ASP B 1 209 ? 16.453 40.375 10.672 1 91.94 209 ASP B O 1
ATOM 5745 N N . PRO B 1 210 ? 17.594 41.938 9.633 1 87.5 210 PRO B N 1
ATOM 5746 C CA . PRO B 1 210 ? 18.328 42.281 10.859 1 87.5 210 PRO B CA 1
ATOM 5747 C C . PRO B 1 210 ? 17.391 42.75 11.977 1 87.5 210 PRO B C 1
ATOM 5749 O O . PRO B 1 210 ? 17.812 42.812 13.141 1 87.5 210 PRO B O 1
ATOM 5752 N N . ALA B 1 211 ? 16.203 43.031 11.578 1 85.5 211 ALA B N 1
ATOM 5753 C CA . ALA B 1 211 ? 15.25 43.5 12.594 1 85.5 211 ALA B CA 1
ATOM 5754 C C . ALA B 1 211 ? 14.836 42.344 13.5 1 85.5 211 ALA B C 1
ATOM 5756 O O . ALA B 1 211 ? 14.492 42.562 14.664 1 85.5 211 ALA B O 1
ATOM 5757 N N . VAL B 1 212 ? 14.82 41.156 12.953 1 84.75 212 VAL B N 1
ATOM 5758 C CA . VAL B 1 212 ? 14.461 39.969 13.742 1 84.75 212 VAL B CA 1
ATOM 5759 C C . VAL B 1 212 ? 15.672 39.5 14.547 1 84.75 212 VAL B C 1
ATOM 5761 O O . VAL B 1 212 ? 16.625 38.969 13.984 1 84.75 212 VAL B O 1
ATOM 5764 N N . ASN B 1 213 ? 15.789 39.844 15.664 1 72.81 213 ASN B N 1
ATOM 5765 C CA . ASN B 1 213 ? 16.922 39.656 16.562 1 72.81 213 ASN B CA 1
ATOM 5766 C C . ASN B 1 213 ? 17.062 38.219 17 1 72.81 213 ASN B C 1
ATOM 5768 O O . ASN B 1 213 ? 16.203 37.688 17.703 1 72.81 213 ASN B O 1
ATOM 5772 N N . LEU B 1 214 ? 18.109 37.531 16.547 1 75.56 214 LEU B N 1
ATOM 5773 C CA . LEU B 1 214 ? 18.375 36.156 17 1 75.56 214 LEU B CA 1
ATOM 5774 C C . LEU B 1 214 ? 19.453 36.156 18.062 1 75.56 214 LEU B C 1
ATOM 5776 O O . LEU B 1 214 ? 20 35.094 18.406 1 75.56 214 LEU B O 1
ATOM 5780 N N . THR B 1 215 ? 19.891 37.344 18.406 1 63.72 215 THR B N 1
ATOM 5781 C CA . THR B 1 215 ? 21 37.438 19.344 1 63.72 215 THR B CA 1
ATOM 5782 C C . THR B 1 215 ? 20.641 36.844 20.688 1 63.72 215 THR B C 1
ATOM 5784 O O . THR B 1 215 ? 21.516 36.375 21.422 1 63.72 215 THR B O 1
ATOM 5787 N N . THR B 1 216 ? 19.422 36.938 21.031 1 66.88 216 THR B N 1
ATOM 5788 C CA . THR B 1 216 ? 18.922 36.25 22.219 1 66.88 216 THR B CA 1
ATOM 5789 C C . THR B 1 216 ? 18.141 35 21.844 1 66.88 216 THR B C 1
ATOM 5791 O O . THR B 1 216 ? 17.797 34.812 20.672 1 66.88 216 THR B O 1
ATOM 5794 N N . LYS B 1 217 ? 18.062 34.156 22.797 1 76.94 217 LYS B N 1
ATOM 5795 C CA . LYS B 1 217 ? 17.25 32.969 22.531 1 76.94 217 LYS B CA 1
ATOM 5796 C C . LYS B 1 217 ? 15.867 33.344 22.031 1 76.94 217 LYS B C 1
ATOM 5798 O O . LYS B 1 217 ? 15.094 33.969 22.734 1 76.94 217 LYS B O 1
ATOM 5803 N N . LYS B 1 218 ? 15.75 33.094 20.781 1 88.31 218 LYS B N 1
ATOM 5804 C CA . LYS B 1 218 ? 14.477 33.406 20.141 1 88.31 218 LYS B CA 1
ATOM 5805 C C . LYS B 1 218 ? 13.422 32.375 20.5 1 88.31 218 LYS B C 1
ATOM 5807 O O . LYS B 1 218 ? 13.672 31.172 20.406 1 88.31 218 LYS B O 1
ATOM 5812 N N . GLU B 1 219 ? 12.297 32.938 21.016 1 94.25 219 GLU B N 1
ATOM 5813 C CA . GLU B 1 219 ? 11.18 32.031 21.297 1 94.25 219 GLU B CA 1
ATOM 5814 C C . GLU B 1 219 ? 10.648 31.391 20.031 1 94.25 219 GLU B C 1
ATOM 5816 O O . GLU B 1 219 ? 10.477 32.062 19.016 1 94.25 219 GLU B O 1
ATOM 5821 N N . PHE B 1 220 ? 10.422 30.047 20.125 1 96.06 220 PHE B N 1
ATOM 5822 C CA . PHE B 1 220 ? 10 29.281 18.953 1 96.06 220 PHE B CA 1
ATOM 5823 C C . PHE B 1 220 ? 8.672 28.578 19.234 1 96.06 220 PHE B C 1
ATOM 5825 O O . PHE B 1 220 ? 8.492 27.984 20.297 1 96.06 220 PHE B O 1
ATOM 5832 N N . ASN B 1 221 ? 7.77 28.688 18.281 1 96.06 221 ASN B N 1
ATOM 5833 C CA . ASN B 1 221 ? 6.496 27.969 18.297 1 96.06 221 ASN B CA 1
ATOM 5834 C C . ASN B 1 221 ? 6.293 27.156 17.031 1 96.06 221 ASN B C 1
ATOM 5836 O O . ASN B 1 221 ? 6.676 27.578 15.938 1 96.06 221 ASN B O 1
ATOM 5840 N N . LEU B 1 222 ? 5.738 25.953 17.172 1 96.62 222 LEU B N 1
ATOM 5841 C CA . LEU B 1 222 ? 5.305 25.125 16.047 1 96.62 222 LEU B CA 1
ATOM 5842 C C . LEU B 1 222 ? 3.789 24.953 16.062 1 96.62 222 LEU B C 1
ATOM 5844 O O . LEU B 1 222 ? 3.225 24.438 17.016 1 96.62 222 LEU B O 1
ATOM 5848 N N . TRP B 1 223 ? 3.174 25.438 15.07 1 95.25 223 TRP B N 1
ATOM 5849 C CA . TRP B 1 223 ? 1.731 25.266 14.922 1 95.25 223 TRP B CA 1
ATOM 5850 C C . TRP B 1 223 ? 1.396 24.531 13.633 1 95.25 223 TRP B C 1
ATOM 5852 O O . TRP B 1 223 ? 2.021 24.766 12.594 1 95.25 223 TRP B O 1
ATOM 5862 N N . THR B 1 224 ? 0.483 23.578 13.734 1 94.31 224 THR B N 1
ATOM 5863 C CA . THR B 1 224 ? 0.174 22.688 12.633 1 94.31 224 THR B CA 1
ATOM 5864 C C . THR B 1 224 ? -1.329 22.438 12.539 1 94.31 224 THR B C 1
ATOM 5866 O O . THR B 1 224 ? -2.084 22.828 13.43 1 94.31 224 THR B O 1
ATOM 5869 N N . GLU B 1 225 ? -1.754 21.812 11.438 1 91.25 225 GLU B N 1
ATOM 5870 C CA . GLU B 1 225 ? -3.16 21.484 11.211 1 91.25 225 GLU B CA 1
ATOM 5871 C C . GLU B 1 225 ? -3.311 20.172 10.445 1 91.25 225 GLU B C 1
ATOM 5873 O O . GLU B 1 225 ? -2.414 19.781 9.695 1 91.25 225 GLU B O 1
ATOM 5878 N N . SER B 1 226 ? -4.434 19.453 10.648 1 91.25 226 SER B N 1
ATOM 5879 C CA . SER B 1 226 ? -4.773 18.25 9.898 1 91.25 226 SER B CA 1
ATOM 5880 C C . SER B 1 226 ? -3.721 17.156 10.094 1 91.25 226 SER B C 1
ATOM 5882 O O . SER B 1 226 ? -3.408 16.781 11.219 1 91.25 226 SER B O 1
ATOM 5884 N N . TYR B 1 227 ? -3.031 16.719 8.953 1 91.5 227 TYR B N 1
ATOM 5885 C CA . TYR B 1 227 ? -1.945 15.766 9.094 1 91.5 227 TYR B CA 1
ATOM 5886 C C . TYR B 1 227 ? -0.821 16.328 9.953 1 91.5 227 TYR B C 1
ATOM 5888 O O . TYR B 1 227 ? 0.059 15.602 10.406 1 91.5 227 TYR B O 1
ATOM 5896 N N . GLY B 1 228 ? -0.969 17.625 10.203 1 92.38 228 GLY B N 1
ATOM 5897 C CA . GLY B 1 228 ? -0.1 18.266 11.18 1 92.38 228 GLY B CA 1
ATOM 5898 C C . GLY B 1 228 ? -0.146 17.594 12.539 1 92.38 228 GLY B C 1
ATOM 5899 O O . GLY B 1 228 ? 0.759 17.766 13.359 1 92.38 228 GLY B O 1
ATOM 5900 N N . GLY B 1 229 ? -1.181 16.828 12.75 1 91.38 229 GLY B N 1
ATOM 5901 C CA . GLY B 1 229 ? -1.221 16.016 13.953 1 91.38 229 GLY B CA 1
ATOM 5902 C C . GLY B 1 229 ? -0.106 14.984 14.016 1 91.38 229 GLY B C 1
ATOM 5903 O O . GLY B 1 229 ? 0.314 14.586 15.102 1 91.38 229 GLY B O 1
ATOM 5904 N N . HIS B 1 230 ? 0.302 14.57 12.867 1 92.81 230 HIS B N 1
ATOM 5905 C CA . HIS B 1 230 ? 1.502 13.75 12.805 1 92.81 230 HIS B CA 1
ATOM 5906 C C . HIS B 1 230 ? 2.764 14.602 12.82 1 92.81 230 HIS B C 1
ATOM 5908 O O . HIS B 1 230 ? 3.688 14.336 13.594 1 92.81 230 HIS B O 1
ATOM 5914 N N . TYR B 1 231 ? 2.793 15.609 12.062 1 94.19 231 TYR B N 1
ATOM 5915 C CA . TYR B 1 231 ? 3.969 16.469 11.945 1 94.19 231 TYR B CA 1
ATOM 5916 C C . TYR B 1 231 ? 4.293 17.125 13.281 1 94.19 231 TYR B C 1
ATOM 5918 O O . TYR B 1 231 ? 5.434 17.078 13.742 1 94.19 231 TYR B O 1
ATOM 5926 N N . GLY B 1 232 ? 3.275 17.766 13.828 1 93.75 232 GLY B N 1
ATOM 5927 C CA . GLY B 1 232 ? 3.48 18.609 15 1 93.75 232 GLY B CA 1
ATOM 5928 C C . GLY B 1 232 ? 4.262 17.922 16.109 1 93.75 232 GLY B C 1
ATOM 5929 O O . GLY B 1 232 ? 5.395 18.297 16.406 1 93.75 232 GLY B O 1
ATOM 5930 N N . PRO B 1 233 ? 3.664 16.875 16.656 1 92.06 233 PRO B N 1
ATOM 5931 C CA . PRO B 1 233 ? 4.352 16.203 17.75 1 92.06 233 PRO B CA 1
ATOM 5932 C C . PRO B 1 233 ? 5.703 15.625 17.344 1 92.06 233 PRO B C 1
ATOM 5934 O O . PRO B 1 233 ? 6.684 15.758 18.078 1 92.06 233 PRO B O 1
ATOM 5937 N N . ALA B 1 234 ? 5.781 15.07 16.188 1 93.38 234 ALA B N 1
ATOM 5938 C CA . ALA B 1 234 ? 7.023 14.438 15.75 1 93.38 234 ALA B CA 1
ATOM 5939 C C . ALA B 1 234 ? 8.109 15.477 15.492 1 93.38 234 ALA B C 1
ATOM 5941 O O . ALA B 1 234 ? 9.258 15.297 15.898 1 93.38 234 ALA B O 1
ATOM 5942 N N . PHE B 1 235 ? 7.727 16.484 14.812 1 95.75 235 PHE B N 1
ATOM 5943 C CA . PHE B 1 235 ? 8.688 17.547 14.523 1 95.75 235 PHE B CA 1
ATOM 5944 C C . PHE B 1 235 ? 9.133 18.234 15.805 1 95.75 235 PHE B C 1
ATOM 5946 O O . PHE B 1 235 ? 10.328 18.453 16.016 1 95.75 235 PHE B O 1
ATOM 5953 N N . TYR B 1 236 ? 8.188 18.578 16.609 1 94.69 236 TYR B N 1
ATOM 5954 C CA . TYR B 1 236 ? 8.5 19.281 17.828 1 94.69 236 TYR B CA 1
ATOM 5955 C C . TYR B 1 236 ? 9.484 18.5 18.688 1 94.69 236 TYR B C 1
ATOM 5957 O O . TYR B 1 236 ? 10.453 19.062 19.203 1 94.69 236 TYR B O 1
ATOM 5965 N N . LYS B 1 237 ? 9.211 17.219 18.844 1 93.12 237 LYS B N 1
ATOM 5966 C CA . LYS B 1 237 ? 10.102 16.375 19.625 1 93.12 237 LYS B CA 1
ATOM 5967 C C . LYS B 1 237 ? 11.492 16.297 19 1 93.12 237 LYS B C 1
ATOM 5969 O O . LYS B 1 237 ? 12.5 16.438 19.688 1 93.12 237 LYS B O 1
ATOM 5974 N N . TYR B 1 238 ? 11.555 16.062 17.766 1 94.88 238 TYR B N 1
ATOM 5975 C CA . TYR B 1 238 ? 12.844 15.969 17.078 1 94.88 238 TYR B CA 1
ATOM 5976 C C . TYR B 1 238 ? 13.617 17.281 17.188 1 94.88 238 TYR B C 1
ATOM 5978 O O . TYR B 1 238 ? 14.812 17.266 17.5 1 94.88 238 TYR B O 1
ATOM 5986 N N . PHE B 1 239 ? 12.922 18.406 16.953 1 97.06 239 PHE B N 1
ATOM 5987 C CA . PHE B 1 239 ? 13.547 19.719 17.047 1 97.06 239 PHE B CA 1
ATOM 5988 C C . PHE B 1 239 ? 14.047 19.984 18.453 1 97.06 239 PHE B C 1
ATOM 5990 O O . PHE B 1 239 ? 15.141 20.516 18.641 1 97.06 239 PHE B O 1
ATOM 5997 N N . TYR B 1 240 ? 13.234 19.656 19.375 1 95.19 240 TYR B N 1
ATOM 5998 C CA . TYR B 1 240 ? 13.586 19.875 20.766 1 95.19 240 TYR B CA 1
ATOM 5999 C C . TYR B 1 240 ? 14.828 19.094 21.156 1 95.19 240 TYR B C 1
ATOM 6001 O O . TYR B 1 240 ? 15.734 19.625 21.797 1 95.19 240 TYR B O 1
ATOM 6009 N N . ASP B 1 241 ? 14.828 17.812 20.781 1 95.5 241 ASP B N 1
ATOM 6010 C CA . ASP B 1 241 ? 15.977 16.969 21.094 1 95.5 241 ASP B CA 1
ATOM 6011 C C . ASP B 1 241 ? 17.25 17.531 20.469 1 95.5 241 ASP B C 1
ATOM 6013 O O . ASP B 1 241 ? 18.297 17.578 21.109 1 95.5 241 ASP B O 1
ATOM 6017 N N . ARG B 1 242 ? 17.172 17.938 19.25 1 96.62 242 ARG B N 1
ATOM 6018 C CA . ARG B 1 242 ? 18.328 18.547 18.594 1 96.62 242 ARG B CA 1
ATOM 6019 C C . ARG B 1 242 ? 18.719 19.859 19.266 1 96.62 242 ARG B C 1
ATOM 6021 O O . ARG B 1 242 ? 19.891 20.172 19.406 1 96.62 242 ARG B O 1
ATOM 6028 N N . ASN B 1 243 ? 17.734 20.625 19.625 1 95.69 243 ASN B N 1
ATOM 6029 C CA . ASN B 1 243 ? 17.953 21.891 20.328 1 95.69 243 ASN B CA 1
ATOM 6030 C C . ASN B 1 243 ? 18.703 21.672 21.641 1 95.69 243 ASN B C 1
ATOM 6032 O O . ASN B 1 243 ? 19.562 22.484 22.016 1 95.69 243 ASN B O 1
ATOM 6036 N N . GLN B 1 244 ? 18.375 20.625 22.359 1 96.19 244 GLN B N 1
ATOM 6037 C CA . GLN B 1 244 ? 19.078 20.281 23.594 1 96.19 244 GLN B CA 1
ATOM 6038 C C . GLN B 1 244 ? 20.531 19.906 23.297 1 96.19 244 GLN B C 1
ATOM 6040 O O . GLN B 1 244 ? 21.438 20.234 24.062 1 96.19 244 GLN B O 1
ATOM 6045 N N . GLU B 1 245 ? 20.703 19.219 22.234 1 97.38 245 GLU B N 1
ATOM 6046 C CA . GLU B 1 245 ? 22.062 18.859 21.828 1 97.38 245 GLU B CA 1
ATOM 6047 C C . GLU B 1 245 ? 22.891 20.109 21.484 1 97.38 245 GLU B C 1
ATOM 6049 O O . GLU B 1 245 ? 24.094 20.141 21.75 1 97.38 245 GLU B O 1
ATOM 6054 N N . ILE B 1 246 ? 22.266 21.078 20.922 1 95.69 246 ILE B N 1
ATOM 6055 C CA . ILE B 1 246 ? 22.938 22.344 20.656 1 95.69 246 ILE B CA 1
ATOM 6056 C C . ILE B 1 246 ? 23.297 23.031 21.984 1 95.69 246 ILE B C 1
ATOM 6058 O O . ILE B 1 246 ? 24.422 23.5 22.156 1 95.69 246 ILE B O 1
ATOM 6062 N N . ALA B 1 247 ? 22.375 23.094 22.906 1 95.12 247 ALA B N 1
ATOM 6063 C CA . ALA B 1 247 ? 22.547 23.75 24.188 1 95.12 247 ALA B CA 1
ATOM 6064 C C . ALA B 1 247 ? 23.703 23.141 24.969 1 95.12 247 ALA B C 1
ATOM 6066 O O . ALA B 1 247 ? 24.438 23.859 25.672 1 95.12 247 ALA B O 1
ATOM 6067 N N . ASN B 1 248 ? 23.891 21.859 24.875 1 97 248 ASN B N 1
ATOM 6068 C CA . ASN B 1 248 ? 24.922 21.188 25.656 1 97 248 ASN B CA 1
ATOM 6069 C C . ASN B 1 248 ? 26.219 21.062 24.859 1 97 248 ASN B C 1
ATOM 6071 O O . ASN B 1 248 ? 27.188 20.453 25.328 1 97 248 ASN B O 1
ATOM 6075 N N . GLY B 1 249 ? 26.281 21.5 23.641 1 96 249 GLY B N 1
ATOM 6076 C CA . GLY B 1 249 ? 27.516 21.594 22.859 1 96 249 GLY B CA 1
ATOM 6077 C C . GLY B 1 249 ? 27.797 20.359 22.031 1 96 249 GLY B C 1
ATOM 6078 O O . GLY B 1 249 ? 28.844 20.266 21.391 1 96 249 GLY B O 1
ATOM 6079 N N . THR B 1 250 ? 26.859 19.406 21.969 1 96.94 250 THR B N 1
ATOM 6080 C CA . THR B 1 250 ? 27.031 18.156 21.234 1 96.94 250 THR B CA 1
ATOM 6081 C C . THR B 1 250 ? 27.047 18.422 19.734 1 96.94 250 THR B C 1
ATOM 6083 O O . THR B 1 250 ? 27.781 17.75 19 1 96.94 250 THR B O 1
ATOM 6086 N N . ILE B 1 251 ? 26.156 19.297 19.25 1 95.62 251 ILE B N 1
ATOM 6087 C CA . ILE B 1 251 ? 26.125 19.656 17.844 1 95.62 251 ILE B CA 1
ATOM 6088 C C . ILE B 1 251 ? 26.109 21.172 17.703 1 95.62 251 ILE B C 1
ATOM 6090 O O . ILE B 1 251 ? 25.781 21.891 18.656 1 95.62 251 ILE B O 1
ATOM 6094 N N . ALA B 1 252 ? 26.578 21.672 16.531 1 94.19 252 ALA B N 1
ATOM 6095 C CA . ALA B 1 252 ? 26.5 23.109 16.219 1 94.19 252 ALA B CA 1
ATOM 6096 C C . ALA B 1 252 ? 25.109 23.469 15.695 1 94.19 252 ALA B C 1
ATOM 6098 O O . ALA B 1 252 ? 24.422 22.625 15.125 1 94.19 252 ALA B O 1
ATOM 6099 N N . GLY B 1 253 ? 24.688 24.703 15.969 1 93.56 253 GLY B N 1
ATOM 6100 C CA . GLY B 1 253 ? 23.422 25.203 15.453 1 93.56 253 GLY B CA 1
ATOM 6101 C C . GLY B 1 253 ? 22.906 26.406 16.203 1 93.56 253 GLY B C 1
ATOM 6102 O O . GLY B 1 253 ? 23.609 26.969 17.047 1 93.56 253 GLY B O 1
ATOM 6103 N N . ILE B 1 254 ? 21.75 26.797 15.82 1 94.12 254 ILE B N 1
ATOM 6104 C CA . ILE B 1 254 ? 21.094 27.938 16.469 1 94.12 254 ILE B CA 1
ATOM 6105 C C . ILE B 1 254 ? 20.109 27.438 17.5 1 94.12 254 ILE B C 1
ATOM 6107 O O . ILE B 1 254 ? 19.141 26.75 17.172 1 94.12 254 ILE B O 1
ATOM 6111 N N . HIS B 1 255 ? 20.359 27.812 18.719 1 94.56 255 HIS B N 1
ATOM 6112 C CA . HIS B 1 255 ? 19.516 27.406 19.828 1 94.56 255 HIS B CA 1
ATOM 6113 C C . HIS B 1 255 ? 18.25 28.266 19.891 1 94.56 255 HIS B C 1
ATOM 6115 O O . HIS B 1 255 ? 18.297 29.484 19.734 1 94.56 255 HIS B O 1
ATOM 6121 N N . LEU B 1 256 ? 17.156 27.609 20.047 1 94.75 256 LEU B N 1
ATOM 6122 C CA . LEU B 1 256 ? 15.859 28.281 20.172 1 94.75 256 LEU B CA 1
ATOM 6123 C C . LEU B 1 256 ? 15.25 28.031 21.547 1 94.75 256 LEU B C 1
ATOM 6125 O O . LEU B 1 256 ? 15.594 27.062 22.219 1 94.75 256 LEU B O 1
ATOM 6129 N N . ASP B 1 257 ? 14.422 28.984 21.953 1 94.94 257 ASP B N 1
ATOM 6130 C CA . ASP B 1 257 ? 13.633 28.812 23.172 1 94.94 257 ASP B CA 1
ATOM 6131 C C . ASP B 1 257 ? 12.234 28.281 22.859 1 94.94 257 ASP B C 1
ATOM 6133 O O . ASP B 1 257 ? 11.32 29.047 22.547 1 94.94 257 ASP B O 1
ATOM 6137 N N . PHE B 1 258 ? 12.062 26.969 23.016 1 94.88 258 PHE B N 1
ATOM 6138 C CA . PHE B 1 258 ? 10.805 26.328 22.641 1 94.88 258 PHE B CA 1
ATOM 6139 C C . PHE B 1 258 ? 9.688 26.75 23.594 1 94.88 258 PHE B C 1
ATOM 6141 O O . PHE B 1 258 ? 9.852 26.703 24.812 1 94.88 258 PHE B O 1
ATOM 6148 N N . ASN B 1 259 ? 8.562 27.094 22.984 1 94.06 259 ASN B N 1
ATOM 6149 C CA . ASN B 1 259 ? 7.477 27.641 23.797 1 94.06 259 ASN B CA 1
ATOM 6150 C C . ASN B 1 259 ? 6.188 26.844 23.609 1 94.06 259 ASN B C 1
ATOM 6152 O O . ASN B 1 259 ? 5.688 26.219 24.547 1 94.06 259 ASN B O 1
ATOM 6156 N N . THR B 1 260 ? 5.664 26.797 22.328 1 95 260 THR B N 1
ATOM 6157 C CA . THR B 1 260 ? 4.348 26.188 22.203 1 95 260 THR B CA 1
ATOM 6158 C C . THR B 1 260 ? 4.293 25.266 20.984 1 95 260 THR B C 1
ATOM 6160 O O . THR B 1 260 ? 4.977 25.5 19.984 1 95 260 THR B O 1
ATOM 6163 N N . LEU B 1 261 ? 3.518 24.203 21.109 1 94.94 261 LEU B N 1
ATOM 6164 C CA . LEU B 1 261 ? 3.039 23.359 20.016 1 94.94 261 LEU B CA 1
ATOM 6165 C C . LEU B 1 261 ? 1.522 23.453 19.891 1 94.94 261 LEU B C 1
ATOM 6167 O O . LEU B 1 261 ? 0.793 23.203 20.844 1 94.94 261 LEU B O 1
ATOM 6171 N N . GLY B 1 262 ? 1.068 23.938 18.781 1 94 262 GLY B N 1
ATOM 6172 C CA . GLY B 1 262 ? -0.351 23.969 18.453 1 94 262 GLY B CA 1
ATOM 6173 C C . GLY B 1 262 ? -0.725 23.016 17.344 1 94 262 GLY B C 1
ATOM 6174 O O . GLY B 1 262 ? -0.048 22.953 16.312 1 94 262 GLY B O 1
ATOM 6175 N N . VAL B 1 263 ? -1.776 22.203 17.531 1 93 263 VAL B N 1
ATOM 6176 C CA . VAL B 1 263 ? -2.264 21.281 16.516 1 93 263 VAL B CA 1
ATOM 6177 C C . VAL B 1 263 ? -3.756 21.5 16.281 1 93 263 VAL B C 1
ATOM 6179 O O . VAL B 1 263 ? -4.574 21.219 17.156 1 93 263 VAL B O 1
ATOM 6182 N N . GLY B 1 264 ? -4.078 22 15.148 1 91.56 264 GLY B N 1
ATOM 6183 C CA . GLY B 1 264 ? -5.469 22.219 14.797 1 91.56 264 GLY B CA 1
ATOM 6184 C C . GLY B 1 264 ? -6.078 21.062 14.031 1 91.56 264 GLY B C 1
ATOM 6185 O O . GLY B 1 264 ? -5.598 20.703 12.953 1 91.56 264 GLY B O 1
ATOM 6186 N N . ASN B 1 265 ? -7.137 20.516 14.508 1 90.56 265 ASN B N 1
ATOM 6187 C CA . ASN B 1 265 ? -7.848 19.422 13.859 1 90.56 265 ASN B CA 1
ATOM 6188 C C . ASN B 1 265 ? -6.883 18.375 13.312 1 90.56 265 ASN B C 1
ATOM 6190 O O . ASN B 1 265 ? -6.973 17.984 12.141 1 90.56 265 ASN B O 1
ATOM 6194 N N . GLY B 1 266 ? -6 17.969 14.172 1 90.75 266 GLY B N 1
ATOM 6195 C CA . GLY B 1 266 ? -4.891 17.125 13.773 1 90.75 266 GLY B CA 1
ATOM 6196 C C . GLY B 1 266 ? -5.258 15.648 13.719 1 90.75 266 GLY B C 1
ATOM 6197 O O . GLY B 1 266 ? -6.047 15.164 14.539 1 90.75 266 GLY B O 1
ATOM 6198 N N . ILE B 1 267 ? -4.727 14.953 12.75 1 90.69 267 ILE B N 1
ATOM 6199 C CA . ILE B 1 267 ? -4.684 13.492 12.781 1 90.69 267 ILE B CA 1
ATOM 6200 C C . ILE B 1 267 ? -3.475 13.023 13.586 1 90.69 267 ILE B C 1
ATOM 6202 O O . ILE B 1 267 ? -2.344 13.055 13.102 1 90.69 267 ILE B O 1
ATOM 6206 N N . ILE B 1 268 ? -3.762 12.555 14.773 1 90.75 268 ILE B N 1
ATOM 6207 C CA . ILE B 1 268 ? -2.662 12.273 15.695 1 90.75 268 ILE B CA 1
ATOM 6208 C C . ILE B 1 268 ? -2.506 10.766 15.875 1 90.75 268 ILE B C 1
ATOM 6210 O O . ILE B 1 268 ? -1.395 10.242 15.805 1 90.75 268 ILE B O 1
ATOM 6214 N N . ASP B 1 269 ? -3.584 10.086 16.125 1 92.38 269 ASP B N 1
ATOM 6215 C CA . ASP B 1 269 ? -3.605 8.648 16.328 1 92.38 269 ASP B CA 1
ATOM 6216 C C . ASP B 1 269 ? -4.898 8.031 15.805 1 92.38 269 ASP B C 1
ATOM 6218 O O . ASP B 1 269 ? -5.941 8.109 16.453 1 92.38 269 ASP B O 1
ATOM 6222 N N . GLU B 1 270 ? -4.754 7.336 14.789 1 93.69 270 GLU B N 1
ATOM 6223 C CA . GLU B 1 270 ? -5.922 6.816 14.086 1 93.69 270 GLU B CA 1
ATOM 6224 C C . GLU B 1 270 ? -6.641 5.758 14.922 1 93.69 270 GLU B C 1
ATOM 6226 O O . GLU B 1 270 ? -7.863 5.625 14.844 1 93.69 270 GLU B O 1
ATOM 6231 N N . TYR B 1 271 ? -5.914 4.988 15.719 1 94.62 271 TYR B N 1
ATOM 6232 C CA . TYR B 1 271 ? -6.559 3.979 16.547 1 94.62 271 TYR B CA 1
ATOM 6233 C C . TYR B 1 271 ? -7.566 4.617 17.5 1 94.62 271 TYR B C 1
ATOM 6235 O O . TYR B 1 271 ? -8.625 4.047 17.781 1 94.62 271 TYR B O 1
ATOM 6243 N N . ILE B 1 272 ? -7.281 5.777 18.016 1 93.25 272 ILE B N 1
ATOM 6244 C CA . ILE B 1 272 ? -8.133 6.488 18.953 1 93.25 272 ILE B CA 1
ATOM 6245 C C . ILE B 1 272 ? -9.203 7.273 18.203 1 93.25 272 ILE B C 1
ATOM 6247 O O . ILE B 1 272 ? -10.344 7.371 18.656 1 93.25 272 ILE B O 1
ATOM 6251 N N . GLN B 1 273 ? -8.891 7.789 17.047 1 93.31 273 GLN B N 1
ATOM 6252 C CA . GLN B 1 273 ? -9.758 8.781 16.422 1 93.31 273 GLN B CA 1
ATOM 6253 C C . GLN B 1 273 ? -10.742 8.117 15.453 1 93.31 273 GLN B C 1
ATOM 6255 O O . GLN B 1 273 ? -11.852 8.609 15.25 1 93.31 273 GLN B O 1
ATOM 6260 N N . ALA B 1 274 ? -10.43 6.938 14.875 1 94.75 274 ALA B N 1
ATOM 6261 C CA . ALA B 1 274 ? -11.25 6.309 13.844 1 94.75 274 ALA B CA 1
ATOM 6262 C C . ALA B 1 274 ? -12.656 6.02 14.359 1 94.75 274 ALA B C 1
ATOM 6264 O O . ALA B 1 274 ? -13.641 6.203 13.633 1 94.75 274 ALA B O 1
ATOM 6265 N N . PRO B 1 275 ? -12.805 5.613 15.625 1 96.12 275 PRO B N 1
ATOM 6266 C CA . PRO B 1 275 ? -14.148 5.309 16.125 1 96.12 275 PRO B CA 1
ATOM 6267 C C . PRO B 1 275 ? -15.086 6.516 16.078 1 96.12 275 PRO B C 1
ATOM 6269 O O . PRO B 1 275 ? -16.312 6.355 16.109 1 96.12 275 PRO B O 1
ATOM 6272 N N . PHE B 1 276 ? -14.562 7.668 15.93 1 94.12 276 PHE B N 1
ATOM 6273 C CA . PHE B 1 276 ? -15.391 8.859 16.047 1 94.12 276 PHE B CA 1
ATOM 6274 C C . PHE B 1 276 ? -15.797 9.383 14.68 1 94.12 276 PHE B C 1
ATOM 6276 O O . PHE B 1 276 ? -16.656 10.266 14.57 1 94.12 276 PHE B O 1
ATOM 6283 N N . TYR B 1 277 ? -15.211 8.828 13.602 1 93.75 277 TYR B N 1
ATOM 6284 C CA . TYR B 1 277 ? -15.594 9.273 12.273 1 93.75 277 TYR B CA 1
ATOM 6285 C C . TYR B 1 277 ? -17.062 8.977 12 1 93.75 277 TYR B C 1
ATOM 6287 O O . TYR B 1 277 ? -17.828 9.875 11.625 1 93.75 277 TYR B O 1
ATOM 6295 N N . PRO B 1 278 ? -17.531 7.719 12.25 1 95.69 278 PRO B N 1
ATOM 6296 C CA . PRO B 1 278 ? -18.953 7.488 12.023 1 95.69 278 PRO B CA 1
ATOM 6297 C C . PRO B 1 278 ? -19.844 8.266 12.992 1 95.69 278 PRO B C 1
ATOM 6299 O O . PRO B 1 278 ? -20.938 8.711 12.617 1 95.69 278 PRO B O 1
ATOM 6302 N N . GLU B 1 279 ? -19.406 8.453 14.227 1 94.31 279 GLU B N 1
ATOM 6303 C CA . GLU B 1 279 ? -20.188 9.211 15.211 1 94.31 279 GLU B CA 1
ATOM 6304 C C . GLU B 1 279 ? -20.328 10.672 14.789 1 94.31 279 GLU B C 1
ATOM 6306 O O . GLU B 1 279 ? -21.422 11.242 14.891 1 94.31 279 GLU B O 1
ATOM 6311 N N . PHE B 1 280 ? -19.25 11.258 14.336 1 92.5 280 PHE B N 1
ATOM 6312 C CA . PHE B 1 280 ? -19.328 12.641 13.891 1 92.5 280 PHE B CA 1
ATOM 6313 C C . PHE B 1 280 ? -20.234 12.773 12.672 1 92.5 280 PHE B C 1
ATOM 6315 O O . PHE B 1 280 ? -20.938 13.773 12.516 1 92.5 280 PHE B O 1
ATOM 6322 N N . ALA B 1 281 ? -20.203 11.781 11.82 1 92.5 281 ALA B N 1
ATOM 6323 C CA . ALA B 1 281 ? -21 11.82 10.586 1 92.5 281 ALA B CA 1
ATOM 6324 C C . ALA B 1 281 ? -22.484 11.781 10.898 1 92.5 281 ALA B C 1
ATOM 6326 O O . ALA B 1 281 ? -23.297 12.367 10.164 1 92.5 281 ALA B O 1
ATOM 6327 N N . VAL B 1 282 ? -22.875 11.141 12.008 1 93.88 282 VAL B N 1
ATOM 6328 C CA . VAL B 1 282 ? -24.297 10.891 12.18 1 93.88 282 VAL B CA 1
ATOM 6329 C C . VAL B 1 282 ? -24.766 11.492 13.508 1 93.88 282 VAL B C 1
ATOM 6331 O O . VAL B 1 282 ? -25.938 11.844 13.648 1 93.88 282 VAL B O 1
ATOM 6334 N N . ASN B 1 283 ? -23.906 11.625 14.484 1 91.5 283 ASN B N 1
ATOM 6335 C CA . ASN B 1 283 ? -24.297 12.055 15.82 1 91.5 283 ASN B CA 1
ATOM 6336 C C . ASN B 1 283 ? -23.594 13.359 16.219 1 91.5 283 ASN B C 1
ATOM 6338 O O . ASN B 1 283 ? -23.328 13.594 17.391 1 91.5 283 ASN B O 1
ATOM 6342 N N . ASN B 1 284 ? -23.234 14.156 15.219 1 89.62 284 ASN B N 1
ATOM 6343 C CA . ASN B 1 284 ? -22.609 15.438 15.508 1 89.62 284 ASN B CA 1
ATOM 6344 C C . ASN B 1 284 ? -23.547 16.375 16.266 1 89.62 284 ASN B C 1
ATOM 6346 O O . ASN B 1 284 ? -24.703 16.016 16.531 1 89.62 284 ASN B O 1
ATOM 6350 N N . THR B 1 285 ? -23.062 17.516 16.578 1 89.44 285 THR B N 1
ATOM 6351 C CA . THR B 1 285 ? -23.797 18.438 17.438 1 89.44 285 THR B CA 1
ATOM 6352 C C . THR B 1 285 ? -24.594 19.438 16.594 1 89.44 285 THR B C 1
ATOM 6354 O O . THR B 1 285 ? -25.125 20.406 17.125 1 89.44 285 THR B O 1
ATOM 6357 N N . TYR B 1 286 ? -24.547 19.25 15.289 1 88.94 286 TYR B N 1
ATOM 6358 C CA . TYR B 1 286 ? -25.297 20.109 14.383 1 88.94 286 TYR B CA 1
ATOM 6359 C C . TYR B 1 286 ? -26.609 19.469 13.992 1 88.94 286 TYR B C 1
ATOM 6361 O O . TYR B 1 286 ? -27.391 20.047 13.227 1 88.94 286 TYR B O 1
ATOM 6369 N N . GLY B 1 287 ? -26.906 18.281 14.484 1 89.12 287 GLY B N 1
ATOM 6370 C CA . GLY B 1 287 ? -28.109 17.547 14.141 1 89.12 287 GLY B CA 1
ATOM 6371 C C . GLY B 1 287 ? -28.094 17 12.727 1 89.12 287 GLY B C 1
ATOM 6372 O O . GLY B 1 287 ? -29.141 16.734 12.133 1 89.12 287 GLY B O 1
ATOM 6373 N N . ILE B 1 288 ? -26.922 16.906 12.195 1 90.62 288 ILE B N 1
ATOM 6374 C CA . ILE B 1 288 ? -26.781 16.438 10.828 1 90.62 288 ILE B CA 1
ATOM 6375 C C . ILE B 1 288 ? -26.547 14.922 10.828 1 90.62 288 ILE B C 1
ATOM 6377 O O . ILE B 1 288 ? -25.688 14.422 11.539 1 90.62 288 ILE B O 1
ATOM 6381 N N . LYS B 1 289 ? -27.422 14.234 10.109 1 94.25 289 LYS B N 1
ATOM 6382 C CA . LYS B 1 289 ? -27.203 12.828 9.805 1 94.25 289 LYS B CA 1
ATOM 6383 C C . LYS B 1 289 ? -26.719 12.641 8.367 1 94.25 289 LYS B C 1
ATOM 6385 O O . LYS B 1 289 ? -27.531 12.508 7.449 1 94.25 289 LYS B O 1
ATOM 6390 N N . ALA B 1 290 ? -25.438 12.594 8.211 1 92.31 290 ALA B N 1
ATOM 6391 C CA . ALA B 1 290 ? -24.812 12.68 6.898 1 92.31 290 ALA B CA 1
ATOM 6392 C C . ALA B 1 290 ? -25.125 11.438 6.062 1 92.31 290 ALA B C 1
ATOM 6394 O O . ALA B 1 290 ? -25.141 11.508 4.828 1 92.31 290 ALA B O 1
ATOM 6395 N N . TYR B 1 291 ? -25.312 10.25 6.633 1 95.19 291 TYR B N 1
ATOM 6396 C CA . TYR B 1 291 ? -25.672 9.055 5.875 1 95.19 291 TYR B CA 1
ATOM 6397 C C . TYR B 1 291 ? -26.562 8.141 6.699 1 95.19 291 TYR B C 1
ATOM 6399 O O . TYR B 1 291 ? -26.703 8.312 7.914 1 95.19 291 TYR B O 1
ATOM 6407 N N . ASN B 1 292 ? -27.266 7.188 6.023 1 97.06 292 ASN B N 1
ATOM 6408 C CA . ASN B 1 292 ? -28.297 6.355 6.645 1 97.06 292 ASN B CA 1
ATOM 6409 C C . ASN B 1 292 ? -27.672 5.246 7.492 1 97.06 292 ASN B C 1
ATOM 6411 O O . ASN B 1 292 ? -26.453 5.152 7.605 1 97.06 292 ASN B O 1
ATOM 6415 N N . ASP B 1 293 ? -28.562 4.445 8.039 1 97.12 293 ASP B N 1
ATOM 6416 C CA . ASP B 1 293 ? -28.156 3.42 8.992 1 97.12 293 ASP B CA 1
ATOM 6417 C C . ASP B 1 293 ? -27.344 2.326 8.305 1 97.12 293 ASP B C 1
ATOM 6419 O O . ASP B 1 293 ? -26.453 1.729 8.914 1 97.12 293 ASP B O 1
ATOM 6423 N N . THR B 1 294 ? -27.609 2.045 7.043 1 96.81 294 THR B N 1
ATOM 6424 C CA . THR B 1 294 ? -26.859 1.035 6.305 1 96.81 294 THR B CA 1
ATOM 6425 C C . THR B 1 294 ? -25.375 1.405 6.238 1 96.81 294 THR B C 1
ATOM 6427 O O . THR B 1 294 ? -24.516 0.591 6.566 1 96.81 294 THR B O 1
ATOM 6430 N N . VAL B 1 295 ? -25.141 2.654 5.895 1 97.69 295 VAL B N 1
ATOM 6431 C CA . VAL B 1 295 ? -23.766 3.131 5.77 1 97.69 295 VAL B CA 1
ATOM 6432 C C . VAL B 1 295 ? -23.125 3.23 7.152 1 97.69 295 VAL B C 1
ATOM 6434 O O . VAL B 1 295 ? -21.953 2.871 7.332 1 97.69 295 VAL B O 1
ATOM 6437 N N . TYR B 1 296 ? -23.906 3.713 8.156 1 97.81 296 TYR B N 1
ATOM 6438 C CA . TYR B 1 296 ? -23.406 3.814 9.523 1 97.81 296 TYR B CA 1
ATOM 6439 C C . TYR B 1 296 ? -22.984 2.447 10.055 1 97.81 296 TYR B C 1
ATOM 6441 O O . TYR B 1 296 ? -21.891 2.297 10.609 1 97.81 296 TYR B O 1
ATOM 6449 N N . ASN B 1 297 ? -23.859 1.467 9.852 1 97.88 297 ASN B N 1
ATOM 6450 C CA . ASN B 1 297 ? -23.578 0.119 10.336 1 97.88 297 ASN B CA 1
ATOM 6451 C C . ASN B 1 297 ? -22.391 -0.51 9.594 1 97.88 297 ASN B C 1
ATOM 6453 O O . ASN B 1 297 ? -21.625 -1.268 10.18 1 97.88 297 ASN B O 1
ATOM 6457 N N . PHE B 1 298 ? -22.297 -0.23 8.336 1 98.19 298 PHE B N 1
ATOM 6458 C CA . PHE B 1 298 ? -21.156 -0.682 7.551 1 98.19 298 PHE B CA 1
ATOM 6459 C C . PHE B 1 298 ? -19.859 -0.153 8.133 1 98.19 298 PHE B C 1
ATOM 6461 O O . PHE B 1 298 ? -18.922 -0.918 8.359 1 98.19 298 PHE B O 1
ATOM 6468 N N . ALA B 1 299 ? -19.781 1.162 8.391 1 98.12 299 ALA B N 1
ATOM 6469 C CA . ALA B 1 299 ? -18.562 1.796 8.914 1 98.12 299 ALA B CA 1
ATOM 6470 C C . ALA B 1 299 ? -18.219 1.249 10.289 1 98.12 299 ALA B C 1
ATOM 6472 O O . ALA B 1 299 ? -17.047 0.956 10.57 1 98.12 299 ALA B O 1
ATOM 6473 N N . LYS B 1 300 ? -19.219 1.079 11.148 1 98.44 300 LYS B N 1
ATOM 6474 C CA . LYS B 1 300 ? -19 0.561 12.5 1 98.44 300 LYS B CA 1
ATOM 6475 C C . LYS B 1 300 ? -18.5 -0.88 12.453 1 98.44 300 LYS B C 1
ATOM 6477 O O . LYS B 1 300 ? -17.641 -1.271 13.258 1 98.44 300 LYS B O 1
ATOM 6482 N N . PHE B 1 301 ? -19.047 -1.642 11.539 1 98.38 301 PHE B N 1
ATOM 6483 C CA . PHE B 1 301 ? -18.594 -3.021 11.391 1 98.38 301 PHE B CA 1
ATOM 6484 C C . PHE B 1 301 ? -17.156 -3.072 10.906 1 98.38 301 PHE B C 1
ATOM 6486 O O . PHE B 1 301 ? -16.328 -3.777 11.484 1 98.38 301 PHE B O 1
ATOM 6493 N N . ALA B 1 302 ? -16.844 -2.338 9.867 1 98.44 302 ALA B N 1
ATOM 6494 C CA . ALA B 1 302 ? -15.477 -2.301 9.328 1 98.44 302 ALA B CA 1
ATOM 6495 C C . ALA B 1 302 ? -14.477 -1.869 10.391 1 98.44 302 ALA B C 1
ATOM 6497 O O . ALA B 1 302 ? -13.336 -2.334 10.406 1 98.44 302 ALA B O 1
ATOM 6498 N N . LEU B 1 303 ? -14.93 -0.989 11.25 1 98.38 303 LEU B N 1
ATOM 6499 C CA . LEU B 1 303 ? -14.102 -0.468 12.336 1 98.38 303 LEU B CA 1
ATOM 6500 C C . LEU B 1 303 ? -13.727 -1.575 13.312 1 98.38 303 LEU B C 1
ATOM 6502 O O . LEU B 1 303 ? -12.57 -1.679 13.727 1 98.38 303 LEU B O 1
ATOM 6506 N N . ASN B 1 304 ? -14.703 -2.443 13.609 1 98 304 ASN B N 1
ATOM 6507 C CA . ASN B 1 304 ? -14.57 -3.289 14.789 1 98 304 ASN B CA 1
ATOM 6508 C C . ASN B 1 304 ? -14.43 -4.762 14.406 1 98 304 ASN B C 1
ATOM 6510 O O . ASN B 1 304 ? -14.047 -5.586 15.242 1 98 304 ASN B O 1
ATOM 6514 N N . MET B 1 305 ? -14.703 -5.148 13.18 1 97.12 305 MET B N 1
ATOM 6515 C CA . MET B 1 305 ? -14.695 -6.559 12.805 1 97.12 305 MET B CA 1
ATOM 6516 C C . MET B 1 305 ? -13.305 -7.152 12.953 1 97.12 305 MET B C 1
ATOM 6518 O O . MET B 1 305 ? -12.32 -6.418 13.07 1 97.12 305 MET B O 1
ATOM 6522 N N . GLY B 1 306 ? -13.328 -8.555 13.07 1 95.06 306 GLY B N 1
ATOM 6523 C CA . GLY B 1 306 ? -12.031 -9.203 13 1 95.06 306 GLY B CA 1
ATOM 6524 C C . GLY B 1 306 ? -11.242 -8.812 11.766 1 95.06 306 GLY B C 1
ATOM 6525 O O . GLY B 1 306 ? -11.773 -8.805 10.656 1 95.06 306 GLY B O 1
ATOM 6526 N N . ASN B 1 307 ? -9.961 -8.453 11.977 1 95 307 ASN B N 1
ATOM 6527 C CA . ASN B 1 307 ? -9.086 -8.016 10.898 1 95 307 ASN B CA 1
ATOM 6528 C C . ASN B 1 307 ? -9.586 -6.723 10.258 1 95 307 ASN B C 1
ATOM 6530 O O . ASN B 1 307 ? -9.273 -6.434 9.102 1 95 307 ASN B O 1
ATOM 6534 N N . GLY B 1 308 ? -10.477 -6.004 10.969 1 97.5 308 GLY B N 1
ATOM 6535 C CA . GLY B 1 308 ? -10.93 -4.703 10.508 1 97.5 308 GLY B CA 1
ATOM 6536 C C . GLY B 1 308 ? -9.945 -3.588 10.797 1 97.5 308 GLY B C 1
ATOM 6537 O O . GLY B 1 308 ? -8.758 -3.84 10.992 1 97.5 308 GLY B O 1
ATOM 6538 N N . CYS B 1 309 ? -10.453 -2.352 10.789 1 97.88 309 CYS B N 1
ATOM 6539 C CA . CYS B 1 309 ? -9.633 -1.156 10.914 1 97.88 309 CYS B CA 1
ATOM 6540 C C . CYS B 1 309 ? -8.789 -1.196 12.18 1 97.88 309 CYS B C 1
ATOM 6542 O O . CYS B 1 309 ? -7.559 -1.155 12.117 1 97.88 309 CYS B O 1
ATOM 6544 N N . LEU B 1 310 ? -9.367 -1.359 13.344 1 98.12 310 LEU B N 1
ATOM 6545 C CA . LEU B 1 310 ? -8.641 -1.288 14.609 1 98.12 310 LEU B CA 1
ATOM 6546 C C . LEU B 1 310 ? -7.691 -2.471 14.758 1 98.12 310 LEU B C 1
ATOM 6548 O O . LEU B 1 310 ? -6.566 -2.311 15.234 1 98.12 310 LEU B O 1
ATOM 6552 N N . ASP B 1 311 ? -8.109 -3.688 14.336 1 96.94 311 ASP B N 1
ATOM 6553 C CA . ASP B 1 311 ? -7.234 -4.852 14.375 1 96.94 311 ASP B CA 1
ATOM 6554 C C . ASP B 1 311 ? -5.984 -4.633 13.523 1 96.94 311 ASP B C 1
ATOM 6556 O O . ASP B 1 311 ? -4.871 -4.922 13.961 1 96.94 311 ASP B O 1
ATOM 6560 N N . GLN B 1 312 ? -6.156 -4.148 12.352 1 96.69 312 GLN B N 1
ATOM 6561 C CA . GLN B 1 312 ? -5.031 -3.982 11.438 1 96.69 312 GLN B CA 1
ATOM 6562 C C . GLN B 1 312 ? -4.086 -2.889 11.93 1 96.69 312 GLN B C 1
ATOM 6564 O O . GLN B 1 312 ? -2.869 -2.982 11.742 1 96.69 312 GLN B O 1
ATOM 6569 N N . ILE B 1 313 ? -4.656 -1.8 12.5 1 96.75 313 ILE B N 1
ATOM 6570 C CA . ILE B 1 313 ? -3.773 -0.823 13.125 1 96.75 313 ILE B CA 1
ATOM 6571 C C . ILE B 1 313 ? -2.947 -1.501 14.219 1 96.75 313 ILE B C 1
ATOM 6573 O O . ILE B 1 313 ? -1.754 -1.227 14.359 1 96.75 313 ILE B O 1
ATOM 6577 N N . GLY B 1 314 ? -3.611 -2.361 15.023 1 95.06 314 GLY B N 1
ATOM 6578 C CA . GLY B 1 314 ? -2.881 -3.131 16.016 1 95.06 314 GLY B CA 1
ATOM 6579 C C . GLY B 1 314 ? -1.747 -3.947 15.43 1 95.06 314 GLY B C 1
ATOM 6580 O O . GLY B 1 314 ? -0.655 -4.004 16 1 95.06 314 GLY B O 1
ATOM 6581 N N . PHE B 1 315 ? -1.945 -4.598 14.258 1 93.38 315 PHE B N 1
ATOM 6582 C CA . PHE B 1 315 ? -0.903 -5.359 13.586 1 93.38 315 PHE B CA 1
ATOM 6583 C C . PHE B 1 315 ? 0.261 -4.457 13.195 1 93.38 315 PHE B C 1
ATOM 6585 O O . PHE B 1 315 ? 1.425 -4.836 13.352 1 93.38 315 PHE B O 1
ATOM 6592 N N . CYS B 1 316 ? -0.05 -3.309 12.664 1 94.31 316 CYS B N 1
ATOM 6593 C CA . CYS B 1 316 ? 0.985 -2.344 12.305 1 94.31 316 CYS B CA 1
ATOM 6594 C C . CYS B 1 316 ? 1.812 -1.956 13.523 1 94.31 316 CYS B C 1
ATOM 6596 O O . CYS B 1 316 ? 3.043 -1.978 13.477 1 94.31 316 CYS B O 1
ATOM 6598 N N . ARG B 1 317 ? 1.162 -1.665 14.602 1 92.44 317 ARG B N 1
ATOM 6599 C CA . ARG B 1 317 ? 1.819 -1.182 15.812 1 92.44 317 ARG B CA 1
ATOM 6600 C C . ARG B 1 317 ? 2.695 -2.268 16.438 1 92.44 317 ARG B C 1
ATOM 6602 O O . ARG B 1 317 ? 3.598 -1.971 17.219 1 92.44 317 ARG B O 1
ATOM 6609 N N . ALA B 1 318 ? 2.416 -3.459 16.109 1 90.88 318 ALA B N 1
ATOM 6610 C CA . ALA B 1 318 ? 3.191 -4.578 16.641 1 90.88 318 ALA B CA 1
ATOM 6611 C C . ALA B 1 318 ? 4.484 -4.77 15.852 1 90.88 318 ALA B C 1
ATOM 6613 O O . ALA B 1 318 ? 5.359 -5.535 16.266 1 90.88 318 ALA B O 1
ATOM 6614 N N . THR B 1 319 ? 4.664 -4.016 14.789 1 88.38 319 THR B N 1
ATOM 6615 C CA . THR B 1 319 ? 5.883 -4.113 13.992 1 88.38 319 THR B CA 1
ATOM 6616 C C . THR B 1 319 ? 6.922 -3.104 14.469 1 88.38 319 THR B C 1
ATOM 6618 O O . THR B 1 319 ? 6.656 -2.309 15.375 1 88.38 319 THR B O 1
ATOM 6621 N N . ASN B 1 320 ? 8.164 -3.086 13.773 1 86.31 320 ASN B N 1
ATOM 6622 C CA . ASN B 1 320 ? 9.195 -2.104 14.07 1 86.31 320 ASN B CA 1
ATOM 6623 C C . ASN B 1 320 ? 9.18 -0.948 13.07 1 86.31 320 ASN B C 1
ATOM 6625 O O . ASN B 1 320 ? 9.938 0.013 13.211 1 86.31 320 ASN B O 1
ATOM 6629 N N . LEU B 1 321 ? 8.375 -0.988 12.078 1 88.56 321 LEU B N 1
ATOM 6630 C CA . LEU B 1 321 ? 8.148 0.068 11.102 1 88.56 321 LEU B CA 1
ATOM 6631 C C . LEU B 1 321 ? 9.422 0.352 10.305 1 88.56 321 LEU B C 1
ATOM 6633 O O . LEU B 1 321 ? 9.641 1.482 9.867 1 88.56 321 LEU B O 1
ATOM 6637 N N . THR B 1 322 ? 10.281 -0.664 10.094 1 86.12 322 THR B N 1
ATOM 6638 C CA . THR B 1 322 ? 11.602 -0.4 9.523 1 86.12 322 THR B CA 1
ATOM 6639 C C . THR B 1 322 ? 11.75 -1.07 8.164 1 86.12 322 THR B C 1
ATOM 6641 O O . THR B 1 322 ? 12.625 -0.705 7.375 1 86.12 322 THR B O 1
ATOM 6644 N N . THR B 1 323 ? 10.938 -2.102 7.891 1 87.75 323 THR B N 1
ATOM 6645 C CA . THR B 1 323 ? 11.086 -2.854 6.648 1 87.75 323 THR B CA 1
ATOM 6646 C C . THR B 1 323 ? 9.906 -2.598 5.715 1 87.75 323 THR B C 1
ATOM 6648 O O . THR B 1 323 ? 8.852 -2.131 6.148 1 87.75 323 THR B O 1
ATOM 6651 N N . ALA B 1 324 ? 10.133 -2.939 4.465 1 88.38 324 ALA B N 1
ATOM 6652 C CA . ALA B 1 324 ? 9.078 -2.789 3.465 1 88.38 324 ALA B CA 1
ATOM 6653 C C . ALA B 1 324 ? 7.867 -3.652 3.807 1 88.38 324 ALA B C 1
ATOM 6655 O O . ALA B 1 324 ? 6.727 -3.264 3.551 1 88.38 324 ALA B O 1
ATOM 6656 N N . VAL B 1 325 ? 8.086 -4.816 4.379 1 89.69 325 VAL B N 1
ATOM 6657 C CA . VAL B 1 325 ? 7.008 -5.719 4.781 1 89.69 325 VAL B CA 1
ATOM 6658 C C . VAL B 1 325 ? 6.164 -5.062 5.871 1 89.69 325 VAL B C 1
ATOM 6660 O O . VAL B 1 325 ? 4.934 -5.062 5.801 1 89.69 325 VAL B O 1
ATOM 6663 N N . GLU B 1 326 ? 6.828 -4.512 6.824 1 91.75 326 GLU B N 1
ATOM 6664 C CA . GLU B 1 326 ? 6.141 -3.867 7.938 1 91.75 326 GLU B CA 1
ATOM 6665 C C . GLU B 1 326 ? 5.359 -2.645 7.469 1 91.75 326 GLU B C 1
ATOM 6667 O O . GLU B 1 326 ? 4.238 -2.402 7.926 1 91.75 326 GLU B O 1
ATOM 6672 N N . GLN B 1 327 ? 5.949 -1.928 6.555 1 94.44 327 GLN B N 1
ATOM 6673 C CA . GLN B 1 327 ? 5.258 -0.773 5.988 1 94.44 327 GLN B CA 1
ATOM 6674 C C . GLN B 1 327 ? 4.027 -1.201 5.199 1 94.44 327 GLN B C 1
ATOM 6676 O O . GLN B 1 327 ? 2.992 -0.531 5.242 1 94.44 327 GLN B O 1
ATOM 6681 N N . ALA B 1 328 ? 4.145 -2.312 4.5 1 95 328 ALA B N 1
ATOM 6682 C CA . ALA B 1 328 ? 2.998 -2.82 3.75 1 95 328 ALA B CA 1
ATOM 6683 C C . ALA B 1 328 ? 1.851 -3.191 4.688 1 95 328 ALA B C 1
ATOM 6685 O O . ALA B 1 328 ? 0.68 -2.984 4.355 1 95 328 ALA B O 1
ATOM 6686 N N . ILE B 1 329 ? 2.176 -3.764 5.84 1 94.81 329 ILE B N 1
ATOM 6687 C CA . ILE B 1 329 ? 1.186 -4.094 6.859 1 94.81 329 ILE B CA 1
ATOM 6688 C C . ILE B 1 329 ? 0.479 -2.822 7.324 1 94.81 329 ILE B C 1
ATOM 6690 O O . ILE B 1 329 ? -0.748 -2.799 7.449 1 94.81 329 ILE B O 1
ATOM 6694 N N . CYS B 1 330 ? 1.221 -1.763 7.488 1 97 330 CYS B N 1
ATOM 6695 C CA . CYS B 1 330 ? 0.655 -0.492 7.926 1 97 330 CYS B CA 1
ATOM 6696 C C . CYS B 1 330 ? -0.166 0.153 6.816 1 97 330 CYS B C 1
ATOM 6698 O O . CYS B 1 330 ? -1.186 0.792 7.086 1 97 330 CYS B O 1
ATOM 6700 N N . THR B 1 331 ? 0.299 0.007 5.555 1 97.62 331 THR B N 1
ATOM 6701 C CA . THR B 1 331 ? -0.453 0.51 4.41 1 97.62 331 THR B CA 1
ATOM 6702 C C . THR B 1 331 ? -1.839 -0.126 4.352 1 97.62 331 THR B C 1
ATOM 6704 O O . THR B 1 331 ? -2.834 0.561 4.109 1 97.62 331 THR B O 1
ATOM 6707 N N . GLU B 1 332 ? -1.861 -1.423 4.562 1 97.06 332 GLU B N 1
ATOM 6708 C CA . GLU B 1 332 ? -3.139 -2.131 4.559 1 97.06 332 GLU B CA 1
ATOM 6709 C C . GLU B 1 332 ? -4.066 -1.599 5.645 1 97.06 332 GLU B C 1
ATOM 6711 O O . GLU B 1 332 ? -5.258 -1.385 5.402 1 97.06 332 GLU B O 1
ATOM 6716 N N . ALA B 1 333 ? -3.527 -1.348 6.824 1 97.62 333 ALA B N 1
ATOM 6717 C CA . ALA B 1 333 ? -4.297 -0.807 7.945 1 97.62 333 ALA B CA 1
ATOM 6718 C C . ALA B 1 333 ? -4.84 0.581 7.613 1 97.62 333 ALA B C 1
ATOM 6720 O O . ALA B 1 333 ? -6.016 0.866 7.852 1 97.62 333 ALA B O 1
ATOM 6721 N N . GLU B 1 334 ? -3.99 1.375 7.07 1 96.81 334 GLU B N 1
ATOM 6722 C CA . GLU B 1 334 ? -4.391 2.727 6.695 1 96.81 334 GLU B CA 1
ATOM 6723 C C . GLU B 1 334 ? -5.523 2.703 5.672 1 96.81 334 GLU B C 1
ATOM 6725 O O . GLU B 1 334 ? -6.523 3.408 5.828 1 96.81 334 GLU B O 1
ATOM 6730 N N . ASN B 1 335 ? -5.363 1.891 4.699 1 97.12 335 ASN B N 1
ATOM 6731 C CA . ASN B 1 335 ? -6.301 1.893 3.58 1 97.12 335 ASN B CA 1
ATOM 6732 C C . ASN B 1 335 ? -7.688 1.41 4.008 1 97.12 335 ASN B C 1
ATOM 6734 O O . ASN B 1 335 ? -8.703 1.983 3.604 1 97.12 335 ASN B O 1
ATOM 6738 N N . ILE B 1 336 ? -7.766 0.386 4.805 1 97.56 336 ILE B N 1
ATOM 6739 C CA . ILE B 1 336 ? -9.086 -0.093 5.191 1 97.56 336 ILE B CA 1
ATOM 6740 C C . ILE B 1 336 ? -9.781 0.956 6.059 1 97.56 336 ILE B C 1
ATOM 6742 O O . ILE B 1 336 ? -10.992 1.161 5.941 1 97.56 336 ILE B O 1
ATOM 6746 N N . CYS B 1 337 ? -9.07 1.602 6.957 1 97.06 337 CYS B N 1
ATOM 6747 C CA . CYS B 1 337 ? -9.664 2.611 7.824 1 97.06 337 CYS B CA 1
ATOM 6748 C C . CYS B 1 337 ? -10.148 3.811 7.016 1 97.06 337 CYS B C 1
ATOM 6750 O O . CYS B 1 337 ? -11.273 4.277 7.207 1 97.06 337 CYS B O 1
ATOM 6752 N N . ARG B 1 338 ? -9.312 4.258 6.113 1 95.25 338 ARG B N 1
ATOM 6753 C CA . ARG B 1 338 ? -9.648 5.445 5.336 1 95.25 338 ARG B CA 1
ATOM 6754 C C . ARG B 1 338 ? -10.773 5.156 4.352 1 95.25 338 ARG B C 1
ATOM 6756 O O . ARG B 1 338 ? -11.641 6 4.129 1 95.25 338 ARG B O 1
ATOM 6763 N N . ASP B 1 339 ? -10.828 3.99 3.801 1 95.75 339 ASP B N 1
ATOM 6764 C CA . ASP B 1 339 ? -11.805 3.678 2.762 1 95.75 339 ASP B CA 1
ATOM 6765 C C . ASP B 1 339 ? -13.172 3.35 3.367 1 95.75 339 ASP B C 1
ATOM 6767 O O . ASP B 1 339 ? -14.203 3.766 2.844 1 95.75 339 ASP B O 1
ATOM 6771 N N . THR B 1 340 ? -13.148 2.57 4.504 1 97.62 340 THR B N 1
ATOM 6772 C CA . THR B 1 340 ? -14.398 1.94 4.902 1 97.62 340 THR B CA 1
ATOM 6773 C C . THR B 1 340 ? -14.961 2.596 6.16 1 97.62 340 THR B C 1
ATOM 6775 O O . THR B 1 340 ? -16.125 2.406 6.5 1 97.62 340 THR B O 1
ATOM 6778 N N . VAL B 1 341 ? -14.125 3.354 6.898 1 96.94 341 VAL B N 1
ATOM 6779 C CA . VAL B 1 341 ? -14.594 3.986 8.125 1 96.94 341 VAL B CA 1
ATOM 6780 C C . VAL B 1 341 ? -14.727 5.492 7.91 1 96.94 341 VAL B C 1
ATOM 6782 O O . VAL B 1 341 ? -15.805 6.062 8.117 1 96.94 341 VAL B O 1
ATOM 6785 N N . GLU B 1 342 ? -13.727 6.094 7.363 1 94.25 342 GLU B N 1
ATOM 6786 C CA . GLU B 1 342 ? -13.719 7.539 7.156 1 94.25 342 GLU B CA 1
ATOM 6787 C C . GLU B 1 342 ? -14.336 7.906 5.809 1 94.25 342 GLU B C 1
ATOM 6789 O O . GLU B 1 342 ? -15.156 8.82 5.727 1 94.25 342 GLU B O 1
ATOM 6794 N N . GLY B 1 343 ? -13.969 7.223 4.793 1 92.75 343 GLY B N 1
ATOM 6795 C CA . GLY B 1 343 ? -14.227 7.602 3.412 1 92.75 343 GLY B CA 1
ATOM 6796 C C . GLY B 1 343 ? -15.703 7.547 3.049 1 92.75 343 GLY B C 1
ATOM 6797 O O . GLY B 1 343 ? -16.141 8.227 2.119 1 92.75 343 GLY B O 1
ATOM 6798 N N . VAL B 1 344 ? -16.5 6.785 3.758 1 94.75 344 VAL B N 1
ATOM 6799 C CA . VAL B 1 344 ? -17.906 6.648 3.416 1 94.75 344 VAL B CA 1
ATOM 6800 C C . VAL B 1 344 ? -18.641 7.973 3.65 1 94.75 344 VAL B C 1
ATOM 6802 O O . VAL B 1 344 ? -19.672 8.242 3.033 1 94.75 344 VAL B O 1
ATOM 6805 N N . PHE B 1 345 ? -18.094 8.867 4.527 1 92.94 345 PHE B N 1
ATOM 6806 C CA . PHE B 1 345 ? -18.641 10.203 4.699 1 92.94 345 PHE B CA 1
ATOM 6807 C C . PHE B 1 345 ? -18.578 10.992 3.393 1 92.94 345 PHE B C 1
ATOM 6809 O O . PHE B 1 345 ? -19.531 11.656 3.012 1 92.94 345 PHE B O 1
ATOM 6816 N N . TYR B 1 346 ? -17.484 10.867 2.73 1 89.5 346 TYR B N 1
ATOM 6817 C CA . TYR B 1 346 ? -17.281 11.625 1.501 1 89.5 346 TYR B CA 1
ATOM 6818 C C . TYR B 1 346 ? -18.109 11.039 0.357 1 89.5 346 TYR B C 1
ATOM 6820 O O . TYR B 1 346 ? -18.516 11.766 -0.553 1 89.5 346 TYR B O 1
ATOM 6828 N N . THR B 1 347 ? -18.359 9.773 0.42 1 91.25 347 THR B N 1
ATOM 6829 C CA . THR B 1 347 ? -19.078 9.086 -0.644 1 91.25 347 THR B CA 1
ATOM 6830 C C . THR B 1 347 ? -20.578 9.305 -0.499 1 91.25 347 THR B C 1
ATOM 6832 O O . THR B 1 347 ? -21.297 9.469 -1.494 1 91.25 347 THR B O 1
ATOM 6835 N N . TYR B 1 348 ? -21.047 9.359 0.729 1 93.62 348 TYR B N 1
ATOM 6836 C CA . TYR B 1 348 ? -22.5 9.305 0.911 1 93.62 348 TYR B CA 1
ATOM 6837 C C . TYR B 1 348 ? -23 10.516 1.688 1 93.62 348 TYR B C 1
ATOM 6839 O O . TYR B 1 348 ? -24.203 10.781 1.725 1 93.62 348 TYR B O 1
ATOM 6847 N N . GLY B 1 349 ? -22.172 11.273 2.375 1 90.56 349 GLY B N 1
ATOM 6848 C CA . GLY B 1 349 ? -22.578 12.32 3.299 1 90.56 349 GLY B CA 1
ATOM 6849 C C . GLY B 1 349 ? -23.156 13.539 2.6 1 90.56 349 GLY B C 1
ATOM 6850 O O . GLY B 1 349 ? -23.953 14.281 3.186 1 90.56 349 GLY B O 1
ATOM 6851 N N . GLU B 1 350 ? -22.734 13.781 1.396 1 89.5 350 GLU B N 1
ATOM 6852 C CA . GLU B 1 350 ? -23.172 14.93 0.603 1 89.5 350 GLU B CA 1
ATOM 6853 C C . GLU B 1 350 ? -22.828 16.25 1.301 1 89.5 350 GLU B C 1
ATOM 6855 O O . GLU B 1 350 ? -23.5 17.266 1.079 1 89.5 350 GLU B O 1
ATOM 6860 N N . ARG B 1 351 ? -21.953 16.219 2.279 1 89.44 351 ARG B N 1
ATOM 6861 C CA . ARG B 1 351 ? -21.531 17.375 3.066 1 89.44 351 ARG B CA 1
ATOM 6862 C C . ARG B 1 351 ? -20.094 17.75 2.768 1 89.44 351 ARG B C 1
ATOM 6864 O O . ARG B 1 351 ? -19.344 16.953 2.209 1 89.44 351 ARG B O 1
ATOM 6871 N N . GLY B 1 352 ? -19.781 18.984 3.113 1 86.06 352 GLY B N 1
ATOM 6872 C CA . GLY B 1 352 ? -18.438 19.469 2.871 1 86.06 352 GLY B CA 1
ATOM 6873 C C . GLY B 1 352 ? -17.391 18.781 3.725 1 86.06 352 GLY B C 1
ATOM 6874 O O . GLY B 1 352 ? -17.625 18.5 4.902 1 86.06 352 GLY B O 1
ATOM 6875 N N . ALA B 1 353 ? -16.297 18.531 3.111 1 83.81 353 ALA B N 1
ATOM 6876 C CA . ALA B 1 353 ? -15.195 17.844 3.791 1 83.81 353 ALA B CA 1
ATOM 6877 C C . ALA B 1 353 ? -14.625 18.703 4.918 1 83.81 353 ALA B C 1
ATOM 6879 O O . ALA B 1 353 ? -14.188 18.188 5.941 1 83.81 353 ALA B O 1
ATOM 6880 N N . TYR B 1 354 ? -14.664 20.031 4.75 1 86.19 354 TYR B N 1
ATOM 6881 C CA . TYR B 1 354 ? -14.016 20.922 5.715 1 86.19 354 TYR B CA 1
ATOM 6882 C C . TYR B 1 354 ? -15.031 21.5 6.688 1 86.19 354 TYR B C 1
ATOM 6884 O O . TYR B 1 354 ? -14.656 22.031 7.734 1 86.19 354 TYR B O 1
ATOM 6892 N N . ASP B 1 355 ? -16.266 21.391 6.352 1 87.94 355 ASP B N 1
ATOM 6893 C CA . ASP B 1 355 ? -17.344 21.828 7.234 1 87.94 355 ASP B CA 1
ATOM 6894 C C . ASP B 1 355 ? -18.625 21.047 6.957 1 87.94 355 ASP B C 1
ATOM 6896 O O . ASP B 1 355 ? -19.281 21.281 5.938 1 87.94 355 ASP B O 1
ATOM 6900 N N . ILE B 1 356 ? -19 20.188 7.867 1 89.44 356 ILE B N 1
ATOM 6901 C CA . ILE B 1 356 ? -20.125 19.281 7.699 1 89.44 356 ILE B CA 1
ATOM 6902 C C . ILE B 1 356 ? -21.406 20.078 7.473 1 89.44 356 ILE B C 1
ATOM 6904 O O . ILE B 1 356 ? -22.391 19.562 6.938 1 89.44 356 ILE B O 1
ATOM 6908 N N . ARG B 1 357 ? -21.438 21.391 7.805 1 91.38 357 ARG B N 1
ATOM 6909 C CA . ARG B 1 357 ? -22.609 22.25 7.625 1 91.38 357 ARG B CA 1
ATOM 6910 C C . ARG B 1 357 ? -22.766 22.656 6.164 1 91.38 357 ARG B C 1
ATOM 6912 O O . ARG B 1 357 ? -23.844 23.125 5.766 1 91.38 357 ARG B O 1
ATOM 6919 N N . HIS B 1 358 ? -21.688 22.453 5.395 1 88.56 358 HIS B N 1
ATOM 6920 C CA . HIS B 1 358 ? -21.672 22.906 4.008 1 88.56 358 HIS B CA 1
ATOM 6921 C C . HIS B 1 358 ? -21.969 21.75 3.053 1 88.56 358 HIS B C 1
ATOM 6923 O O . HIS B 1 358 ? -21.859 20.578 3.434 1 88.56 358 HIS B O 1
ATOM 6929 N N . PRO B 1 359 ? -22.328 22.203 1.768 1 88.62 359 PRO B N 1
ATOM 6930 C CA . PRO B 1 359 ? -22.531 21.156 0.77 1 88.62 359 PRO B CA 1
ATOM 6931 C C . PRO B 1 359 ? -21.234 20.484 0.333 1 88.62 359 PRO B C 1
ATOM 6933 O O . PRO B 1 359 ? -20.141 20.984 0.639 1 88.62 359 PRO B O 1
ATOM 6936 N N . TYR B 1 360 ? -21.438 19.375 -0.344 1 84.69 360 TYR B N 1
ATOM 6937 C CA . TYR B 1 360 ? -20.281 18.625 -0.834 1 84.69 360 TYR B CA 1
ATOM 6938 C C . TYR B 1 360 ? -19.359 19.5 -1.664 1 84.69 360 TYR B C 1
ATOM 6940 O O . TYR B 1 360 ? -18.141 19.469 -1.48 1 84.69 360 TYR B O 1
ATOM 6948 N N . ASP B 1 361 ? -19.922 20.219 -2.625 1 83.88 361 ASP B N 1
ATOM 6949 C CA . ASP B 1 361 ? -19.141 21.188 -3.395 1 83.88 361 ASP B CA 1
ATOM 6950 C C . ASP B 1 361 ? -18.969 22.484 -2.621 1 83.88 361 ASP B C 1
ATOM 6952 O O . ASP B 1 361 ? -19.484 23.531 -3.031 1 83.88 361 ASP B O 1
ATOM 6956 N N . ASP B 1 362 ? -18.203 22.422 -1.593 1 81.31 362 ASP B N 1
ATOM 6957 C CA . ASP B 1 362 ? -18.016 23.547 -0.672 1 81.31 362 ASP B CA 1
ATOM 6958 C C . ASP B 1 362 ? -17.141 24.641 -1.299 1 81.31 362 ASP B C 1
ATOM 6960 O O . ASP B 1 362 ? -15.977 24.406 -1.613 1 81.31 362 ASP B O 1
ATOM 6964 N N . PRO B 1 363 ? -17.656 25.75 -1.463 1 81.69 363 PRO B N 1
ATOM 6965 C CA . PRO B 1 363 ? -16.875 26.828 -2.059 1 81.69 363 PRO B CA 1
ATOM 6966 C C . PRO B 1 363 ? -15.859 27.438 -1.082 1 81.69 363 PRO B C 1
ATOM 6968 O O . PRO B 1 363 ? -15.055 28.281 -1.469 1 81.69 363 PRO B O 1
ATOM 6971 N N . THR B 1 364 ? -15.922 26.984 0.136 1 82 364 THR B N 1
ATOM 6972 C CA . THR B 1 364 ? -15.055 27.562 1.154 1 82 364 THR B CA 1
ATOM 6973 C C . THR B 1 364 ? -14.102 26.516 1.722 1 82 364 THR B C 1
ATOM 6975 O O . THR B 1 364 ? -14.469 25.359 1.88 1 82 364 THR B O 1
ATOM 6978 N N . PRO B 1 365 ? -12.898 26.906 2.041 1 84.25 365 PRO B N 1
ATOM 6979 C CA . PRO B 1 365 ? -12.297 28.188 1.659 1 84.25 365 PRO B CA 1
ATOM 6980 C C . PRO B 1 365 ? -12.078 28.312 0.153 1 84.25 365 PRO B C 1
ATOM 6982 O O . PRO B 1 365 ? -11.914 27.297 -0.533 1 84.25 365 PRO B O 1
ATOM 6985 N N . PRO B 1 366 ? -12.102 29.547 -0.365 1 86.81 366 PRO B N 1
ATOM 6986 C CA . PRO B 1 366 ? -11.867 29.688 -1.804 1 86.81 366 PRO B CA 1
ATOM 6987 C C . PRO B 1 366 ? -10.477 29.234 -2.227 1 86.81 366 PRO B C 1
ATOM 6989 O O . PRO B 1 366 ? -9.547 29.25 -1.416 1 86.81 366 PRO B O 1
ATOM 6992 N N . THR B 1 367 ? -10.359 28.891 -3.518 1 87.06 367 THR B N 1
ATOM 6993 C CA . THR B 1 367 ? -9.094 28.328 -4 1 87.06 367 THR B CA 1
ATOM 6994 C C . THR B 1 367 ? -8.43 29.297 -4.98 1 87.06 367 THR B C 1
ATOM 6996 O O . THR B 1 367 ? -7.621 28.875 -5.816 1 87.06 367 THR B O 1
ATOM 6999 N N . TYR B 1 368 ? -8.68 30.562 -4.914 1 90.25 368 TYR B N 1
ATOM 7000 C CA . TYR B 1 368 ? -8.164 31.578 -5.828 1 90.25 368 TYR B CA 1
ATOM 7001 C C . TYR B 1 368 ? -6.641 31.625 -5.777 1 90.25 368 TYR B C 1
ATOM 7003 O O . TYR B 1 368 ? -5.996 32.031 -6.746 1 90.25 368 TYR B O 1
ATOM 7011 N N . PHE B 1 369 ? -6.117 31.234 -4.68 1 91.88 369 PHE B N 1
ATOM 7012 C CA . PHE B 1 369 ? -4.676 31.344 -4.496 1 91.88 369 PHE B CA 1
ATOM 7013 C C . PHE B 1 369 ? -3.934 30.484 -5.504 1 91.88 369 PHE B C 1
ATOM 7015 O O . PHE B 1 369 ? -2.801 30.781 -5.879 1 91.88 369 PHE B O 1
ATOM 7022 N N . ILE B 1 370 ? -4.508 29.422 -6.004 1 91.12 370 ILE B N 1
ATOM 7023 C CA . ILE B 1 370 ? -3.867 28.531 -6.965 1 91.12 370 ILE B CA 1
ATOM 7024 C C . ILE B 1 370 ? -3.592 29.281 -8.266 1 91.12 370 ILE B C 1
ATOM 7026 O O . ILE B 1 370 ? -2.479 29.234 -8.797 1 91.12 370 ILE B O 1
ATOM 7030 N N . ASP B 1 371 ? -4.594 30 -8.766 1 91.69 371 ASP B N 1
ATOM 7031 C CA . ASP B 1 371 ? -4.414 30.828 -9.953 1 91.69 371 ASP B CA 1
ATOM 7032 C C . ASP B 1 371 ? -3.488 32 -9.672 1 91.69 371 ASP B C 1
ATOM 7034 O O . ASP B 1 371 ? -2.666 32.375 -10.516 1 91.69 371 ASP B O 1
ATOM 7038 N N . TYR B 1 372 ? -3.639 32.594 -8.531 1 94.12 372 TYR B N 1
ATOM 7039 C CA . TYR B 1 372 ? -2.834 33.75 -8.133 1 94.12 372 TYR B CA 1
ATOM 7040 C C . TYR B 1 372 ? -1.349 33.406 -8.141 1 94.12 372 TYR B C 1
ATOM 7042 O O . TYR B 1 372 ? -0.526 34.188 -8.617 1 94.12 372 TYR B O 1
ATOM 7050 N N . LEU B 1 373 ? -1.003 32.219 -7.668 1 94.94 373 LEU B N 1
ATOM 7051 C CA . LEU B 1 373 ? 0.387 31.797 -7.559 1 94.94 373 LEU B CA 1
ATOM 7052 C C . LEU B 1 373 ? 0.959 31.469 -8.93 1 94.94 373 LEU B C 1
ATOM 7054 O O . LEU B 1 373 ? 2.172 31.297 -9.078 1 94.94 373 LEU B O 1
ATOM 7058 N N . ASN B 1 374 ? 0.105 31.422 -9.93 1 94.25 374 ASN B N 1
ATOM 7059 C CA . ASN B 1 374 ? 0.572 31.125 -11.281 1 94.25 374 ASN B CA 1
ATOM 7060 C C . ASN B 1 374 ? 0.619 32.375 -12.148 1 94.25 374 ASN B C 1
ATOM 7062 O O . ASN B 1 374 ? 0.914 32.312 -13.344 1 94.25 374 ASN B O 1
ATOM 7066 N N . LEU B 1 375 ? 0.316 33.5 -11.57 1 95.19 375 LEU B N 1
ATOM 7067 C CA . LEU B 1 375 ? 0.539 34.75 -12.289 1 95.19 375 LEU B CA 1
ATOM 7068 C C . LEU B 1 375 ? 2.029 35.031 -12.43 1 95.19 375 LEU B C 1
ATOM 7070 O O . LEU B 1 375 ? 2.791 34.875 -11.477 1 95.19 375 LEU B O 1
ATOM 7074 N N . ALA B 1 376 ? 2.365 35.562 -13.609 1 95.75 376 ALA B N 1
ATOM 7075 C CA . ALA B 1 376 ? 3.771 35.844 -13.867 1 95.75 376 ALA B CA 1
ATOM 7076 C C . ALA B 1 376 ? 4.309 36.875 -12.875 1 95.75 376 ALA B C 1
ATOM 7078 O O . ALA B 1 376 ? 5.438 36.75 -12.391 1 95.75 376 ALA B O 1
ATOM 7079 N N . SER B 1 377 ? 3.541 37.875 -12.625 1 96.75 377 SER B N 1
ATOM 7080 C CA . SER B 1 377 ? 3.955 38.906 -11.695 1 96.75 377 SER B CA 1
ATOM 7081 C C . SER B 1 377 ? 4.16 38.375 -10.289 1 96.75 377 SER B C 1
ATOM 7083 O O . SER B 1 377 ? 5.117 38.719 -9.609 1 96.75 377 SER B O 1
ATOM 7085 N N . THR B 1 378 ? 3.203 37.5 -9.859 1 96.88 378 THR B N 1
ATOM 7086 C CA . THR B 1 378 ? 3.307 36.906 -8.539 1 96.88 378 THR B CA 1
ATOM 7087 C C . THR B 1 378 ? 4.527 35.969 -8.453 1 96.88 378 THR B C 1
ATOM 7089 O O . THR B 1 378 ? 5.27 36.031 -7.469 1 96.88 378 THR B O 1
ATOM 7092 N N . GLN B 1 379 ? 4.723 35.156 -9.484 1 97.44 379 GLN B N 1
ATOM 7093 C CA . GLN B 1 379 ? 5.875 34.281 -9.516 1 97.44 379 GLN B CA 1
ATOM 7094 C C . GLN B 1 379 ? 7.184 35.062 -9.469 1 97.44 379 GLN B C 1
ATOM 7096 O O . GLN B 1 379 ? 8.109 34.688 -8.75 1 97.44 379 GLN B O 1
ATOM 7101 N N . ASN B 1 380 ? 7.227 36.125 -10.227 1 98.12 380 ASN B N 1
ATOM 7102 C CA . ASN B 1 380 ? 8.414 36.969 -10.172 1 98.12 380 ASN B CA 1
ATOM 7103 C C . ASN B 1 380 ? 8.633 37.531 -8.773 1 98.12 380 ASN B C 1
ATOM 7105 O O . ASN B 1 380 ? 9.758 37.531 -8.273 1 98.12 380 ASN B O 1
ATOM 7109 N N . ALA B 1 381 ? 7.586 38 -8.172 1 98.31 381 ALA B N 1
ATOM 7110 C CA . ALA B 1 381 ? 7.68 38.625 -6.852 1 98.31 381 ALA B CA 1
ATOM 7111 C C . ALA B 1 381 ? 8.117 37.594 -5.805 1 98.31 381 ALA B C 1
ATOM 7113 O O . ALA B 1 381 ? 8.805 37.938 -4.844 1 98.31 381 ALA B O 1
ATOM 7114 N N . LEU B 1 382 ? 7.73 36.344 -5.977 1 97.94 382 LEU B N 1
ATOM 7115 C CA . LEU B 1 382 ? 8.016 35.281 -5.008 1 97.94 382 LEU B CA 1
ATOM 7116 C C . LEU B 1 382 ? 9.406 34.688 -5.242 1 97.94 382 LEU B C 1
ATOM 7118 O O . LEU B 1 382 ? 9.938 34 -4.379 1 97.94 382 LEU B O 1
ATOM 7122 N N . GLY B 1 383 ? 10 34.969 -6.395 1 98.31 383 GLY B N 1
ATOM 7123 C CA . GLY B 1 383 ? 11.305 34.438 -6.73 1 98.31 383 GLY B CA 1
ATOM 7124 C C . GLY B 1 383 ? 11.25 32.969 -7.188 1 98.31 383 GLY B C 1
ATOM 7125 O O . GLY B 1 383 ? 12.164 32.188 -6.914 1 98.31 383 GLY B O 1
ATOM 7126 N N . VAL B 1 384 ? 10.148 32.594 -7.832 1 97.75 384 VAL B N 1
ATOM 7127 C CA . VAL B 1 384 ? 9.992 31.219 -8.289 1 97.75 384 VAL B CA 1
ATOM 7128 C C . VAL B 1 384 ? 9.875 31.188 -9.805 1 97.75 384 VAL B C 1
ATOM 7130 O O . VAL B 1 384 ? 9.531 32.188 -10.43 1 97.75 384 VAL B O 1
ATOM 7133 N N . ASN B 1 385 ? 10.234 30.047 -10.422 1 96.06 385 ASN B N 1
ATOM 7134 C CA . ASN B 1 385 ? 10.094 29.859 -11.867 1 96.06 385 ASN B CA 1
ATOM 7135 C C . ASN B 1 385 ? 9.391 28.547 -12.188 1 96.06 385 ASN B C 1
ATOM 7137 O O . ASN B 1 385 ? 9.672 27.922 -13.219 1 96.06 385 ASN B O 1
ATOM 7141 N N . LEU B 1 386 ? 8.633 28.094 -11.234 1 94.44 386 LEU B N 1
ATOM 7142 C CA . LEU B 1 386 ? 7.852 26.875 -11.391 1 94.44 386 LEU B CA 1
ATOM 7143 C C . LEU B 1 386 ? 6.359 27.188 -11.461 1 94.44 386 LEU B C 1
ATOM 7145 O O . LEU B 1 386 ? 5.898 28.156 -10.867 1 94.44 386 LEU B O 1
ATOM 7149 N N . ASN B 1 387 ? 5.684 26.344 -12.172 1 92.38 387 ASN B N 1
ATOM 7150 C CA . ASN B 1 387 ? 4.227 26.359 -12.086 1 92.38 387 ASN B CA 1
ATOM 7151 C C . ASN B 1 387 ? 3.74 25.781 -10.758 1 92.38 387 ASN B C 1
ATOM 7153 O O . ASN B 1 387 ? 4.305 24.812 -10.258 1 92.38 387 ASN B O 1
ATOM 7157 N N . TYR B 1 388 ? 2.779 26.484 -10.195 1 92.06 388 TYR B N 1
ATOM 7158 C CA . TYR B 1 388 ? 2.074 25.922 -9.047 1 92.06 388 TYR B CA 1
ATOM 7159 C C . TYR B 1 388 ? 1.002 24.938 -9.508 1 92.06 388 TYR B C 1
ATOM 7161 O O . TYR B 1 388 ? -0.077 25.344 -9.945 1 92.06 388 TYR B O 1
ATOM 7169 N N . THR B 1 389 ? 1.159 23.672 -9.297 1 83.56 389 THR B N 1
ATOM 7170 C CA . THR B 1 389 ? 0.39 22.656 -10.016 1 83.56 389 THR B CA 1
ATOM 7171 C C . THR B 1 389 ? -0.801 22.203 -9.18 1 83.56 389 THR B C 1
ATOM 7173 O O . THR B 1 389 ? -1.852 21.859 -9.719 1 83.56 389 THR B O 1
ATOM 7176 N N . GLU B 1 390 ? -0.617 22.094 -7.914 1 85.12 390 GLU B N 1
ATOM 7177 C CA . GLU B 1 390 ? -1.644 21.562 -7.023 1 85.12 390 GLU B CA 1
ATOM 7178 C C . GLU B 1 390 ? -1.464 22.078 -5.602 1 85.12 390 GLU B C 1
ATOM 7180 O O . GLU B 1 390 ? -0.341 22.344 -5.168 1 85.12 390 GLU B O 1
ATOM 7185 N N . ASP B 1 391 ? -2.6 22.188 -4.918 1 87.19 391 ASP B N 1
ATOM 7186 C CA . ASP B 1 391 ? -2.543 22.672 -3.547 1 87.19 391 ASP B CA 1
ATOM 7187 C C . ASP B 1 391 ? -2.092 21.578 -2.588 1 87.19 391 ASP B C 1
ATOM 7189 O O . ASP B 1 391 ? -1.674 21.859 -1.463 1 87.19 391 ASP B O 1
ATOM 7193 N N . SER B 1 392 ? -2.195 20.375 -3.02 1 89.5 392 SER B N 1
ATOM 7194 C CA . SER B 1 392 ? -1.72 19.203 -2.285 1 89.5 392 SER B CA 1
ATOM 7195 C C . SER B 1 392 ? -1.027 18.219 -3.215 1 89.5 392 SER B C 1
ATOM 7197 O O . SER B 1 392 ? -1.634 17.719 -4.164 1 89.5 392 SER B O 1
ATOM 7199 N N . SER B 1 393 ? 0.191 17.953 -2.889 1 90.81 393 SER B N 1
ATOM 7200 C CA . SER B 1 393 ? 0.996 17.094 -3.75 1 90.81 393 SER B CA 1
ATOM 7201 C C . SER B 1 393 ? 0.503 15.648 -3.705 1 90.81 393 SER B C 1
ATOM 7203 O O . SER B 1 393 ? 0.587 14.992 -2.668 1 90.81 393 SER B O 1
ATOM 7205 N N . ALA B 1 394 ? 0.078 15.148 -4.84 1 88.81 394 ALA B N 1
ATOM 7206 C CA . ALA B 1 394 ? -0.341 13.75 -4.93 1 88.81 394 ALA B CA 1
ATOM 7207 C C . ALA B 1 394 ? 0.838 12.812 -4.711 1 88.81 394 ALA B C 1
ATOM 7209 O O . ALA B 1 394 ? 0.698 11.773 -4.062 1 88.81 394 ALA B O 1
ATOM 7210 N N . GLU B 1 395 ? 1.987 13.195 -5.258 1 90.44 395 GLU B N 1
ATOM 7211 C CA . GLU B 1 395 ? 3.18 12.359 -5.137 1 90.44 395 GLU B CA 1
ATOM 7212 C C . GLU B 1 395 ? 3.568 12.156 -3.676 1 90.44 395 GLU B C 1
ATOM 7214 O O . GLU B 1 395 ? 3.879 11.039 -3.258 1 90.44 395 GLU B O 1
ATOM 7219 N N . VAL B 1 396 ? 3.518 13.242 -2.947 1 93.5 396 VAL B N 1
ATOM 7220 C CA . VAL B 1 396 ? 3.867 13.164 -1.532 1 93.5 396 VAL B CA 1
ATOM 7221 C C . VAL B 1 396 ? 2.797 12.375 -0.779 1 93.5 396 VAL B C 1
ATOM 7223 O O . VAL B 1 396 ? 3.115 11.523 0.052 1 93.5 396 VAL B O 1
ATOM 7226 N N . TYR B 1 397 ? 1.562 12.633 -1.086 1 93.69 397 TYR B N 1
ATOM 7227 C CA . TYR B 1 397 ? 0.453 11.953 -0.424 1 93.69 397 TYR B CA 1
ATOM 7228 C C . TYR B 1 397 ? 0.575 10.445 -0.569 1 93.69 397 TYR B C 1
ATOM 7230 O O . TYR B 1 397 ? 0.521 9.711 0.422 1 93.69 397 TYR B O 1
ATOM 7238 N N . TYR B 1 398 ? 0.76 9.992 -1.757 1 93.75 398 TYR B N 1
ATOM 7239 C CA . TYR B 1 398 ? 0.753 8.555 -2.012 1 93.75 398 TYR B CA 1
ATOM 7240 C C . TYR B 1 398 ? 2.045 7.91 -1.526 1 93.75 398 TYR B C 1
ATOM 7242 O O . TYR B 1 398 ? 2.053 6.742 -1.136 1 93.75 398 TYR B O 1
ATOM 7250 N N . ALA B 1 399 ? 3.158 8.656 -1.576 1 95.38 399 ALA B N 1
ATOM 7251 C CA . ALA B 1 399 ? 4.379 8.125 -0.974 1 95.38 399 ALA B CA 1
ATOM 7252 C C . ALA B 1 399 ? 4.172 7.824 0.508 1 95.38 399 ALA B C 1
ATOM 7254 O O . ALA B 1 399 ? 4.609 6.781 1.003 1 95.38 399 ALA B O 1
ATOM 7255 N N . PHE B 1 400 ? 3.48 8.773 1.229 1 96.06 400 PHE B N 1
ATOM 7256 C CA . PHE B 1 400 ? 3.17 8.555 2.637 1 96.06 400 PHE B CA 1
ATOM 7257 C C . PHE B 1 400 ? 2.186 7.406 2.801 1 96.06 400 PHE B C 1
ATOM 7259 O O . PHE B 1 400 ? 2.281 6.629 3.754 1 96.06 400 PHE B O 1
ATOM 7266 N N . GLN B 1 401 ? 1.232 7.293 1.927 1 95.31 401 GLN B N 1
ATOM 7267 C CA . GLN B 1 401 ? 0.29 6.18 1.978 1 95.31 401 GLN B CA 1
ATOM 7268 C C . GLN B 1 401 ? 1.017 4.84 1.911 1 95.31 401 GLN B C 1
ATOM 7270 O O . GLN B 1 401 ? 0.688 3.912 2.652 1 95.31 401 GLN B O 1
ATOM 7275 N N . GLN B 1 402 ? 2.053 4.793 1.107 1 96.38 402 GLN B N 1
ATOM 7276 C CA . GLN B 1 402 ? 2.727 3.527 0.822 1 96.38 402 GLN B CA 1
ATOM 7277 C C . GLN B 1 402 ? 3.611 3.102 1.989 1 96.38 402 GLN B C 1
ATOM 7279 O O . GLN B 1 402 ? 4.062 1.955 2.047 1 96.38 402 GLN B O 1
ATOM 7284 N N . THR B 1 403 ? 3.824 3.955 2.926 1 97.06 403 THR B N 1
ATOM 7285 C CA . THR B 1 403 ? 4.535 3.553 4.133 1 97.06 403 THR B CA 1
ATOM 7286 C C . THR B 1 403 ? 3.559 3.305 5.277 1 97.06 403 THR B C 1
ATOM 7288 O O . THR B 1 403 ? 3.93 2.725 6.301 1 97.06 403 THR B O 1
ATOM 7291 N N . GLY B 1 404 ? 2.33 3.73 5.078 1 96.88 404 GLY B N 1
ATOM 7292 C CA . GLY B 1 404 ? 1.333 3.58 6.125 1 96.88 404 GLY B CA 1
ATOM 7293 C C . GLY B 1 404 ? 1.544 4.527 7.293 1 96.88 404 GLY B C 1
ATOM 7294 O O . GLY B 1 404 ? 1.038 4.293 8.391 1 96.88 404 GLY B O 1
ATOM 7295 N N . ASP B 1 405 ? 2.242 5.621 7.074 1 96 405 ASP B N 1
ATOM 7296 C CA . ASP B 1 405 ? 2.607 6.562 8.133 1 96 405 ASP B CA 1
ATOM 7297 C C . ASP B 1 405 ? 1.371 7.074 8.867 1 96 405 ASP B C 1
ATOM 7299 O O . ASP B 1 405 ? 1.42 7.336 10.07 1 96 405 ASP B O 1
ATOM 7303 N N . PHE B 1 406 ? 0.247 7.125 8.203 1 93.31 406 PHE B N 1
ATOM 7304 C CA . PHE B 1 406 ? -1.021 7.648 8.703 1 93.31 406 PHE B CA 1
ATOM 7305 C C . PHE B 1 406 ? -1.434 6.945 9.984 1 93.31 406 PHE B C 1
ATOM 7307 O O . PHE B 1 406 ? -2.08 7.543 10.852 1 93.31 406 PHE B O 1
ATOM 7314 N N . VAL B 1 407 ? -1.021 5.691 10.156 1 96 407 VAL B N 1
ATOM 7315 C CA . VAL B 1 407 ? -1.522 4.941 11.305 1 96 407 VAL B CA 1
ATOM 7316 C C . VAL B 1 407 ? -0.374 4.633 12.258 1 96 407 VAL B C 1
ATOM 7318 O O . VAL B 1 407 ? -0.52 3.818 13.172 1 96 407 VAL B O 1
ATOM 7321 N N . TYR B 1 408 ? 0.801 5.215 12.047 1 93.56 408 TYR B N 1
ATOM 7322 C CA . TYR B 1 408 ? 1.899 5.051 12.992 1 93.56 408 TYR B CA 1
ATOM 7323 C C . TYR B 1 408 ? 1.514 5.57 14.367 1 93.56 408 TYR B C 1
ATOM 7325 O O . TYR B 1 408 ? 0.715 6.504 14.484 1 93.56 408 TYR B O 1
ATOM 7333 N N . PRO B 1 409 ? 1.975 4.836 15.406 1 84.38 409 PRO B N 1
ATOM 7334 C CA . PRO B 1 409 ? 1.626 5.273 16.766 1 84.38 409 PRO B CA 1
ATOM 7335 C C . PRO B 1 409 ? 2.307 6.586 17.156 1 84.38 409 PRO B C 1
ATOM 7337 O O . PRO B 1 409 ? 3.533 6.695 17.078 1 84.38 409 PRO B O 1
ATOM 7340 N N . SER B 1 410 ? 1.899 7.562 16.594 1 66.31 410 SER B N 1
ATOM 7341 C CA . SER B 1 410 ? 2.541 8.828 16.938 1 66.31 410 SER B CA 1
ATOM 7342 C C . SER B 1 410 ? 2.578 9.039 18.438 1 66.31 410 SER B C 1
ATOM 7344 O O . SER B 1 410 ? 1.827 8.398 19.188 1 66.31 410 SER B O 1
ATOM 7346 N N . PHE B 1 411 ? 3.447 10.117 18.891 1 61.03 411 PHE B N 1
ATOM 7347 C CA . PHE B 1 411 ? 4.16 10.352 20.141 1 61.03 411 PHE B CA 1
ATOM 7348 C C . PHE B 1 411 ? 3.223 10.914 21.203 1 61.03 411 PHE B C 1
ATOM 7350 O O . PHE B 1 411 ? 3.033 12.133 21.281 1 61.03 411 PHE B O 1
ATOM 7357 N N . LEU B 1 412 ? 2.227 10.102 21.531 1 60.59 412 LEU B N 1
ATOM 7358 C CA . LEU B 1 412 ? 1.441 10.617 22.656 1 60.59 412 LEU B CA 1
ATOM 7359 C C . LEU B 1 412 ? 2.258 10.602 23.938 1 60.59 412 LEU B C 1
ATOM 7361 O O . LEU B 1 412 ? 1.769 11.016 25 1 60.59 412 LEU B O 1
ATOM 7365 N N . GLU B 1 413 ? 3.545 10.227 23.734 1 54.88 413 GLU B N 1
ATOM 7366 C CA . GLU B 1 413 ? 4.312 10.25 24.984 1 54.88 413 GLU B CA 1
ATOM 7367 C C . GLU B 1 413 ? 4.957 11.617 25.203 1 54.88 413 GLU B C 1
ATOM 7369 O O . GLU B 1 413 ? 5.582 12.172 24.312 1 54.88 413 GLU B O 1
ATOM 7374 N N . ASP B 1 414 ? 4.727 12.297 26.266 1 49.91 414 ASP B N 1
ATOM 7375 C CA . ASP B 1 414 ? 5.332 13.492 26.844 1 49.91 414 ASP B CA 1
ATOM 7376 C C . ASP B 1 414 ? 4.891 14.75 26.094 1 49.91 414 ASP B C 1
ATOM 7378 O O . ASP B 1 414 ? 5.641 15.727 26.031 1 49.91 414 ASP B O 1
ATOM 7382 N N . LEU B 1 415 ? 3.699 14.594 25.438 1 50.31 415 LEU B N 1
ATOM 7383 C CA . LEU B 1 415 ? 3.209 15.805 24.797 1 50.31 415 LEU B CA 1
ATOM 7384 C C . LEU B 1 415 ? 2.42 16.656 25.781 1 50.31 415 LEU B C 1
ATOM 7386 O O . LEU B 1 415 ? 1.414 16.219 26.328 1 50.31 415 LEU B O 1
ATOM 7390 N N . GLU B 1 416 ? 3.002 17.75 26.25 1 45.44 416 GLU B N 1
ATOM 7391 C CA . GLU B 1 416 ? 2.336 18.688 27.156 1 45.44 416 GLU B CA 1
ATOM 7392 C C . GLU B 1 416 ? 1.454 19.656 26.375 1 45.44 416 GLU B C 1
ATOM 7394 O O . GLU B 1 416 ? 0.705 20.438 26.984 1 45.44 416 GLU B O 1
ATOM 7399 N N . TYR B 1 417 ? 1.497 19.641 24.953 1 44.78 417 TYR B N 1
ATOM 7400 C CA . TYR B 1 417 ? 0.724 20.672 24.281 1 44.78 417 TYR B CA 1
ATOM 7401 C C . TYR B 1 417 ? 0.054 20.125 23.016 1 44.78 417 TYR B C 1
ATOM 7403 O O . TYR B 1 417 ? 0.725 19.594 22.141 1 44.78 417 TYR B O 1
ATOM 7411 N N . LEU B 1 418 ? -1.278 19.656 23.109 1 46.53 418 LEU B N 1
ATOM 7412 C CA . LEU B 1 418 ? -1.914 19.141 21.906 1 46.53 418 LEU B CA 1
ATOM 7413 C C . LEU B 1 418 ? -3.297 19.75 21.719 1 46.53 418 LEU B C 1
ATOM 7415 O O . LEU B 1 418 ? -4.051 19.906 22.672 1 46.53 418 LEU B O 1
ATOM 7419 N N . LEU B 1 419 ? -3.637 20.438 20.438 1 41.84 419 LEU B N 1
ATOM 7420 C CA . LEU B 1 419 ? -4.973 20.844 20.016 1 41.84 419 LEU B CA 1
ATOM 7421 C C . LEU B 1 419 ? -5.473 19.953 18.875 1 41.84 419 LEU B C 1
ATOM 7423 O O . LEU B 1 419 ? -4.727 19.656 17.938 1 41.84 419 LEU B O 1
ATOM 7427 N N . ALA B 1 420 ? -6.629 19.031 18.844 1 42.59 420 ALA B N 1
ATOM 7428 C CA . ALA B 1 420 ? -7.012 18 17.875 1 42.59 420 ALA B CA 1
ATOM 7429 C C . ALA B 1 420 ? -8.273 18.406 17.125 1 42.59 420 ALA B C 1
ATOM 7431 O O . ALA B 1 420 ? -9.078 19.188 17.625 1 42.59 420 ALA B O 1
ATOM 7432 N N . ASN B 1 421 ? -8.719 18 15.664 1 46 421 ASN B N 1
ATOM 7433 C CA . ASN B 1 421 ? -9.602 18.312 14.555 1 46 421 ASN B CA 1
ATOM 7434 C C . ASN B 1 421 ? -11.055 17.969 14.883 1 46 421 ASN B C 1
ATOM 7436 O O . ASN B 1 421 ? -11.914 18.859 14.891 1 46 421 ASN B O 1
ATOM 7440 N N . ASP B 1 422 ? -11.719 16.797 14.398 1 59.38 422 ASP B N 1
ATOM 7441 C CA . ASP B 1 422 ? -13.039 16.422 14.906 1 59.38 422 ASP B CA 1
ATOM 7442 C C . ASP B 1 422 ? -13.039 16.375 16.438 1 59.38 422 ASP B C 1
ATOM 7444 O O . ASP B 1 422 ? -12.258 15.633 17.031 1 59.38 422 ASP B O 1
ATOM 7448 N N . TRP B 1 423 ? -13.953 17.469 16.688 1 78.88 423 TRP B N 1
ATOM 7449 C CA . TRP B 1 423 ? -13.711 17.719 18.094 1 78.88 423 TRP B CA 1
ATOM 7450 C C . TRP B 1 423 ? -13.93 16.453 18.922 1 78.88 423 TRP B C 1
ATOM 7452 O O . TRP B 1 423 ? -13.328 16.281 19.984 1 78.88 423 TRP B O 1
ATOM 7462 N N . PHE B 1 424 ? -14.688 15.406 18.25 1 85.69 424 PHE B N 1
ATOM 7463 C CA . PHE B 1 424 ? -14.844 14.148 18.984 1 85.69 424 PHE B CA 1
ATOM 7464 C C . PHE B 1 424 ? -13.508 13.438 19.125 1 85.69 424 PHE B C 1
ATOM 7466 O O . PHE B 1 424 ? -13.078 13.125 20.234 1 85.69 424 PHE B O 1
ATOM 7473 N N . GLY B 1 425 ? -12.891 13.266 17.969 1 87.62 425 GLY B N 1
ATOM 7474 C CA . GLY B 1 425 ? -11.594 12.617 17.969 1 87.62 425 GLY B CA 1
ATOM 7475 C C . GLY B 1 425 ? -10.523 13.414 18.688 1 87.62 425 GLY B C 1
ATOM 7476 O O . GLY B 1 425 ? -9.656 12.836 19.344 1 87.62 425 GLY B O 1
ATOM 7477 N N . GLY B 1 426 ? -10.594 14.758 18.516 1 88.69 426 GLY B N 1
ATOM 7478 C CA . GLY B 1 426 ? -9.641 15.617 19.203 1 88.69 426 GLY B CA 1
ATOM 7479 C C . GLY B 1 426 ? -9.742 15.531 20.703 1 88.69 426 GLY B C 1
ATOM 7480 O O . GLY B 1 426 ? -8.727 15.484 21.406 1 88.69 426 GLY B O 1
ATOM 7481 N N . GLU B 1 427 ? -10.977 15.516 21.172 1 90.56 427 GLU B N 1
ATOM 7482 C CA . GLU B 1 427 ? -11.18 15.359 22.609 1 90.56 427 GLU B CA 1
ATOM 7483 C C . GLU B 1 427 ? -10.648 14.016 23.094 1 90.56 427 GLU B C 1
ATOM 7485 O O . GLU B 1 427 ? -9.992 13.945 24.141 1 90.56 427 GLU B O 1
ATOM 7490 N N . ALA B 1 428 ? -10.969 12.992 22.359 1 90.81 428 ALA B N 1
ATOM 7491 C CA . ALA B 1 428 ? -10.492 11.664 22.734 1 90.81 428 ALA B CA 1
ATOM 7492 C C . ALA B 1 428 ? -8.969 11.625 22.812 1 90.81 428 ALA B C 1
ATOM 7494 O O . ALA B 1 428 ? -8.398 11.016 23.719 1 90.81 428 ALA B O 1
ATOM 7495 N N . ILE B 1 429 ? -8.273 12.227 21.875 1 90.81 429 ILE B N 1
ATOM 7496 C CA . ILE B 1 429 ? -6.82 12.297 21.844 1 90.81 429 ILE B CA 1
ATOM 7497 C C . ILE B 1 429 ? -6.32 13.055 23.078 1 90.81 429 ILE B C 1
ATOM 7499 O O . ILE B 1 429 ? -5.352 12.641 23.719 1 90.81 429 ILE B O 1
ATOM 7503 N N . SER B 1 430 ? -6.938 14.195 23.359 1 91.31 430 SER B N 1
ATOM 7504 C CA . SER B 1 430 ? -6.516 15.016 24.484 1 91.31 430 SER B CA 1
ATOM 7505 C C . SER B 1 430 ? -6.602 14.242 25.797 1 91.31 430 SER B C 1
ATOM 7507 O O . SER B 1 430 ? -5.746 14.391 26.672 1 91.31 430 SER B O 1
ATOM 7509 N N . LEU B 1 431 ? -7.602 13.406 25.906 1 91.75 431 LEU B N 1
ATOM 7510 C CA . LEU B 1 431 ? -7.801 12.633 27.109 1 91.75 431 LEU B CA 1
ATOM 7511 C C . LEU B 1 431 ? -6.871 11.422 27.141 1 91.75 431 LEU B C 1
ATOM 7513 O O . LEU B 1 431 ? -6.578 10.883 28.219 1 91.75 431 LEU B O 1
ATOM 7517 N N . ALA B 1 432 ? -6.414 11.023 25.969 1 88.75 432 ALA B N 1
ATOM 7518 C CA . ALA B 1 432 ? -5.543 9.859 25.875 1 88.75 432 ALA B CA 1
ATOM 7519 C C . ALA B 1 432 ? -4.078 10.25 26.016 1 88.75 432 ALA B C 1
ATOM 7521 O O . ALA B 1 432 ? -3.217 9.391 26.219 1 88.75 432 ALA B O 1
ATOM 7522 N N . ALA B 1 433 ? -3.77 11.539 25.938 1 86.75 433 ALA B N 1
ATOM 7523 C CA . ALA B 1 433 ? -2.389 11.992 26.062 1 86.75 433 ALA B CA 1
ATOM 7524 C C . ALA B 1 433 ? -1.775 11.508 27.375 1 86.75 433 ALA B C 1
ATOM 7526 O O . ALA B 1 433 ? -2.396 11.617 28.438 1 86.75 433 ALA B O 1
ATOM 7527 N N . ASN B 1 434 ? -0.635 10.852 27.188 1 84.06 434 ASN B N 1
ATOM 7528 C CA . ASN B 1 434 ? 0.071 10.352 28.359 1 84.06 434 ASN B CA 1
ATOM 7529 C C . ASN B 1 434 ? 1.172 11.312 28.797 1 84.06 434 ASN B C 1
ATOM 7531 O O . ASN B 1 434 ? 2.252 11.336 28.219 1 84.06 434 ASN B O 1
ATOM 7535 N N . TYR B 1 435 ? 0.896 12.109 29.766 1 85.75 435 TYR B N 1
ATOM 7536 C CA . TYR B 1 435 ? 1.859 13.047 30.344 1 85.75 435 TYR B CA 1
ATOM 7537 C C . TYR B 1 435 ? 1.666 13.172 31.844 1 85.75 435 TYR B C 1
ATOM 7539 O O . TYR B 1 435 ? 0.766 12.555 32.406 1 85.75 435 TYR B O 1
ATOM 7547 N N . THR B 1 436 ? 2.447 13.844 32.594 1 87.44 436 THR B N 1
ATOM 7548 C CA . THR B 1 436 ? 2.57 13.867 34.031 1 87.44 436 THR B CA 1
ATOM 7549 C C . THR B 1 436 ? 1.234 14.219 34.688 1 87.44 436 THR B C 1
ATOM 7551 O O . THR B 1 436 ? 0.913 13.711 35.75 1 87.44 436 THR B O 1
ATOM 7554 N N . HIS B 1 437 ? 0.389 15.102 34.062 1 92.38 437 HIS B N 1
ATOM 7555 C CA . HIS B 1 437 ? -0.824 15.609 34.688 1 92.38 437 HIS B CA 1
ATOM 7556 C C . HIS B 1 437 ? -2.07 15.148 33.938 1 92.38 437 HIS B C 1
ATOM 7558 O O . HIS B 1 437 ? -3.082 15.852 33.906 1 92.38 437 HIS B O 1
ATOM 7564 N N . SER B 1 438 ? -1.971 13.984 33.375 1 92.38 438 SER B N 1
ATOM 7565 C CA . SER B 1 438 ? -3.074 13.445 32.562 1 92.38 438 SER B CA 1
ATOM 7566 C C . SER B 1 438 ? -4.34 13.312 33.406 1 92.38 438 SER B C 1
ATOM 7568 O O . SER B 1 438 ? -5.441 13.609 32.938 1 92.38 438 SER B O 1
ATOM 7570 N N . ALA B 1 439 ? -4.238 12.805 34.656 1 94.75 439 ALA B N 1
ATOM 7571 C CA . ALA B 1 439 ? -5.402 12.633 35.531 1 94.75 439 ALA B CA 1
ATOM 7572 C C . ALA B 1 439 ? -6.035 13.977 35.875 1 94.75 439 ALA B C 1
ATOM 7574 O O . ALA B 1 439 ? -7.262 14.109 35.875 1 94.75 439 ALA B O 1
ATOM 7575 N N . GLU B 1 440 ? -5.211 14.977 36.188 1 95.62 440 GLU B N 1
ATOM 7576 C CA . GLU B 1 440 ? -5.695 16.312 36.5 1 95.62 440 GLU B CA 1
ATOM 7577 C C . GLU B 1 440 ? -6.375 16.953 35.312 1 95.62 440 GLU B C 1
ATOM 7579 O O . GLU B 1 440 ? -7.406 17.625 35.438 1 95.62 440 GLU B O 1
ATOM 7584 N N . PHE B 1 441 ? -5.828 16.781 34.188 1 94.38 441 PHE B N 1
ATOM 7585 C CA . PHE B 1 441 ? -6.43 17.312 32.969 1 94.38 441 PHE B CA 1
ATOM 7586 C C . PHE B 1 441 ? -7.809 16.703 32.75 1 94.38 441 PHE B C 1
ATOM 7588 O O . PHE B 1 441 ? -8.758 17.406 32.406 1 94.38 441 PHE B O 1
ATOM 7595 N N . ALA B 1 442 ? -7.879 15.352 32.875 1 94.5 442 ALA B N 1
ATOM 7596 C CA . ALA B 1 442 ? -9.141 14.656 32.656 1 94.5 442 ALA B CA 1
ATOM 7597 C C . ALA B 1 442 ? -10.203 15.117 33.656 1 94.5 442 ALA B C 1
ATOM 7599 O O . ALA B 1 442 ? -11.398 15.117 33.344 1 94.5 442 ALA B O 1
ATOM 7600 N N . ALA B 1 443 ? -9.789 15.547 34.781 1 96.12 443 ALA B N 1
ATOM 7601 C CA . ALA B 1 443 ? -10.711 15.969 35.812 1 96.12 443 ALA B CA 1
ATOM 7602 C C . ALA B 1 443 ? -11.125 17.422 35.625 1 96.12 443 ALA B C 1
ATOM 7604 O O . ALA B 1 443 ? -12.102 17.875 36.219 1 96.12 443 ALA B O 1
ATOM 7605 N N . ALA B 1 444 ? -10.336 18.219 34.875 1 95.88 444 ALA B N 1
ATOM 7606 C CA . ALA B 1 444 ? -10.68 19.609 34.625 1 95.88 444 ALA B CA 1
ATOM 7607 C C . ALA B 1 444 ? -11.992 19.734 33.844 1 95.88 444 ALA B C 1
ATOM 7609 O O . ALA B 1 444 ? -12.375 18.812 33.125 1 95.88 444 ALA B O 1
ATOM 7610 N N . GLY B 1 445 ? -12.75 20.828 34.062 1 94.81 445 GLY B N 1
ATOM 7611 C CA . GLY B 1 445 ? -14 21.062 33.344 1 94.81 445 GLY B CA 1
ATOM 7612 C C . GLY B 1 445 ? -13.844 21.906 32.094 1 94.81 445 GLY B C 1
ATOM 7613 O O . GLY B 1 445 ? -12.758 22.422 31.828 1 94.81 445 GLY B O 1
ATOM 7614 N N . TYR B 1 446 ? -14.93 21.969 31.328 1 95.31 446 TYR B N 1
ATOM 7615 C CA . TYR B 1 446 ? -14.984 22.844 30.156 1 95.31 446 TYR B CA 1
ATOM 7616 C C . TYR B 1 446 ? -15.461 24.25 30.562 1 95.31 446 TYR B C 1
ATOM 7618 O O . TYR B 1 446 ? -16.547 24.391 31.141 1 95.31 446 TYR B O 1
ATOM 7626 N N . ALA B 1 447 ? -14.641 25.266 30.297 1 96.19 447 ALA B N 1
ATOM 7627 C CA . ALA B 1 447 ? -15.008 26.672 30.469 1 96.19 447 ALA B CA 1
ATOM 7628 C C . ALA B 1 447 ? -15.32 27.328 29.125 1 96.19 447 ALA B C 1
ATOM 7630 O O . ALA B 1 447 ? -14.703 27 28.109 1 96.19 447 ALA B O 1
ATOM 7631 N N . PRO B 1 448 ? -16.25 28.266 29.141 1 96.06 448 PRO B N 1
ATOM 7632 C CA . PRO B 1 448 ? -16.516 28.969 27.875 1 96.06 448 PRO B CA 1
ATOM 7633 C C . PRO B 1 448 ? -15.305 29.75 27.375 1 96.06 448 PRO B C 1
ATOM 7635 O O . PRO B 1 448 ? -14.594 30.359 28.156 1 96.06 448 PRO B O 1
ATOM 7638 N N . PHE B 1 449 ? -15.031 29.609 26.109 1 96.38 449 PHE B N 1
ATOM 7639 C CA . PHE B 1 449 ? -14.039 30.422 25.438 1 96.38 449 PHE B CA 1
ATOM 7640 C C . PHE B 1 449 ? -14.648 31.734 24.969 1 96.38 449 PHE B C 1
ATOM 7642 O O . PHE B 1 449 ? -15.359 31.781 23.953 1 96.38 449 PHE B O 1
ATOM 7649 N N . ILE B 1 450 ? -14.312 32.812 25.688 1 97.69 450 ILE B N 1
ATOM 7650 C CA . ILE B 1 450 ? -14.953 34.094 25.469 1 97.69 450 ILE B CA 1
ATOM 7651 C C . ILE B 1 450 ? -13.953 35.094 24.859 1 97.69 450 ILE B C 1
ATOM 7653 O O . ILE B 1 450 ? -12.859 35.281 25.406 1 97.69 450 ILE B O 1
ATOM 7657 N N . VAL B 1 451 ? -14.289 35.656 23.734 1 97.56 451 VAL B N 1
ATOM 7658 C CA . VAL B 1 451 ? -13.508 36.719 23.094 1 97.56 451 VAL B CA 1
ATOM 7659 C C . VAL B 1 451 ? -14.375 37.969 22.938 1 97.56 451 VAL B C 1
ATOM 7661 O O . VAL B 1 451 ? -15.398 37.938 22.25 1 97.56 451 VAL B O 1
ATOM 7664 N N . ASP B 1 452 ? -13.992 39.062 23.625 1 95.81 452 ASP B N 1
ATOM 7665 C CA . ASP B 1 452 ? -14.711 40.344 23.578 1 95.81 452 ASP B CA 1
ATOM 7666 C C . ASP B 1 452 ? -16.188 40.156 23.891 1 95.81 452 ASP B C 1
ATOM 7668 O O . ASP B 1 452 ? -17.062 40.625 23.156 1 95.81 452 ASP B O 1
ATOM 7672 N N . GLY B 1 453 ? -16.469 39.344 24.781 1 96.31 453 GLY B N 1
ATOM 7673 C CA . GLY B 1 453 ? -17.812 39.188 25.297 1 96.31 453 GLY B CA 1
ATOM 7674 C C . GLY B 1 453 ? -18.594 38.125 24.531 1 96.31 453 GLY B C 1
ATOM 7675 O O . GLY B 1 453 ? -19.703 37.75 24.938 1 96.31 453 GLY B O 1
ATOM 7676 N N . THR B 1 454 ? -18.047 37.594 23.5 1 97 454 THR B N 1
ATOM 7677 C CA . THR B 1 454 ? -18.734 36.594 22.703 1 97 454 THR B CA 1
ATOM 7678 C C . THR B 1 454 ? -18.141 35.219 22.953 1 97 454 THR B C 1
ATOM 7680 O O . THR B 1 454 ? -16.922 35.031 22.969 1 97 454 THR B O 1
ATOM 7683 N N . GLU B 1 455 ? -18.984 34.188 23.172 1 95.75 455 GLU B N 1
ATOM 7684 C CA . GLU B 1 455 ? -18.531 32.812 23.328 1 95.75 455 GLU B CA 1
ATOM 7685 C C . GLU B 1 455 ? -18.297 32.156 21.969 1 95.75 455 GLU B C 1
ATOM 7687 O O . GLU B 1 455 ? -19.203 32.062 21.156 1 95.75 455 GLU B O 1
ATOM 7692 N N . TYR B 1 456 ? -17.062 31.719 21.781 1 95.44 456 TYR B N 1
ATOM 7693 C CA . TYR B 1 456 ? -16.703 31.109 20.516 1 95.44 456 TYR B CA 1
ATOM 7694 C C . TYR B 1 456 ? -16.516 29.609 20.672 1 95.44 456 TYR B C 1
ATOM 7696 O O . TYR B 1 456 ? -16.422 28.891 19.672 1 95.44 456 TYR B O 1
ATOM 7704 N N . GLY B 1 457 ? -16.484 29.141 21.891 1 94.88 457 GLY B N 1
ATOM 7705 C CA . GLY B 1 457 ? -16.234 27.734 22.125 1 94.88 457 GLY B CA 1
ATOM 7706 C C . GLY B 1 457 ? -16.109 27.391 23.609 1 94.88 457 GLY B C 1
ATOM 7707 O O . GLY B 1 457 ? -16.609 28.125 24.469 1 94.88 457 GLY B O 1
ATOM 7708 N N . GLU B 1 458 ? -15.547 26.203 23.891 1 94.38 458 GLU B N 1
ATOM 7709 C CA . GLU B 1 458 ? -15.289 25.703 25.234 1 94.38 458 GLU B CA 1
ATOM 7710 C C . GLU B 1 458 ? -13.906 25.062 25.328 1 94.38 458 GLU B C 1
ATOM 7712 O O . GLU B 1 458 ? -13.461 24.406 24.391 1 94.38 458 GLU B O 1
ATOM 7717 N N . VAL B 1 459 ? -13.289 25.281 26.484 1 95 459 VAL B N 1
ATOM 7718 C CA . VAL B 1 459 ? -11.914 24.812 26.625 1 95 459 VAL B CA 1
ATOM 7719 C C . VAL B 1 459 ? -11.781 24 27.906 1 95 459 VAL B C 1
ATOM 7721 O O . VAL B 1 459 ? -12.367 24.344 28.938 1 95 459 VAL B O 1
ATOM 7724 N N . ARG B 1 460 ? -11.188 22.828 27.781 1 94.44 460 ARG B N 1
ATOM 7725 C CA . ARG B 1 460 ? -10.609 22.109 28.922 1 94.44 460 ARG B CA 1
ATOM 7726 C C . ARG B 1 460 ? -9.117 22.375 29.031 1 94.44 460 ARG B C 1
ATOM 7728 O O . ARG B 1 460 ? -8.367 22.188 28.062 1 94.44 460 ARG B O 1
ATOM 7735 N N . GLN B 1 461 ? -8.688 22.891 30.219 1 94.81 461 GLN B N 1
ATOM 7736 C CA . GLN B 1 461 ? -7.293 23.281 30.375 1 94.81 461 GLN B CA 1
ATOM 7737 C C . GLN B 1 461 ? -6.762 22.891 31.75 1 94.81 461 GLN B C 1
ATOM 7739 O O . GLN B 1 461 ? -7.465 23.031 32.75 1 94.81 461 GLN B O 1
ATOM 7744 N N . TYR B 1 462 ? -5.629 22.312 31.781 1 94.62 462 TYR B N 1
ATOM 7745 C CA . TYR B 1 462 ? -4.828 22.141 33 1 94.62 462 TYR B CA 1
ATOM 7746 C C . TYR B 1 462 ? -3.396 22.609 32.75 1 94.62 462 TYR B C 1
ATOM 7748 O O . TYR B 1 462 ? -2.664 22.031 31.953 1 94.62 462 TYR B O 1
ATOM 7756 N N . GLY B 1 463 ? -3.031 23.656 33.5 1 93.12 463 GLY B N 1
ATOM 7757 C CA . GLY B 1 463 ? -1.734 24.25 33.219 1 93.12 463 GLY B CA 1
ATOM 7758 C C . GLY B 1 463 ? -1.584 24.719 31.797 1 93.12 463 GLY B C 1
ATOM 7759 O O . GLY B 1 463 ? -2.445 25.422 31.266 1 93.12 463 GLY B O 1
ATOM 7760 N N . ASN B 1 464 ? -0.488 24.312 31.188 1 90.62 464 ASN B N 1
ATOM 7761 C CA . ASN B 1 464 ? -0.192 24.797 29.844 1 90.62 464 ASN B CA 1
ATOM 7762 C C . ASN B 1 464 ? -0.729 23.859 28.781 1 90.62 464 ASN B C 1
ATOM 7764 O O . ASN B 1 464 ? -0.472 24.047 27.594 1 90.62 464 ASN B O 1
ATOM 7768 N N . PHE B 1 465 ? -1.464 22.797 29.188 1 92.69 465 PHE B N 1
ATOM 7769 C CA . PHE B 1 465 ? -2.102 21.891 28.234 1 92.69 465 PHE B CA 1
ATOM 7770 C C . PHE B 1 465 ? -3.592 22.188 28.125 1 92.69 465 PHE B C 1
ATOM 7772 O O . PHE B 1 465 ? -4.281 22.312 29.141 1 92.69 465 PHE B O 1
ATOM 7779 N N . SER B 1 466 ? -4.047 22.344 26.906 1 93.69 466 SER B N 1
ATOM 7780 C CA . SER B 1 466 ? -5.457 22.672 26.719 1 93.69 466 SER B CA 1
ATOM 7781 C C . SER B 1 466 ? -6.031 21.984 25.5 1 93.69 466 SER B C 1
ATOM 7783 O O . SER B 1 466 ? -5.301 21.672 24.547 1 93.69 466 SER B O 1
ATOM 7785 N N . PHE B 1 467 ? -7.297 21.625 25.547 1 93.75 467 PHE B N 1
ATOM 7786 C CA . PHE B 1 467 ? -8.141 21.234 24.422 1 93.75 467 PHE B CA 1
ATOM 7787 C C . PHE B 1 467 ? -9.273 22.234 24.234 1 93.75 467 PHE B C 1
ATOM 7789 O O . PHE B 1 467 ? -10.109 22.422 25.125 1 93.75 467 PHE B O 1
ATOM 7796 N N . LEU B 1 468 ? -9.25 22.844 23.062 1 94.75 468 LEU B N 1
ATOM 7797 C CA . LEU B 1 468 ? -10.242 23.875 22.766 1 94.75 468 LEU B CA 1
ATOM 7798 C C . LEU B 1 468 ? -11.156 23.438 21.625 1 94.75 468 LEU B C 1
ATOM 7800 O O . LEU B 1 468 ? -10.68 23.125 20.531 1 94.75 468 LEU B O 1
ATOM 7804 N N . ARG B 1 469 ? -12.406 23.359 21.906 1 93.12 469 ARG B N 1
ATOM 7805 C CA . ARG B 1 469 ? -13.438 23.219 20.875 1 93.12 469 ARG B CA 1
ATOM 7806 C C . ARG B 1 469 ? -13.961 24.578 20.438 1 93.12 469 ARG B C 1
ATOM 7808 O O . ARG B 1 469 ? -14.508 25.328 21.25 1 93.12 469 ARG B O 1
ATOM 7815 N N . ILE B 1 470 ? -13.758 24.938 19.203 1 93.75 470 ILE B N 1
ATOM 7816 C CA . ILE B 1 470 ? -14.297 26.188 18.656 1 93.75 470 ILE B CA 1
ATOM 7817 C C . ILE B 1 470 ? -15.516 25.875 17.781 1 93.75 470 ILE B C 1
ATOM 7819 O O . ILE B 1 470 ? -15.453 25.031 16.891 1 93.75 470 ILE B O 1
ATOM 7823 N N . TYR B 1 471 ? -16.578 26.594 18.078 1 90.56 471 TYR B N 1
ATOM 7824 C CA . TYR B 1 471 ? -17.828 26.359 17.375 1 90.56 471 TYR B CA 1
ATOM 7825 C C . TYR B 1 471 ? -17.75 26.859 15.93 1 90.56 471 TYR B C 1
ATOM 7827 O O . TYR B 1 471 ? -17.062 27.844 15.641 1 90.56 471 TYR B O 1
ATOM 7835 N N . GLU B 1 472 ? -18.391 26.109 15.008 1 90.12 472 GLU B N 1
ATOM 7836 C CA . GLU B 1 472 ? -18.594 26.531 13.625 1 90.12 472 GLU B CA 1
ATOM 7837 C C . GLU B 1 472 ? -17.281 26.844 12.938 1 90.12 472 GLU B C 1
ATOM 7839 O O . GLU B 1 472 ? -17.172 27.828 12.195 1 90.12 472 GLU B O 1
ATOM 7844 N N . ALA B 1 473 ? -16.266 26.062 13.281 1 90.31 473 ALA B N 1
ATOM 7845 C CA . ALA B 1 473 ? -14.93 26.422 12.82 1 90.31 473 ALA B CA 1
ATOM 7846 C C . ALA B 1 473 ? -14.477 25.516 11.688 1 90.31 473 ALA B C 1
ATOM 7848 O O . ALA B 1 473 ? -13.391 25.688 11.125 1 90.31 473 ALA B O 1
ATOM 7849 N N . GLY B 1 474 ? -15.281 24.562 11.305 1 88.12 474 GLY B N 1
ATOM 7850 C CA . GLY B 1 474 ? -14.836 23.656 10.258 1 88.12 474 GLY B CA 1
ATOM 7851 C C . GLY B 1 474 ? -13.453 23.094 10.5 1 88.12 474 GLY B C 1
ATOM 7852 O O . GLY B 1 474 ? -13.023 22.953 11.648 1 88.12 474 GLY B O 1
ATOM 7853 N N . HIS B 1 475 ? -12.82 22.641 9.391 1 87.88 475 HIS B N 1
ATOM 7854 C CA . HIS B 1 475 ? -11.5 22.031 9.469 1 87.88 475 HIS B CA 1
ATOM 7855 C C . HIS B 1 475 ? -10.406 23.078 9.57 1 87.88 475 HIS B C 1
ATOM 7857 O O . HIS B 1 475 ? -9.375 22.844 10.211 1 87.88 475 HIS B O 1
ATOM 7863 N N . GLU B 1 476 ? -10.625 24.203 8.922 1 89.19 476 GLU B N 1
ATOM 7864 C CA . GLU B 1 476 ? -9.641 25.281 8.898 1 89.19 476 GLU B CA 1
ATOM 7865 C C . GLU B 1 476 ? -10.07 26.453 9.781 1 89.19 476 GLU B C 1
ATOM 7867 O O . GLU B 1 476 ? -10.539 27.469 9.281 1 89.19 476 GLU B O 1
ATOM 7872 N N . VAL B 1 477 ? -9.734 26.422 11 1 91.44 477 VAL B N 1
ATOM 7873 C CA . VAL B 1 477 ? -10.234 27.312 12.039 1 91.44 477 VAL B CA 1
ATOM 7874 C C . VAL B 1 477 ? -9.867 28.766 11.703 1 91.44 477 VAL B C 1
ATOM 7876 O O . VAL B 1 477 ? -10.703 29.656 11.805 1 91.44 477 VAL B O 1
ATOM 7879 N N . PRO B 1 478 ? -8.641 29.031 11.242 1 92.81 478 PRO B N 1
ATOM 7880 C CA . PRO B 1 478 ? -8.305 30.422 10.969 1 92.81 478 PRO B CA 1
ATOM 7881 C C . PRO B 1 478 ? -9.164 31.031 9.859 1 92.81 478 PRO B C 1
ATOM 7883 O O . PRO B 1 478 ? -9.398 32.25 9.844 1 92.81 478 PRO B O 1
ATOM 7886 N N . TYR B 1 479 ? -9.594 30.172 8.984 1 89.62 479 TYR B N 1
ATOM 7887 C CA . TYR B 1 479 ? -10.461 30.688 7.93 1 89.62 479 TYR B CA 1
ATOM 7888 C C . TYR B 1 479 ? -11.891 30.875 8.445 1 89.62 479 TYR B C 1
ATOM 7890 O O . TYR B 1 479 ? -12.5 31.922 8.234 1 89.62 479 TYR B O 1
ATOM 7898 N N . TYR B 1 480 ? -12.461 29.906 9.164 1 89.44 480 TYR B N 1
ATOM 7899 C CA . TYR B 1 480 ? -13.875 29.875 9.508 1 89.44 480 TYR B CA 1
ATOM 7900 C C . TYR B 1 480 ? -14.156 30.734 10.742 1 89.44 480 TYR B C 1
ATOM 7902 O O . TYR B 1 480 ? -15.258 31.266 10.906 1 89.44 480 TYR B O 1
ATOM 7910 N N . GLN B 1 481 ? -13.203 30.797 11.641 1 93.38 481 GLN B N 1
ATOM 7911 C CA . GLN B 1 481 ? -13.305 31.594 12.852 1 93.38 481 GLN B CA 1
ATOM 7912 C C . GLN B 1 481 ? -12.023 32.375 13.117 1 93.38 481 GLN B C 1
ATOM 7914 O O . GLN B 1 481 ? -11.328 32.125 14.109 1 93.38 481 GLN B O 1
ATOM 7919 N N . PRO B 1 482 ? -11.773 33.406 12.273 1 94.56 482 PRO B N 1
ATOM 7920 C CA . PRO B 1 482 ? -10.484 34.094 12.336 1 94.56 482 PRO B CA 1
ATOM 7921 C C . PRO B 1 482 ? -10.266 34.844 13.656 1 94.56 482 PRO B C 1
ATOM 7923 O O . PRO B 1 482 ? -9.156 34.812 14.195 1 94.56 482 PRO B O 1
ATOM 7926 N N . VAL B 1 483 ? -11.367 35.375 14.234 1 96.75 483 VAL B N 1
ATOM 7927 C CA . VAL B 1 483 ? -11.242 36.125 15.492 1 96.75 483 VAL B CA 1
ATOM 7928 C C . VAL B 1 483 ? -10.852 35.156 16.609 1 96.75 483 VAL B C 1
ATOM 7930 O O . VAL B 1 483 ? -9.906 35.406 17.359 1 96.75 483 VAL B O 1
ATOM 7933 N N . ALA B 1 484 ? -11.578 34.094 16.719 1 95.44 484 ALA B N 1
ATOM 7934 C CA . ALA B 1 484 ? -11.312 33.062 17.734 1 95.44 484 ALA B CA 1
ATOM 7935 C C . ALA B 1 484 ? -9.922 32.469 17.562 1 95.44 484 ALA B C 1
ATOM 7937 O O . ALA B 1 484 ? -9.219 32.219 18.547 1 95.44 484 ALA B O 1
ATOM 7938 N N . SER B 1 485 ? -9.602 32.25 16.312 1 95.31 485 SER B N 1
ATOM 7939 C CA . SER B 1 485 ? -8.32 31.609 15.992 1 95.31 485 SER B CA 1
ATOM 7940 C C . SER B 1 485 ? -7.156 32.469 16.453 1 95.31 485 SER B C 1
ATOM 7942 O O . SER B 1 485 ? -6.238 32 17.125 1 95.31 485 SER B O 1
ATOM 7944 N N . LEU B 1 486 ? -7.109 33.781 16.125 1 96.44 486 LEU B N 1
ATOM 7945 C CA . LEU B 1 486 ? -6.027 34.688 16.484 1 96.44 486 LEU B CA 1
ATOM 7946 C C . LEU B 1 486 ? -5.93 34.812 18 1 96.44 486 LEU B C 1
ATOM 7948 O O . LEU B 1 486 ? -4.832 34.844 18.562 1 96.44 486 LEU B O 1
ATOM 7952 N N . GLU B 1 487 ? -7.086 34.938 18.641 1 97 487 GLU B N 1
ATOM 7953 C CA . GLU B 1 487 ? -7.066 35.094 20.094 1 97 487 GLU B CA 1
ATOM 7954 C C . GLU B 1 487 ? -6.535 33.812 20.781 1 97 487 GLU B C 1
ATOM 7956 O O . GLU B 1 487 ? -5.793 33.906 21.766 1 97 487 GLU B O 1
ATOM 7961 N N . PHE B 1 488 ? -6.984 32.656 20.359 1 96.25 488 PHE B N 1
ATOM 7962 C CA . PHE B 1 488 ? -6.457 31.406 20.891 1 96.25 488 PHE B CA 1
ATOM 7963 C C . PHE B 1 488 ? -4.938 31.359 20.766 1 96.25 488 PHE B C 1
ATOM 7965 O O . PHE B 1 488 ? -4.238 30.984 21.703 1 96.25 488 PHE B O 1
ATOM 7972 N N . PHE B 1 489 ? -4.434 31.734 19.594 1 95.81 489 PHE B N 1
ATOM 7973 C CA . PHE B 1 489 ? -3.002 31.781 19.328 1 95.81 489 PHE B CA 1
ATOM 7974 C C . PHE B 1 489 ? -2.293 32.719 20.297 1 95.81 489 PHE B C 1
ATOM 7976 O O . PHE B 1 489 ? -1.312 32.344 20.938 1 95.81 489 PHE B O 1
ATOM 7983 N N . ARG B 1 490 ? -2.781 33.906 20.406 1 96.62 490 ARG B N 1
ATOM 7984 C CA . ARG B 1 490 ? -2.184 34.906 21.281 1 96.62 490 ARG B CA 1
ATOM 7985 C C . ARG B 1 490 ? -2.139 34.406 22.734 1 96.62 490 ARG B C 1
ATOM 7987 O O . ARG B 1 490 ? -1.106 34.531 23.391 1 96.62 490 ARG B O 1
ATOM 7994 N N . ARG B 1 491 ? -3.289 33.906 23.188 1 96.94 491 ARG B N 1
ATOM 7995 C CA . ARG B 1 491 ? -3.361 33.469 24.578 1 96.94 491 ARG B CA 1
ATOM 7996 C C . ARG B 1 491 ? -2.402 32.312 24.844 1 96.94 491 ARG B C 1
ATOM 7998 O O . ARG B 1 491 ? -1.812 32.219 25.922 1 96.94 491 ARG B O 1
ATOM 8005 N N . THR B 1 492 ? -2.293 31.422 23.938 1 95.56 492 THR B N 1
ATOM 8006 C CA . THR B 1 492 ? -1.373 30.297 24.062 1 95.56 492 THR B CA 1
ATOM 8007 C C . THR B 1 492 ? 0.072 30.781 24.125 1 95.56 492 THR B C 1
ATOM 8009 O O . THR B 1 492 ? 0.854 30.344 24.969 1 95.56 492 THR B O 1
ATOM 8012 N N . LEU B 1 493 ? 0.49 31.719 23.203 1 95.19 493 LEU B N 1
ATOM 8013 C CA . LEU B 1 493 ? 1.854 32.219 23.156 1 95.19 493 LEU B CA 1
ATOM 8014 C C . LEU B 1 493 ? 2.238 32.875 24.469 1 95.19 493 LEU B C 1
ATOM 8016 O O . LEU B 1 493 ? 3.387 32.781 24.906 1 95.19 493 LEU B O 1
ATOM 8020 N N . LEU B 1 494 ? 1.275 33.531 25.078 1 94.88 494 LEU B N 1
ATOM 8021 C CA . LEU B 1 494 ? 1.56 34.312 26.266 1 94.88 494 LEU B CA 1
ATOM 8022 C C . LEU B 1 494 ? 1.295 33.531 27.531 1 94.88 494 LEU B C 1
ATOM 8024 O O . LEU B 1 494 ? 1.36 34.094 28.641 1 94.88 494 LEU B O 1
ATOM 8028 N N . ASP B 1 495 ? 0.898 32.312 27.391 1 94.25 495 ASP B N 1
ATOM 8029 C CA . ASP B 1 495 ? 0.626 31.422 28.531 1 94.25 495 ASP B CA 1
ATOM 8030 C C . ASP B 1 495 ? -0.529 31.953 29.375 1 94.25 495 ASP B C 1
ATOM 8032 O O . ASP B 1 495 ? -0.444 31.969 30.609 1 94.25 495 ASP B O 1
ATOM 8036 N N . LEU B 1 496 ? -1.513 32.406 28.703 1 96.31 496 LEU B N 1
ATOM 8037 C CA . LEU B 1 496 ? -2.717 32.875 29.375 1 96.31 496 LEU B CA 1
ATOM 8038 C C . LEU B 1 496 ? -3.756 31.766 29.469 1 96.31 496 LEU B C 1
ATOM 8040 O O . LEU B 1 496 ? -3.684 30.766 28.75 1 96.31 496 LEU B O 1
ATOM 8044 N N . ASP B 1 497 ? -4.691 31.969 30.484 1 95.88 497 ASP B N 1
ATOM 8045 C CA . ASP B 1 497 ? -5.844 31.078 30.453 1 95.88 497 ASP B CA 1
ATOM 8046 C C . ASP B 1 497 ? -6.602 31.188 29.141 1 95.88 497 ASP B C 1
ATOM 8048 O O . ASP B 1 497 ? -6.844 32.312 28.656 1 95.88 497 ASP B O 1
ATOM 8052 N N . ILE B 1 498 ? -6.977 30.094 28.578 1 96.69 498 ILE B N 1
ATOM 8053 C CA . ILE B 1 498 ? -7.551 30.094 27.234 1 96.69 498 ILE B CA 1
ATOM 8054 C C . ILE B 1 498 ? -8.992 30.578 27.297 1 96.69 498 ILE B C 1
ATOM 8056 O O . ILE B 1 498 ? -9.477 31.219 26.344 1 96.69 498 ILE B O 1
ATOM 8060 N N . ALA B 1 499 ? -9.719 30.391 28.359 1 96.56 499 ALA B N 1
ATOM 8061 C CA . ALA B 1 499 ? -11.141 30.703 28.469 1 96.56 499 ALA B CA 1
ATOM 8062 C C . ALA B 1 499 ? -11.398 32.188 28.344 1 96.56 499 ALA B C 1
ATOM 8064 O O . ALA B 1 499 ? -12.203 32.625 27.5 1 96.56 499 ALA B O 1
ATOM 8065 N N . GLU B 1 500 ? -10.602 33 29.109 1 96.25 500 GLU B N 1
ATOM 8066 C CA . GLU B 1 500 ? -10.867 34.438 29.141 1 96.25 500 GLU B CA 1
ATOM 8067 C C . GLU B 1 500 ? -9.648 35.219 28.703 1 96.25 500 GLU B C 1
ATOM 8069 O O . GLU B 1 500 ? -9.766 36.406 28.328 1 96.25 500 GLU B O 1
ATOM 8074 N N . GLY B 1 501 ? -8.492 34.656 28.781 1 96.31 501 GLY B N 1
ATOM 8075 C CA . GLY B 1 501 ? -7.27 35.312 28.344 1 96.31 501 GLY B CA 1
ATOM 8076 C C . GLY B 1 501 ? -6.848 36.469 29.266 1 96.31 501 GLY B C 1
ATOM 8077 O O . GLY B 1 501 ? -6.188 37.406 28.828 1 96.31 501 GLY B O 1
ATOM 8078 N N . LYS B 1 502 ? -7.152 36.406 30.531 1 93 502 LYS B N 1
ATOM 8079 C CA . LYS B 1 502 ? -6.961 37.562 31.406 1 93 502 LYS B CA 1
ATOM 8080 C C . LYS B 1 502 ? -5.754 37.375 32.312 1 93 502 LYS B C 1
ATOM 8082 O O . LYS B 1 502 ? -5.188 38.344 32.844 1 93 502 LYS B O 1
ATOM 8087 N N . ALA B 1 503 ? -5.379 36.156 32.562 1 93.12 503 ALA B N 1
ATOM 8088 C CA . ALA B 1 503 ? -4.297 35.906 33.5 1 93.12 503 ALA B CA 1
ATOM 8089 C C . ALA B 1 503 ? -3.361 34.812 33 1 93.12 503 ALA B C 1
ATOM 8091 O O . ALA B 1 503 ? -3.797 33.875 32.312 1 93.12 503 ALA B O 1
ATOM 8092 N N . ARG B 1 504 ? -2.146 35 33.375 1 95 504 ARG B N 1
ATOM 8093 C CA . ARG B 1 504 ? -1.193 33.906 33.125 1 95 504 ARG B CA 1
ATOM 8094 C C . ARG B 1 504 ? -1.555 32.656 33.906 1 95 504 ARG B C 1
ATOM 8096 O O . ARG B 1 504 ? -1.98 32.75 35.062 1 95 504 ARG B O 1
ATOM 8103 N N . VAL B 1 505 ? -1.342 31.578 33.312 1 91.06 505 VAL B N 1
ATOM 8104 C CA . VAL B 1 505 ? -1.792 30.328 33.906 1 91.06 505 VAL B CA 1
ATOM 8105 C C . VAL B 1 505 ? -0.733 29.797 34.875 1 91.06 505 VAL B C 1
ATOM 8107 O O . VAL B 1 505 ? 0.456 29.766 34.531 1 91.06 505 VAL B O 1
ATOM 8110 N N . ALA B 1 506 ? -1.174 29.5 36.062 1 89.5 506 ALA B N 1
ATOM 8111 C CA . ALA B 1 506 ? -0.333 28.734 37 1 89.5 506 ALA B CA 1
ATOM 8112 C C . ALA B 1 506 ? -0.205 27.281 36.562 1 89.5 506 ALA B C 1
ATOM 8114 O O . ALA B 1 506 ? -1.038 26.781 35.812 1 89.5 506 ALA B O 1
ATOM 8115 N N . SER B 1 507 ? 0.79 26.641 37.125 1 89.81 507 SER B N 1
ATOM 8116 C CA . SER B 1 507 ? 1.047 25.266 36.719 1 89.81 507 SER B CA 1
ATOM 8117 C C . SER B 1 507 ? -0.095 24.344 37.156 1 89.81 507 SER B C 1
ATOM 8119 O O . SER B 1 507 ? -0.326 23.312 36.531 1 89.81 507 SER B O 1
ATOM 8121 N N . ASN B 1 508 ? -0.817 24.766 38.156 1 93.06 508 ASN B N 1
ATOM 8122 C CA . ASN B 1 508 ? -1.899 23.922 38.656 1 93.06 508 ASN B CA 1
ATOM 8123 C C . ASN B 1 508 ? -3.268 24.516 38.312 1 93.06 508 ASN B C 1
ATOM 8125 O O . ASN B 1 508 ? -4.27 24.156 38.938 1 93.06 508 ASN B O 1
ATOM 8129 N N . TYR B 1 509 ? -3.203 25.438 37.406 1 95 509 TYR B N 1
ATOM 8130 C CA . TYR B 1 509 ? -4.48 25.984 36.938 1 95 509 TYR B CA 1
ATOM 8131 C C . TYR B 1 509 ? -5.352 24.875 36.344 1 95 509 TYR B C 1
ATOM 8133 O O . TYR B 1 509 ? -4.859 24.016 35.625 1 95 509 TYR B O 1
ATOM 8141 N N . SER B 1 510 ? -6.648 24.844 36.719 1 95.69 510 SER B N 1
ATOM 8142 C CA . SER B 1 510 ? -7.66 23.922 36.188 1 95.69 510 SER B CA 1
ATOM 8143 C C . SER B 1 510 ? -8.914 24.672 35.75 1 95.69 510 SER B C 1
ATOM 8145 O O . SER B 1 510 ? -9.516 25.391 36.531 1 95.69 510 SER B O 1
ATOM 8147 N N . SER B 1 511 ? -9.242 24.5 34.5 1 95.31 511 SER B N 1
ATOM 8148 C CA . SER B 1 511 ? -10.43 25.203 34.031 1 95.31 511 SER B CA 1
ATOM 8149 C C . SER B 1 511 ? -11.68 24.719 34.75 1 95.31 511 SER B C 1
ATOM 8151 O O . SER B 1 511 ? -11.836 23.516 35 1 95.31 511 SER B O 1
ATOM 8153 N N . PRO B 1 512 ? -12.5 25.688 35.125 1 93.12 512 PRO B N 1
ATOM 8154 C CA . PRO B 1 512 ? -13.75 25.297 35.75 1 93.12 512 PRO B CA 1
ATOM 8155 C C . PRO B 1 512 ? -14.805 24.812 34.781 1 93.12 512 PRO B C 1
ATOM 8157 O O . PRO B 1 512 ? -14.602 24.891 33.562 1 93.12 512 PRO B O 1
ATOM 8160 N N . GLY B 1 513 ? -15.891 24.297 35.312 1 92.25 513 GLY B N 1
ATOM 8161 C CA . GLY B 1 513 ? -17 23.859 34.5 1 92.25 513 GLY B CA 1
ATOM 8162 C C . GLY B 1 513 ? -17.297 22.375 34.625 1 92.25 513 GLY B C 1
ATOM 8163 O O . GLY B 1 513 ? -16.938 21.75 35.625 1 92.25 513 GLY B O 1
ATOM 8164 N N . ILE B 1 514 ? -18.062 21.875 33.625 1 86.38 514 ILE B N 1
ATOM 8165 C CA . ILE B 1 514 ? -18.5 20.484 33.688 1 86.38 514 ILE B CA 1
ATOM 8166 C C . ILE B 1 514 ? -17.594 19.625 32.844 1 86.38 514 ILE B C 1
ATOM 8168 O O . ILE B 1 514 ? -16.875 20.125 31.969 1 86.38 514 ILE B O 1
ATOM 8172 N N . ALA B 1 515 ? -17.688 18.375 33.031 1 84.62 515 ALA B N 1
ATOM 8173 C CA . ALA B 1 515 ? -16.75 17.406 32.438 1 84.62 515 ALA B CA 1
ATOM 8174 C C . ALA B 1 515 ? -17 17.234 30.953 1 84.62 515 ALA B C 1
ATOM 8176 O O . ALA B 1 515 ? -16.078 16.844 30.219 1 84.62 515 ALA B O 1
ATOM 8177 N N . SER B 1 516 ? -18.188 17.562 30.5 1 84.69 516 SER B N 1
ATOM 8178 C CA . SER B 1 516 ? -18.531 17.281 29.109 1 84.69 516 SER B CA 1
ATOM 8179 C C . SER B 1 516 ? -18.812 18.578 28.344 1 84.69 516 SER B C 1
ATOM 8181 O O . SER B 1 516 ? -19.375 19.516 28.906 1 84.69 516 SER B O 1
ATOM 8183 N N . ALA B 1 517 ? -18.328 18.562 27.141 1 80.81 517 ALA B N 1
ATOM 8184 C CA . ALA B 1 517 ? -18.719 19.641 26.234 1 80.81 517 ALA B CA 1
ATOM 8185 C C . ALA B 1 517 ? -20.125 19.422 25.703 1 80.81 517 ALA B C 1
ATOM 8187 O O . ALA B 1 517 ? -20.375 18.469 24.953 1 80.81 517 ALA B O 1
ATOM 8188 N N . THR B 1 518 ? -21.109 20.266 25.984 1 76.25 518 THR B N 1
ATOM 8189 C CA . THR B 1 518 ? -22.5 19.938 25.719 1 76.25 518 THR B CA 1
ATOM 8190 C C . THR B 1 518 ? -23.094 20.875 24.672 1 76.25 518 THR B C 1
ATOM 8192 O O . THR B 1 518 ? -24.266 20.75 24.297 1 76.25 518 THR B O 1
ATOM 8195 N N . HIS B 1 519 ? -22.312 21.812 24.203 1 81.06 519 HIS B N 1
ATOM 8196 C CA . HIS B 1 519 ? -22.844 22.812 23.281 1 81.06 519 HIS B CA 1
ATOM 8197 C C . HIS B 1 519 ? -23.359 22.156 22 1 81.06 519 HIS B C 1
ATOM 8199 O O . HIS B 1 519 ? -22.734 21.234 21.469 1 81.06 519 HIS B O 1
ATOM 8205 N N . THR B 1 520 ? -24.562 22.484 21.578 1 81.88 520 THR B N 1
ATOM 8206 C CA . THR B 1 520 ? -25.141 22.062 20.312 1 81.88 520 THR B CA 1
ATOM 8207 C C . THR B 1 520 ? -25.453 23.266 19.438 1 81.88 520 THR B C 1
ATOM 8209 O O . THR B 1 520 ? -25.594 24.375 19.938 1 81.88 520 THR B O 1
ATOM 8212 N N . GLU B 1 521 ? -25.375 23.125 18.203 1 80.81 521 GLU B N 1
ATOM 8213 C CA . GLU B 1 521 ? -25.75 24.125 17.219 1 80.81 521 GLU B CA 1
ATOM 8214 C C . GLU B 1 521 ? -27.047 23.734 16.5 1 80.81 521 GLU B C 1
ATOM 8216 O O . GLU B 1 521 ? -27.359 22.547 16.391 1 80.81 521 GLU B O 1
ATOM 8221 N N . PRO B 1 522 ? -27.781 24.75 16.062 1 72.31 522 PRO B N 1
ATOM 8222 C CA . PRO B 1 522 ? -28.953 24.422 15.258 1 72.31 522 PRO B CA 1
ATOM 8223 C C . PRO B 1 522 ? -28.594 23.656 13.984 1 72.31 522 PRO B C 1
ATOM 8225 O O . PRO B 1 522 ? -27.5 23.844 13.438 1 72.31 522 PRO B O 1
ATOM 8228 N N . PHE B 1 523 ? -29.531 22.922 13.57 1 75.12 523 PHE B N 1
ATOM 8229 C CA . PHE B 1 523 ? -29.406 22.141 12.336 1 75.12 523 PHE B CA 1
ATOM 8230 C C . PHE B 1 523 ? -29.188 23.062 11.141 1 75.12 523 PHE B C 1
ATOM 8232 O O . PHE B 1 523 ? -29.859 24.094 11.016 1 75.12 523 PHE B O 1
ATOM 8239 N N . VAL B 1 524 ? -28.234 22.875 10.383 1 74.69 524 VAL B N 1
ATOM 8240 C CA . VAL B 1 524 ? -27.984 23.609 9.156 1 74.69 524 VAL B CA 1
ATOM 8241 C C . VAL B 1 524 ? -28.438 22.797 7.949 1 74.69 524 VAL B C 1
ATOM 8243 O O . VAL B 1 524 ? -27.797 21.812 7.586 1 74.69 524 VAL B O 1
ATOM 8246 N N . ALA B 1 525 ? -29.5 23.156 7.207 1 72.94 525 ALA B N 1
ATOM 8247 C CA . ALA B 1 525 ? -30.016 22.453 6.031 1 72.94 525 ALA B CA 1
ATOM 8248 C C . ALA B 1 525 ? -29.203 22.781 4.789 1 72.94 525 ALA B C 1
ATOM 8250 O O . ALA B 1 525 ? -28.641 23.891 4.672 1 72.94 525 ALA B O 1
ATOM 8251 N N . LEU B 1 526 ? -29.031 21.828 3.873 1 76.75 526 LEU B N 1
ATOM 8252 C CA . LEU B 1 526 ? -28.422 22.109 2.58 1 76.75 526 LEU B CA 1
ATOM 8253 C C . LEU B 1 526 ? -29.359 22.922 1.697 1 76.75 526 LEU B C 1
ATOM 8255 O O . LEU B 1 526 ? -30.578 22.812 1.812 1 76.75 526 LEU B O 1
ATOM 8259 N N . PRO B 1 527 ? -28.812 23.828 0.849 1 63.12 527 PRO B N 1
ATOM 8260 C CA . PRO B 1 527 ? -29.688 24.578 -0.067 1 63.12 527 PRO B CA 1
ATOM 8261 C C . PRO B 1 527 ? -30.469 23.656 -1.004 1 63.12 527 PRO B C 1
ATOM 8263 O O . PRO B 1 527 ? -29.984 22.594 -1.398 1 63.12 527 PRO B O 1
ATOM 8266 N N . SER B 1 528 ? -31.938 23.641 -1.086 1 59.53 528 SER B N 1
ATOM 8267 C CA . SER B 1 528 ? -32.781 22.891 -2.01 1 59.53 528 SER B CA 1
ATOM 8268 C C . SER B 1 528 ? -32.312 23.078 -3.453 1 59.53 528 SER B C 1
ATOM 8270 O O . SER B 1 528 ? -31.781 24.125 -3.809 1 59.53 528 SER B O 1
ATOM 8272 N N . SER B 1 529 ? -32.25 22.016 -4.254 1 47.06 529 SER B N 1
ATOM 8273 C CA . SER B 1 529 ? -31.812 22.062 -5.641 1 47.06 529 SER B CA 1
ATOM 8274 C C . SER B 1 529 ? -32.562 23.125 -6.426 1 47.06 529 SER B C 1
ATOM 8276 O O . SER B 1 529 ? -32.156 23.5 -7.527 1 47.06 529 SER B O 1
ATOM 8278 N N . THR B 1 530 ? -34.031 23.359 -6.359 1 39.69 530 THR B N 1
ATOM 8279 C CA . THR B 1 530 ? -34.688 24.25 -7.301 1 39.69 530 THR B CA 1
ATOM 8280 C C . THR B 1 530 ? -34.031 25.641 -7.277 1 39.69 530 THR B C 1
ATOM 8282 O O . THR B 1 530 ? -34.125 26.391 -8.258 1 39.69 530 THR B O 1
ATOM 8285 N N . SER B 1 531 ? -34.156 26.391 -6.133 1 32.81 531 SER B N 1
ATOM 8286 C CA . SER B 1 531 ? -33.844 27.812 -6.129 1 32.81 531 SER B CA 1
ATOM 8287 C C . SER B 1 531 ? -32.375 28.062 -6.434 1 32.81 531 SER B C 1
ATOM 8289 O O . SER B 1 531 ? -31.594 28.328 -5.527 1 32.81 531 SER B O 1
ATOM 8291 N N . ALA B 1 532 ? -31.812 27.359 -7.281 1 36.16 532 ALA B N 1
ATOM 8292 C CA . ALA B 1 532 ? -30.484 27.719 -7.75 1 36.16 532 ALA B CA 1
ATOM 8293 C C . ALA B 1 532 ? -30.422 29.188 -8.172 1 36.16 532 ALA B C 1
ATOM 8295 O O . ALA B 1 532 ? -29.453 29.625 -8.805 1 36.16 532 ALA B O 1
ATOM 8296 N N . SER B 1 533 ? -31.781 29.781 -8.234 1 27.66 533 SER B N 1
ATOM 8297 C CA . SER B 1 533 ? -31.547 31.125 -8.758 1 27.66 533 SER B CA 1
ATOM 8298 C C . SER B 1 533 ? -30.609 31.922 -7.848 1 27.66 533 SER B C 1
ATOM 8300 O O . SER B 1 533 ? -29.578 32.438 -8.297 1 27.66 533 SER B O 1
ATOM 8302 N N . GLY B 1 534 ? -31.125 33.281 -7.512 1 27.8 534 GLY B N 1
ATOM 8303 C CA . GLY B 1 534 ? -30.547 34.594 -7.301 1 27.8 534 GLY B CA 1
ATOM 8304 C C . GLY B 1 534 ? -29.938 34.75 -5.926 1 27.8 534 GLY B C 1
ATOM 8305 O O . GLY B 1 534 ? -29.609 35.875 -5.516 1 27.8 534 GLY B O 1
ATOM 8306 N N . THR B 1 535 ? -30.359 33.938 -4.961 1 25.75 535 THR B N 1
ATOM 8307 C CA . THR B 1 535 ? -29.922 34.625 -3.76 1 25.75 535 THR B CA 1
ATOM 8308 C C . THR B 1 535 ? -28.391 34.656 -3.688 1 25.75 535 THR B C 1
ATOM 8310 O O . THR B 1 535 ? -27.75 33.625 -3.719 1 25.75 535 THR B O 1
ATOM 8313 N N . ALA B 1 536 ? -27.891 35.719 -4.16 1 27.11 536 ALA B N 1
ATOM 8314 C CA . ALA B 1 536 ? -26.547 36.25 -3.963 1 27.11 536 ALA B CA 1
ATOM 8315 C C . ALA B 1 536 ? -26.016 35.875 -2.574 1 27.11 536 ALA B C 1
ATOM 8317 O O . ALA B 1 536 ? -26.781 35.875 -1.604 1 27.11 536 ALA B O 1
ATOM 8318 N N . ALA B 1 537 ? -24.859 35.312 -2.596 1 28.8 537 ALA B N 1
ATOM 8319 C CA . ALA B 1 537 ? -23.891 35.094 -1.529 1 28.8 537 ALA B CA 1
ATOM 8320 C C . ALA B 1 537 ? -24.016 36.156 -0.448 1 28.8 537 ALA B C 1
ATOM 8322 O O . ALA B 1 537 ? -23.812 37.344 -0.717 1 28.8 537 ALA B O 1
ATOM 8323 N N . ALA B 1 538 ? -24.969 36 0.432 1 30.53 538 ALA B N 1
ATOM 8324 C CA . ALA B 1 538 ? -24.703 36.844 1.589 1 30.53 538 ALA B CA 1
ATOM 8325 C C . ALA B 1 538 ? -23.203 36.969 1.839 1 30.53 538 ALA B C 1
ATOM 8327 O O . ALA B 1 538 ? -22.5 35.938 1.963 1 30.53 538 ALA B O 1
ATOM 8328 N N . GLY B 1 539 ? -22.656 38.031 1.356 1 27.31 539 GLY B N 1
ATOM 8329 C CA . GLY B 1 539 ? -21.297 38.531 1.484 1 27.31 539 GLY B CA 1
ATOM 8330 C C . GLY B 1 539 ? -20.688 38.25 2.842 1 27.31 539 GLY B C 1
ATOM 8331 O O . GLY B 1 539 ? -21.266 38.594 3.875 1 27.31 539 GLY B O 1
ATOM 8332 N N . LEU B 1 540 ? -20.297 37.062 2.988 1 29.97 540 LEU B N 1
ATOM 8333 C CA . LEU B 1 540 ? -19.375 37.062 4.121 1 29.97 540 LEU B CA 1
ATOM 8334 C C . LEU B 1 540 ? -18.656 38.406 4.227 1 29.97 540 LEU B C 1
ATOM 8336 O O . LEU B 1 540 ? -18.359 39.031 3.209 1 29.97 540 LEU B O 1
ATOM 8340 N N . PRO B 1 541 ? -19 39.156 5.266 1 26.59 541 PRO B N 1
ATOM 8341 C CA . PRO B 1 541 ? -18.312 40.438 5.199 1 26.59 541 PRO B CA 1
ATOM 8342 C C . PRO B 1 541 ? -16.922 40.344 4.57 1 26.59 541 PRO B C 1
ATOM 8344 O O . PRO B 1 541 ? -16.297 39.281 4.637 1 26.59 541 PRO B O 1
ATOM 8347 N N . ASN B 1 542 ? -16.828 40.938 3.318 1 26.17 542 ASN B N 1
ATOM 8348 C CA . ASN B 1 542 ? -15.578 41.25 2.629 1 26.17 542 ASN B CA 1
ATOM 8349 C C . ASN B 1 542 ? -14.445 41.531 3.617 1 26.17 542 ASN B C 1
ATOM 8351 O O . ASN B 1 542 ? -14.078 42.719 3.812 1 26.17 542 ASN B O 1
ATOM 8355 N N . TRP B 1 543 ? -14.531 41.094 4.875 1 22.06 543 TRP B N 1
ATOM 8356 C CA . TRP B 1 543 ? -13.195 41.375 5.391 1 22.06 543 TRP B CA 1
ATOM 8357 C C . TRP B 1 543 ? -12.141 40.5 4.727 1 22.06 543 TRP B C 1
ATOM 8359 O O . TRP B 1 543 ? -12.43 39.375 4.348 1 22.06 543 TRP B O 1
#

Foldseek 3Di:
DPPPPQQPDPPPPPPVPPPDLDDKDFDDLVPLFFFDFFPPWDWDAFPVRKIWTWFWLLVVQAFDVPPPKTKIWDWTDLDLFWTKIKIKTAQPPQSQQFFEEEEEEAQPFFFGPAFQGQWHADPVLHIDGDPLHLSPGHTYMGIQDDAQHFQHARDKAFPDFDPGDHCVRPHGSYIGHYHDLLCQQALLSRLVVVLSSVQSCVRCCCVVPVSHDLVDAGEYEYEYAACVLQNQQNNVVVNVVVLVCCVVPNDPTRHHHYAATHYFQYLNACLLQLQCQLCCCDVNQQNANLADPVLSVQLNCQSDPVVHLNNLLVVLQPDPLPDLVSLQSLLVSLVRSCVRRNCVSLVRRQAPSQFRLHGPPRCPPPDSVLVSCSDNSNCNNNSGRGRRTISGRPSSNVSNSSRNNSNHNRPLDADQEYEHRPLVSRVSSLLVRDHDCSVLQLVFAWAFADDPRDGQWTWWDFQLYIYTDGPQCGRSNCNRPSRLVSLQSVLSNQQADRRHSPDHGDNGDGHHHHNDRDDHHYHRDYDPPPCPDDPPPPPPPPD/DPPPPQQPDPPPPPPVPPPDLDDKDFDDLVPLFFFDFFPPWDWDAFPVRKIWTWFWLLVVQAFDVPPPKTKIWFWTDLDLFWTKIKIKTAQPPQSQQFFEEEEEEAQPFFFGAAQLGCWHADPVLHIDGDPLHLSPGHTYMGIQDDAQHFQHARDKAFPDFDPGDHCVHPHGSYIGHYHDLLCQQALLSRLVVVLSSVQSCVRCCCVVPVSHHLVDAGEYEYEYAACVLQNQQNNVVVNVVVLVCCVVPVDPTRHHHYAATHYFQYLNACLLQLQCLLCCCDVNQQNANQADPVLSVQLNCQSDPVVHLNNLLVQLQPDPLPDLVSLQSLLVNLVRSCVRRNVVSLVRRQAPSQFRLHGPPRCPPPDSVLVSCSDSSNCNNNSGRGRRTISGRPSSNVSNSSRNNSNHNGPLDADQEYEHRPLVSRVSSLLVRDHDCSVLQLVFAWAFADDPRDGQWTWWDFQLYIYTDGPQCGRSNCNRPSRLVSLQSVLSNQQADRRHSPDHGDNGDGHHHHNDRDDHHYHRDYDDPPPVDDPPDPPPPPD

pLDDT: mean 85.85, std 18.82, range [21.52, 98.56]

Secondary structure (DSSP, 8-state):
---------------TTS--SS--PBP--TTT-SPPPPSS-EEEE-TTS-EEEEE-GGGGTSS---TT--EEEEEEEEETTEEEEEEEE--SS-TTTS-EEEEE--TTTB--SSSS-SEEE-TTS-EEE-TT-GGGTSEEEEE--STTSTT-BSEEEEEETTTTEETTTT---EEEEE--GGGG-SHHHHHHHHHHHHHHHHHHHHHH-TTS--SS-EEEEEEEETTHHHHHHHHHHHHHHHHHHHHTTSS-S--EEEEEEEEESB---HHHHTTHHHHHHHH-TT----S-HHHHHHHHHHHHSTTSHHHHHHHHHTS-S-SHHHHHHHHHHHHHHIIIIITHHHHH--B-SS-TTSBSS---S--HHHHHTTSHHHHHHHT--S---BSB-HHHHHHHHTTTGGGS----BT-S---BSSHHHHHHHHHH-BSTTHHHHHHPPEEEEEETTEEEEEEEEETTEEEEEETT--S-HHHH-HHHHHHHHHHHHTTB-TTT--SBPPTT-B--SBSS--------PPPPSS--SS---------/---------------TT---SS--PBP--TTT-SPPPPSS-EEEE-TTS-EEEEE-GGGGTSS---TT--EEEEEEEEETTEEEEEEEE--SS-TTTS-EEEEE--TTTB--SSSS-SEEE-TTS-EEE-TT-GGGTSEEEEE--STTSTT-BSEEEEEETTTTEETTTT---EEEEE--GGGG-SHHHHHHHHHHHHHHHHHHHHHH-TTS--SS-EEEEEEEETTHHHHHHHHHHHHHHHHHHHHTTSS-S--EEEEEEEEESB---HHHHTTHHHHHHHH-TT----S-HHHHHHHHHHHHSTTSHHHHHHHHHTS-S-SHHHHHHHHHHHHHHIIIIIHHHHHH--B-SS-TTSBSS---S--HHHHHTTSHHHHHHHT--S---BSB-HHHHHHHHTTTGGGS----BT-S---BSSHHHHHHHHHH-BSTTHHHHHHPPEEEEEETTEEEEEEEEETTEEEEEETT--S-HHHH-HHHHHHHHHHHHTTB-TTT--SBPPTT-B--SBSS--------PPPPSS--SS---------

Sequence (1086 aa):
MISPITAGLALFTVVNGAKITQRNIQANLEGRGVPANATGVKTLVTPQNITLRYKEPGKEGVCETTPGVNSYSGYIDLDANSHTFFWFFEARNDPANAPVTLWLNGGPGSDSMIELGPCNVTANLTTQLNPYSFSEHSNLLFLSQPLGVGFSYGSEGEGITGAYENASFAGVQGRYPITNATALDTTDLAAVAAWHVLQGFLGGLPQLDPAVNLTTKKEFNLWTESYGGHYGPAFYKYFYDRNQEIANGTIAGIHLDFNTLGVGNGIIDEYIQAPFYPEFAVNNTYGIKAYNDTVYNFAKFALNMGNGCLDQIGFCRATNLTTAVEQAICTEAENICRDTVEGVFYTYGERGAYDIRHPYDDPTPPTYFIDYLNLASTQNALGVNLNYTEDSSAEVYYAFQQTGDFVYPSFLEDLEYLLANDWFGGEAISLAANYTHSAEFAAAGYAPFIVDGTEYGEVRQYGNFSFLRIYEAGHEVPYYQPVASLEFFRRTLLDLDIAEGKARVASNYSSPGIASATHTEPFVALPSSTSASGTAAAGLPNWMISPITAGLALFTVVNGAKITQRNIQANLEGRGVPANATGVKTLVTPQNITLRYKEPGKEGVCETTPGVNSYSGYIDLDANSHTFFWFFEARNDPANAPVTLWLNGGPGSDSMIELGPCNVTANLTTQLNPYSFSEHSNLLFLSQPLGVGFSYGSEGEGITGAYENASFAGVQGRYPITNATALDTTDLAAVAAWHVLQGFLGGLPQLDPAVNLTTKKEFNLWTESYGGHYGPAFYKYFYDRNQEIANGTIAGIHLDFNTLGVGNGIIDEYIQAPFYPEFAVNNTYGIKAYNDTVYNFAKFALNMGNGCLDQIGFCRATNLTTAVEQAICTEAENICRDTVEGVFYTYGERGAYDIRHPYDDPTPPTYFIDYLNLASTQNALGVNLNYTEDSSAEVYYAFQQTGDFVYPSFLEDLEYLLANDWFGGEAISLAANYTHSAEFAAAGYAPFIVDGTEYGEVRQYGNFSFLRIYEAGHEVPYYQPVASLEFFRRTLLDLDIAEGKARVASNYSSPGIASATHTEPFVALPSSTSASGTAAAGLPNW

InterPro domains:
  IPR001563 Peptidase S10, serine carboxypeptidase [PF00450] (65-493)
  IPR001563 Peptidase S10, serine carboxypeptidase [PR00724] (130-142)
  IPR001563 Peptidase S10, serine carboxypeptidase [PR00724] (143-153)
  IPR001563 Peptidase S10, serine carboxypeptidase [PR00724] (208-233)
  IPR001563 Peptidase S10, serine carboxypeptidase [PR00724] (465-478)
  IPR001563 Peptidase S10, serine carboxypeptidase [PTHR11802] (68-482)
  IPR018202 Serine carboxypeptidase, serine active site [PS00131] (222-229)
  IPR029058 Alpha/Beta hydrolase fold [G3DSA:3.40.50.1820] (49-507)
  IPR029058 Alpha/Beta hydrolase fold [SSF53474] (62-496)